Protein AF-0000000066228894 (afdb_homodimer)

Secondary structure (DSSP, 8-state):
-HHHHHHHHHHHHHHHHHHHHHHHHTT--TT---------HHHHHHHHTTS-HHHHHHHT-EEEEEEEEEEEEEETTEEEEEEE-SS-EEEEEEEHHHH-HHHHHHHHH--TT-EEEEEEEEEE-TT--EEEEEEEEEEEE---SPPPPSTTTT--HHHHHHTHHHHHHH-HHHHHHHHHHHHHHHHHHHHHHHTT-EE----SEESS--SSSSPPPEEEETTTTEEEEE-S-SHHHHHHHHHTT--EEEEEEEEE------SS--SEEEEEEEEEET--HHHHHHHHHHHHHHHIIIIIS-SEEEETTEEEE-PSSPEEEEHHHHHHHHH---TTS---HHHHHHHHHHTT----TT--HHHHHHHHHHHHTGGG--S-EEEE--BGGG-TTBPBPSS-TTBBSEEEEEETTEEEEEEEEB---HHHHHHHHHHHHHHHHTT-TTSPPP-HHHHHHHHT---SEEEEEEEHHHHHHHHTT-SSGGGS-SS--------/-HHHHHHHHHHHHHHHHHHHHHHHHTT--TT---------HHHHHHHHTTS-HHHHHHHT-EEEEEEEEEEEEEETTEEEEEEE-SS-EEEEEEEHHHH-HHHHHHHHH--TT-EEEEEEEEEE-TT--EEEEEEEEEEEE---SPPPPSTTTT--HHHHHHTHHHHHHH-HHHHHHHHHHHHHHHHHHHHHHHTT-EE----SEESS--SSSSPPPEEEETTTTEEEEE-S-SHHHHHHHHHTT--EEEEEEEEE------SS--SEEEEEEEEEET--HHHHHHHHHHHHHHHIIIIIS-SEEEETTEEEE-PSSPEEEEHHHHHHHHH---TTS---HHHHHHHHHHTT----TT--HHHHHHHHIIIIIGGG--S-EEEE--BGGG-TTBPBPSS-TTBBSEEEEEETTEEEEEEEEB---HHHHHHHHHHHHHHHHTT-TTSPPP-HHHHHHHHT---SEEEEEEEHHHHHHHHTT-SSGGGS-SS--------

Sequence (998 aa):
MDNMNHEELNDQLLVRREKLHNLREQGIDPFGKRFERTHSSKELLNLYGEFSKEELEEKAISVSIAGRIMTKRGKGKAGFAHIQDLHGQVQIYVRKDAVGDEEYELFKTADLGDLVGIEGKVFKTNVGELSVKATSFTLLTKSLRPLPDKYHGLKDIEQRYRQRYLDLITSMESRETFVTRSKIIREMRRYLDDNGYLEVETPMMHTIAGGASARPFITHHNALDMELYMRIAIELHLKRLIVGGLEKVYEIGRVFRNEGVSTRHNPEFTMIELYEAYADYKDIMKLTENMIAHIAKRVLGTTTIQYGEHEINLEPEWTRLHMVDAIKQYCGVDFWKPMSVEEARALAKEHDVEIKDTMEVGHIINEFFEQKVEEKLIQPTFIYGHPVEISPLAKKNDEDSRFTDRFELFIVAREHANAFTELNDPIDQKERFEAQLKEREQGNDEAHMMDDDYIEALEYGMPPTGGLGIGIDRLVMLLTNSPSIRDVLLFPTMRHKQDMDNMNHEELNDQLLVRREKLHNLREQGIDPFGKRFERTHSSKELLNLYGEFSKEELEEKAISVSIAGRIMTKRGKGKAGFAHIQDLHGQVQIYVRKDAVGDEEYELFKTADLGDLVGIEGKVFKTNVGELSVKATSFTLLTKSLRPLPDKYHGLKDIEQRYRQRYLDLITSMESRETFVTRSKIIREMRRYLDDNGYLEVETPMMHTIAGGASARPFITHHNALDMELYMRIAIELHLKRLIVGGLEKVYEIGRVFRNEGVSTRHNPEFTMIELYEAYADYKDIMKLTENMIAHIAKRVLGTTTIQYGEHEINLEPEWTRLHMVDAIKQYCGVDFWKPMSVEEARALAKEHDVEIKDTMEVGHIINEFFEQKVEEKLIQPTFIYGHPVEISPLAKKNDEDSRFTDRFELFIVAREHANAFTELNDPIDQKERFEAQLKEREQGNDEAHMMDDDYIEALEYGMPPTGGLGIGIDRLVMLLTNSPSIRDVLLFPTMRHKQD

Solvent-accessible surface area (backbone atoms only — not comparable to full-atom values): 51170 Å² total; per-residue (Å²): 110,72,63,59,51,48,51,51,46,50,49,51,35,50,52,35,49,48,50,50,51,51,36,48,74,72,70,40,62,54,44,42,56,64,51,82,64,74,46,52,47,52,52,48,46,72,74,48,58,84,56,49,50,68,54,28,60,69,65,58,45,74,47,21,36,60,27,30,28,72,45,75,49,68,62,92,63,37,33,40,32,31,31,35,45,78,76,34,64,38,38,34,37,45,36,29,90,55,39,33,69,69,35,36,50,50,58,69,68,55,52,62,34,21,28,35,37,36,32,25,32,45,36,40,47,97,87,64,48,67,30,31,43,31,50,36,63,41,68,22,13,61,29,46,38,80,66,71,52,81,91,50,42,76,77,45,65,65,54,30,49,74,38,35,34,58,35,32,64,76,26,67,67,57,39,49,45,54,53,48,45,30,49,45,54,52,45,50,50,50,55,40,47,75,68,66,36,39,59,56,74,73,70,55,66,27,82,62,64,40,70,39,72,49,46,57,33,52,34,57,37,67,74,74,68,39,66,31,18,37,27,51,41,70,54,64,61,56,53,38,40,38,37,11,40,50,46,34,39,30,34,78,46,77,31,30,35,51,51,63,75,56,57,80,37,55,38,65,41,45,31,34,39,38,41,30,54,34,28,29,38,67,57,45,50,53,51,50,42,51,49,54,26,47,38,32,33,73,73,69,70,37,39,67,44,60,41,86,93,43,78,38,64,42,58,68,83,60,49,77,41,45,45,50,56,46,32,26,73,70,70,66,49,69,65,84,52,88,72,51,52,67,56,45,50,51,50,28,59,74,69,72,42,82,77,62,90,83,55,47,52,44,48,49,54,50,38,47,32,64,77,65,35,40,78,72,32,46,54,51,30,36,38,24,48,44,31,43,81,80,34,69,61,33,23,62,28,89,89,48,69,66,18,18,36,29,37,35,32,25,42,69,40,35,80,45,34,43,33,17,17,41,51,46,47,38,68,60,43,51,52,36,33,53,52,27,42,53,44,31,74,73,68,36,77,28,45,40,50,80,52,66,68,57,42,52,47,28,28,44,20,26,55,20,21,14,33,40,36,32,42,45,51,59,49,44,21,53,78,63,48,38,93,30,47,61,72,71,35,69,58,51,88,71,78,77,77,78,124,110,71,62,60,52,47,52,52,46,50,48,51,35,50,50,36,49,49,50,51,50,51,36,48,73,72,70,40,61,55,44,43,56,63,53,82,63,75,47,51,46,53,52,47,46,74,73,48,58,84,55,49,50,68,54,29,61,72,63,58,46,73,48,22,37,60,26,30,29,73,45,73,48,68,62,92,63,36,33,40,30,31,30,35,45,76,75,35,64,38,38,36,36,45,34,30,92,54,37,34,68,69,37,35,51,49,59,68,69,55,52,60,34,20,27,36,36,36,33,26,32,44,37,41,48,97,87,65,49,65,30,31,42,32,50,36,63,41,68,22,13,60,29,45,40,79,66,70,51,81,93,51,41,76,78,44,64,64,53,31,48,73,36,34,35,58,35,33,62,75,26,67,67,58,38,47,46,54,53,48,44,30,50,45,54,51,45,48,50,49,54,41,47,76,67,65,35,38,59,57,74,72,69,55,66,26,84,61,66,38,71,39,72,50,46,58,33,52,34,57,38,66,74,75,69,40,66,31,20,36,27,50,39,71,54,65,61,55,52,38,40,38,37,11,40,49,47,35,38,30,33,78,44,78,32,29,34,50,52,62,75,55,57,80,38,56,38,66,42,46,33,35,41,36,40,32,54,35,28,28,38,67,56,44,49,54,49,49,42,51,49,53,25,49,38,32,33,71,73,71,71,39,40,68,43,59,42,87,92,42,79,37,63,41,59,69,83,61,50,75,41,45,44,52,57,47,33,27,73,70,70,66,48,68,65,84,53,88,71,52,52,67,56,46,50,50,49,28,60,73,70,72,43,84,78,61,92,85,54,46,52,43,47,50,53,49,39,47,33,65,76,66,35,39,77,72,32,46,54,50,31,36,38,24,48,45,31,42,79,81,33,69,60,32,23,62,28,90,89,46,68,65,18,17,36,30,37,34,30,25,44,69,39,34,80,46,33,43,32,17,17,42,52,45,46,38,68,60,42,50,52,36,34,53,52,27,42,52,44,32,75,71,68,37,77,27,45,41,51,84,53,66,67,58,42,53,46,28,27,45,21,26,55,20,21,14,33,41,37,34,42,45,51,58,50,45,20,53,78,63,48,39,90,31,47,61,71,71,36,72,59,52,89,74,77,77,77,78,125

Radius of gyration: 31.76 Å; Cα contacts (8 Å, |Δi|>4): 2074; chains: 2; bounding box: 69×91×79 Å

Nearest PDB structures (foldseek):
  3a74-assembly1_A  TM=9.791E-01  e=4.942E-85  Geobacillus stearothermophilus
  6wbd-assembly1_B  TM=9.668E-01  e=2.197E-67  Stenotrophomonas maltophilia K279a
  1e1o-assembly1_A-2  TM=9.567E-01  e=2.334E-66  Escherichia coli K-12
  4dpg-assembly2_D  TM=9.398E-01  e=8.396E-62  Homo sapiens
  6chd-assembly1_B  TM=9.177E-01  e=4.242E-59  Homo sapiens

pLDDT: mean 94.05, std 8.85, range [35.69, 98.94]

InterPro domains:
  IPR002313 Lysine-tRNA ligase, class II [MF_00252] (15-497)
  IPR002313 Lysine-tRNA ligase, class II [TIGR00499] (8-497)
  IPR004364 Aminoacyl-tRNA synthetase, class II (D/K/N) [PF00152] (157-494)
  IPR004365 OB-fold nucleic acid binding domain, AA-tRNA synthetase-type [PF01336] (63-140)
  IPR006195 Aminoacyl-tRNA synthetase, class II [PS50862] (178-492)
  IPR012340 Nucleic acid-binding, OB-fold [G3DSA:2.40.50.140] (9-149)
  IPR012340 Nucleic acid-binding, OB-fold [SSF50249] (8-149)
  IPR018149 Lysyl-tRNA synthetase, class II, C-terminal [PR00982] (193-203)
  IPR018149 Lysyl-tRNA synthetase, class II, C-terminal [PR00982] (209-225)
  IPR018149 Lysyl-tRNA synthetase, class II, C-terminal [PR00982] (238-251)
  IPR018149 Lysyl-tRNA synthetase, class II, C-terminal [PR00982] (256-273)
  IPR018149 Lysyl-tRNA synthetase, class II, C-terminal [PR00982] (379-395)
  IPR018149 Lysyl-tRNA synthetase, class II, C-terminal [cd00775] (173-495)
  IPR034762 Bacterial/eukaryotic lysine-tRNA ligase, class II [PIRSF039101] (15-498)
  IPR044136 Lysine-tRNA ligase, class II, N-terminal [cd04322] (62-168)
  IPR045864 Class II Aminoacyl-tRNA synthetase/Biotinyl protein ligase (BPL) and lipoyl protein ligase (LPL) [G3DSA:3.30.930.10] (150-494)
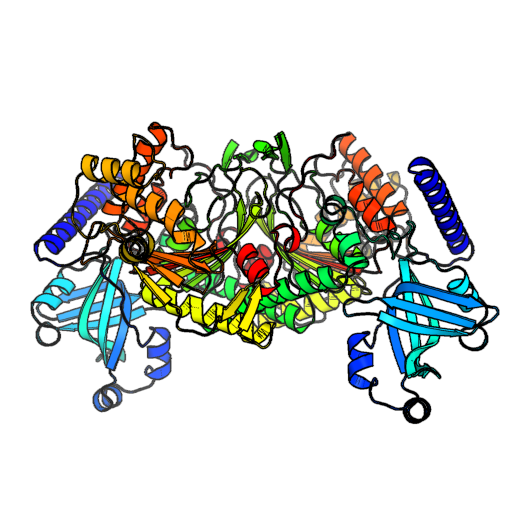  IPR045864 Class II Aminoacyl-tRNA synthetase/Biotinyl protein ligase (BPL) and lipoyl protein ligase (LPL) [SSF55681] (156-495)

Structure (mmCIF, N/CA/C/O backbone):
data_AF-0000000066228894-model_v1
#
loop_
_entity.id
_entity.type
_entity.pdbx_description
1 polymer 'Lysine--tRNA ligase'
#
loop_
_atom_site.group_PDB
_atom_site.id
_atom_site.type_symbol
_atom_site.label_atom_id
_atom_site.label_alt_id
_atom_site.label_comp_id
_atom_site.label_asym_id
_atom_site.label_entity_id
_atom_site.label_seq_id
_atom_site.pdbx_PDB_ins_code
_atom_site.Cartn_x
_atom_site.Cartn_y
_atom_site.Cartn_z
_atom_site.occupancy
_atom_site.B_iso_or_equiv
_atom_site.auth_seq_id
_atom_site.auth_comp_id
_atom_site.auth_asym_id
_atom_site.auth_atom_id
_atom_site.pdbx_PDB_model_num
ATOM 1 N N . MET A 1 1 ? 30.938 -15.062 -32.156 1 35.69 1 MET A N 1
ATOM 2 C CA . MET A 1 1 ? 30.703 -15.406 -30.75 1 35.69 1 MET A CA 1
ATOM 3 C C . MET A 1 1 ? 29.219 -15.266 -30.406 1 35.69 1 MET A C 1
ATOM 5 O O . MET A 1 1 ? 28.656 -16.109 -29.703 1 35.69 1 MET A O 1
ATOM 9 N N . ASP A 1 2 ? 28.578 -14.18 -30.969 1 47.19 2 ASP A N 1
ATOM 10 C CA . ASP A 1 2 ? 27.156 -13.883 -30.766 1 47.19 2 ASP A CA 1
ATOM 11 C C . ASP A 1 2 ? 26.266 -14.922 -31.453 1 47.19 2 ASP A C 1
ATOM 13 O O . ASP A 1 2 ? 25.281 -15.383 -30.875 1 47.19 2 ASP A O 1
ATOM 17 N N . ASN A 1 3 ? 26.688 -15.289 -32.625 1 47.56 3 ASN A N 1
ATOM 18 C CA . ASN A 1 3 ? 25.938 -16.25 -33.438 1 47.56 3 ASN A CA 1
ATOM 19 C C . ASN A 1 3 ? 26.047 -17.656 -32.875 1 47.56 3 ASN A C 1
ATOM 21 O O . ASN A 1 3 ? 25.062 -18.406 -32.875 1 47.56 3 ASN A O 1
ATOM 25 N N . MET A 1 4 ? 27.234 -18.078 -32.438 1 47.72 4 MET A N 1
ATOM 26 C CA . MET A 1 4 ? 27.453 -19.391 -31.844 1 47.72 4 MET A CA 1
ATOM 27 C C . MET A 1 4 ? 26.641 -19.547 -30.562 1 47.72 4 MET A C 1
ATOM 29 O O . MET A 1 4 ? 26.078 -20.609 -30.297 1 47.72 4 MET A O 1
ATOM 33 N N . ASN A 1 5 ? 26.547 -18.375 -29.875 1 59.53 5 ASN A N 1
ATOM 34 C CA . ASN A 1 5 ? 25.766 -18.359 -28.641 1 59.53 5 ASN A CA 1
ATOM 35 C C . ASN A 1 5 ? 24.266 -18.484 -28.922 1 59.53 5 ASN A C 1
ATOM 37 O O . ASN A 1 5 ? 23.562 -19.172 -28.188 1 59.53 5 ASN A O 1
ATOM 41 N N . HIS A 1 6 ? 24 -18.016 -30.109 1 67.62 6 HIS A N 1
ATOM 42 C CA . HIS A 1 6 ? 22.594 -18.125 -30.5 1 67.62 6 HIS A CA 1
ATOM 43 C C . HIS A 1 6 ? 22.25 -19.531 -30.969 1 67.62 6 HIS A C 1
ATOM 45 O O . HIS A 1 6 ? 21.172 -20.047 -30.672 1 67.62 6 HIS A O 1
ATOM 51 N N . GLU A 1 7 ? 23.188 -20.141 -31.734 1 67.75 7 GLU A N 1
ATOM 52 C CA . GLU A 1 7 ? 22.969 -21.5 -32.188 1 67.75 7 GLU A CA 1
ATOM 53 C C . GLU A 1 7 ? 22.938 -22.484 -31.047 1 67.75 7 GLU A C 1
ATOM 55 O O . GLU A 1 7 ? 22.109 -23.391 -31.016 1 67.75 7 GLU A O 1
ATOM 60 N N . GLU A 1 8 ? 23.844 -22.344 -30.203 1 70.31 8 GLU A N 1
ATOM 61 C CA . GLU A 1 8 ? 23.891 -23.203 -29.016 1 70.31 8 GLU A CA 1
ATOM 62 C C . GLU A 1 8 ? 22.625 -23.031 -28.188 1 70.31 8 GLU A C 1
ATOM 64 O O . GLU A 1 8 ? 22.094 -24.016 -27.656 1 70.31 8 GLU A O 1
ATOM 69 N N . LEU A 1 9 ? 22.25 -21.844 -28.125 1 75.75 9 LEU A N 1
ATOM 70 C CA . LEU A 1 9 ? 21 -21.594 -27.391 1 75.75 9 LEU A CA 1
ATOM 71 C C . LEU A 1 9 ? 19.828 -22.281 -28.062 1 75.75 9 LEU A C 1
ATOM 73 O O . LEU A 1 9 ? 19 -22.906 -27.406 1 75.75 9 LEU A O 1
ATOM 77 N N . ASN A 1 10 ? 19.859 -22.203 -29.344 1 81.38 10 ASN A N 1
ATOM 78 C CA . ASN A 1 10 ? 18.781 -22.844 -30.094 1 81.38 10 ASN A CA 1
ATOM 79 C C . ASN A 1 10 ? 18.797 -24.359 -29.906 1 81.38 10 ASN A C 1
ATOM 81 O O . ASN A 1 10 ? 17.734 -24.984 -29.797 1 81.38 10 ASN A O 1
ATOM 85 N N . ASP A 1 11 ? 20 -24.828 -29.875 1 85.12 11 ASP A N 1
ATOM 86 C CA . ASP A 1 11 ? 20.141 -26.266 -29.656 1 85.12 11 ASP A CA 1
ATOM 87 C C . ASP A 1 11 ? 19.625 -26.672 -28.281 1 85.12 11 ASP A C 1
ATOM 89 O O . ASP A 1 11 ? 18.922 -27.672 -28.141 1 85.12 11 ASP A O 1
ATOM 93 N N . GLN A 1 12 ? 19.953 -25.953 -27.344 1 88.19 12 GLN A N 1
ATOM 94 C CA . GLN A 1 12 ? 19.516 -26.234 -25.984 1 88.19 12 GLN A CA 1
ATOM 95 C C . GLN A 1 12 ? 18 -26.125 -25.859 1 88.19 12 GLN A C 1
ATOM 97 O O . GLN A 1 12 ? 17.375 -26.922 -25.141 1 88.19 12 GLN A O 1
ATOM 102 N N . LEU A 1 13 ? 17.469 -25.172 -26.531 1 92 13 LEU A N 1
ATOM 103 C CA . LEU A 1 13 ? 16.031 -25 -26.531 1 92 13 LEU A CA 1
ATOM 104 C C . LEU A 1 13 ? 15.328 -26.219 -27.109 1 92 13 LEU A C 1
ATOM 106 O O . LEU A 1 13 ? 14.336 -26.688 -26.562 1 92 13 LEU A O 1
ATOM 110 N N . LEU A 1 14 ? 15.883 -26.703 -28.156 1 93.31 14 LEU A N 1
ATOM 111 C CA . LEU A 1 14 ? 15.305 -27.859 -28.844 1 93.31 14 LEU A CA 1
ATOM 112 C C . LEU A 1 14 ? 15.422 -29.109 -27.969 1 93.31 14 LEU A C 1
ATOM 114 O O . LEU A 1 14 ? 14.477 -29.891 -27.891 1 93.31 14 LEU A O 1
ATOM 118 N N . VAL A 1 15 ? 16.562 -29.281 -27.391 1 94.38 15 VAL A N 1
ATOM 119 C CA . VAL A 1 15 ? 16.797 -30.453 -26.547 1 94.38 15 VAL A CA 1
ATOM 120 C C . VAL A 1 15 ? 15.828 -30.453 -25.375 1 94.38 15 VAL A C 1
ATOM 122 O O . VAL A 1 15 ? 15.281 -31.5 -25.016 1 94.38 15 VAL A O 1
ATOM 125 N N . ARG A 1 16 ? 15.617 -29.375 -24.781 1 95.75 16 ARG A N 1
ATOM 126 C CA . ARG A 1 16 ? 14.727 -29.266 -23.641 1 95.75 16 ARG A CA 1
ATOM 127 C C . ARG A 1 16 ? 13.281 -29.531 -24.031 1 95.75 16 ARG A C 1
ATOM 129 O O . ARG A 1 16 ? 12.523 -30.125 -23.281 1 95.75 16 ARG A O 1
ATOM 136 N N . ARG A 1 17 ? 12.922 -29.078 -25.188 1 95.44 17 ARG A N 1
ATOM 137 C CA . ARG A 1 17 ? 11.578 -29.359 -25.688 1 95.44 17 ARG A CA 1
ATOM 138 C C . ARG A 1 17 ? 11.398 -30.844 -25.984 1 95.44 17 ARG A C 1
ATOM 140 O O . ARG A 1 17 ? 10.32 -31.406 -25.797 1 95.44 17 ARG A O 1
ATOM 147 N N . GLU A 1 18 ? 12.484 -31.391 -26.5 1 96.06 18 GLU A N 1
ATOM 148 C CA . GLU A 1 18 ? 12.453 -32.844 -26.734 1 96.06 18 GLU A CA 1
ATOM 149 C C . GLU A 1 18 ? 12.289 -33.594 -25.438 1 96.06 18 GLU A C 1
ATOM 151 O O . GLU A 1 18 ? 11.531 -34.562 -25.359 1 96.06 18 GLU A O 1
ATOM 156 N N . LYS A 1 19 ? 13.047 -33.188 -24.5 1 96.5 19 LYS A N 1
ATOM 157 C CA . LYS A 1 19 ? 12.922 -33.812 -23.188 1 96.5 19 LYS A CA 1
ATOM 158 C C . LYS A 1 19 ? 11.508 -33.656 -22.641 1 96.5 19 LYS A C 1
ATOM 160 O O . LYS A 1 19 ? 10.977 -34.594 -22.016 1 96.5 19 LYS A O 1
ATOM 165 N N . LEU A 1 20 ? 10.961 -32.469 -22.844 1 96.94 20 LEU A N 1
ATOM 166 C CA . LEU A 1 20 ? 9.578 -32.25 -22.422 1 96.94 20 LEU A CA 1
ATOM 167 C C . LEU A 1 20 ? 8.633 -33.25 -23.078 1 96.94 20 LEU A C 1
ATOM 169 O O . LEU A 1 20 ? 7.781 -33.812 -22.406 1 96.94 20 LEU A O 1
ATOM 173 N N . HIS A 1 21 ? 8.781 -33.438 -24.344 1 96.19 21 HIS A N 1
ATOM 174 C CA . HIS A 1 21 ? 7.957 -34.375 -25.094 1 96.19 21 HIS A CA 1
ATOM 175 C C . HIS A 1 21 ? 8.133 -35.812 -24.562 1 96.19 21 HIS A C 1
ATOM 177 O O . HIS A 1 21 ? 7.156 -36.562 -24.438 1 96.19 21 HIS A O 1
ATOM 183 N N . ASN A 1 22 ? 9.359 -36.156 -24.297 1 96.38 22 ASN A N 1
ATOM 184 C CA . ASN A 1 22 ? 9.648 -37.469 -23.766 1 96.38 22 ASN A CA 1
ATOM 185 C C . ASN A 1 22 ? 8.969 -37.688 -22.422 1 96.38 22 ASN A C 1
ATOM 187 O O . ASN A 1 22 ? 8.469 -38.781 -22.141 1 96.38 22 ASN A O 1
ATOM 191 N N . LEU A 1 23 ? 9.039 -36.688 -21.578 1 96.94 23 LEU A N 1
ATOM 192 C CA . LEU A 1 23 ? 8.367 -36.781 -20.281 1 96.94 23 LEU A CA 1
ATOM 193 C C . LEU A 1 23 ? 6.875 -37.031 -20.469 1 96.94 23 LEU A C 1
ATOM 195 O O . LEU A 1 23 ? 6.316 -37.938 -19.812 1 96.94 23 LEU A O 1
ATOM 199 N N . ARG A 1 24 ? 6.273 -36.312 -21.359 1 95.81 24 ARG A N 1
ATOM 200 C CA . ARG A 1 24 ? 4.848 -36.5 -21.609 1 95.81 24 ARG A CA 1
ATOM 201 C C . ARG A 1 24 ? 4.539 -37.875 -22.141 1 95.81 24 ARG A C 1
ATOM 203 O O . ARG A 1 24 ? 3.549 -38.5 -21.75 1 95.81 24 ARG A O 1
ATOM 210 N N . GLU A 1 25 ? 5.363 -38.375 -23 1 95.5 25 GLU A N 1
ATOM 211 C CA . GLU A 1 25 ? 5.184 -39.688 -23.562 1 95.5 25 GLU A CA 1
ATOM 212 C C . GLU A 1 25 ? 5.277 -40.781 -22.484 1 95.5 25 GLU A C 1
ATOM 214 O O . GLU A 1 25 ? 4.602 -41.812 -22.562 1 95.5 25 GLU A O 1
ATOM 219 N N . GLN A 1 26 ? 6.055 -40.469 -21.516 1 94.62 26 GLN A N 1
ATOM 220 C CA . GLN A 1 26 ? 6.227 -41.406 -20.406 1 94.62 26 GLN A CA 1
ATOM 221 C C . GLN A 1 26 ? 5.113 -41.25 -19.375 1 94.62 26 GLN A C 1
ATOM 223 O O . GLN A 1 26 ? 5.102 -41.938 -18.359 1 94.62 26 GLN A O 1
ATOM 228 N N . GLY A 1 27 ? 4.223 -40.312 -19.625 1 93.06 27 GLY A N 1
ATOM 229 C CA . GLY A 1 27 ? 3.102 -40.094 -18.719 1 93.06 27 GLY A CA 1
ATOM 230 C C . GLY A 1 27 ? 3.453 -39.219 -17.531 1 93.06 27 GLY A C 1
ATOM 231 O O . GLY A 1 27 ? 2.729 -39.219 -16.531 1 93.06 27 GLY A O 1
ATOM 232 N N . ILE A 1 28 ? 4.57 -38.594 -17.594 1 95.12 28 ILE A N 1
ATOM 233 C CA . ILE A 1 28 ? 5.004 -37.719 -16.516 1 95.12 28 ILE A CA 1
ATOM 234 C C . ILE A 1 28 ? 4.605 -36.281 -16.828 1 95.12 28 ILE A C 1
ATOM 236 O O . ILE A 1 28 ? 4.848 -35.781 -17.938 1 95.12 28 ILE A O 1
ATOM 240 N N . ASP A 1 29 ? 3.896 -35.625 -15.93 1 95.44 29 ASP A N 1
ATOM 241 C CA . ASP A 1 29 ? 3.545 -34.219 -16.062 1 95.44 29 ASP A CA 1
ATOM 242 C C . ASP A 1 29 ? 4.762 -33.312 -15.859 1 95.44 29 ASP A C 1
ATOM 244 O O . ASP A 1 29 ? 5.273 -33.219 -14.742 1 95.44 29 ASP A O 1
ATOM 248 N N . PRO A 1 30 ? 5.176 -32.625 -16.844 1 97.69 30 PRO A N 1
ATOM 249 C CA . PRO A 1 30 ? 6.398 -31.844 -16.734 1 97.69 30 PRO A CA 1
ATOM 250 C C . PRO A 1 30 ? 6.211 -30.594 -15.859 1 97.69 30 PRO A C 1
ATOM 252 O O . PRO A 1 30 ? 7.191 -29.953 -15.484 1 97.69 30 PRO A O 1
ATOM 255 N N . PHE A 1 31 ? 5.004 -30.266 -15.5 1 97.94 31 PHE A N 1
ATOM 256 C CA . PHE A 1 31 ? 4.789 -29.016 -14.781 1 97.94 31 PHE A CA 1
ATOM 257 C C . PHE A 1 31 ? 4.156 -29.281 -13.422 1 97.94 31 PHE A C 1
ATOM 259 O O . PHE A 1 31 ? 3.676 -28.344 -12.766 1 97.94 31 PHE A O 1
ATOM 266 N N . GLY A 1 32 ? 4.117 -30.422 -13.07 1 95.5 32 GLY A N 1
ATOM 267 C CA . GLY A 1 32 ? 3.949 -30.938 -11.719 1 95.5 32 GLY A CA 1
ATOM 268 C C . GLY A 1 32 ? 2.695 -30.422 -11.039 1 95.5 32 GLY A C 1
ATOM 269 O O . GLY A 1 32 ? 1.757 -29.984 -11.703 1 95.5 32 GLY A O 1
ATOM 270 N N . LYS A 1 33 ? 2.68 -30.703 -9.688 1 96.69 33 LYS A N 1
ATOM 271 C CA . LYS A 1 33 ? 1.555 -30.391 -8.812 1 96.69 33 LYS A CA 1
ATOM 272 C C . LYS A 1 33 ? 2.041 -29.953 -7.434 1 96.69 33 LYS A C 1
ATOM 274 O O . LYS A 1 33 ? 3.242 -29.781 -7.215 1 96.69 33 LYS A O 1
ATOM 279 N N . ARG A 1 34 ? 1.053 -29.656 -6.602 1 97.5 34 ARG A N 1
ATOM 280 C CA . ARG A 1 34 ? 1.32 -29.266 -5.223 1 97.5 34 ARG A CA 1
ATOM 281 C C . ARG A 1 34 ? 2.377 -30.156 -4.594 1 97.5 34 ARG A C 1
ATOM 283 O O . ARG A 1 34 ? 2.402 -31.375 -4.844 1 97.5 34 ARG A O 1
ATOM 290 N N . PHE A 1 35 ? 3.283 -29.578 -3.762 1 98.44 35 PHE A N 1
ATOM 291 C CA . PHE A 1 35 ? 4.34 -30.328 -3.082 1 98.44 35 PHE A CA 1
ATOM 292 C C . PHE A 1 35 ? 4.473 -29.875 -1.633 1 98.44 35 PHE A C 1
ATOM 294 O O . PHE A 1 35 ? 4.523 -28.672 -1.351 1 98.44 35 PHE A O 1
ATOM 301 N N . GLU A 1 36 ? 4.523 -30.828 -0.763 1 97.5 36 GLU A N 1
ATOM 302 C CA . GLU A 1 36 ? 4.621 -30.516 0.659 1 97.5 36 GLU A CA 1
ATOM 303 C C . GLU A 1 36 ? 6.078 -30.375 1.092 1 97.5 36 GLU A C 1
ATOM 305 O O . GLU A 1 36 ? 6.871 -31.312 0.946 1 97.5 36 GLU A O 1
ATOM 310 N N . ARG A 1 37 ? 6.438 -29.266 1.572 1 97.5 37 ARG A N 1
ATOM 311 C CA . ARG A 1 37 ? 7.77 -29.016 2.113 1 97.5 37 ARG A CA 1
ATOM 312 C C . ARG A 1 37 ? 7.742 -28.984 3.637 1 97.5 37 ARG A C 1
ATOM 314 O O . ARG A 1 37 ? 6.797 -28.453 4.234 1 97.5 37 ARG A O 1
ATOM 321 N N . THR A 1 38 ? 8.797 -29.5 4.211 1 97.75 38 THR A N 1
ATOM 322 C CA . THR A 1 38 ? 8.906 -29.469 5.664 1 97.75 38 THR A CA 1
ATOM 323 C C . THR A 1 38 ? 9.961 -28.469 6.105 1 97.75 38 THR A C 1
ATOM 325 O O . THR A 1 38 ? 9.906 -27.953 7.223 1 97.75 38 THR A O 1
ATOM 328 N N . HIS A 1 39 ? 10.969 -28.234 5.25 1 97.56 39 HIS A N 1
ATOM 329 C CA . HIS A 1 39 ? 12.086 -27.375 5.629 1 97.56 39 HIS A CA 1
ATOM 330 C C . HIS A 1 39 ? 12.555 -26.531 4.445 1 97.56 39 HIS A C 1
ATOM 332 O O . HIS A 1 39 ? 12.398 -26.938 3.291 1 97.56 39 HIS A O 1
ATOM 338 N N . SER A 1 40 ? 13.023 -25.406 4.746 1 96.94 40 SER A N 1
ATOM 339 C CA . SER A 1 40 ? 13.797 -24.625 3.799 1 96.94 40 SER A CA 1
ATOM 340 C C . SER A 1 40 ? 15.289 -24.906 3.945 1 96.94 40 SER A C 1
ATOM 342 O O . SER A 1 40 ? 15.719 -25.547 4.906 1 96.94 40 SER A O 1
ATOM 344 N N . SER A 1 41 ? 16.062 -24.438 2.998 1 96.81 41 SER A N 1
ATOM 345 C CA . SER A 1 41 ? 17.516 -24.578 3.066 1 96.81 41 SER A CA 1
ATOM 346 C C . SER A 1 41 ? 18.062 -23.938 4.34 1 96.81 41 SER A C 1
ATOM 348 O O . SER A 1 41 ? 18.891 -24.547 5.031 1 96.81 41 SER A O 1
ATOM 350 N N . LYS A 1 42 ? 17.578 -22.781 4.66 1 95.25 42 LYS A N 1
ATOM 351 C CA . LYS A 1 42 ? 18.047 -22.047 5.844 1 95.25 42 LYS A CA 1
ATOM 352 C C . LYS A 1 42 ? 17.688 -22.797 7.121 1 95.25 42 LYS A C 1
ATOM 354 O O . LYS A 1 42 ? 18.484 -22.875 8.055 1 95.25 42 LYS A O 1
ATOM 359 N N . GLU A 1 43 ? 16.516 -23.375 7.164 1 96.88 43 GLU A N 1
ATOM 360 C CA . GLU A 1 43 ? 16.078 -24.125 8.336 1 96.88 43 GLU A CA 1
ATOM 361 C C . GLU A 1 43 ? 16.953 -25.359 8.539 1 96.88 43 GLU A C 1
ATOM 363 O O . GLU A 1 43 ? 17.281 -25.719 9.672 1 96.88 43 GLU A O 1
ATOM 368 N N . LEU A 1 44 ? 17.312 -26.031 7.465 1 97.56 44 LEU A N 1
ATOM 369 C CA . LEU A 1 44 ? 18.156 -27.219 7.555 1 97.56 44 LEU A CA 1
ATOM 370 C C . LEU A 1 44 ? 19.516 -26.859 8.156 1 97.56 44 LEU A C 1
ATOM 372 O O . LEU A 1 44 ? 20.016 -27.562 9.039 1 97.56 44 LEU A O 1
ATOM 376 N N . LEU A 1 45 ? 20.047 -25.781 7.664 1 96.38 45 LEU A N 1
ATOM 377 C CA . LEU A 1 45 ? 21.344 -25.344 8.148 1 96.38 45 LEU A CA 1
ATOM 378 C C . LEU A 1 45 ? 21.281 -24.969 9.625 1 96.38 45 LEU A C 1
ATOM 380 O O . LEU A 1 45 ? 22.141 -25.359 10.406 1 96.38 45 LEU A O 1
ATOM 384 N N . ASN A 1 46 ? 20.25 -24.219 10.039 1 96.69 46 ASN A N 1
ATOM 385 C CA . ASN A 1 46 ? 20.094 -23.75 11.414 1 96.69 46 ASN A CA 1
ATOM 386 C C . ASN A 1 46 ? 19.859 -24.906 12.383 1 96.69 46 ASN A C 1
ATOM 388 O O . ASN A 1 46 ? 20.391 -24.906 13.5 1 96.69 46 ASN A O 1
ATOM 392 N N . LEU A 1 47 ? 19.109 -25.875 11.953 1 97.31 47 LEU A N 1
ATOM 393 C CA . LEU A 1 47 ? 18.688 -26.953 12.844 1 97.31 47 LEU A CA 1
ATOM 394 C C . LEU A 1 47 ? 19.75 -28.047 12.898 1 97.31 47 LEU A C 1
ATOM 396 O O . LEU A 1 47 ? 19.969 -28.641 13.953 1 97.31 47 LEU A O 1
ATOM 400 N N . TYR A 1 48 ? 20.484 -28.281 11.742 1 97.12 48 TYR A N 1
ATOM 401 C CA . TYR A 1 48 ? 21.25 -29.516 11.672 1 97.12 48 TYR A CA 1
ATOM 402 C C . TYR A 1 48 ? 22.703 -29.234 11.289 1 97.12 48 TYR A C 1
ATOM 404 O O . TYR A 1 48 ? 23.531 -30.141 11.305 1 97.12 48 TYR A O 1
ATOM 412 N N . GLY A 1 49 ? 22.984 -28.031 10.93 1 95.44 49 GLY A N 1
ATOM 413 C CA . GLY A 1 49 ? 24.297 -27.672 10.445 1 95.44 49 GLY A CA 1
ATOM 414 C C . GLY A 1 49 ? 25.406 -28.016 11.422 1 95.44 49 GLY A C 1
ATOM 415 O O . GLY A 1 49 ? 26.531 -28.297 11.016 1 95.44 49 GLY A O 1
ATOM 416 N N . GLU A 1 50 ? 25.094 -28.031 12.719 1 95.44 50 GLU A N 1
ATOM 417 C CA . GLU A 1 50 ? 26.125 -28.188 13.734 1 95.44 50 GLU A CA 1
ATOM 418 C C . GLU A 1 50 ? 26.312 -29.656 14.117 1 95.44 50 GLU A C 1
ATOM 420 O O . GLU A 1 50 ? 27.266 -30.016 14.805 1 95.44 50 GLU A O 1
ATOM 425 N N . PHE A 1 51 ? 25.484 -30.531 13.672 1 96.12 51 PHE A N 1
ATOM 426 C CA . PHE A 1 51 ? 25.609 -31.953 13.992 1 96.12 51 PHE A CA 1
ATOM 427 C C . PHE A 1 51 ? 26.75 -32.594 13.211 1 96.12 51 PHE A C 1
ATOM 429 O O . PHE A 1 51 ? 27.047 -32.188 12.086 1 96.12 51 PHE A O 1
ATOM 436 N N . SER A 1 52 ? 27.312 -33.594 13.797 1 96.12 52 SER A N 1
ATOM 437 C CA . SER A 1 52 ? 28.312 -34.375 13.086 1 96.12 52 SER A CA 1
ATOM 438 C C . SER A 1 52 ? 27.672 -35.375 12.133 1 96.12 52 SER A C 1
ATOM 440 O O . SER A 1 52 ? 26.453 -35.594 12.195 1 96.12 52 SER A O 1
ATOM 442 N N . LYS A 1 53 ? 28.516 -35.844 11.25 1 96.31 53 LYS A N 1
ATOM 443 C CA . LYS A 1 53 ? 28.062 -36.875 10.312 1 96.31 53 LYS A CA 1
ATOM 444 C C . LYS A 1 53 ? 27.438 -38.062 11.039 1 96.31 53 LYS A C 1
ATOM 446 O O . LYS A 1 53 ? 26.359 -38.531 10.672 1 96.31 53 LYS A O 1
ATOM 451 N N . GLU A 1 54 ? 28.078 -38.531 12.109 1 96.38 54 GLU A N 1
ATOM 452 C CA . GLU A 1 54 ? 27.625 -39.688 12.883 1 96.38 54 GLU A CA 1
ATOM 453 C C . GLU A 1 54 ? 26.312 -39.406 13.594 1 96.38 54 GLU A C 1
ATOM 455 O O . GLU A 1 54 ? 25.406 -40.25 13.625 1 96.38 54 GLU A O 1
ATOM 460 N N . GLU A 1 55 ? 26.203 -38.25 14.086 1 97 55 GLU A N 1
ATOM 461 C CA . GLU A 1 55 ? 24.984 -37.875 14.789 1 97 55 GLU A CA 1
ATOM 462 C C . GLU A 1 55 ? 23.781 -37.844 13.852 1 97 55 GLU A C 1
ATOM 464 O O . GLU A 1 55 ? 22.688 -38.281 14.211 1 97 55 GLU A O 1
ATOM 469 N N . LEU A 1 56 ? 24 -37.25 12.695 1 97.38 56 LEU A N 1
ATOM 470 C CA . LEU A 1 56 ? 22.922 -37.156 11.719 1 97.38 56 LEU A CA 1
ATOM 471 C C . LEU A 1 56 ? 22.5 -38.562 11.258 1 97.38 56 LEU A C 1
ATOM 473 O O . LEU A 1 56 ? 21.312 -38.812 11.023 1 97.38 56 LEU A O 1
ATOM 477 N N . GLU A 1 57 ? 23.422 -39.469 11.094 1 95.06 57 GLU A N 1
ATOM 478 C CA . GLU A 1 57 ? 23.125 -40.844 10.695 1 95.06 57 GLU A CA 1
ATOM 479 C C . GLU A 1 57 ? 22.281 -41.531 11.758 1 95.06 57 GLU A C 1
ATOM 481 O O . GLU A 1 57 ? 21.359 -42.281 11.43 1 95.06 57 GLU A O 1
ATOM 486 N N . GLU A 1 58 ? 22.641 -41.219 13 1 96.56 58 GLU A N 1
ATOM 487 C CA . GLU A 1 58 ? 21.922 -41.844 14.117 1 96.56 58 GLU A CA 1
ATOM 488 C C . GLU A 1 58 ? 20.516 -41.312 14.234 1 96.56 58 GLU A C 1
ATOM 490 O O . GLU A 1 58 ? 19.562 -42.062 14.469 1 96.56 58 GLU A O 1
ATOM 495 N N . LYS A 1 59 ? 20.391 -40.062 14.016 1 96.31 59 LYS A N 1
ATOM 496 C CA . LYS A 1 59 ? 19.094 -39.406 14.18 1 96.31 59 LYS A CA 1
ATOM 497 C C . LYS A 1 59 ? 18.172 -39.719 12.992 1 96.31 59 LYS A C 1
ATOM 499 O O . LYS A 1 59 ? 16.953 -39.719 13.141 1 96.31 59 LYS A O 1
ATOM 504 N N . ALA A 1 60 ? 18.672 -39.969 11.859 1 96.38 60 ALA A N 1
ATOM 505 C CA . ALA A 1 60 ? 17.938 -40.344 10.648 1 96.38 60 ALA A CA 1
ATOM 506 C C . ALA A 1 60 ? 16.797 -39.344 10.398 1 96.38 60 ALA A C 1
ATOM 508 O O . ALA A 1 60 ? 15.641 -39.75 10.234 1 96.38 60 ALA A O 1
ATOM 509 N N . ILE A 1 61 ? 17.125 -38.094 10.367 1 97.94 61 ILE A N 1
ATOM 510 C CA . ILE A 1 61 ? 16.141 -37.031 10.234 1 97.94 61 ILE A CA 1
ATOM 511 C C . ILE A 1 61 ? 15.586 -37 8.805 1 97.94 61 ILE A C 1
ATOM 513 O O . ILE A 1 61 ? 16.344 -36.812 7.852 1 97.94 61 ILE A O 1
ATOM 517 N N . SER A 1 62 ? 14.242 -37.156 8.648 1 98.38 62 SER A N 1
ATOM 518 C CA . SER A 1 62 ? 13.57 -37.094 7.352 1 98.38 62 SER A CA 1
ATOM 519 C C . SER A 1 62 ? 13.078 -35.688 7.047 1 98.38 62 SER A C 1
ATOM 521 O O . SER A 1 62 ? 12.469 -35.062 7.902 1 98.38 62 SER A O 1
ATOM 523 N N . VAL A 1 63 ? 13.336 -35.219 5.828 1 98.56 63 VAL A N 1
ATOM 524 C CA . VAL A 1 63 ? 12.906 -33.875 5.438 1 98.56 63 VAL A CA 1
ATOM 525 C C . VAL A 1 63 ? 12.328 -33.906 4.027 1 98.56 63 VAL A C 1
ATOM 527 O O . VAL A 1 63 ? 12.523 -34.875 3.291 1 98.56 63 VAL A O 1
ATOM 530 N N . SER A 1 64 ? 11.508 -32.969 3.674 1 98.69 64 SER A N 1
ATOM 531 C CA . SER A 1 64 ? 11.008 -32.688 2.336 1 98.69 64 SER A CA 1
ATOM 532 C C . SER A 1 64 ? 11.328 -31.25 1.93 1 98.69 64 SER A C 1
ATOM 534 O O . SER A 1 64 ? 10.938 -30.297 2.615 1 98.69 64 SER A O 1
ATOM 536 N N . ILE A 1 65 ? 12.102 -31.094 0.832 1 98.44 65 ILE A N 1
ATOM 537 C CA . ILE A 1 65 ? 12.531 -29.766 0.386 1 98.44 65 ILE A CA 1
ATOM 538 C C . ILE A 1 65 ? 12.258 -29.609 -1.108 1 98.44 65 ILE A C 1
ATOM 540 O O . ILE A 1 65 ? 12.016 -30.594 -1.807 1 98.44 65 ILE A O 1
ATOM 544 N N . ALA A 1 66 ? 12.195 -28.422 -1.602 1 98.75 66 ALA A N 1
ATOM 545 C CA . ALA A 1 66 ? 11.992 -28.125 -3.02 1 98.75 66 ALA A CA 1
ATOM 546 C C . ALA A 1 66 ? 12.797 -26.906 -3.445 1 98.75 66 ALA A C 1
ATOM 548 O O . ALA A 1 66 ? 13.086 -26.016 -2.627 1 98.75 66 ALA A O 1
ATOM 549 N N . GLY A 1 67 ? 13.164 -26.875 -4.676 1 98.56 67 GLY A N 1
ATOM 550 C CA . GLY A 1 67 ? 13.914 -25.75 -5.195 1 98.56 67 GLY A CA 1
ATOM 551 C C . GLY A 1 67 ? 14.352 -25.922 -6.637 1 98.56 67 GLY A C 1
ATOM 552 O O . GLY A 1 67 ? 13.969 -26.906 -7.289 1 98.56 67 GLY A O 1
ATOM 553 N N . ARG A 1 68 ? 15.039 -24.984 -7.117 1 98.56 68 ARG A N 1
ATOM 554 C CA . ARG A 1 68 ? 15.547 -24.953 -8.484 1 98.56 68 ARG A CA 1
ATOM 555 C C . ARG A 1 68 ? 16.938 -25.578 -8.562 1 98.56 68 ARG A C 1
ATOM 557 O O . ARG A 1 68 ? 17.812 -25.25 -7.754 1 98.56 68 ARG A O 1
ATOM 564 N N . ILE A 1 69 ? 17.203 -26.469 -9.555 1 98.25 69 ILE A N 1
ATOM 565 C CA . ILE A 1 69 ? 18.516 -27.078 -9.727 1 98.25 69 ILE A CA 1
ATOM 566 C C . ILE A 1 69 ? 19.5 -26.031 -10.242 1 98.25 69 ILE A C 1
ATOM 568 O O . ILE A 1 69 ? 19.328 -25.484 -11.336 1 98.25 69 ILE A O 1
ATOM 572 N N . MET A 1 70 ? 20.547 -25.812 -9.477 1 96.62 70 MET A N 1
ATOM 573 C CA . MET A 1 70 ? 21.531 -24.797 -9.852 1 96.62 70 MET A CA 1
ATOM 574 C C . MET A 1 70 ? 22.812 -25.453 -10.375 1 96.62 70 MET A C 1
ATOM 576 O O . MET A 1 70 ? 23.5 -24.891 -11.227 1 96.62 70 MET A O 1
ATOM 580 N N . THR A 1 71 ? 23.188 -26.547 -9.781 1 96.25 71 THR A N 1
ATOM 581 C CA . THR A 1 71 ? 24.297 -27.359 -10.242 1 96.25 71 THR A CA 1
ATOM 582 C C . THR A 1 71 ? 23.953 -28.844 -10.18 1 96.25 71 THR A C 1
ATOM 584 O O . THR A 1 71 ? 23.047 -29.25 -9.445 1 96.25 71 THR A O 1
ATOM 587 N N . LYS A 1 72 ? 24.594 -29.578 -10.977 1 96.56 72 LYS A N 1
ATOM 588 C CA . LYS A 1 72 ? 24.375 -31.016 -11.031 1 96.56 72 LYS A CA 1
ATOM 589 C C . LYS A 1 72 ? 25.609 -31.734 -11.555 1 96.56 72 LYS A C 1
ATOM 591 O O . LYS A 1 72 ? 26.266 -31.281 -12.492 1 96.56 72 LYS A O 1
ATOM 596 N N . ARG A 1 73 ? 25.953 -32.719 -10.805 1 95.12 73 ARG A N 1
ATOM 597 C CA . ARG A 1 73 ? 27.062 -33.562 -11.219 1 95.12 73 ARG A CA 1
ATOM 598 C C . ARG A 1 73 ? 26.781 -35.031 -10.852 1 95.12 73 ARG A C 1
ATOM 600 O O . ARG A 1 73 ? 26.109 -35.312 -9.859 1 95.12 73 ARG A O 1
ATOM 607 N N . GLY A 1 74 ? 27.188 -35.938 -11.734 1 87.12 74 GLY A N 1
ATOM 608 C CA . GLY A 1 74 ? 27 -37.312 -11.398 1 87.12 74 GLY A CA 1
ATOM 609 C C . GLY A 1 74 ? 27.516 -38.281 -12.461 1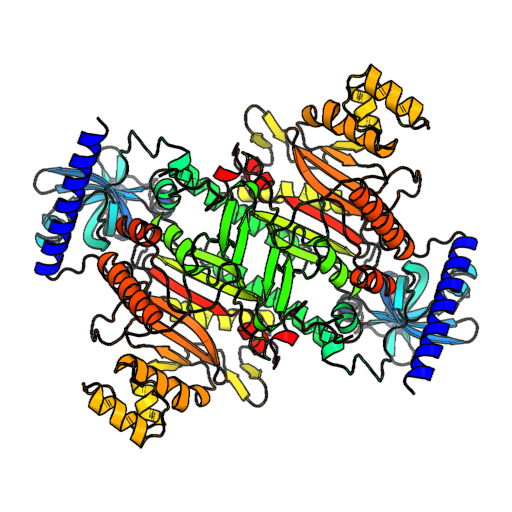 87.12 74 GLY A C 1
ATOM 610 O O . GLY A 1 74 ? 27.797 -37.844 -13.594 1 87.12 74 GLY A O 1
ATOM 611 N N . LYS A 1 75 ? 27.922 -39.406 -11.984 1 85.75 75 LYS A N 1
ATOM 612 C CA . LYS A 1 75 ? 28.406 -40.469 -12.867 1 85.75 75 LYS A CA 1
ATOM 613 C C . LYS A 1 75 ? 27.812 -41.812 -12.461 1 85.75 75 LYS A C 1
ATOM 615 O O . LYS A 1 75 ? 27.703 -42.125 -11.273 1 85.75 75 LYS A O 1
ATOM 620 N N . GLY A 1 76 ? 27.438 -42.5 -13.422 1 89.88 76 GLY A N 1
ATOM 621 C CA . GLY A 1 76 ? 26.953 -43.844 -13.172 1 89.88 76 GLY A CA 1
ATOM 622 C C . GLY A 1 76 ? 25.594 -43.875 -12.492 1 89.88 76 GLY A C 1
ATOM 623 O O . GLY A 1 76 ? 24.625 -43.281 -12.992 1 89.88 76 GLY A O 1
ATOM 624 N N . LYS A 1 77 ? 25.609 -44.438 -11.227 1 95.69 77 LYS A N 1
ATOM 625 C CA . LYS A 1 77 ? 24.344 -44.719 -10.547 1 95.69 77 LYS A CA 1
ATOM 626 C C . LYS A 1 77 ? 24.109 -43.75 -9.391 1 95.69 77 LYS A C 1
ATOM 628 O O . LYS A 1 77 ? 23.25 -43.969 -8.539 1 95.69 77 LYS A O 1
ATOM 633 N N . ALA A 1 78 ? 24.875 -42.656 -9.383 1 96.31 78 ALA A N 1
ATOM 634 C CA . ALA A 1 78 ? 24.703 -41.656 -8.312 1 96.31 78 ALA A CA 1
ATOM 635 C C . ALA A 1 78 ? 25.141 -40.281 -8.773 1 96.31 78 ALA A C 1
ATOM 637 O O . ALA A 1 78 ? 25.906 -40.125 -9.727 1 96.31 78 ALA A O 1
ATOM 638 N N . GLY A 1 79 ? 24.531 -39.281 -8.133 1 97 79 GLY A N 1
ATOM 639 C CA . GLY A 1 79 ? 24.906 -37.906 -8.453 1 97 79 GLY A CA 1
ATOM 640 C C . GLY A 1 79 ? 24.516 -36.906 -7.379 1 97 79 GLY A C 1
ATOM 641 O O . GLY A 1 79 ? 23.812 -37.281 -6.426 1 97 79 GLY A O 1
ATOM 642 N N . PHE A 1 80 ? 25.125 -35.719 -7.488 1 98 80 PHE A N 1
ATOM 643 C CA . PHE A 1 80 ? 24.859 -34.625 -6.586 1 98 80 PHE A CA 1
ATOM 644 C C . PHE A 1 80 ? 24.25 -33.438 -7.344 1 98 80 PHE A C 1
ATOM 646 O O . PHE A 1 80 ? 24.469 -33.281 -8.547 1 98 80 PHE A O 1
ATOM 653 N N . ALA A 1 81 ? 23.453 -32.688 -6.699 1 98.19 81 ALA A N 1
ATOM 654 C CA . ALA A 1 81 ? 22.953 -31.422 -7.215 1 98.19 81 ALA A CA 1
ATOM 655 C C . ALA A 1 81 ? 22.734 -30.422 -6.09 1 98.19 81 ALA A C 1
ATOM 657 O O . ALA A 1 81 ? 22.609 -30.797 -4.922 1 98.19 81 ALA A O 1
ATOM 65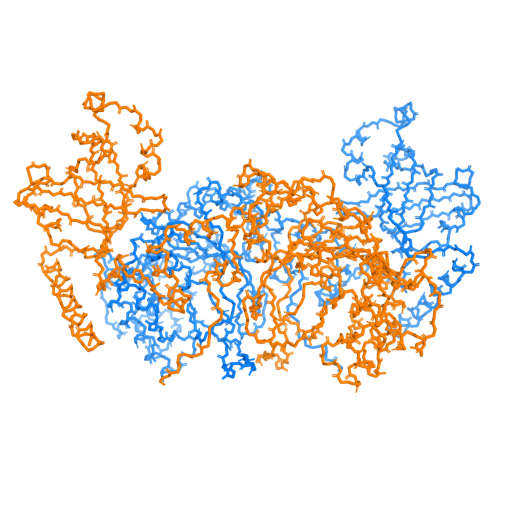8 N N . HIS A 1 82 ? 22.812 -29.188 -6.391 1 98.12 82 HIS A N 1
ATOM 659 C CA . HIS A 1 82 ? 22.359 -28.141 -5.484 1 98.12 82 HIS A CA 1
ATOM 660 C C . HIS A 1 82 ? 21 -27.594 -5.91 1 98.12 82 HIS A C 1
ATOM 662 O O . HIS A 1 82 ? 20.812 -27.234 -7.078 1 98.12 82 HIS A O 1
ATOM 668 N N . ILE A 1 83 ? 20.094 -27.547 -4.977 1 98 83 ILE A N 1
ATOM 669 C CA . ILE A 1 83 ? 18.812 -26.906 -5.266 1 98 83 ILE A CA 1
ATOM 670 C C . ILE A 1 83 ? 18.688 -25.609 -4.457 1 98 83 ILE A C 1
ATOM 672 O O . ILE A 1 83 ? 19.141 -25.547 -3.316 1 98 83 ILE A O 1
ATOM 676 N N . GLN A 1 84 ? 18.109 -24.609 -5.129 1 97.88 84 GLN A N 1
ATOM 677 C CA . GLN A 1 84 ? 18.031 -23.266 -4.566 1 97.88 84 GLN A CA 1
ATOM 678 C C . GLN A 1 84 ? 16.578 -22.922 -4.215 1 97.88 84 GLN A C 1
ATOM 680 O O . GLN A 1 84 ? 15.672 -23.125 -5.02 1 97.88 84 GLN A O 1
ATOM 685 N N . ASP A 1 85 ? 16.344 -22.516 -3.008 1 97.5 85 ASP A N 1
ATOM 686 C CA . ASP A 1 85 ? 15.07 -21.953 -2.605 1 97.5 85 ASP A CA 1
ATOM 687 C C . ASP A 1 85 ? 15.219 -20.469 -2.238 1 97.5 85 ASP A C 1
ATOM 689 O O . ASP A 1 85 ? 16.156 -19.812 -2.672 1 97.5 85 ASP A O 1
ATOM 693 N N . LEU A 1 86 ? 14.266 -19.875 -1.592 1 95.75 86 LEU A N 1
ATOM 694 C CA . LEU A 1 86 ? 14.234 -18.453 -1.271 1 95.75 86 LEU A CA 1
ATOM 695 C C . LEU A 1 86 ? 15.461 -18.047 -0.469 1 95.75 86 LEU A C 1
ATOM 697 O O . LEU A 1 86 ? 16 -16.953 -0.662 1 95.75 86 LEU A O 1
ATOM 701 N N . HIS A 1 87 ? 15.969 -18.953 0.337 1 89.75 87 HIS A N 1
ATOM 702 C CA . HIS A 1 87 ? 16.906 -18.578 1.393 1 89.75 87 HIS A CA 1
ATOM 703 C C . HIS A 1 87 ? 18.328 -18.984 1.044 1 89.75 87 HIS A C 1
ATOM 705 O O . HIS A 1 87 ? 19.281 -18.484 1.645 1 89.75 87 HIS A O 1
ATOM 711 N N . GLY A 1 88 ? 18.391 -19.938 0.182 1 94.75 88 GLY A N 1
ATOM 712 C CA . GLY A 1 88 ? 19.719 -20.438 -0.141 1 94.75 88 GLY A CA 1
ATOM 713 C C . GLY A 1 88 ? 19.688 -21.719 -0.933 1 94.75 88 GLY A C 1
ATOM 714 O O . GLY A 1 88 ? 18.75 -21.984 -1.681 1 94.75 88 GLY A O 1
ATOM 715 N N . GLN A 1 89 ? 20.859 -22.469 -0.864 1 96.69 89 GLN A N 1
ATOM 716 C CA . GLN A 1 89 ? 21 -23.719 -1.604 1 96.69 89 GLN A CA 1
ATOM 717 C C . GLN A 1 89 ? 21.297 -24.875 -0.663 1 96.69 89 GLN A C 1
ATOM 719 O O . GLN A 1 89 ? 21.859 -24.688 0.418 1 96.69 89 GLN A O 1
ATOM 724 N N . VAL A 1 90 ? 20.875 -26 -1.051 1 97.44 90 VAL A N 1
ATOM 725 C CA . VAL A 1 90 ? 21.172 -27.234 -0.326 1 97.44 90 VAL A CA 1
ATOM 726 C C . VAL A 1 90 ? 21.562 -28.328 -1.312 1 97.44 90 VAL A C 1
ATOM 728 O O . VAL A 1 90 ? 21 -28.438 -2.398 1 97.44 90 VAL A O 1
ATOM 731 N N . GLN A 1 91 ? 22.547 -29.047 -0.947 1 98.38 91 GLN A N 1
ATOM 732 C CA . GLN A 1 91 ? 23 -30.172 -1.775 1 98.38 91 GLN A CA 1
ATOM 733 C C . GLN A 1 91 ? 22.094 -31.391 -1.595 1 98.38 91 GLN A C 1
ATOM 735 O O . GLN A 1 91 ? 21.688 -31.703 -0.476 1 98.38 91 GLN A O 1
ATOM 740 N N . ILE A 1 92 ? 21.828 -32.062 -2.67 1 98.62 92 ILE A N 1
ATOM 741 C CA . ILE A 1 92 ? 21.109 -33.344 -2.619 1 98.62 92 ILE A CA 1
ATOM 742 C C . ILE A 1 92 ? 21.969 -34.438 -3.223 1 98.62 92 ILE A C 1
ATOM 744 O O . ILE A 1 92 ? 22.812 -34.188 -4.086 1 98.62 92 ILE A O 1
ATOM 748 N N . TYR A 1 93 ? 21.828 -35.594 -2.697 1 98.31 93 TYR A N 1
ATOM 749 C CA . TYR A 1 93 ? 22.484 -36.781 -3.178 1 98.31 93 TYR A CA 1
ATOM 750 C C . TYR A 1 93 ? 21.469 -37.812 -3.652 1 98.31 93 TYR A C 1
ATOM 752 O O . TYR A 1 93 ? 20.609 -38.25 -2.879 1 98.31 93 TYR A O 1
ATOM 760 N N . VAL A 1 94 ? 21.562 -38.188 -4.949 1 98.5 94 VAL A N 1
ATOM 761 C CA . VAL A 1 94 ? 20.578 -39.094 -5.539 1 98.5 94 VAL A CA 1
ATOM 762 C C . VAL A 1 94 ? 21.281 -40.375 -6.027 1 98.5 94 VAL A C 1
ATOM 764 O O . VAL A 1 94 ? 22.188 -40.312 -6.852 1 98.5 94 VAL A O 1
ATOM 767 N N . ARG A 1 95 ? 20.812 -41.438 -5.5 1 97.75 95 ARG A N 1
ATOM 768 C CA . ARG A 1 95 ? 21.344 -42.75 -5.91 1 97.75 95 ARG A CA 1
ATOM 769 C C . ARG A 1 95 ? 20.234 -43.625 -6.496 1 97.75 95 ARG A C 1
ATOM 771 O O . ARG A 1 95 ? 19.109 -43.656 -5.98 1 97.75 95 ARG A O 1
ATOM 778 N N . LYS A 1 96 ? 20.594 -44.344 -7.48 1 97.69 96 LYS A N 1
ATOM 779 C CA . LYS A 1 96 ? 19.641 -45.219 -8.164 1 97.69 96 LYS A CA 1
ATOM 780 C C . LYS A 1 96 ? 19.031 -46.219 -7.207 1 97.69 96 LYS A C 1
ATOM 782 O O . LYS A 1 96 ? 17.828 -46.5 -7.262 1 97.69 96 LYS A O 1
ATOM 787 N N . ASP A 1 97 ? 19.766 -46.781 -6.344 1 97.06 97 ASP A N 1
ATOM 788 C CA . ASP A 1 97 ? 19.297 -47.844 -5.449 1 97.06 97 ASP A CA 1
ATOM 789 C C . ASP A 1 97 ? 18.406 -47.281 -4.355 1 97.06 97 ASP A C 1
ATOM 791 O O . ASP A 1 97 ? 17.672 -48.031 -3.699 1 97.06 97 ASP A O 1
ATOM 795 N N . ALA A 1 98 ? 18.469 -46 -4.184 1 96.44 98 ALA A N 1
ATOM 796 C CA . ALA A 1 98 ? 17.656 -45.375 -3.141 1 96.44 98 ALA A CA 1
ATOM 797 C C . ALA A 1 98 ? 16.328 -44.875 -3.699 1 96.44 98 ALA A C 1
ATOM 799 O O . ALA A 1 98 ? 15.281 -45.031 -3.061 1 96.44 98 ALA A O 1
ATOM 800 N N . VAL A 1 99 ? 16.297 -44.312 -4.895 1 97.62 99 VAL A N 1
ATOM 801 C CA . VAL A 1 99 ? 15.094 -43.656 -5.406 1 97.62 99 VAL A CA 1
ATOM 802 C C . VAL A 1 99 ? 14.422 -44.562 -6.441 1 97.62 99 VAL A C 1
ATOM 804 O O . VAL A 1 99 ? 13.258 -44.344 -6.801 1 97.62 99 VAL A O 1
ATOM 807 N N . GLY A 1 100 ? 15.125 -45.594 -6.965 1 96.88 100 GLY A N 1
ATOM 808 C CA . GLY A 1 100 ? 14.609 -46.469 -8 1 96.88 100 GLY A CA 1
ATOM 809 C C . GLY A 1 100 ? 14.977 -46.031 -9.406 1 96.88 100 GLY A C 1
ATOM 810 O O . GLY A 1 100 ? 15.422 -44.875 -9.594 1 96.88 100 GLY A O 1
ATOM 811 N N . ASP A 1 101 ? 14.781 -46.844 -10.375 1 96.25 101 ASP A N 1
ATOM 812 C CA . ASP A 1 101 ? 15.227 -46.625 -11.75 1 96.25 101 ASP A CA 1
ATOM 813 C C . ASP A 1 101 ? 14.508 -45.438 -12.383 1 96.25 101 ASP A C 1
ATOM 815 O O . ASP A 1 101 ? 15.133 -44.594 -13.008 1 96.25 101 ASP A O 1
ATOM 819 N N . GLU A 1 102 ? 13.242 -45.344 -12.227 1 95.62 102 GLU A N 1
ATOM 820 C CA . GLU A 1 102 ? 12.438 -44.312 -12.875 1 95.62 102 GLU A CA 1
ATOM 821 C C . GLU A 1 102 ? 12.805 -42.938 -12.383 1 95.62 102 GLU A C 1
ATOM 823 O O . GLU A 1 102 ? 13.078 -42.031 -13.18 1 95.62 102 GLU A O 1
ATOM 828 N N . GLU A 1 103 ? 12.859 -42.781 -11.062 1 96.69 103 GLU A N 1
ATOM 829 C CA . GLU A 1 103 ? 13.18 -41.469 -10.492 1 96.69 103 GLU A CA 1
ATOM 830 C C . GLU A 1 103 ? 14.641 -41.094 -10.742 1 96.69 103 GLU A C 1
ATOM 832 O O . GLU A 1 103 ? 14.977 -39.938 -10.914 1 96.69 103 GLU A O 1
ATOM 837 N N . TYR A 1 104 ? 15.492 -42.062 -10.75 1 97.12 104 TYR A N 1
ATOM 838 C CA . TYR A 1 104 ? 16.891 -41.781 -11.047 1 97.12 104 TYR A CA 1
ATOM 839 C C . TYR A 1 104 ? 17.047 -41.312 -12.492 1 97.12 104 TYR A C 1
ATOM 841 O O . TYR A 1 104 ? 17.875 -40.438 -12.789 1 97.12 104 TYR A O 1
ATOM 849 N N . GLU A 1 105 ? 16.312 -41.938 -13.391 1 95.38 105 GLU A N 1
ATOM 850 C CA . GLU A 1 105 ? 16.344 -41.5 -14.773 1 95.38 105 GLU A CA 1
ATOM 851 C C . GLU A 1 105 ? 15.875 -40.031 -14.891 1 95.38 105 GLU A C 1
ATOM 853 O O . GLU A 1 105 ? 16.406 -39.281 -15.695 1 95.38 105 GLU A O 1
ATOM 858 N N . LEU A 1 106 ? 14.859 -39.688 -14.109 1 96.31 106 LEU A N 1
ATOM 859 C CA . LEU A 1 106 ? 14.406 -38.312 -14.062 1 96.31 106 LEU A CA 1
ATOM 860 C C . LEU A 1 106 ? 15.531 -37.375 -13.609 1 96.31 106 LEU A C 1
ATOM 862 O O . LEU A 1 106 ? 15.727 -36.312 -14.18 1 96.31 106 LEU A O 1
ATOM 866 N N . PHE A 1 107 ? 16.219 -37.812 -12.57 1 97.56 107 PHE A N 1
ATOM 867 C CA . PHE A 1 107 ? 17.359 -37.031 -12.078 1 97.56 107 PHE A CA 1
ATOM 868 C C . PHE A 1 107 ? 18.422 -36.875 -13.156 1 97.56 107 PHE A C 1
ATOM 870 O O . PHE A 1 107 ? 18.938 -35.781 -13.391 1 97.56 107 PHE A O 1
ATOM 877 N N . LYS A 1 108 ? 18.672 -37.938 -13.805 1 95.56 108 LYS A N 1
ATOM 878 C CA . LYS A 1 108 ? 19.719 -37.969 -14.828 1 95.56 108 LYS A CA 1
ATOM 879 C C . LYS A 1 108 ? 19.391 -37.031 -15.977 1 95.56 108 LYS A C 1
ATOM 881 O O . LYS A 1 108 ? 20.281 -36.375 -16.516 1 95.56 108 LYS A O 1
ATOM 886 N N . THR A 1 109 ? 18.188 -36.938 -16.344 1 94.38 109 THR A N 1
ATOM 887 C CA . THR A 1 109 ? 17.781 -36.156 -17.516 1 94.38 109 THR A CA 1
ATOM 888 C C . THR A 1 109 ? 17.406 -34.719 -17.125 1 94.38 109 THR A C 1
ATOM 890 O O . THR A 1 109 ? 17.203 -33.875 -17.984 1 94.38 109 THR A O 1
ATOM 893 N N . ALA A 1 110 ? 17.281 -34.469 -15.828 1 96.62 110 ALA A N 1
ATOM 894 C CA . ALA A 1 110 ? 16.953 -33.125 -15.367 1 96.62 110 ALA A CA 1
ATOM 895 C C . ALA A 1 110 ? 18.016 -32.125 -15.781 1 96.62 110 ALA A C 1
ATOM 897 O O . ALA A 1 110 ? 19.203 -32.469 -15.859 1 96.62 110 ALA A O 1
ATOM 898 N N . ASP A 1 111 ? 17.594 -30.906 -16.062 1 96.69 111 ASP A N 1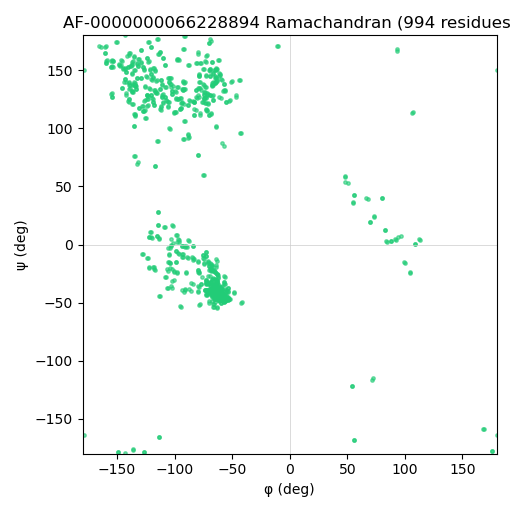
ATOM 899 C CA . ASP A 1 111 ? 18.5 -29.844 -16.469 1 96.69 111 ASP A CA 1
ATOM 900 C C . ASP A 1 111 ? 18.625 -28.797 -15.367 1 96.69 111 ASP A C 1
ATOM 902 O O . ASP A 1 111 ? 17.781 -28.703 -14.477 1 96.69 111 ASP A O 1
ATOM 906 N N . LEU A 1 112 ? 19.719 -28.031 -15.484 1 96.25 112 LEU A N 1
ATOM 907 C CA . LEU A 1 112 ? 19.797 -26.828 -14.664 1 96.25 112 LEU A CA 1
ATOM 908 C C . LEU A 1 112 ? 18.609 -25.922 -14.906 1 96.25 112 LEU A C 1
ATOM 910 O O . LEU A 1 112 ? 18.188 -25.719 -16.047 1 96.25 112 LEU A O 1
ATOM 914 N N . GLY A 1 113 ? 18 -25.453 -13.828 1 97.19 113 GLY A N 1
ATOM 915 C CA . GLY A 1 113 ? 16.844 -24.578 -13.938 1 97.19 113 GLY A CA 1
ATOM 916 C C . GLY A 1 113 ? 15.539 -25.297 -13.617 1 97.19 113 GLY A C 1
ATOM 917 O O . GLY A 1 113 ? 14.539 -24.641 -13.312 1 97.19 113 GLY A O 1
ATOM 918 N N . ASP A 1 114 ? 15.523 -26.641 -13.758 1 98.56 114 ASP A N 1
ATOM 919 C CA . ASP A 1 114 ? 14.32 -27.391 -13.391 1 98.56 114 ASP A CA 1
ATOM 920 C C . ASP A 1 114 ? 14 -27.219 -11.906 1 98.56 114 ASP A C 1
ATOM 922 O O . ASP A 1 114 ? 14.906 -27.047 -11.094 1 98.56 114 ASP A O 1
ATOM 926 N N . LEU A 1 115 ? 12.75 -27.188 -11.586 1 98.81 115 LEU A N 1
ATOM 927 C CA . LEU A 1 115 ? 12.305 -27.203 -10.195 1 98.81 115 LEU A CA 1
ATOM 928 C C . LEU A 1 115 ? 11.938 -28.609 -9.758 1 98.81 115 LEU A C 1
ATOM 930 O O . LEU A 1 115 ? 11.234 -29.328 -10.484 1 98.81 115 LEU A O 1
ATOM 934 N N . VAL A 1 116 ? 12.406 -29.016 -8.516 1 98.81 116 VAL A N 1
ATOM 935 C CA . VAL A 1 116 ? 12.227 -30.406 -8.094 1 98.81 116 VAL A CA 1
ATOM 936 C C . VAL A 1 116 ? 11.859 -30.438 -6.613 1 98.81 116 VAL A C 1
ATOM 938 O O . VAL A 1 116 ? 12.109 -29.484 -5.879 1 98.81 116 VAL A O 1
ATOM 941 N N . GLY A 1 117 ? 11.148 -31.453 -6.199 1 98.75 117 GLY A N 1
ATOM 942 C CA . GLY A 1 117 ? 10.891 -31.812 -4.816 1 98.75 117 GLY A CA 1
ATOM 943 C C . GLY A 1 117 ? 11.641 -33.062 -4.371 1 98.75 117 GLY A C 1
ATOM 944 O O . GLY A 1 117 ? 11.734 -34.031 -5.113 1 98.75 117 GLY A O 1
ATOM 945 N N . ILE A 1 118 ? 12.211 -32.969 -3.195 1 98.75 118 ILE A N 1
ATOM 946 C CA . ILE A 1 118 ? 13.055 -34.062 -2.684 1 98.75 118 ILE A CA 1
ATOM 947 C C . ILE A 1 118 ? 12.555 -34.5 -1.307 1 98.75 118 ILE A C 1
ATOM 949 O O . ILE A 1 118 ? 12.367 -33.656 -0.417 1 98.75 118 ILE A O 1
ATOM 953 N N . GLU A 1 119 ? 12.258 -35.719 -1.152 1 98.69 119 GLU A N 1
ATOM 954 C CA . GLU A 1 119 ? 12.148 -36.344 0.167 1 98.69 119 GLU A CA 1
ATOM 955 C C . GLU A 1 119 ? 13.383 -37.156 0.499 1 98.69 119 GLU A C 1
ATOM 957 O O . GLU A 1 119 ? 13.93 -37.844 -0.372 1 98.69 119 GLU A O 1
ATOM 962 N N . GLY A 1 120 ? 13.859 -37.031 1.713 1 98.56 120 GLY A N 1
ATOM 963 C CA . GLY A 1 120 ? 15.047 -37.781 2.047 1 98.56 120 GLY A CA 1
ATOM 964 C C . GLY A 1 120 ? 15.516 -37.562 3.477 1 98.56 120 GLY A C 1
ATOM 965 O O . GLY A 1 120 ? 14.734 -37.125 4.328 1 98.56 120 GLY A O 1
ATOM 966 N N . LYS A 1 121 ? 16.781 -37.969 3.693 1 98.44 121 LYS A N 1
ATOM 967 C CA . LYS A 1 121 ? 17.375 -37.906 5.02 1 98.44 121 LYS A CA 1
ATOM 968 C C . LYS A 1 121 ? 18.562 -36.938 5.023 1 98.44 121 LYS A C 1
ATOM 970 O O . LYS A 1 121 ? 19.344 -36.906 4.074 1 98.44 121 LYS A O 1
ATOM 975 N N . VAL A 1 122 ? 18.609 -36.219 6.141 1 98.5 122 VAL A N 1
ATOM 976 C CA . VAL A 1 122 ? 19.719 -35.25 6.273 1 98.5 122 VAL A CA 1
ATOM 977 C C . VAL A 1 122 ? 21 -36 6.629 1 98.5 122 VAL A C 1
ATOM 979 O O . VAL A 1 122 ? 20.984 -36.938 7.457 1 98.5 122 VAL A O 1
ATOM 982 N N . PHE A 1 123 ? 22.109 -35.719 5.973 1 97.69 123 PHE A N 1
ATOM 983 C CA . PHE A 1 123 ? 23.406 -36.281 6.309 1 97.69 123 PHE A CA 1
ATOM 984 C C . PHE A 1 123 ? 24.531 -35.312 5.941 1 97.69 123 PHE A C 1
ATOM 986 O O . PHE A 1 123 ? 24.281 -34.25 5.402 1 97.69 123 PHE A O 1
ATOM 993 N N . LYS A 1 124 ? 25.703 -35.594 6.266 1 97.62 124 LYS A N 1
ATOM 994 C CA . LYS A 1 124 ? 26.891 -34.844 5.871 1 97.62 124 LYS A CA 1
ATOM 995 C C . LYS A 1 124 ? 27.812 -35.688 5.016 1 97.62 124 LYS A C 1
ATOM 997 O O . LYS A 1 124 ? 28 -36.875 5.285 1 97.62 124 LYS A O 1
ATOM 1002 N N . THR A 1 125 ? 28.234 -35.094 3.971 1 95.5 125 THR A N 1
ATOM 1003 C CA . THR A 1 125 ? 29.203 -35.812 3.131 1 95.5 125 THR A CA 1
ATOM 1004 C C . THR A 1 125 ? 30.547 -35.938 3.842 1 95.5 125 THR A C 1
ATOM 1006 O O . THR A 1 125 ? 30.734 -35.406 4.926 1 95.5 125 THR A O 1
ATOM 1009 N N . ASN A 1 126 ? 31.453 -36.625 3.172 1 93 126 ASN A N 1
ATOM 1010 C CA . ASN A 1 126 ? 32.781 -36.844 3.752 1 93 126 ASN A CA 1
ATOM 1011 C C . ASN A 1 126 ? 33.562 -35.531 3.881 1 93 126 ASN A C 1
ATOM 1013 O O . ASN A 1 126 ? 34.406 -35.406 4.75 1 93 126 ASN A O 1
ATOM 1017 N N . VAL A 1 127 ? 33.156 -34.562 3.082 1 93.5 127 VAL A N 1
ATOM 1018 C CA . VAL A 1 127 ? 33.875 -33.281 3.121 1 93.5 127 VAL A CA 1
ATOM 1019 C C . VAL A 1 127 ? 33.125 -32.312 4.035 1 93.5 127 VAL A C 1
ATOM 1021 O O . VAL A 1 127 ? 33.469 -31.141 4.086 1 93.5 127 VAL A O 1
ATOM 1024 N N . GLY A 1 128 ? 32.094 -32.75 4.672 1 93.5 128 GLY A N 1
ATOM 1025 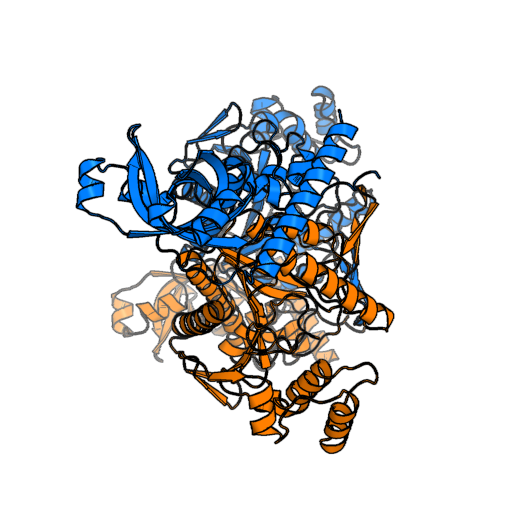C CA . GLY A 1 128 ? 31.438 -31.969 5.723 1 93.5 128 GLY A CA 1
ATOM 1026 C C . GLY A 1 128 ? 30.266 -31.141 5.23 1 93.5 128 GLY A C 1
ATOM 1027 O O . GLY A 1 128 ? 29.703 -30.344 5.98 1 93.5 128 GLY A O 1
ATOM 1028 N N . GLU A 1 129 ? 29.844 -31.266 4.012 1 96.19 129 GLU A N 1
ATOM 1029 C CA . GLU A 1 129 ? 28.734 -30.484 3.488 1 96.19 129 GLU A CA 1
ATOM 1030 C C . GLU A 1 129 ? 27.391 -31.109 3.863 1 96.19 129 GLU A C 1
ATOM 1032 O O . GLU A 1 129 ? 27.172 -32.312 3.66 1 96.19 129 GLU A O 1
ATOM 1037 N N . LEU A 1 130 ? 26.578 -30.328 4.539 1 97.69 130 LEU A N 1
ATOM 1038 C CA . LEU A 1 130 ? 25.219 -30.766 4.848 1 97.69 130 LEU A CA 1
ATOM 1039 C C . LEU A 1 130 ? 24.438 -31.047 3.57 1 97.69 130 LEU A C 1
ATOM 1041 O O . LEU A 1 130 ? 24.375 -30.203 2.676 1 97.69 130 LEU A O 1
ATOM 1045 N N . SER A 1 131 ? 23.875 -32.25 3.465 1 98.38 131 SER A N 1
ATOM 1046 C CA . SER A 1 131 ? 23.188 -32.719 2.26 1 98.38 131 SER A CA 1
ATOM 1047 C C . SER A 1 131 ? 21.922 -33.5 2.604 1 98.38 131 SER A C 1
ATOM 1049 O O . SER A 1 131 ? 21.703 -33.844 3.766 1 98.38 131 SER A O 1
ATOM 1051 N N . VAL A 1 132 ? 21.078 -33.656 1.635 1 98.69 132 VAL A N 1
ATOM 1052 C CA . VAL A 1 132 ? 19.906 -34.5 1.767 1 98.69 132 VAL A CA 1
ATOM 1053 C C . VAL A 1 132 ? 20.047 -35.719 0.84 1 98.69 132 VAL A C 1
ATOM 1055 O O . VAL A 1 132 ? 20.141 -35.562 -0.379 1 98.69 132 VAL A O 1
ATOM 1058 N N . LYS A 1 133 ? 20.109 -36.906 1.42 1 98.38 133 LYS A N 1
ATOM 1059 C CA . LYS A 1 133 ? 20.078 -38.125 0.642 1 98.38 133 LYS A CA 1
ATOM 1060 C C . LYS A 1 133 ? 18.672 -38.469 0.186 1 98.38 133 LYS A C 1
ATOM 1062 O O . LYS A 1 133 ? 17.828 -38.875 0.995 1 98.38 133 LYS A O 1
ATOM 1067 N N . ALA A 1 134 ? 18.438 -38.406 -1.079 1 98.62 134 ALA A N 1
ATOM 1068 C CA . ALA A 1 134 ? 17.078 -38.5 -1.626 1 98.62 134 ALA A CA 1
ATOM 1069 C C . ALA A 1 134 ? 16.547 -39.938 -1.51 1 98.62 134 ALA A C 1
ATOM 1071 O O . ALA A 1 134 ? 17.25 -40.875 -1.836 1 98.62 134 ALA A O 1
ATOM 1072 N N . THR A 1 135 ? 15.359 -40.031 -0.987 1 98.44 135 THR A N 1
ATOM 1073 C CA . THR A 1 135 ? 14.586 -41.281 -1.071 1 98.44 135 THR A CA 1
ATOM 1074 C C . THR A 1 135 ? 13.492 -41.156 -2.133 1 98.44 135 THR A C 1
ATOM 1076 O O . THR A 1 135 ? 12.961 -42.188 -2.592 1 98.44 135 THR A O 1
ATOM 1079 N N . SER A 1 136 ? 13.172 -39.938 -2.453 1 98.38 136 SER A N 1
ATOM 1080 C CA . SER A 1 136 ? 12.242 -39.656 -3.535 1 98.38 136 SER A CA 1
ATOM 1081 C C . SER A 1 136 ? 12.656 -38.375 -4.289 1 98.38 136 SER A C 1
ATOM 1083 O O . SER A 1 136 ? 13.133 -37.406 -3.686 1 98.38 136 SER A O 1
ATOM 1085 N N . PHE A 1 137 ? 12.523 -38.406 -5.617 1 98.44 137 PHE A N 1
ATOM 1086 C CA . PHE A 1 137 ? 12.828 -37.312 -6.523 1 98.44 137 PHE A CA 1
ATOM 1087 C C . PHE A 1 137 ? 11.633 -37 -7.414 1 98.44 137 PHE A C 1
ATOM 1089 O O . PHE A 1 137 ? 11.219 -37.844 -8.227 1 98.44 137 PHE A O 1
ATOM 1096 N N . THR A 1 138 ? 11.078 -35.812 -7.258 1 98.31 138 THR A N 1
ATOM 1097 C CA . THR A 1 138 ? 9.883 -35.406 -8 1 98.31 138 THR A CA 1
ATOM 1098 C C . THR A 1 138 ? 10.164 -34.188 -8.883 1 98.31 138 THR A C 1
ATOM 1100 O O . THR A 1 138 ? 10.688 -33.188 -8.414 1 98.31 138 THR A O 1
ATOM 1103 N N . LEU A 1 139 ? 9.891 -34.281 -10.203 1 98.38 139 LEU A N 1
ATOM 1104 C CA . LEU A 1 139 ? 9.945 -33.125 -11.078 1 98.38 139 LEU A CA 1
ATOM 1105 C C . LEU A 1 139 ? 8.719 -32.219 -10.883 1 98.38 139 LEU A C 1
ATOM 1107 O O . LEU A 1 139 ? 7.586 -32.688 -11 1 98.38 139 LEU A O 1
ATOM 1111 N N . LEU A 1 140 ? 8.961 -30.984 -10.562 1 98.62 140 LEU A N 1
ATOM 1112 C CA . LEU A 1 140 ? 7.852 -30.078 -10.289 1 98.62 140 LEU A CA 1
ATOM 1113 C C . LEU A 1 140 ? 7.617 -29.141 -11.469 1 98.62 140 LEU A C 1
ATOM 1115 O O . LEU A 1 140 ? 6.484 -28.719 -11.727 1 98.62 140 LEU A O 1
ATOM 1119 N N . THR A 1 141 ? 8.695 -28.719 -12.141 1 98.75 141 THR A N 1
ATOM 1120 C CA . THR A 1 141 ? 8.578 -27.875 -13.328 1 98.75 141 THR A CA 1
ATOM 1121 C C . THR A 1 141 ? 9.789 -28.047 -14.242 1 98.75 141 THR A C 1
ATOM 1123 O O . THR A 1 141 ? 10.93 -27.953 -13.781 1 98.75 141 THR A O 1
ATOM 1126 N N . LYS A 1 142 ? 9.562 -28.328 -15.477 1 98.56 142 LYS A N 1
ATOM 1127 C CA . LYS A 1 142 ? 10.609 -28.391 -16.484 1 98.56 142 LYS A CA 1
ATOM 1128 C C . LYS A 1 142 ? 10.93 -27 -17.031 1 98.56 142 LYS A C 1
ATOM 1130 O O . LYS A 1 142 ? 10.031 -26.266 -17.453 1 98.56 142 LYS A O 1
ATOM 1135 N N . SER A 1 143 ? 12.164 -26.609 -16.922 1 98.06 143 SER A N 1
ATOM 1136 C CA . SER A 1 143 ? 12.609 -25.359 -17.531 1 98.06 143 SER A CA 1
ATOM 1137 C C . SER A 1 143 ? 12.914 -25.547 -19.016 1 98.06 143 SER A C 1
ATOM 1139 O O . SER A 1 143 ? 13.648 -26.453 -19.391 1 98.06 143 SER A O 1
ATOM 1141 N N . LEU A 1 144 ? 12.422 -24.656 -19.812 1 97.69 144 LEU A N 1
ATOM 1142 C CA . LEU A 1 144 ? 12.562 -24.797 -21.266 1 97.69 144 LEU A CA 1
ATOM 1143 C C . LEU A 1 144 ? 13.648 -23.875 -21.797 1 97.69 144 LEU A C 1
ATOM 1145 O O . LEU A 1 144 ? 13.906 -23.844 -23 1 97.69 144 LEU A O 1
ATOM 1149 N N . ARG A 1 145 ? 14.25 -23.109 -20.891 1 95.38 145 ARG A N 1
ATOM 1150 C CA . ARG A 1 145 ? 15.352 -22.219 -21.25 1 95.38 145 ARG A CA 1
ATOM 1151 C C . ARG A 1 145 ? 16.547 -22.422 -20.312 1 95.38 145 ARG A C 1
ATOM 1153 O O . ARG A 1 145 ? 16.375 -22.703 -19.125 1 95.38 145 ARG A O 1
ATOM 1160 N N . PRO A 1 146 ? 17.734 -22.312 -20.906 1 93.81 146 PRO A N 1
ATOM 1161 C CA . PRO A 1 146 ? 18.906 -22.406 -20.031 1 93.81 146 PRO A CA 1
ATOM 1162 C C . PRO A 1 146 ? 19.094 -21.156 -19.172 1 93.81 146 PRO A C 1
ATOM 1164 O O . PRO A 1 146 ? 18.766 -20.062 -19.609 1 93.81 146 PRO A O 1
ATOM 1167 N N . LEU A 1 147 ? 19.594 -21.406 -17.984 1 91.19 147 LEU A N 1
ATOM 1168 C CA . LEU A 1 147 ? 19.984 -20.266 -17.172 1 91.19 147 LEU A CA 1
ATOM 1169 C C . LEU A 1 147 ? 21.219 -19.578 -17.734 1 91.19 147 LEU A C 1
ATOM 1171 O O . LEU A 1 147 ? 22.016 -20.219 -18.438 1 91.19 147 LEU A O 1
ATOM 1175 N N . PRO A 1 148 ? 21.312 -18.297 -17.516 1 82.69 148 PRO A N 1
ATOM 1176 C CA . PRO A 1 148 ? 22.547 -17.656 -17.953 1 82.69 148 PRO A CA 1
ATOM 1177 C C . PRO A 1 148 ? 23.781 -18.25 -17.281 1 82.69 148 PRO A C 1
ATOM 1179 O O . PRO A 1 148 ? 23.703 -18.797 -16.188 1 82.69 148 PRO A O 1
ATOM 1182 N N . ASP A 1 149 ? 24.859 -18.391 -17.938 1 70.81 149 ASP A N 1
ATOM 1183 C CA . ASP A 1 149 ? 26.094 -18.984 -17.469 1 70.81 149 ASP A CA 1
ATOM 1184 C C . ASP A 1 149 ? 26.547 -18.344 -16.156 1 70.81 149 ASP A C 1
ATOM 1186 O O . ASP A 1 149 ? 26.406 -17.141 -15.961 1 70.81 149 ASP A O 1
ATOM 1190 N N . LYS A 1 150 ? 26.734 -19.266 -15.086 1 57.03 150 LYS A N 1
ATOM 1191 C CA . LYS A 1 150 ? 27.125 -18.906 -13.734 1 57.03 150 LYS A CA 1
ATOM 1192 C C . LYS A 1 150 ? 28.219 -17.828 -13.742 1 57.03 150 LYS A C 1
ATOM 1194 O O . LYS A 1 150 ? 28.188 -16.891 -12.938 1 57.03 150 LYS A O 1
ATOM 1199 N N . TYR A 1 151 ? 29.156 -18.234 -14.586 1 47.06 151 TYR A N 1
ATOM 1200 C CA . TYR A 1 151 ? 30.328 -17.344 -14.625 1 47.06 151 TYR A CA 1
ATOM 1201 C C . TYR A 1 151 ? 29.969 -16.016 -15.281 1 47.06 151 TYR A C 1
ATOM 1203 O O . TYR A 1 151 ? 30.625 -15.008 -15.016 1 47.06 151 TYR A O 1
ATOM 1211 N N . HIS A 1 152 ? 28.938 -16.125 -16.031 1 54.78 152 HIS A N 1
ATOM 1212 C CA . HIS A 1 152 ? 28.562 -14.914 -16.75 1 54.78 152 HIS A CA 1
ATOM 1213 C C . HIS A 1 152 ? 27.203 -14.398 -16.281 1 54.78 152 HIS A C 1
ATOM 1215 O O . HIS A 1 152 ? 26.578 -13.586 -16.969 1 54.78 152 HIS A O 1
ATOM 1221 N N . GLY A 1 153 ? 26.812 -14.656 -15.047 1 58.16 153 GLY A N 1
ATOM 1222 C CA . GLY A 1 153 ? 25.594 -13.992 -14.641 1 58.16 153 GLY A CA 1
ATOM 1223 C C . GLY A 1 153 ? 25.125 -12.93 -15.625 1 58.16 153 GLY A C 1
ATOM 1224 O O . GLY A 1 153 ? 25.688 -12.812 -16.719 1 58.16 153 GLY A O 1
ATOM 1225 N N . LEU A 1 154 ? 23.953 -12.414 -15.43 1 67.38 154 LEU A N 1
ATOM 1226 C CA . LEU A 1 154 ? 23.562 -11.352 -16.344 1 67.38 154 LEU A CA 1
ATOM 1227 C C . LEU A 1 154 ? 24.547 -10.188 -16.297 1 67.38 154 LEU A C 1
ATOM 1229 O O . LEU A 1 154 ? 24.656 -9.508 -15.273 1 67.38 154 LEU A O 1
ATOM 1233 N N . LYS A 1 155 ? 25.594 -10.219 -17.062 1 67.75 155 LYS A N 1
ATOM 1234 C CA . LYS A 1 155 ? 26.609 -9.172 -17.047 1 67.75 155 LYS A CA 1
ATOM 1235 C C . LYS A 1 155 ? 26.031 -7.836 -17.516 1 67.75 155 LYS A C 1
ATOM 1237 O O . LYS A 1 155 ? 26.531 -6.777 -17.125 1 67.75 155 LYS A O 1
ATOM 1242 N N . ASP A 1 156 ? 24.969 -8.047 -18.156 1 81.94 156 ASP A N 1
ATOM 1243 C CA . ASP A 1 156 ? 24.344 -6.832 -18.656 1 81.94 156 ASP A CA 1
ATOM 1244 C C . ASP A 1 156 ? 23.344 -6.258 -17.656 1 81.94 156 ASP A C 1
ATOM 1246 O O . ASP A 1 156 ? 22.281 -6.844 -17.422 1 81.94 156 ASP A O 1
ATOM 1250 N N . ILE A 1 157 ? 23.766 -5.191 -17.062 1 81.88 157 ILE A N 1
ATOM 1251 C CA . ILE A 1 157 ? 22.969 -4.516 -16.031 1 81.88 157 ILE A CA 1
ATOM 1252 C C . ILE A 1 157 ? 21.578 -4.211 -16.562 1 81.88 157 ILE A C 1
ATOM 1254 O O . ILE A 1 157 ? 20.578 -4.344 -15.852 1 81.88 157 ILE A O 1
ATOM 1258 N N . GLU A 1 158 ? 21.5 -3.875 -17.734 1 85.38 158 GLU A N 1
ATOM 1259 C CA . GLU A 1 158 ? 20.203 -3.566 -18.328 1 85.38 158 GLU A CA 1
ATOM 1260 C C . GLU A 1 158 ? 19.328 -4.812 -18.422 1 85.38 158 GLU A C 1
ATOM 1262 O O . GLU A 1 158 ? 18.125 -4.75 -18.172 1 85.38 158 GLU A O 1
ATOM 1267 N N . GLN A 1 159 ? 19.922 -5.875 -18.797 1 85.56 159 GLN A N 1
ATOM 1268 C CA . GLN A 1 159 ? 19.172 -7.129 -18.875 1 85.56 159 GLN A CA 1
ATOM 1269 C C . GLN A 1 159 ? 18.672 -7.559 -17.5 1 85.56 159 GLN A C 1
ATOM 1271 O O . GLN A 1 159 ? 17.562 -8.086 -17.391 1 85.56 159 GLN A O 1
ATOM 1276 N N . ARG A 1 160 ? 19.469 -7.309 -16.547 1 88.25 160 ARG A N 1
ATOM 1277 C CA . ARG A 1 160 ? 19.078 -7.633 -15.18 1 88.25 160 ARG A CA 1
ATOM 1278 C C . ARG A 1 160 ? 17.828 -6.871 -14.773 1 88.25 160 ARG A C 1
ATOM 1280 O O . ARG A 1 160 ? 16.938 -7.434 -14.133 1 88.25 160 ARG A O 1
ATOM 1287 N N . TYR A 1 161 ? 17.797 -5.652 -15.188 1 89.5 161 TYR A N 1
ATOM 1288 C CA . TYR A 1 161 ? 16.656 -4.812 -14.852 1 89.5 161 TYR A CA 1
ATOM 1289 C C . TYR A 1 161 ? 15.414 -5.227 -15.648 1 89.5 161 TYR A C 1
ATOM 1291 O O . TYR A 1 161 ? 14.297 -5.191 -15.133 1 89.5 161 TYR A O 1
ATOM 1299 N N . ARG A 1 162 ? 15.617 -5.672 -16.859 1 89.44 162 ARG A N 1
ATOM 1300 C CA . ARG A 1 162 ? 14.516 -6.027 -17.75 1 89.44 162 ARG A CA 1
ATOM 1301 C C . ARG A 1 162 ? 13.945 -7.398 -17.406 1 89.44 162 ARG A C 1
ATOM 1303 O O . ARG A 1 162 ? 12.742 -7.633 -17.531 1 89.44 162 ARG A O 1
ATOM 1310 N N . GLN A 1 163 ? 14.852 -8.258 -17.016 1 92.69 163 GLN A N 1
ATOM 1311 C CA . GLN A 1 163 ? 14.461 -9.609 -16.641 1 92.69 163 GLN A CA 1
ATOM 1312 C C . GLN A 1 163 ? 14.766 -9.891 -15.172 1 92.69 163 GLN A C 1
ATOM 1314 O O . GLN A 1 163 ? 15.555 -10.781 -14.852 1 92.69 163 GLN A O 1
ATOM 1319 N N . ARG A 1 164 ? 14.039 -9.195 -14.398 1 94.75 164 ARG A N 1
ATOM 1320 C CA . ARG A 1 164 ? 14.266 -9.234 -12.961 1 94.75 164 ARG A CA 1
ATOM 1321 C C . ARG A 1 164 ? 14.172 -10.664 -12.43 1 94.75 164 ARG A C 1
ATOM 1323 O O . ARG A 1 164 ? 14.891 -11.039 -11.508 1 94.75 164 ARG A O 1
ATOM 1330 N N . TYR A 1 165 ? 13.281 -11.516 -13.031 1 96 165 TYR A N 1
ATOM 1331 C CA . TYR A 1 165 ? 13.164 -12.891 -12.578 1 96 165 TYR A CA 1
ATOM 1332 C C . TYR A 1 165 ? 14.469 -13.648 -12.781 1 96 165 TYR A C 1
ATOM 1334 O O . TYR A 1 165 ? 14.844 -14.484 -11.953 1 96 165 TYR A O 1
ATOM 1342 N N . LEU A 1 166 ? 15.211 -13.336 -13.828 1 95.19 166 LEU A N 1
ATOM 1343 C CA . LEU A 1 166 ? 16.5 -13.977 -14.047 1 95.19 166 LEU A CA 1
ATOM 1344 C C . LEU A 1 166 ? 17.531 -13.453 -13.055 1 95.19 166 LEU A C 1
ATOM 1346 O O . LEU A 1 166 ? 18.375 -14.211 -12.562 1 95.19 166 LEU A O 1
ATOM 1350 N N . ASP A 1 167 ? 17.438 -12.164 -12.828 1 94.62 167 ASP A N 1
ATOM 1351 C CA . ASP A 1 167 ? 18.312 -11.562 -11.82 1 94.62 167 ASP A CA 1
ATOM 1352 C C . ASP A 1 167 ? 18.109 -12.211 -10.453 1 94.62 167 ASP A C 1
ATOM 1354 O O . ASP A 1 167 ? 19.078 -12.555 -9.781 1 94.62 167 ASP A O 1
ATOM 1358 N N . LEU A 1 168 ? 16.906 -12.43 -10.094 1 95.75 168 LEU A N 1
ATOM 1359 C CA . LEU A 1 168 ? 16.562 -13 -8.797 1 95.75 168 LEU A CA 1
ATOM 1360 C C . LEU A 1 168 ? 17 -14.453 -8.711 1 95.75 168 LEU A C 1
ATOM 1362 O O . LEU A 1 168 ? 17.375 -14.938 -7.633 1 95.75 168 LEU A O 1
ATOM 1366 N N . ILE A 1 169 ? 16.984 -15.164 -9.805 1 95.25 169 ILE A N 1
ATOM 1367 C CA . ILE A 1 169 ? 17.406 -16.562 -9.828 1 95.25 169 ILE A CA 1
ATOM 1368 C C . ILE A 1 169 ? 18.922 -16.641 -9.641 1 95.25 169 ILE A C 1
ATOM 1370 O O . ILE A 1 169 ? 19.406 -17.484 -8.883 1 95.25 169 ILE A O 1
ATOM 1374 N N . THR A 1 170 ? 19.656 -15.711 -10.289 1 92.94 170 THR A N 1
ATOM 1375 C CA . THR A 1 170 ? 21.094 -15.906 -10.438 1 92.94 170 THR A CA 1
ATOM 1376 C C . THR A 1 170 ? 21.859 -15.117 -9.383 1 92.94 170 THR A C 1
ATOM 1378 O O . THR A 1 170 ? 23.047 -15.359 -9.148 1 92.94 170 THR A O 1
ATOM 1381 N N . SER A 1 171 ? 21.156 -14.164 -8.742 1 91.94 171 SER A N 1
ATOM 1382 C CA . SER A 1 171 ? 21.859 -13.312 -7.781 1 91.94 171 SER A CA 1
ATOM 1383 C C . SER A 1 171 ? 21.172 -13.344 -6.418 1 91.94 171 SER A C 1
ATOM 1385 O O . SER A 1 171 ? 20.172 -12.656 -6.199 1 91.94 171 SER A O 1
ATOM 1387 N N . MET A 1 172 ? 21.844 -14 -5.488 1 91.5 172 MET A N 1
ATOM 1388 C CA . MET A 1 172 ? 21.312 -14.047 -4.129 1 91.5 172 MET A CA 1
ATOM 1389 C C . MET A 1 172 ? 21.359 -12.664 -3.482 1 91.5 172 MET A C 1
ATOM 1391 O O . MET A 1 172 ? 20.5 -12.336 -2.658 1 91.5 172 MET A O 1
ATOM 1395 N N . GLU A 1 173 ? 22.328 -11.883 -3.91 1 92.5 173 GLU A N 1
ATOM 1396 C CA . GLU A 1 173 ? 22.453 -10.523 -3.387 1 92.5 173 GLU A CA 1
ATOM 1397 C C . GLU A 1 173 ? 21.25 -9.672 -3.773 1 92.5 173 GLU A C 1
ATOM 1399 O O . GLU A 1 173 ? 20.688 -8.961 -2.938 1 92.5 173 GLU A O 1
ATOM 1404 N N . SER A 1 174 ? 20.859 -9.773 -5.027 1 93.44 174 SER A N 1
ATOM 1405 C CA . SER A 1 174 ? 19.672 -9.062 -5.488 1 93.44 174 SER A CA 1
ATOM 1406 C C . SER A 1 174 ? 18.438 -9.508 -4.723 1 93.44 174 SER A C 1
ATOM 1408 O O . SER A 1 174 ? 17.625 -8.672 -4.297 1 93.44 174 SER A O 1
ATOM 1410 N N . ARG A 1 175 ? 18.312 -10.758 -4.559 1 95 175 ARG A N 1
ATOM 1411 C CA . ARG A 1 175 ? 17.156 -11.305 -3.846 1 95 175 ARG A CA 1
ATOM 1412 C C . ARG A 1 175 ? 17.094 -10.773 -2.414 1 95 175 ARG A C 1
ATOM 1414 O O . ARG A 1 175 ? 16.031 -10.383 -1.933 1 95 175 ARG A O 1
ATOM 1421 N N . GLU A 1 176 ? 18.219 -10.773 -1.802 1 95.75 176 GLU A N 1
ATOM 1422 C CA . GLU A 1 176 ? 18.297 -10.312 -0.421 1 95.75 176 GLU A CA 1
ATOM 1423 C C . GLU A 1 176 ? 17.891 -8.844 -0.313 1 95.75 176 GLU A C 1
ATOM 1425 O O . GLU A 1 176 ? 17.281 -8.43 0.669 1 95.75 176 GLU A O 1
ATOM 1430 N N . THR A 1 177 ? 18.281 -8.047 -1.264 1 97.12 177 THR A N 1
ATOM 1431 C CA . THR A 1 177 ? 17.906 -6.637 -1.279 1 97.12 177 THR A CA 1
ATOM 1432 C C . THR A 1 177 ? 16.391 -6.473 -1.264 1 97.12 177 THR A C 1
ATOM 1434 O O . THR A 1 177 ? 15.859 -5.668 -0.5 1 97.12 177 THR A O 1
ATOM 1437 N N . PHE A 1 178 ? 15.742 -7.277 -2.039 1 97.25 178 PHE A N 1
ATOM 1438 C CA . PHE A 1 178 ? 14.297 -7.133 -2.16 1 97.25 178 PHE A CA 1
ATOM 1439 C C . PHE A 1 178 ? 13.594 -7.715 -0.943 1 97.25 178 PHE A C 1
ATOM 1441 O O . PHE A 1 178 ? 12.547 -7.215 -0.526 1 97.25 178 PHE A O 1
ATOM 1448 N N . VAL A 1 179 ? 14.148 -8.773 -0.368 1 97.38 179 VAL A N 1
ATOM 1449 C CA . VAL A 1 179 ? 13.633 -9.281 0.897 1 97.38 179 VAL A CA 1
ATOM 1450 C C . VAL A 1 179 ? 13.781 -8.219 1.981 1 97.38 179 VAL A C 1
ATOM 1452 O O . VAL A 1 179 ? 12.844 -7.973 2.75 1 97.38 179 VAL A O 1
ATOM 1455 N N . THR A 1 180 ? 14.922 -7.582 2.014 1 98.19 180 THR A N 1
ATOM 1456 C CA . THR A 1 180 ? 15.195 -6.531 2.986 1 98.19 180 THR A CA 1
ATOM 1457 C C . THR A 1 180 ? 14.234 -5.355 2.789 1 98.19 180 THR A C 1
ATOM 1459 O O . THR A 1 180 ? 13.75 -4.773 3.76 1 98.19 180 THR A O 1
ATOM 1462 N N . ARG A 1 181 ? 13.984 -4.953 1.525 1 98.44 181 ARG A N 1
ATOM 1463 C CA . ARG A 1 181 ? 13.016 -3.9 1.238 1 98.44 181 ARG A CA 1
ATOM 1464 C C . ARG A 1 181 ? 11.664 -4.215 1.866 1 98.44 181 ARG A C 1
ATOM 1466 O O . ARG A 1 181 ? 11.055 -3.357 2.51 1 98.44 181 ARG A O 1
ATOM 1473 N N . SER A 1 182 ? 11.211 -5.438 1.664 1 98.06 182 SER A N 1
ATOM 1474 C CA . SER A 1 182 ? 9.938 -5.863 2.23 1 98.06 182 SER A CA 1
ATOM 1475 C C . SER A 1 182 ? 9.938 -5.742 3.75 1 98.06 182 SER A C 1
ATOM 1477 O O . SER A 1 182 ? 8.961 -5.273 4.344 1 98.06 182 SER A O 1
ATOM 1479 N N . LYS A 1 183 ? 11.008 -6.141 4.363 1 98.25 183 LYS A N 1
ATOM 1480 C CA . LYS A 1 183 ? 11.117 -6.086 5.816 1 98.25 183 LYS A CA 1
ATOM 1481 C C . LYS A 1 183 ? 11.133 -4.645 6.312 1 98.25 183 LYS A C 1
ATOM 1483 O O . LYS A 1 183 ? 10.555 -4.336 7.359 1 98.25 183 LYS A O 1
ATOM 1488 N N . ILE A 1 184 ? 11.805 -3.785 5.613 1 98.75 184 ILE A N 1
ATOM 1489 C CA . ILE A 1 184 ? 11.883 -2.373 5.969 1 98.75 184 ILE A CA 1
ATOM 1490 C C . ILE A 1 184 ? 10.484 -1.768 5.98 1 98.75 184 ILE A C 1
ATOM 1492 O O . ILE A 1 184 ? 10.086 -1.116 6.953 1 98.75 184 ILE A O 1
ATOM 1496 N N . ILE A 1 185 ? 9.727 -1.973 4.941 1 98.5 185 ILE A N 1
ATOM 1497 C CA . ILE A 1 185 ? 8.391 -1.406 4.816 1 98.5 185 ILE A CA 1
ATOM 1498 C C . ILE A 1 185 ? 7.477 -1.999 5.887 1 98.5 185 ILE A C 1
ATOM 1500 O O . ILE A 1 185 ? 6.68 -1.284 6.496 1 98.5 185 ILE A O 1
ATOM 1504 N N . ARG A 1 186 ? 7.582 -3.301 6.094 1 98.12 186 ARG A N 1
ATOM 1505 C CA . ARG A 1 186 ? 6.812 -3.969 7.137 1 98.12 186 ARG A CA 1
ATOM 1506 C C . ARG A 1 186 ? 7.07 -3.338 8.5 1 98.12 186 ARG A C 1
ATOM 1508 O O . ARG A 1 186 ? 6.133 -3.047 9.242 1 98.12 186 ARG A O 1
ATOM 1515 N N . GLU A 1 187 ? 8.328 -3.154 8.82 1 98.44 187 GLU A N 1
ATOM 1516 C CA . GLU A 1 187 ? 8.688 -2.59 10.117 1 98.44 187 GLU A CA 1
ATOM 1517 C C . GLU A 1 187 ? 8.242 -1.134 10.227 1 98.44 187 GLU A C 1
ATOM 1519 O O . GLU A 1 187 ? 7.871 -0.672 11.312 1 98.44 187 GLU A O 1
ATOM 1524 N N . MET A 1 188 ? 8.336 -0.416 9.164 1 98.69 188 MET A N 1
ATOM 1525 C CA . MET A 1 188 ? 7.84 0.957 9.141 1 98.69 188 MET A CA 1
ATOM 1526 C C . MET A 1 188 ? 6.355 1.007 9.492 1 98.69 188 MET A C 1
ATOM 1528 O O . MET A 1 188 ? 5.941 1.804 10.336 1 98.69 188 MET A O 1
ATOM 1532 N N . ARG A 1 189 ? 5.559 0.165 8.852 1 98.38 189 ARG A N 1
ATOM 1533 C CA . ARG A 1 189 ? 4.125 0.107 9.117 1 98.38 189 ARG A CA 1
ATOM 1534 C C . ARG A 1 189 ? 3.855 -0.266 10.57 1 98.38 189 ARG A C 1
ATOM 1536 O O . ARG A 1 189 ? 3.002 0.337 11.227 1 98.38 189 ARG A O 1
ATOM 1543 N N . ARG A 1 190 ? 4.562 -1.249 11.023 1 97.75 190 ARG A N 1
ATOM 1544 C CA . ARG A 1 190 ? 4.371 -1.688 12.398 1 97.75 190 ARG A CA 1
ATOM 1545 C C . ARG A 1 190 ? 4.668 -0.559 13.383 1 97.75 190 ARG A C 1
ATOM 1547 O O . ARG A 1 190 ? 3.924 -0.349 14.344 1 97.75 190 ARG A O 1
ATOM 1554 N N . TYR A 1 191 ? 5.793 0.138 13.156 1 98.62 191 TYR A N 1
ATOM 1555 C CA . TYR A 1 191 ? 6.172 1.262 14 1 98.62 191 TYR A CA 1
ATOM 1556 C C . TYR A 1 191 ? 5.07 2.314 14.039 1 98.62 191 TYR A C 1
ATOM 1558 O O . TYR A 1 191 ? 4.699 2.797 15.109 1 98.62 191 TYR A O 1
ATOM 1566 N N . LEU A 1 192 ? 4.559 2.674 12.891 1 98.69 192 LEU A N 1
ATOM 1567 C CA . LEU A 1 192 ? 3.537 3.711 12.797 1 98.69 192 LEU A CA 1
ATOM 1568 C C . LEU A 1 192 ? 2.219 3.232 13.398 1 98.69 192 LEU A C 1
ATOM 1570 O O . LEU A 1 192 ? 1.547 3.982 14.109 1 98.69 192 LEU A O 1
ATOM 1574 N N . ASP A 1 193 ? 1.857 1.95 13.094 1 97.06 193 ASP A N 1
ATOM 1575 C CA . ASP A 1 193 ? 0.655 1.376 13.695 1 97.06 193 ASP A CA 1
ATOM 1576 C C . ASP A 1 193 ? 0.722 1.419 15.219 1 97.06 193 ASP A C 1
ATOM 1578 O O . ASP A 1 193 ? -0.25 1.792 15.875 1 97.06 193 ASP A O 1
ATOM 1582 N N . ASP A 1 194 ? 1.831 1.078 15.703 1 96.94 194 ASP A N 1
ATOM 1583 C CA . ASP A 1 194 ? 2.021 1.016 17.156 1 96.94 194 ASP A CA 1
ATOM 1584 C C . ASP A 1 194 ? 2.029 2.414 17.766 1 96.94 194 ASP A C 1
ATOM 1586 O O . ASP A 1 194 ? 1.857 2.566 18.984 1 96.94 194 ASP A O 1
ATOM 1590 N N . ASN A 1 195 ? 2.24 3.391 16.938 1 97.44 195 ASN A N 1
ATOM 1591 C CA . ASN A 1 195 ? 2.238 4.77 17.422 1 97.44 195 ASN A CA 1
ATOM 1592 C C . ASN A 1 195 ? 0.929 5.477 17.078 1 97.44 195 ASN A C 1
ATOM 1594 O O . ASN A 1 195 ? 0.873 6.707 17.062 1 97.44 195 ASN A O 1
ATOM 1598 N N . GLY A 1 196 ? -0.089 4.766 16.75 1 96.25 196 GLY A N 1
ATOM 1599 C CA . GLY A 1 196 ? -1.447 5.277 16.688 1 96.25 196 GLY A CA 1
ATOM 1600 C C . GLY A 1 196 ? -1.826 5.797 15.312 1 96.25 196 GLY A C 1
ATOM 1601 O O . GLY A 1 196 ? -2.908 6.363 15.133 1 96.25 196 GLY A O 1
ATOM 1602 N N . TYR A 1 197 ? -0.979 5.664 14.305 1 98.44 197 TYR A N 1
ATOM 1603 C CA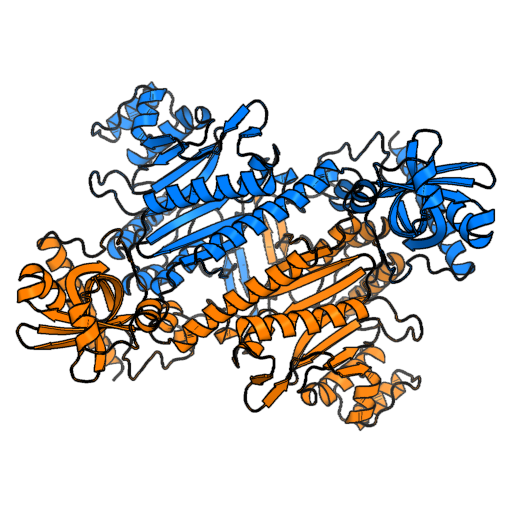 . TYR A 1 197 ? -1.301 6.133 12.961 1 98.44 197 TYR A CA 1
ATOM 1604 C C . TYR A 1 197 ? -2.219 5.152 12.25 1 98.44 197 TYR A C 1
ATOM 1606 O O . TYR A 1 197 ? -2.102 3.938 12.43 1 98.44 197 TYR A O 1
ATOM 1614 N N . LEU A 1 198 ? -3.09 5.703 11.422 1 98.12 198 LEU A N 1
ATOM 1615 C CA . LEU A 1 198 ? -3.977 4.918 10.57 1 98.12 198 LEU A CA 1
ATOM 1616 C C . LEU A 1 198 ? -3.51 4.953 9.125 1 98.12 198 LEU A C 1
ATOM 1618 O O . LEU A 1 198 ? -3.322 6.031 8.555 1 98.12 198 LEU A O 1
ATOM 1622 N N . GLU A 1 199 ? -3.277 3.789 8.586 1 98.38 199 GLU A N 1
ATOM 1623 C CA . GLU A 1 199 ? -2.982 3.74 7.156 1 98.38 199 GLU A CA 1
ATOM 1624 C C . GLU A 1 199 ? -4.242 3.959 6.324 1 98.38 199 GLU A C 1
ATOM 1626 O O . GLU A 1 199 ? -5.281 3.354 6.594 1 98.38 199 GLU A O 1
ATOM 1631 N N . VAL A 1 200 ? -4.184 4.875 5.379 1 98 200 VAL A N 1
ATOM 1632 C CA . VAL A 1 200 ? -5.316 5.188 4.516 1 98 200 VAL A CA 1
ATOM 1633 C C . VAL A 1 200 ? -4.875 5.152 3.053 1 98 200 VAL A C 1
ATOM 1635 O O . VAL A 1 200 ? -3.689 4.969 2.76 1 98 200 VAL A O 1
ATOM 1638 N N . GLU A 1 201 ? -5.824 5.164 2.16 1 96.12 201 GLU A N 1
ATOM 1639 C CA . GLU A 1 201 ? -5.566 5.184 0.723 1 96.12 201 GLU A CA 1
ATOM 1640 C C . GLU A 1 201 ? -6.258 6.367 0.053 1 96.12 201 GLU A C 1
ATOM 1642 O O . GLU A 1 201 ? -7.445 6.609 0.277 1 96.12 201 GLU A O 1
ATOM 1647 N N . THR A 1 202 ? -5.516 7.09 -0.685 1 96.38 202 THR A N 1
ATOM 1648 C CA . THR A 1 202 ? -6.062 8.219 -1.431 1 96.38 202 THR A CA 1
ATOM 1649 C C . THR A 1 202 ? -6.012 7.949 -2.932 1 96.38 202 THR A C 1
ATOM 1651 O O . THR A 1 202 ? -5.367 6.996 -3.375 1 96.38 202 THR A O 1
ATOM 1654 N N . PRO A 1 203 ? -6.691 8.703 -3.705 1 95.25 203 PRO A N 1
ATOM 1655 C CA . PRO A 1 203 ? -6.758 8.453 -5.148 1 95.25 203 PRO A CA 1
ATOM 1656 C C . PRO A 1 203 ? -5.41 8.633 -5.84 1 95.25 203 PRO A C 1
ATOM 1658 O O . PRO A 1 203 ? -4.605 9.477 -5.434 1 95.25 203 PRO A O 1
ATOM 1661 N N . MET A 1 204 ? -5.285 7.848 -6.914 1 95.94 204 MET A N 1
ATOM 1662 C CA . MET A 1 204 ? -4.09 7.973 -7.742 1 95.94 204 MET A CA 1
ATOM 1663 C C . MET A 1 204 ? -4.363 8.844 -8.961 1 95.94 204 MET A C 1
ATOM 1665 O O . MET A 1 204 ? -3.436 9.406 -9.547 1 95.94 204 MET A O 1
ATOM 1669 N N . MET A 1 205 ? -5.547 8.914 -9.32 1 94.25 205 MET A N 1
ATOM 1670 C CA . MET A 1 205 ? -5.965 9.781 -10.414 1 94.25 205 MET A CA 1
ATOM 1671 C C . MET A 1 205 ? -6.707 11.008 -9.891 1 94.25 205 MET A C 1
ATOM 1673 O O . MET A 1 205 ? -7.742 10.875 -9.234 1 94.25 205 MET A O 1
ATOM 1677 N N . HIS A 1 206 ? -6.102 12.148 -10.195 1 92.5 206 HIS A N 1
ATOM 1678 C CA . HIS A 1 206 ? -6.645 13.414 -9.711 1 92.5 206 HIS A CA 1
ATOM 1679 C C . HIS A 1 206 ? -7.273 14.219 -10.844 1 92.5 206 HIS A C 1
ATOM 1681 O O . HIS A 1 206 ? -6.906 14.047 -12.008 1 92.5 206 HIS A O 1
ATOM 1687 N N . THR A 1 207 ? -8.211 15.062 -10.5 1 88.94 207 THR A N 1
ATOM 1688 C CA . THR A 1 207 ? -8.773 15.977 -11.484 1 88.94 207 THR A CA 1
ATOM 1689 C C . THR A 1 207 ? -7.852 17.172 -11.695 1 88.94 207 THR A C 1
ATOM 1691 O O . THR A 1 207 ? -7.953 17.875 -12.703 1 88.94 207 THR A O 1
ATOM 1694 N N . ILE A 1 208 ? -7.016 17.438 -10.742 1 85.56 208 ILE A N 1
ATOM 1695 C CA . ILE A 1 208 ? -6.008 18.484 -10.828 1 85.56 208 ILE A CA 1
ATOM 1696 C C . ILE A 1 208 ? -4.668 17.953 -10.312 1 85.56 208 ILE A C 1
ATOM 1698 O O . ILE A 1 208 ? -4.625 17.188 -9.352 1 85.56 208 ILE A O 1
ATOM 1702 N N . ALA A 1 209 ? -3.658 18.391 -11.062 1 80.56 209 ALA A N 1
ATOM 1703 C CA . ALA A 1 209 ? -2.332 18.016 -10.578 1 80.56 209 ALA A CA 1
ATOM 1704 C C . ALA A 1 209 ? -1.874 18.953 -9.461 1 80.56 209 ALA A C 1
ATOM 1706 O O . ALA A 1 209 ? -1.984 20.172 -9.578 1 80.56 209 ALA A O 1
ATOM 1707 N N . GLY A 1 210 ? -1.481 18.438 -8.336 1 77.56 210 GLY A N 1
ATOM 1708 C CA . GLY A 1 210 ? -1.037 19.297 -7.242 1 77.56 210 GLY A CA 1
ATOM 1709 C C . GLY A 1 210 ? -0.257 18.547 -6.18 1 77.56 210 GLY A C 1
ATOM 1710 O O . GLY A 1 210 ? -0.074 17.328 -6.277 1 77.56 210 GLY A O 1
ATOM 1711 N N . GLY A 1 211 ? 0.379 19.266 -5.223 1 77.38 211 GLY A N 1
ATOM 1712 C CA . GLY A 1 211 ? 1.081 18.703 -4.078 1 77.38 211 GLY A CA 1
ATOM 1713 C C . GLY A 1 211 ? 2.586 18.656 -4.27 1 77.38 211 GLY A C 1
ATOM 1714 O O . GLY A 1 211 ? 3.328 18.391 -3.318 1 77.38 211 GLY A O 1
ATOM 1715 N N . ALA A 1 212 ? 2.982 18.797 -5.477 1 77.88 212 ALA A N 1
ATOM 1716 C CA . ALA A 1 212 ? 4.41 18.828 -5.777 1 77.88 212 ALA A CA 1
ATOM 1717 C C . ALA A 1 212 ? 4.688 19.594 -7.074 1 77.88 212 ALA A C 1
ATOM 1719 O O . ALA A 1 212 ? 3.764 19.875 -7.84 1 77.88 212 ALA A O 1
ATOM 1720 N N . SER A 1 213 ? 5.902 20.016 -7.129 1 78.81 213 SER A N 1
ATOM 1721 C CA . SER A 1 213 ? 6.367 20.594 -8.383 1 78.81 213 SER A CA 1
ATOM 1722 C C . SER A 1 213 ? 6.922 19.531 -9.32 1 78.81 213 SER A C 1
ATOM 1724 O O . SER A 1 213 ? 8.109 19.219 -9.266 1 78.81 213 SER A O 1
ATOM 1726 N N . ALA A 1 214 ? 6.055 19.031 -10.164 1 85.19 214 ALA A N 1
ATOM 1727 C CA . ALA A 1 214 ? 6.438 17.969 -11.102 1 85.19 214 ALA A CA 1
ATOM 1728 C C . ALA A 1 214 ? 5.469 17.906 -12.273 1 85.19 214 ALA A C 1
ATOM 1730 O O . ALA A 1 214 ? 4.309 18.312 -12.156 1 85.19 214 ALA A O 1
ATOM 1731 N N . ARG A 1 215 ? 5.938 17.359 -13.391 1 86.88 215 ARG A N 1
ATOM 1732 C CA . ARG A 1 215 ? 5.086 17.156 -14.555 1 86.88 215 ARG A CA 1
ATOM 1733 C C . ARG A 1 215 ? 4.23 15.906 -14.398 1 86.88 215 ARG A C 1
ATOM 1735 O O . ARG A 1 215 ? 4.754 14.812 -14.18 1 86.88 215 ARG A O 1
ATOM 1742 N N . PRO A 1 216 ? 2.955 16.047 -14.547 1 91.94 216 PRO A N 1
ATOM 1743 C CA . PRO A 1 216 ? 2.088 14.883 -14.328 1 91.94 216 PRO A CA 1
ATOM 1744 C C . PRO A 1 216 ? 1.911 14.031 -15.578 1 91.94 216 PRO A C 1
ATOM 1746 O O . PRO A 1 216 ? 2.113 14.516 -16.703 1 91.94 216 PRO A O 1
ATOM 1749 N N . PHE A 1 217 ? 1.608 12.742 -15.422 1 93.56 217 PHE A N 1
ATOM 1750 C CA . PHE A 1 217 ? 1.024 11.922 -16.469 1 93.56 217 PHE A CA 1
ATOM 1751 C C . PHE A 1 217 ? -0.453 12.242 -16.656 1 93.56 217 PHE A C 1
ATOM 1753 O O . PHE A 1 217 ? -1.175 12.445 -15.672 1 93.56 217 PHE A O 1
ATOM 1760 N N . ILE A 1 218 ? -0.876 12.312 -17.875 1 93.81 218 ILE A N 1
ATOM 1761 C CA . ILE A 1 218 ? -2.256 12.672 -18.172 1 93.81 218 ILE A CA 1
ATOM 1762 C C . ILE A 1 218 ? -2.984 11.477 -18.781 1 93.81 218 ILE A C 1
ATOM 1764 O O . ILE A 1 218 ? -2.42 10.742 -19.594 1 93.81 218 ILE A O 1
ATOM 1768 N N . THR A 1 219 ? -4.172 11.211 -18.312 1 94.12 219 THR A N 1
ATOM 1769 C CA . THR A 1 219 ? -5.023 10.164 -18.859 1 94.12 219 THR A CA 1
ATOM 1770 C C . THR A 1 219 ? -6.461 10.656 -19 1 94.12 219 THR A C 1
ATOM 1772 O O . THR A 1 219 ? -6.727 11.852 -18.906 1 94.12 219 THR A O 1
ATOM 1775 N N . HIS A 1 220 ? -7.363 9.727 -19.438 1 93.56 220 HIS A N 1
ATOM 1776 C CA . HIS A 1 220 ? -8.734 10.125 -19.75 1 93.56 220 HIS A CA 1
ATOM 1777 C C . HIS A 1 220 ? -9.727 9.055 -19.312 1 93.56 220 HIS A C 1
ATOM 1779 O O . HIS A 1 220 ? -9.523 7.867 -19.562 1 93.56 220 HIS A O 1
ATOM 1785 N N . HIS A 1 221 ? -10.711 9.516 -18.609 1 90.94 221 HIS A N 1
ATOM 1786 C CA . HIS A 1 221 ? -11.82 8.641 -18.25 1 90.94 221 HIS A CA 1
ATOM 1787 C C . HIS A 1 221 ? -12.891 8.648 -19.344 1 90.94 221 HIS A C 1
ATOM 1789 O O . HIS A 1 221 ? -13.555 9.656 -19.562 1 90.94 221 HIS A O 1
ATOM 1795 N N . ASN A 1 222 ? -13.203 7.555 -19.812 1 88.5 222 ASN A N 1
ATOM 1796 C CA . ASN A 1 222 ? -14.055 7.477 -21 1 88.5 222 ASN A CA 1
ATOM 1797 C C . ASN A 1 222 ? -15.523 7.703 -20.641 1 88.5 222 ASN A C 1
ATOM 1799 O O . ASN A 1 222 ? -16.203 8.531 -21.266 1 88.5 222 ASN A O 1
ATOM 1803 N N . ALA A 1 223 ? -15.984 6.977 -19.688 1 86.19 223 ALA A N 1
ATOM 1804 C CA . ALA A 1 223 ? -17.406 7.027 -19.359 1 86.19 223 ALA A CA 1
ATOM 1805 C C . ALA A 1 223 ? -17.812 8.414 -18.859 1 86.19 223 ALA A C 1
ATOM 1807 O O . ALA A 1 223 ? -18.906 8.891 -19.141 1 86.19 223 ALA A O 1
ATOM 1808 N N . LEU A 1 224 ? -16.922 9.102 -18.156 1 87.94 224 LEU A N 1
ATOM 1809 C CA . LEU A 1 224 ? -17.219 10.414 -17.594 1 87.94 224 LEU A CA 1
ATOM 1810 C C . LEU A 1 224 ? -16.672 11.531 -18.469 1 87.94 224 LEU A C 1
ATOM 1812 O O . LEU A 1 224 ? -16.906 12.711 -18.219 1 87.94 224 LEU A O 1
ATOM 1816 N N . ASP A 1 225 ? -15.969 11.18 -19.469 1 89.94 225 ASP A N 1
ATOM 1817 C CA . ASP A 1 225 ? -15.352 12.109 -20.422 1 89.94 225 ASP A CA 1
ATOM 1818 C C . ASP A 1 225 ? -14.609 13.219 -19.672 1 89.94 225 ASP A C 1
ATOM 1820 O O . ASP A 1 225 ? -14.883 14.406 -19.891 1 89.94 225 ASP A O 1
ATOM 1824 N N . MET A 1 226 ? -13.664 12.797 -18.859 1 91.44 226 MET A N 1
ATOM 1825 C CA . MET A 1 226 ? -12.906 13.742 -18.062 1 91.44 226 MET A CA 1
ATOM 1826 C C . MET A 1 226 ? -11.406 13.438 -18.125 1 91.44 226 MET A C 1
ATOM 1828 O O . MET A 1 226 ? -11.008 12.273 -18.125 1 91.44 226 MET A O 1
ATOM 1832 N N . GLU A 1 227 ? -10.664 14.469 -18.25 1 92.31 227 GLU A N 1
ATOM 1833 C CA . GLU A 1 227 ? -9.211 14.344 -18.141 1 92.31 227 GLU A CA 1
ATOM 1834 C C . GLU A 1 227 ? -8.789 14.125 -16.688 1 92.31 227 GLU A C 1
ATOM 1836 O O . GLU A 1 227 ? -9.312 14.773 -15.781 1 92.31 227 GLU A O 1
ATOM 1841 N N . LEU A 1 228 ? -7.887 13.195 -16.516 1 93.38 228 LEU A N 1
ATOM 1842 C CA . LEU A 1 228 ? -7.363 12.883 -15.188 1 93.38 228 LEU A CA 1
ATOM 1843 C C . LEU A 1 228 ? -5.84 12.945 -15.18 1 93.38 228 LEU A C 1
ATOM 1845 O O . LEU A 1 228 ? -5.199 12.773 -16.219 1 93.38 228 LEU A O 1
ATOM 1849 N N . TYR A 1 229 ? -5.297 13.266 -14.047 1 93.5 229 TYR A N 1
ATOM 1850 C CA . TYR A 1 229 ? -3.854 13.328 -13.836 1 93.5 229 TYR A CA 1
ATOM 1851 C C . TYR A 1 229 ? -3.406 12.305 -12.797 1 93.5 229 TYR A C 1
ATOM 1853 O O . TYR A 1 229 ? -4.023 12.172 -11.742 1 93.5 229 TYR A O 1
ATOM 1861 N N . MET A 1 230 ? -2.332 11.531 -13.172 1 95.56 230 MET A N 1
ATOM 1862 C CA . MET A 1 230 ? -1.741 10.695 -12.125 1 95.56 230 MET A CA 1
ATOM 1863 C C . MET A 1 230 ? -1.128 11.562 -11.023 1 95.56 230 MET A C 1
ATOM 1865 O O . MET A 1 230 ? -0.502 12.586 -11.312 1 95.56 230 MET A O 1
ATOM 1869 N N . ARG A 1 231 ? -1.307 11.164 -9.812 1 96 231 ARG A N 1
ATOM 1870 C CA . ARG A 1 231 ? -0.885 12.008 -8.688 1 96 231 ARG A CA 1
ATOM 1871 C C . ARG A 1 231 ? 0.63 12.18 -8.68 1 96 231 ARG A C 1
ATOM 1873 O O . ARG A 1 231 ? 1.374 11.234 -8.93 1 96 231 ARG A O 1
ATOM 1880 N N . ILE A 1 232 ? 1.098 13.344 -8.383 1 94.81 232 ILE A N 1
ATOM 1881 C CA . ILE A 1 232 ? 2.523 13.641 -8.289 1 94.81 232 ILE A CA 1
ATOM 1882 C C . ILE A 1 232 ? 2.934 13.75 -6.828 1 94.81 232 ILE A C 1
ATOM 1884 O O . ILE A 1 232 ? 4.121 13.883 -6.516 1 94.81 232 ILE A O 1
ATOM 1888 N N . ALA A 1 233 ? 1.903 13.742 -5.941 1 94.25 233 ALA A N 1
ATOM 1889 C CA . ALA A 1 233 ? 2.07 13.727 -4.488 1 94.25 233 ALA A CA 1
ATOM 1890 C C . ALA A 1 233 ? 0.81 13.211 -3.797 1 94.25 233 ALA A C 1
ATOM 1892 O O . ALA A 1 233 ? -0.282 13.258 -4.371 1 94.25 233 ALA A O 1
ATOM 1893 N N . ILE A 1 234 ? 0.926 12.727 -2.551 1 94.38 234 ILE A N 1
ATOM 1894 C CA . ILE A 1 234 ? -0.192 12.172 -1.793 1 94.38 234 ILE A CA 1
ATOM 1895 C C . ILE A 1 234 ? -0.762 13.242 -0.864 1 94.38 234 ILE A C 1
ATOM 1897 O O . ILE A 1 234 ? -1.894 13.125 -0.387 1 94.38 234 ILE A O 1
ATOM 1901 N N . GLU A 1 235 ? -0.225 14.32 -0.719 1 93.75 235 GLU A N 1
ATOM 1902 C CA . GLU A 1 235 ? -0.257 15.289 0.371 1 93.75 235 GLU A CA 1
ATOM 1903 C C . GLU A 1 235 ? -1.647 15.898 0.527 1 93.75 235 GLU A C 1
ATOM 1905 O O . GLU A 1 235 ? -2.248 15.82 1.601 1 93.75 235 GLU A O 1
ATOM 1910 N N . LEU A 1 236 ? -2.24 16.391 -0.481 1 94.81 236 LEU A N 1
ATOM 1911 C CA . LEU A 1 236 ? -3.4 17.266 -0.334 1 94.81 236 LEU A CA 1
ATOM 1912 C C . LEU A 1 236 ? -4.629 16.469 0.097 1 94.81 236 LEU A C 1
ATOM 1914 O O . LEU A 1 236 ? -5.461 16.969 0.855 1 94.81 236 LEU A O 1
ATOM 1918 N N . HIS A 1 237 ? -4.711 15.258 -0.358 1 96.38 237 HIS A N 1
ATOM 1919 C CA . HIS A 1 237 ? -5.832 14.422 0.054 1 96.38 237 HIS A CA 1
ATOM 1920 C C . HIS A 1 237 ? -5.691 13.992 1.51 1 96.38 237 HIS A C 1
ATOM 1922 O O . HIS A 1 237 ? -6.684 13.93 2.242 1 96.38 237 HIS A O 1
ATOM 1928 N N . LEU A 1 238 ? -4.48 13.656 1.947 1 97.94 238 LEU A N 1
ATOM 1929 C CA . LEU A 1 238 ? -4.27 13.273 3.34 1 97.94 238 LEU A CA 1
ATOM 1930 C C . LEU A 1 238 ? -4.594 14.438 4.277 1 97.94 238 LEU A C 1
ATOM 1932 O O . LEU A 1 238 ? -5.152 14.227 5.355 1 97.94 238 LEU A O 1
ATOM 1936 N N . LYS A 1 239 ? -4.258 15.656 3.877 1 98.12 239 LYS A N 1
ATOM 1937 C CA . LYS A 1 239 ? -4.566 16.828 4.691 1 98.12 239 LYS A CA 1
ATOM 1938 C C . LYS A 1 239 ? -6.074 17.016 4.844 1 98.12 239 LYS A C 1
ATOM 1940 O O . LYS A 1 239 ? -6.547 17.438 5.898 1 98.12 239 LYS A O 1
ATOM 1945 N N . ARG A 1 240 ? -6.848 16.641 3.828 1 97.94 240 ARG A N 1
ATOM 1946 C CA . ARG A 1 240 ? -8.305 16.719 3.918 1 97.94 240 ARG A CA 1
ATOM 1947 C C . ARG A 1 240 ? -8.828 15.758 4.988 1 97.94 240 ARG A C 1
ATOM 1949 O O . ARG A 1 240 ? -9.828 16.047 5.645 1 97.94 240 ARG A O 1
ATOM 1956 N N . LEU A 1 241 ? -8.141 14.672 5.117 1 98.5 241 LEU A N 1
ATOM 1957 C CA . LEU A 1 241 ? -8.562 13.719 6.137 1 98.5 241 LEU A CA 1
ATOM 1958 C C . LEU A 1 241 ? -8.312 14.281 7.535 1 98.5 241 LEU A C 1
ATOM 1960 O O . LEU A 1 241 ? -9.086 14.016 8.461 1 98.5 241 LEU A O 1
ATOM 1964 N N . ILE A 1 242 ? -7.227 15.055 7.719 1 98.69 242 ILE A N 1
ATOM 1965 C CA . ILE A 1 242 ? -6.961 15.711 8.992 1 98.69 242 ILE A CA 1
ATOM 1966 C C . ILE A 1 242 ? -8.047 16.75 9.273 1 98.69 242 ILE A C 1
ATOM 1968 O O . ILE A 1 242 ? -8.539 16.844 10.406 1 98.69 242 ILE A O 1
ATOM 1972 N N . VAL A 1 243 ? -8.43 17.484 8.234 1 98.56 243 VAL A N 1
ATOM 1973 C CA . VAL A 1 243 ? -9.555 18.406 8.367 1 98.56 243 VAL A CA 1
ATOM 1974 C C . VAL A 1 243 ? -10.789 17.656 8.859 1 98.56 243 VAL A C 1
ATOM 1976 O O . VAL A 1 243 ? -11.531 18.156 9.703 1 98.56 243 VAL A O 1
ATOM 1979 N N . GLY A 1 244 ? -10.969 16.453 8.352 1 97.62 244 GLY A N 1
ATOM 1980 C CA . GLY A 1 244 ? -12.141 15.648 8.656 1 97.62 244 GLY A CA 1
ATOM 1981 C C . GLY A 1 244 ? -12.102 15.039 10.047 1 97.62 244 GLY A C 1
ATOM 1982 O O . GLY A 1 244 ? -13.078 14.445 10.5 1 97.62 244 GLY A O 1
ATOM 1983 N N . GLY A 1 245 ? -10.992 15.156 10.703 1 97.88 245 GLY A N 1
ATOM 1984 C CA . GLY A 1 245 ? -10.938 14.711 12.086 1 97.88 245 GLY A CA 1
ATOM 1985 C C . GLY A 1 245 ? -10.117 13.445 12.273 1 97.88 245 GLY A C 1
ATOM 1986 O O . GLY A 1 245 ? -10 12.938 13.383 1 97.88 245 GLY A O 1
ATOM 1987 N N . LEU A 1 246 ? -9.586 12.953 11.18 1 97.81 246 LEU A N 1
ATOM 1988 C CA . LEU A 1 246 ? -8.562 11.93 11.383 1 97.81 246 LEU A CA 1
ATOM 1989 C C . LEU A 1 246 ? -7.277 12.547 11.922 1 97.81 246 LEU A C 1
ATOM 1991 O O . LEU A 1 246 ? -6.82 13.578 11.422 1 97.81 246 LEU A O 1
ATOM 1995 N N . GLU A 1 247 ? -6.773 12.055 12.938 1 98.19 247 GLU A N 1
ATOM 1996 C CA . GLU A 1 247 ? -5.789 12.82 13.703 1 98.19 247 GLU A CA 1
ATOM 1997 C C . GLU A 1 247 ? -4.371 12.336 13.414 1 98.19 247 GLU A C 1
ATOM 1999 O O . GLU A 1 247 ? -3.408 13.086 13.586 1 98.19 247 GLU A O 1
ATOM 2004 N N . LYS A 1 248 ? -4.121 11.102 13.117 1 98.44 248 LYS A N 1
ATOM 2005 C CA . LYS A 1 248 ? -2.863 10.5 12.68 1 98.44 248 LYS A CA 1
ATOM 2006 C C . LYS A 1 248 ? -3.08 9.57 11.492 1 98.44 248 LYS A C 1
ATOM 2008 O O . LYS A 1 248 ? -3.648 8.484 11.633 1 98.44 248 LYS A O 1
ATOM 2013 N N . VAL A 1 249 ? -2.57 9.992 10.312 1 98.69 249 VAL A N 1
ATOM 2014 C CA . VAL A 1 249 ? -2.791 9.18 9.117 1 98.69 249 VAL A CA 1
ATOM 2015 C C . VAL A 1 249 ? -1.486 9.047 8.336 1 98.69 249 VAL A C 1
ATOM 2017 O O . VAL A 1 249 ? -0.61 9.914 8.43 1 98.69 249 VAL A O 1
ATOM 2020 N N . TYR A 1 250 ? -1.307 7.969 7.637 1 98.75 250 TYR A N 1
ATOM 2021 C CA . TYR A 1 250 ? -0.201 7.82 6.695 1 98.75 250 TYR A CA 1
ATOM 2022 C C . TYR A 1 250 ? -0.611 6.973 5.5 1 98.75 250 TYR A C 1
ATOM 2024 O O . TYR A 1 250 ? -1.628 6.277 5.547 1 98.75 250 TYR A O 1
ATOM 2032 N N . GLU A 1 251 ? 0.081 7.121 4.453 1 98.38 251 GLU A N 1
ATOM 2033 C CA . GLU A 1 251 ? -0.044 6.289 3.262 1 98.38 251 GLU A CA 1
ATOM 2034 C C . GLU A 1 251 ? 1.323 5.973 2.664 1 98.38 251 GLU A C 1
ATOM 2036 O O . GLU A 1 251 ? 2.154 6.867 2.492 1 98.38 251 GLU A O 1
ATOM 2041 N N . ILE A 1 252 ? 1.57 4.715 2.508 1 98.12 252 ILE A N 1
ATOM 2042 C CA . ILE A 1 252 ? 2.658 4.285 1.637 1 98.12 252 ILE A CA 1
ATOM 2043 C C . ILE A 1 252 ? 2.111 3.965 0.247 1 98.12 252 ILE A C 1
ATOM 2045 O O . ILE A 1 252 ? 1.26 3.086 0.095 1 98.12 252 ILE A O 1
ATOM 2049 N N . GLY A 1 253 ? 2.521 4.684 -0.722 1 96 253 GLY A N 1
ATOM 2050 C CA . GLY A 1 253 ? 1.948 4.469 -2.041 1 96 253 GLY A CA 1
ATOM 2051 C C . GLY A 1 253 ? 2.814 5.008 -3.164 1 96 253 GLY A C 1
ATOM 2052 O O . GLY A 1 253 ? 3.822 5.672 -2.912 1 96 253 GLY A O 1
ATOM 2053 N N . ARG A 1 254 ? 2.453 4.676 -4.395 1 96.5 254 ARG A N 1
ATOM 2054 C CA . ARG A 1 254 ? 3.17 5.098 -5.594 1 96.5 254 ARG A CA 1
ATOM 2055 C C . ARG A 1 254 ? 2.818 6.531 -5.965 1 96.5 254 ARG A C 1
ATOM 2057 O O . ARG A 1 254 ? 1.681 6.969 -5.781 1 96.5 254 ARG A O 1
ATOM 2064 N N . VAL A 1 255 ? 3.764 7.199 -6.461 1 96.31 255 VAL A N 1
ATOM 2065 C CA . VAL A 1 255 ? 3.645 8.531 -7.035 1 96.31 255 VAL A CA 1
ATOM 2066 C C . VAL A 1 255 ? 4.25 8.547 -8.438 1 96.31 255 VAL A C 1
ATOM 2068 O O . VAL A 1 255 ? 5.145 7.758 -8.742 1 96.31 255 VAL A O 1
ATOM 2071 N N . PHE A 1 256 ? 3.77 9.438 -9.289 1 96.06 256 PHE A N 1
ATOM 2072 C CA . PHE A 1 256 ? 4.113 9.422 -10.703 1 96.06 256 PHE A CA 1
ATOM 2073 C C . PHE A 1 256 ? 4.617 10.789 -11.156 1 96.06 256 PHE A C 1
ATOM 2075 O O . PHE A 1 256 ? 3.896 11.789 -11.055 1 96.06 256 PHE A O 1
ATOM 2082 N N . ARG A 1 257 ? 5.754 10.867 -11.594 1 93.81 257 ARG A N 1
ATOM 2083 C CA . ARG A 1 257 ? 6.305 12.094 -12.156 1 93.81 257 ARG A CA 1
ATOM 2084 C C . ARG A 1 257 ? 6.879 11.852 -13.547 1 93.81 257 ARG A C 1
ATOM 2086 O O . ARG A 1 257 ? 7.785 11.039 -13.719 1 93.81 257 ARG A O 1
ATOM 2093 N N . ASN A 1 258 ? 6.262 12.484 -14.523 1 93.44 258 ASN A N 1
ATOM 2094 C CA . ASN A 1 258 ? 6.574 12.273 -15.938 1 93.44 258 ASN A CA 1
ATOM 2095 C C . ASN A 1 258 ? 7.883 12.953 -16.328 1 93.44 258 ASN A C 1
ATOM 2097 O O . ASN A 1 258 ? 7.891 13.883 -17.141 1 93.44 258 ASN A O 1
ATOM 2101 N N . GLU A 1 259 ? 8.875 12.523 -15.672 1 87.88 259 GLU A N 1
ATOM 2102 C CA . GLU A 1 259 ? 10.234 13.023 -15.859 1 87.88 259 GLU A CA 1
ATOM 2103 C C . GLU A 1 259 ? 11.156 11.945 -16.422 1 87.88 259 GLU A C 1
ATOM 2105 O O . GLU A 1 259 ? 10.711 10.836 -16.719 1 87.88 259 GLU A O 1
ATOM 2110 N N . GLY A 1 260 ? 12.359 12.305 -16.688 1 84.62 260 GLY A N 1
ATOM 2111 C CA . GLY A 1 260 ? 13.312 11.344 -17.203 1 84.62 260 GLY A CA 1
ATOM 2112 C C . GLY A 1 260 ? 13.734 10.305 -16.188 1 84.62 260 GLY A C 1
ATOM 2113 O O . GLY A 1 260 ? 13.258 10.305 -15.047 1 84.62 260 GLY A O 1
ATOM 2114 N N . VAL A 1 261 ? 14.477 9.344 -16.609 1 85.19 261 VAL A N 1
ATOM 2115 C CA . VAL A 1 261 ? 14.977 8.281 -15.75 1 85.19 261 VAL A CA 1
ATOM 2116 C C . VAL A 1 261 ? 16.469 8.5 -15.461 1 85.19 261 VAL A C 1
ATOM 2118 O O . VAL A 1 261 ? 17.203 8.984 -16.312 1 85.19 261 VAL A O 1
ATOM 2121 N N . SER A 1 262 ? 16.844 8.234 -14.227 1 89.31 262 SER A N 1
ATOM 2122 C CA . SER A 1 262 ? 18.25 8.281 -13.812 1 89.31 262 SER A CA 1
ATOM 2123 C C . SER A 1 262 ? 18.516 7.273 -12.695 1 89.31 262 SER A C 1
ATOM 2125 O O . SER A 1 262 ? 17.656 6.449 -12.375 1 89.31 262 SER A O 1
ATOM 2127 N N . THR A 1 263 ? 19.672 7.207 -12.195 1 87.44 263 THR A N 1
ATOM 2128 C CA . THR A 1 263 ? 20.047 6.309 -11.102 1 87.44 263 THR A CA 1
ATOM 2129 C C . THR A 1 263 ? 19.266 6.656 -9.836 1 87.44 263 THR A C 1
ATOM 2131 O O . THR A 1 263 ? 19.188 5.844 -8.906 1 87.44 263 THR A O 1
ATOM 2134 N N . ARG A 1 264 ? 18.672 7.801 -9.891 1 89 264 ARG A N 1
ATOM 2135 C CA . ARG A 1 264 ? 18.016 8.234 -8.656 1 89 264 ARG A CA 1
ATOM 2136 C C . ARG A 1 264 ? 16.531 8.516 -8.891 1 89 264 ARG A C 1
ATOM 2138 O O . ARG A 1 264 ? 15.797 8.781 -7.941 1 89 264 ARG A O 1
ATOM 2145 N N . HIS A 1 265 ? 16.266 8.539 -10.125 1 90 265 HIS A N 1
ATOM 2146 C CA . HIS A 1 265 ? 14.898 8.922 -10.461 1 90 265 HIS A CA 1
ATOM 2147 C C . HIS A 1 265 ? 14.203 7.855 -11.297 1 90 265 HIS A C 1
ATOM 2149 O O . HIS A 1 265 ? 14.773 7.363 -12.273 1 90 265 HIS A O 1
ATOM 2155 N N . ASN A 1 266 ? 13.125 7.418 -10.875 1 94.56 266 ASN A N 1
ATOM 2156 C CA . ASN A 1 266 ? 12.188 6.574 -11.617 1 94.56 266 ASN A CA 1
ATOM 2157 C C . ASN A 1 266 ? 10.812 7.219 -11.719 1 94.56 266 ASN A C 1
ATOM 2159 O O . ASN A 1 266 ? 10.328 7.82 -10.758 1 94.56 266 ASN A O 1
ATOM 2163 N N . PRO A 1 267 ? 10.164 7.234 -12.891 1 93.94 267 PRO A N 1
ATOM 2164 C CA . PRO A 1 267 ? 8.898 7.934 -13.094 1 93.94 267 PRO A CA 1
ATOM 2165 C C . PRO A 1 267 ? 7.828 7.527 -12.086 1 93.94 267 PRO A C 1
ATOM 2167 O O . PRO A 1 267 ? 6.961 8.336 -11.742 1 93.94 267 PRO A O 1
ATOM 2170 N N . GLU A 1 268 ? 7.758 6.34 -11.805 1 95.19 268 GLU A N 1
ATOM 2171 C CA . GLU A 1 268 ? 6.914 5.898 -10.695 1 95.19 268 GLU A CA 1
ATOM 2172 C C . GLU A 1 268 ? 7.754 5.402 -9.523 1 95.19 268 GLU A C 1
ATOM 2174 O O . GLU A 1 268 ? 8.594 4.516 -9.688 1 95.19 268 GLU A O 1
ATOM 2179 N N . PHE A 1 269 ? 7.582 5.984 -8.422 1 96.38 269 PHE A N 1
ATOM 2180 C CA . PHE A 1 269 ? 8.352 5.637 -7.23 1 96.38 269 PHE A CA 1
ATOM 2181 C C . PHE A 1 269 ? 7.465 5.613 -5.996 1 96.38 269 PHE A C 1
ATOM 2183 O O . PHE A 1 269 ? 6.301 6.02 -6.051 1 96.38 269 PHE A O 1
ATOM 2190 N N . THR A 1 270 ? 7.934 5.023 -4.891 1 97.56 270 THR A N 1
ATOM 2191 C CA . THR A 1 270 ? 7.152 4.816 -3.678 1 97.56 270 THR A CA 1
ATOM 2192 C C . THR A 1 270 ? 7.52 5.848 -2.613 1 97.56 270 THR A C 1
ATOM 2194 O O . THR A 1 270 ? 8.703 6.117 -2.387 1 97.56 270 THR A O 1
ATOM 2197 N N . MET A 1 271 ? 6.492 6.426 -2.057 1 97.06 271 MET A N 1
ATOM 2198 C CA . MET A 1 271 ? 6.684 7.355 -0.947 1 97.06 271 MET A CA 1
ATOM 2199 C C . MET A 1 271 ? 5.781 6.996 0.228 1 97.06 271 MET A C 1
ATOM 2201 O O . MET A 1 271 ? 4.797 6.277 0.061 1 97.06 271 MET A O 1
ATOM 2205 N N . ILE A 1 272 ? 6.191 7.422 1.348 1 98.44 272 ILE A N 1
ATOM 2206 C CA . ILE A 1 272 ? 5.262 7.508 2.469 1 98.44 272 ILE A CA 1
ATOM 2207 C C . ILE A 1 272 ? 4.988 8.969 2.805 1 98.44 272 ILE A C 1
ATOM 2209 O O . ILE A 1 272 ? 5.895 9.805 2.746 1 98.44 272 ILE A O 1
ATOM 2213 N N . GLU A 1 273 ? 3.762 9.273 3.061 1 98.38 273 GLU A N 1
ATOM 2214 C CA . GLU A 1 273 ? 3.357 10.555 3.631 1 98.38 273 GLU A CA 1
ATOM 2215 C C . GLU A 1 273 ? 2.518 10.352 4.891 1 98.38 273 GLU A C 1
ATOM 2217 O O . GLU A 1 273 ? 1.684 9.445 4.949 1 98.38 273 GLU A O 1
ATOM 2222 N N . LEU A 1 274 ? 2.789 11.109 5.887 1 98.75 274 LEU A N 1
ATOM 2223 C CA . LEU A 1 274 ? 2.02 10.992 7.121 1 98.75 274 LEU A CA 1
ATOM 2224 C C . LEU A 1 274 ? 1.717 12.375 7.699 1 98.75 274 LEU A C 1
ATOM 2226 O O . LEU A 1 274 ? 2.461 13.328 7.465 1 98.75 274 LEU A O 1
ATOM 2230 N N . TYR A 1 275 ? 0.658 12.492 8.445 1 98.81 275 TYR A N 1
ATOM 2231 C CA . TYR A 1 275 ? 0.198 13.719 9.078 1 98.81 275 TYR A CA 1
ATOM 2232 C C . TYR A 1 275 ? -0.306 13.453 10.492 1 98.81 275 TYR A C 1
ATOM 2234 O O . TYR A 1 275 ? -0.964 12.438 10.742 1 98.81 275 TYR A O 1
ATOM 2242 N N . GLU A 1 276 ? 0.056 14.305 11.375 1 98.81 276 GLU A N 1
ATOM 2243 C CA . GLU A 1 276 ? -0.317 14.18 12.781 1 98.81 276 GLU A CA 1
ATOM 2244 C C . GLU A 1 276 ? -0.891 15.492 13.312 1 98.81 276 GLU A C 1
ATOM 2246 O O . GLU A 1 276 ? -0.208 16.516 13.32 1 98.81 276 GLU A O 1
ATOM 2251 N N . ALA A 1 277 ? -2.133 15.453 13.719 1 98.75 277 ALA A N 1
ATOM 2252 C CA . ALA A 1 277 ? -2.787 16.625 14.305 1 98.75 277 ALA A CA 1
ATOM 2253 C C . ALA A 1 277 ? -2.129 17.016 15.625 1 98.75 277 ALA A C 1
ATOM 2255 O O . ALA A 1 277 ? -1.664 16.156 16.375 1 98.75 277 ALA A O 1
ATOM 2256 N N . TYR A 1 278 ? -2.08 18.328 15.867 1 98.69 278 TYR A N 1
ATOM 2257 C CA . TYR A 1 278 ? -1.642 18.984 17.094 1 98.69 278 TYR A CA 1
ATOM 2258 C C . TYR A 1 278 ? -0.138 18.828 17.281 1 98.69 278 TYR A C 1
ATOM 2260 O O . TYR A 1 278 ? 0.36 18.922 18.406 1 98.69 278 TYR A O 1
ATOM 2268 N N . ALA A 1 279 ? 0.55 18.516 16.172 1 98.69 279 ALA A N 1
ATOM 2269 C CA . ALA A 1 279 ? 2.004 18.375 16.172 1 98.69 279 ALA A CA 1
ATOM 2270 C C . ALA A 1 279 ? 2.656 19.453 15.32 1 98.69 279 ALA A C 1
ATOM 2272 O O . ALA A 1 279 ? 1.972 20.172 14.578 1 98.69 279 ALA A O 1
ATOM 2273 N N . ASP A 1 280 ? 3.953 19.656 15.477 1 98.56 280 ASP A N 1
ATOM 2274 C CA . ASP A 1 280 ? 4.734 20.562 14.641 1 98.56 280 ASP A CA 1
ATOM 2275 C C . ASP A 1 280 ? 5.945 19.859 14.039 1 98.56 280 ASP A C 1
ATOM 2277 O O . ASP A 1 280 ? 6.098 18.641 14.188 1 98.56 280 ASP A O 1
ATOM 2281 N N . TYR A 1 281 ? 6.781 20.578 13.266 1 98.62 281 TYR A N 1
ATOM 2282 C CA . TYR A 1 281 ? 7.887 19.984 12.531 1 98.62 281 TYR A CA 1
ATOM 2283 C C . TYR A 1 281 ? 8.93 19.406 13.492 1 98.62 281 TYR A C 1
ATOM 2285 O O . TYR A 1 281 ? 9.664 18.484 13.133 1 98.62 281 TYR A O 1
ATOM 2293 N N . LYS A 1 282 ? 9 19.891 14.719 1 98.5 282 LYS A N 1
ATOM 2294 C CA . LYS A 1 282 ? 9.945 19.328 15.68 1 98.5 282 LYS A CA 1
ATOM 2295 C C . LYS A 1 282 ? 9.5 17.938 16.141 1 98.5 282 LYS A C 1
ATOM 2297 O O . LYS A 1 282 ? 10.328 17.047 16.328 1 98.5 282 LYS A O 1
ATOM 2302 N N . ASP A 1 283 ? 8.188 17.781 16.406 1 98.69 283 ASP A N 1
ATOM 2303 C CA . ASP A 1 283 ? 7.652 16.453 16.672 1 98.69 283 ASP A CA 1
ATOM 2304 C C . ASP A 1 283 ? 7.973 15.484 15.547 1 98.69 283 ASP A C 1
ATOM 2306 O O . ASP A 1 283 ? 8.32 14.328 15.797 1 98.69 283 ASP A O 1
ATOM 2310 N N . ILE A 1 284 ? 7.871 15.961 14.344 1 98.81 284 ILE A N 1
ATOM 2311 C CA . ILE A 1 284 ? 8.055 15.125 13.164 1 98.81 284 ILE A CA 1
ATOM 2312 C C . ILE A 1 284 ? 9.531 14.773 13.008 1 98.81 284 ILE A C 1
ATOM 2314 O O . ILE A 1 284 ? 9.875 13.672 12.57 1 98.81 284 ILE A O 1
ATOM 2318 N N . MET A 1 285 ? 10.469 15.727 13.422 1 98.75 285 MET A N 1
ATOM 2319 C CA . MET A 1 285 ? 11.891 15.398 13.461 1 98.75 285 MET A CA 1
ATOM 2320 C C . MET A 1 285 ? 12.148 14.188 14.344 1 98.75 285 MET A C 1
ATOM 2322 O O . MET A 1 285 ? 12.82 13.242 13.938 1 98.75 285 MET A O 1
ATOM 2326 N N . LYS A 1 286 ? 11.586 14.266 15.492 1 98.75 286 LYS A N 1
ATOM 2327 C CA . LYS A 1 286 ? 11.766 13.18 16.453 1 98.75 286 LYS A CA 1
ATOM 2328 C C . LYS A 1 286 ? 11.18 11.875 15.922 1 98.75 286 LYS A C 1
ATOM 2330 O O . LYS A 1 286 ? 11.805 10.82 16.031 1 98.75 286 LYS A O 1
ATOM 2335 N N . LEU A 1 287 ? 10.008 11.953 15.383 1 98.81 287 LEU A N 1
ATOM 2336 C CA . LEU A 1 287 ? 9.375 10.773 14.805 1 98.81 287 LEU A CA 1
ATOM 2337 C C . LEU A 1 287 ? 10.258 10.164 13.719 1 98.81 287 LEU A C 1
ATOM 2339 O O . LEU A 1 287 ? 10.445 8.945 13.68 1 98.81 287 LEU A O 1
ATOM 2343 N N . THR A 1 288 ? 10.812 11 12.859 1 98.88 288 THR A N 1
ATOM 2344 C CA . THR A 1 288 ? 11.578 10.562 11.695 1 98.88 288 THR A CA 1
ATOM 2345 C C . THR A 1 288 ? 12.859 9.852 12.125 1 98.88 288 THR A C 1
ATOM 2347 O O . THR A 1 288 ? 13.125 8.734 11.688 1 98.88 288 THR A O 1
ATOM 2350 N N . GLU A 1 289 ? 13.68 10.484 12.961 1 98.81 289 GLU A N 1
ATOM 2351 C CA . GLU A 1 289 ? 14.961 9.898 13.344 1 98.81 289 GLU A CA 1
ATOM 2352 C C . GLU A 1 289 ? 14.766 8.625 14.164 1 98.81 289 GLU A C 1
ATOM 2354 O O . GLU A 1 289 ? 15.508 7.656 13.992 1 98.81 289 GLU A O 1
ATOM 2359 N N . ASN A 1 290 ? 13.695 8.578 15.023 1 98.88 290 ASN A N 1
ATOM 2360 C CA . ASN A 1 290 ? 13.438 7.379 15.82 1 98.88 290 ASN A CA 1
ATOM 2361 C C . ASN A 1 290 ? 12.914 6.234 14.953 1 98.88 290 ASN A C 1
ATOM 2363 O O . ASN A 1 290 ? 13.281 5.078 15.164 1 98.88 290 ASN A O 1
ATOM 2367 N N . MET A 1 291 ? 12.062 6.543 14 1 98.88 291 MET A N 1
ATOM 2368 C CA . MET A 1 291 ? 11.508 5.516 13.125 1 98.88 291 MET A CA 1
ATOM 2369 C C . MET A 1 291 ? 12.602 4.883 12.266 1 98.88 291 MET A C 1
ATOM 2371 O O . MET A 1 291 ? 12.695 3.656 12.18 1 98.88 291 MET A O 1
ATOM 2375 N N . ILE A 1 292 ? 13.461 5.719 11.648 1 98.88 292 ILE A N 1
ATOM 2376 C CA . ILE A 1 292 ? 14.5 5.207 10.766 1 98.88 292 ILE A CA 1
ATOM 2377 C C . ILE A 1 292 ? 15.523 4.406 11.578 1 98.88 292 ILE A C 1
ATOM 2379 O O . ILE A 1 292 ? 15.953 3.334 11.156 1 98.88 292 ILE A O 1
ATOM 2383 N N . ALA A 1 293 ? 15.891 4.938 12.758 1 98.88 293 ALA A N 1
ATOM 2384 C CA . ALA A 1 293 ? 16.797 4.211 13.641 1 98.88 293 ALA A CA 1
ATOM 2385 C C . ALA A 1 293 ? 16.203 2.865 14.055 1 98.88 293 ALA A C 1
ATOM 2387 O O . ALA A 1 293 ? 16.906 1.85 14.07 1 98.88 293 ALA A O 1
ATOM 2388 N N . HIS A 1 294 ? 14.945 2.896 14.406 1 98.81 294 HIS A N 1
ATOM 2389 C CA . HIS A 1 294 ? 14.242 1.676 14.789 1 98.81 294 HIS A CA 1
ATOM 2390 C C . HIS A 1 294 ? 14.273 0.648 13.664 1 98.81 294 HIS A C 1
ATOM 2392 O O . HIS A 1 294 ? 14.562 -0.527 13.891 1 98.81 294 HIS A O 1
ATOM 2398 N N . ILE A 1 295 ? 13.977 1.036 12.484 1 98.81 295 ILE A N 1
ATOM 2399 C CA . ILE A 1 295 ? 13.953 0.158 11.32 1 98.81 295 ILE A CA 1
ATOM 2400 C C . ILE A 1 295 ? 15.344 -0.431 11.086 1 98.81 295 ILE A C 1
ATOM 2402 O O . ILE A 1 295 ? 15.484 -1.64 10.891 1 98.81 295 ILE A O 1
ATOM 2406 N N . ALA A 1 296 ? 16.375 0.479 11.109 1 98.81 296 ALA A N 1
ATOM 2407 C CA . ALA A 1 296 ? 17.734 0.012 10.898 1 98.81 296 ALA A CA 1
ATOM 2408 C C . ALA A 1 296 ? 18.125 -1.045 11.938 1 98.81 296 ALA A C 1
ATOM 2410 O O . ALA A 1 296 ? 18.672 -2.094 11.586 1 98.81 296 ALA A O 1
ATOM 2411 N N . LYS A 1 297 ? 17.812 -0.805 13.164 1 98.75 297 LYS A N 1
ATOM 2412 C CA . LYS A 1 297 ? 18.141 -1.727 14.242 1 98.75 297 LYS A CA 1
ATOM 2413 C C . LYS A 1 297 ? 17.406 -3.051 14.086 1 98.75 297 LYS A C 1
ATOM 2415 O O . LYS A 1 297 ? 18 -4.121 14.242 1 98.75 297 LYS A O 1
ATOM 2420 N N . ARG A 1 298 ? 16.141 -3.006 13.781 1 98.5 298 ARG A N 1
ATOM 2421 C CA . ARG A 1 298 ? 15.297 -4.203 13.727 1 98.5 298 ARG A CA 1
ATOM 2422 C C . ARG A 1 298 ? 15.609 -5.027 12.484 1 98.5 298 ARG A C 1
ATOM 2424 O O . ARG A 1 298 ? 15.586 -6.262 12.531 1 98.5 298 ARG A O 1
ATOM 2431 N N . VAL A 1 299 ? 15.859 -4.414 11.359 1 98.5 299 VAL A N 1
ATOM 2432 C CA . VAL A 1 299 ? 15.992 -5.113 10.086 1 98.5 299 VAL A CA 1
ATOM 2433 C C . VAL A 1 299 ? 17.453 -5.492 9.852 1 98.5 299 VAL A C 1
ATOM 2435 O O . VAL A 1 299 ? 17.75 -6.578 9.352 1 98.5 299 VAL A O 1
ATOM 2438 N N . LEU A 1 300 ? 18.375 -4.555 10.242 1 98.31 300 LEU A N 1
ATOM 2439 C CA . LEU A 1 300 ? 19.781 -4.773 9.938 1 98.31 300 LEU A CA 1
ATOM 2440 C C . LEU A 1 300 ? 20.547 -5.191 11.188 1 98.31 300 LEU A C 1
ATOM 2442 O O . LEU A 1 300 ? 21.688 -5.652 11.094 1 98.31 300 LEU A O 1
ATOM 2446 N N . GLY A 1 301 ? 20 -5.02 12.367 1 98.31 301 GLY A N 1
ATOM 2447 C CA . GLY A 1 301 ? 20.656 -5.387 13.609 1 98.31 301 GLY A CA 1
ATOM 2448 C C . GLY A 1 301 ? 21.609 -4.316 14.117 1 98.31 301 GLY A C 1
ATOM 2449 O O . GLY A 1 301 ? 22.281 -4.508 15.133 1 98.31 301 GLY A O 1
ATOM 2450 N N . THR A 1 302 ? 21.688 -3.145 13.398 1 98.31 302 THR A N 1
ATOM 2451 C CA . THR A 1 302 ? 22.609 -2.074 13.766 1 98.31 302 THR A CA 1
ATOM 2452 C C . THR A 1 302 ? 22.078 -0.723 13.281 1 98.31 302 THR A C 1
ATOM 2454 O O . THR A 1 302 ? 21.234 -0.662 12.391 1 98.31 302 THR A O 1
ATOM 2457 N N . THR A 1 303 ? 22.531 0.358 13.898 1 98.38 303 THR A N 1
ATOM 2458 C CA . THR A 1 303 ? 22.234 1.709 13.438 1 98.38 303 THR A CA 1
ATOM 2459 C C . THR A 1 303 ? 23.438 2.318 12.734 1 98.38 303 THR A C 1
ATOM 2461 O O . THR A 1 303 ? 23.391 3.455 12.258 1 98.38 303 THR A O 1
ATOM 2464 N N . THR A 1 304 ? 24.547 1.564 12.719 1 98.62 304 THR A N 1
ATOM 2465 C CA . THR A 1 304 ? 25.719 1.976 11.945 1 98.62 304 THR A CA 1
ATOM 2466 C C . THR A 1 304 ? 25.797 1.216 10.625 1 98.62 304 THR A C 1
ATOM 2468 O O . THR A 1 304 ? 26.016 0.005 10.609 1 98.62 304 THR A O 1
ATOM 2471 N N . ILE A 1 305 ? 25.625 1.966 9.562 1 98.38 305 ILE A N 1
ATOM 2472 C CA . ILE A 1 305 ? 25.531 1.284 8.281 1 98.38 305 ILE A CA 1
ATOM 2473 C C . ILE A 1 305 ? 26.625 1.802 7.34 1 98.38 305 ILE A C 1
ATOM 2475 O O . ILE A 1 305 ? 27.188 2.875 7.562 1 98.38 305 ILE A O 1
ATOM 2479 N N . GLN A 1 306 ? 26.938 1.001 6.379 1 98 306 GLN A N 1
ATOM 2480 C CA . GLN A 1 306 ? 27.859 1.382 5.316 1 98 306 GLN A CA 1
ATOM 2481 C C . GLN A 1 306 ? 27.109 1.809 4.059 1 98 306 GLN A C 1
ATOM 2483 O O . GLN A 1 306 ? 26.172 1.138 3.637 1 98 306 GLN A O 1
ATOM 2488 N N . TYR A 1 307 ? 27.484 2.922 3.486 1 97.81 307 TYR A N 1
ATOM 2489 C CA . TYR A 1 307 ? 27 3.34 2.174 1 97.81 307 TYR A CA 1
ATOM 2490 C C . TYR A 1 307 ? 28.141 3.85 1.311 1 97.81 307 TYR A C 1
ATOM 2492 O O . TYR A 1 307 ? 28.688 4.934 1.558 1 97.81 307 TYR A O 1
ATOM 2500 N N . GLY A 1 308 ? 28.391 3.059 0.294 1 96.56 308 GLY A N 1
ATOM 2501 C CA . GLY A 1 308 ? 29.609 3.381 -0.434 1 96.56 308 GLY A CA 1
ATOM 2502 C C . GLY A 1 308 ? 30.844 3.447 0.455 1 96.56 308 GLY A C 1
ATOM 2503 O O . GLY A 1 308 ? 31.141 2.494 1.176 1 96.56 308 GLY A O 1
ATOM 2504 N N . GLU A 1 309 ? 31.484 4.57 0.447 1 96.62 309 GLU A N 1
ATOM 2505 C CA . GLU A 1 309 ? 32.719 4.727 1.211 1 96.62 309 GLU A CA 1
ATOM 2506 C C . GLU A 1 309 ? 32.438 5.312 2.594 1 96.62 309 GLU A C 1
ATOM 2508 O O . GLU A 1 309 ? 33.344 5.453 3.408 1 96.62 309 GLU A O 1
ATOM 2513 N N . HIS A 1 310 ? 31.219 5.617 2.918 1 98.12 310 HIS A N 1
ATOM 2514 C CA . HIS A 1 310 ? 30.891 6.309 4.16 1 98.12 310 HIS A CA 1
ATOM 2515 C C . HIS A 1 310 ? 30.312 5.348 5.191 1 98.12 310 HIS A C 1
ATOM 2517 O O . HIS A 1 310 ? 29.547 4.445 4.84 1 98.12 310 HIS A O 1
ATOM 2523 N N . GLU A 1 311 ? 30.703 5.484 6.359 1 98.5 311 GLU A N 1
ATOM 2524 C CA . GLU A 1 311 ? 30 4.902 7.504 1 98.5 311 GLU A CA 1
ATOM 2525 C C . GLU A 1 311 ? 29.016 5.895 8.102 1 98.5 311 GLU A C 1
ATOM 2527 O O . GLU A 1 311 ? 29.375 7.016 8.453 1 98.5 311 GLU A O 1
ATOM 2532 N N . ILE A 1 312 ? 27.797 5.547 8.148 1 98.75 312 ILE A N 1
ATOM 2533 C CA . ILE A 1 312 ? 26.734 6.438 8.578 1 98.75 312 ILE A CA 1
ATOM 2534 C C . ILE A 1 312 ? 26.188 5.977 9.922 1 98.75 312 ILE A C 1
ATOM 2536 O O . ILE A 1 312 ? 25.875 4.797 10.102 1 98.75 312 ILE A O 1
ATOM 2540 N N . ASN A 1 313 ? 26.078 6.824 10.875 1 98.75 313 ASN A N 1
ATOM 2541 C CA . ASN A 1 313 ? 25.469 6.539 12.172 1 98.75 313 ASN A CA 1
ATOM 2542 C C . ASN A 1 313 ? 24.031 7.051 12.242 1 98.75 313 ASN A C 1
ATOM 2544 O O . ASN A 1 313 ? 23.797 8.258 12.312 1 98.75 313 ASN A O 1
ATOM 2548 N N . LEU A 1 314 ? 23.078 6.16 12.344 1 98.81 314 LEU A N 1
ATOM 2549 C CA . LEU A 1 314 ? 21.656 6.508 12.312 1 98.81 314 LEU A CA 1
ATOM 2550 C C . LEU A 1 314 ? 21.078 6.602 13.727 1 98.81 314 LEU A C 1
ATOM 2552 O O . LEU A 1 314 ? 19.875 6.715 13.906 1 98.81 314 LEU A O 1
ATOM 2556 N N . GLU A 1 315 ? 21.891 6.539 14.727 1 98.5 315 GLU A N 1
ATOM 2557 C CA . GLU A 1 315 ? 21.406 6.684 16.109 1 98.5 315 GLU A CA 1
ATOM 2558 C C . GLU A 1 315 ? 20.953 8.109 16.375 1 98.5 315 GLU A C 1
ATOM 2560 O O . GLU A 1 315 ? 21.688 9.062 16.125 1 98.5 315 GLU A O 1
ATOM 2565 N N . PRO A 1 316 ? 19.812 8.312 16.875 1 97.75 316 PRO A N 1
ATOM 2566 C CA . PRO A 1 316 ? 19.359 9.656 17.25 1 97.75 316 PRO A CA 1
ATOM 2567 C C . PRO A 1 316 ? 20.141 10.242 18.422 1 97.75 316 PRO A C 1
ATOM 2569 O O . PRO A 1 316 ? 20.703 9.492 19.234 1 97.75 316 PRO A O 1
ATOM 2572 N N . GLU A 1 317 ? 20.188 11.578 18.594 1 97.5 317 GLU A N 1
ATOM 2573 C CA . GLU A 1 317 ? 19.531 12.625 17.812 1 97.5 317 GLU A CA 1
ATOM 2574 C C . GLU A 1 317 ? 20.422 13.117 16.688 1 97.5 317 GLU A C 1
ATOM 2576 O O . GLU A 1 317 ? 21.625 13.344 16.891 1 97.5 317 GLU A O 1
ATOM 2581 N N . TRP A 1 318 ? 19.922 13.359 15.547 1 98.75 318 TRP A N 1
ATOM 2582 C CA . TRP A 1 318 ? 20.641 13.805 14.367 1 98.75 318 TRP A CA 1
ATOM 2583 C C . TRP A 1 318 ? 20.891 15.312 14.422 1 98.75 318 TRP A C 1
ATOM 2585 O O . TRP A 1 318 ? 20.219 16.031 15.164 1 98.75 318 TRP A O 1
ATOM 2595 N N . THR A 1 319 ? 21.891 15.727 13.711 1 98.69 319 THR A N 1
ATOM 2596 C CA . THR A 1 319 ? 22.25 17.141 13.633 1 98.69 319 THR A CA 1
ATOM 2597 C C . THR A 1 319 ? 21.062 17.953 13.117 1 98.69 319 THR A C 1
ATOM 2599 O O . THR A 1 319 ? 20.375 17.547 12.188 1 98.69 319 THR A O 1
ATOM 2602 N N . ARG A 1 320 ? 20.75 19.047 13.789 1 98.69 320 ARG A N 1
ATOM 2603 C CA . ARG A 1 320 ? 19.781 20.047 13.359 1 98.69 320 ARG A CA 1
ATOM 2604 C C . ARG A 1 320 ? 20.469 21.359 13.008 1 98.69 320 ARG A C 1
ATOM 2606 O O . ARG A 1 320 ? 21.141 21.969 13.844 1 98.69 320 ARG A O 1
ATOM 2613 N N . LEU A 1 321 ? 20.312 21.75 11.781 1 98.62 321 LEU A N 1
ATOM 2614 C CA . LEU A 1 321 ? 21.062 22.906 11.297 1 98.62 321 LEU A CA 1
ATOM 2615 C C . LEU A 1 321 ? 20.172 23.812 10.469 1 98.62 321 LEU A C 1
ATOM 2617 O O . LEU A 1 321 ? 19.562 23.375 9.492 1 98.62 321 LEU A O 1
ATOM 2621 N N . HIS A 1 322 ? 20.031 25.094 10.891 1 98.62 322 HIS A N 1
ATOM 2622 C CA . HIS A 1 322 ? 19.281 26.047 10.094 1 98.62 322 HIS A CA 1
ATOM 2623 C C . HIS A 1 322 ? 19.938 26.281 8.742 1 98.62 322 HIS A C 1
ATOM 2625 O O . HIS A 1 322 ? 21.172 26.375 8.648 1 98.62 322 HIS A O 1
ATOM 2631 N N . MET A 1 323 ? 19.188 26.406 7.664 1 98.62 323 MET A N 1
ATOM 2632 C CA . MET A 1 323 ? 19.688 26.516 6.297 1 98.62 323 MET A CA 1
ATOM 2633 C C . MET A 1 323 ? 20.688 27.641 6.164 1 98.62 323 MET A C 1
ATOM 2635 O O . MET A 1 323 ? 21.766 27.453 5.59 1 98.62 323 MET A O 1
ATOM 2639 N N . VAL A 1 324 ? 20.391 28.812 6.707 1 98.25 324 VAL A N 1
ATOM 2640 C CA . VAL A 1 324 ? 21.25 29.984 6.551 1 98.25 324 VAL A CA 1
ATOM 2641 C C . VAL A 1 324 ? 22.5 29.812 7.398 1 98.25 324 VAL A C 1
ATOM 2643 O O . VAL A 1 324 ? 23.578 30.266 7.016 1 98.25 324 VAL A O 1
ATOM 2646 N N . ASP A 1 325 ? 22.438 29.109 8.539 1 98.69 325 ASP A N 1
ATOM 2647 C CA . ASP A 1 325 ? 23.625 28.766 9.305 1 98.69 325 ASP A CA 1
ATOM 2648 C C . ASP A 1 325 ? 24.531 27.828 8.523 1 98.69 325 ASP A C 1
ATOM 2650 O O . ASP A 1 325 ? 25.766 27.938 8.586 1 98.69 325 ASP A O 1
ATOM 2654 N N . ALA A 1 326 ? 23.922 26.859 7.863 1 98.56 326 ALA A N 1
ATOM 2655 C CA . ALA A 1 326 ? 24.688 25.938 7.039 1 98.56 326 ALA A CA 1
ATOM 2656 C C . ALA A 1 326 ? 25.453 26.672 5.941 1 98.56 326 ALA A C 1
ATOM 2658 O O . ALA A 1 326 ? 26.625 26.406 5.711 1 98.56 326 ALA A O 1
ATOM 2659 N N . ILE A 1 327 ? 24.734 27.578 5.266 1 98.44 327 ILE A N 1
ATOM 2660 C CA . ILE A 1 327 ? 25.344 28.359 4.203 1 98.44 327 ILE A CA 1
ATOM 2661 C C . ILE A 1 327 ? 26.5 29.188 4.77 1 98.44 327 ILE A C 1
ATOM 2663 O O . ILE A 1 327 ? 27.578 29.25 4.168 1 98.44 327 ILE A O 1
ATOM 2667 N N . LYS A 1 328 ? 26.25 29.797 5.891 1 98.31 328 LYS A N 1
ATOM 2668 C CA . LYS A 1 328 ? 27.297 30.578 6.535 1 98.31 328 LYS A CA 1
ATOM 2669 C C . LYS A 1 328 ? 28.5 29.719 6.871 1 98.31 328 LYS A C 1
ATOM 2671 O O . LYS A 1 328 ? 29.656 30.109 6.645 1 98.31 328 LYS A O 1
ATOM 2676 N N . GLN A 1 329 ? 28.281 28.609 7.387 1 97.69 329 GLN A N 1
ATOM 2677 C CA . GLN A 1 329 ? 29.328 27.688 7.812 1 97.69 329 GLN A CA 1
ATOM 2678 C C . GLN A 1 329 ? 30.172 27.234 6.625 1 97.69 329 GLN A C 1
ATOM 2680 O O . GLN A 1 329 ? 31.391 27.188 6.711 1 97.69 329 GLN A O 1
ATOM 2685 N N . TYR A 1 330 ? 29.547 26.922 5.5 1 96.38 330 TYR A N 1
ATOM 2686 C CA . TYR A 1 330 ? 30.25 26.234 4.422 1 96.38 330 TYR A CA 1
ATOM 2687 C C . TYR A 1 330 ? 30.656 27.219 3.328 1 96.38 330 TYR A C 1
ATOM 2689 O O . TYR A 1 330 ? 31.594 26.969 2.57 1 96.38 330 TYR A O 1
ATOM 2697 N N . CYS A 1 331 ? 29.938 28.391 3.217 1 94.81 331 CYS A N 1
ATOM 2698 C CA . CYS A 1 331 ? 30.203 29.328 2.137 1 94.81 331 CYS A CA 1
ATOM 2699 C C . CYS A 1 331 ? 30.672 30.672 2.688 1 94.81 331 CYS A C 1
ATOM 2701 O O . CYS A 1 331 ? 31.188 31.5 1.94 1 94.81 331 CYS A O 1
ATOM 2703 N N . GLY A 1 332 ? 30.406 30.938 3.857 1 95.62 332 GLY A N 1
ATOM 2704 C CA . GLY A 1 332 ? 30.844 32.188 4.484 1 95.62 332 GLY A CA 1
ATOM 2705 C C . GLY A 1 332 ? 29.875 33.312 4.281 1 95.62 332 GLY A C 1
ATOM 2706 O O . GLY A 1 332 ? 30.125 34.438 4.727 1 95.62 332 GLY A O 1
ATOM 2707 N N . VAL A 1 333 ? 28.75 33.094 3.656 1 97.12 333 VAL A N 1
ATOM 2708 C CA . VAL A 1 333 ? 27.781 34.156 3.387 1 97.12 333 VAL A CA 1
ATOM 2709 C C . VAL A 1 333 ? 26.75 34.188 4.512 1 97.12 333 VAL A C 1
ATOM 2711 O O . VAL A 1 333 ? 26.172 33.188 4.879 1 97.12 333 VAL A O 1
ATOM 2714 N N . ASP A 1 334 ? 26.438 35.344 5.027 1 97.69 334 ASP A N 1
ATOM 2715 C CA . ASP A 1 334 ? 25.516 35.5 6.148 1 97.69 334 ASP A CA 1
ATOM 2716 C C . ASP A 1 334 ? 24.156 36.031 5.676 1 97.69 334 ASP A C 1
ATOM 2718 O O . ASP A 1 334 ? 23.922 37.25 5.652 1 97.69 334 ASP A O 1
ATOM 2722 N N . PHE A 1 335 ? 23.219 35.188 5.539 1 97.69 335 PHE A N 1
ATOM 2723 C CA . PHE A 1 335 ? 21.891 35.562 5.047 1 97.69 335 PHE A CA 1
ATOM 2724 C C . PHE A 1 335 ? 20.969 35.906 6.207 1 97.69 335 PHE A C 1
ATOM 2726 O O . PHE A 1 335 ? 19.797 36.219 5.996 1 97.69 335 PHE A O 1
ATOM 2733 N N . TRP A 1 336 ? 21.438 35.812 7.469 1 97.06 336 TRP A N 1
ATOM 2734 C CA . TRP A 1 336 ? 20.625 36.312 8.578 1 97.06 336 TRP A CA 1
ATOM 2735 C C . TRP A 1 336 ? 20.406 37.812 8.438 1 97.06 336 TRP A C 1
ATOM 2737 O O . TRP A 1 336 ? 19.375 38.344 8.867 1 97.06 336 TRP A O 1
ATOM 2747 N N . LYS A 1 337 ? 21.328 38.5 7.797 1 94.75 337 LYS A N 1
ATOM 2748 C CA . LYS A 1 337 ? 21.188 39.906 7.539 1 94.75 337 LYS A CA 1
ATOM 2749 C C . LYS A 1 337 ? 20.188 40.188 6.426 1 94.75 337 LYS A C 1
ATOM 2751 O O . LYS A 1 337 ? 20.297 39.625 5.336 1 94.75 337 LYS A O 1
ATOM 2756 N N . PRO A 1 338 ? 19.188 41.031 6.738 1 92.62 338 PRO A N 1
ATOM 2757 C CA . PRO A 1 338 ? 18.297 41.375 5.641 1 92.62 338 PRO A CA 1
ATOM 2758 C C . PRO A 1 338 ? 19.016 42 4.449 1 92.62 338 PRO A C 1
ATOM 2760 O O . PRO A 1 338 ? 19.969 42.781 4.633 1 92.62 338 PRO A O 1
ATOM 2763 N N . MET A 1 339 ? 18.609 41.562 3.225 1 94.38 339 MET A N 1
ATOM 2764 C CA . MET A 1 339 ? 19.25 42.094 2.027 1 94.38 339 MET A CA 1
ATOM 2765 C C . MET A 1 339 ? 18.234 42.219 0.885 1 94.38 339 MET A C 1
ATOM 2767 O O . MET A 1 339 ? 17.203 41.562 0.883 1 94.38 339 MET A O 1
ATOM 2771 N N . SER A 1 340 ? 18.516 43.156 0.033 1 96.44 340 SER A N 1
ATOM 2772 C CA . SER A 1 340 ? 17.719 43.312 -1.171 1 96.44 340 SER A CA 1
ATOM 2773 C C . SER A 1 340 ? 17.984 42.188 -2.176 1 96.44 340 SER A C 1
ATOM 2775 O O . SER A 1 340 ? 18.969 41.469 -2.043 1 96.44 340 SER A O 1
ATOM 2777 N N . VAL A 1 341 ? 17.109 42.094 -3.057 1 97.12 341 VAL A N 1
ATOM 2778 C CA . VAL A 1 341 ? 17.266 41.094 -4.109 1 97.12 341 VAL A CA 1
ATOM 2779 C C . VAL A 1 341 ? 18.547 41.375 -4.891 1 97.12 341 VAL A C 1
ATOM 2781 O O . VAL A 1 341 ? 19.266 40.438 -5.289 1 97.12 341 VAL A O 1
ATOM 2784 N N . GLU A 1 342 ? 18.828 42.688 -5.105 1 97.12 342 GLU A N 1
ATOM 2785 C CA . GLU A 1 342 ? 20.031 43.062 -5.828 1 97.12 342 GLU A CA 1
ATOM 2786 C C . GLU A 1 342 ? 21.297 42.625 -5.074 1 97.12 342 GLU A C 1
ATOM 2788 O O . GLU A 1 342 ? 22.25 42.125 -5.676 1 97.12 342 GLU A O 1
ATOM 2793 N N . GLU A 1 343 ? 21.266 42.844 -3.797 1 97.25 343 GLU A N 1
ATOM 2794 C CA . GLU A 1 343 ? 22.391 42.406 -2.967 1 97.25 343 GLU A CA 1
ATOM 2795 C C . GLU A 1 343 ? 22.578 40.906 -3.012 1 97.25 343 GLU A C 1
ATOM 2797 O O . GLU A 1 343 ? 23.703 40.406 -3.098 1 97.25 343 GLU A O 1
ATOM 2802 N N . ALA A 1 344 ? 21.484 40.188 -2.898 1 97.75 344 ALA A N 1
ATOM 2803 C CA . ALA A 1 344 ? 21.531 38.719 -2.938 1 97.75 344 ALA A CA 1
ATOM 2804 C C . ALA A 1 344 ? 22.078 38.25 -4.273 1 97.75 344 ALA A C 1
ATOM 2806 O O . ALA A 1 344 ? 22.859 37.281 -4.312 1 97.75 344 ALA A O 1
ATOM 2807 N N . ARG A 1 345 ? 21.688 38.844 -5.359 1 97.62 345 ARG A N 1
ATOM 2808 C CA . ARG A 1 345 ? 22.156 38.5 -6.691 1 97.62 345 ARG A CA 1
ATOM 2809 C C . ARG A 1 345 ? 23.656 38.75 -6.828 1 97.62 345 ARG A C 1
ATOM 2811 O O . ARG A 1 345 ? 24.375 37.969 -7.453 1 97.62 345 ARG A O 1
ATOM 2818 N N . ALA A 1 346 ? 24.078 39.875 -6.297 1 97.25 346 ALA A N 1
ATOM 2819 C CA . ALA A 1 346 ? 25.5 40.188 -6.312 1 97.25 346 ALA A CA 1
ATOM 2820 C C . ALA A 1 346 ? 26.312 39.125 -5.566 1 97.25 346 ALA A C 1
ATOM 2822 O O . ALA A 1 346 ? 27.391 38.719 -6.008 1 97.25 346 ALA A O 1
ATOM 2823 N N . LEU A 1 347 ? 25.797 38.719 -4.438 1 97.12 347 LEU A N 1
ATOM 2824 C CA . LEU A 1 347 ? 26.453 37.656 -3.67 1 97.12 347 LEU A CA 1
ATOM 2825 C C . LEU A 1 347 ? 26.531 36.375 -4.48 1 97.12 347 LEU A C 1
ATOM 2827 O O . LEU A 1 347 ? 27.531 35.656 -4.426 1 97.12 347 LEU A O 1
ATOM 2831 N N . ALA A 1 348 ? 25.406 36 -5.145 1 98 348 ALA A N 1
ATOM 2832 C CA . ALA A 1 348 ? 25.375 34.812 -5.969 1 98 348 ALA A CA 1
ATOM 2833 C C . ALA A 1 348 ? 26.469 34.844 -7.031 1 98 348 ALA A C 1
ATOM 2835 O O . ALA A 1 348 ? 27.156 33.844 -7.258 1 98 348 ALA A O 1
ATOM 2836 N N . LYS A 1 349 ? 26.594 35.938 -7.676 1 97.38 349 LYS A N 1
ATOM 2837 C CA . LYS A 1 349 ? 27.641 36.125 -8.688 1 97.38 349 LYS A CA 1
ATOM 2838 C C . LYS A 1 349 ? 29.031 35.969 -8.078 1 97.38 349 LYS A C 1
ATOM 2840 O O . LYS A 1 349 ? 29.891 35.281 -8.633 1 97.38 349 LYS A O 1
ATOM 2845 N N . GLU A 1 350 ? 29.219 36.594 -6.996 1 97.5 350 GLU A N 1
ATOM 2846 C CA . GLU A 1 350 ? 30.5 36.562 -6.301 1 97.5 350 GLU A CA 1
ATOM 2847 C C . GLU A 1 350 ? 30.891 35.156 -5.93 1 97.5 350 GLU A C 1
ATOM 2849 O O . GLU A 1 350 ? 32.062 34.781 -5.941 1 97.5 350 GLU A O 1
ATOM 2854 N N . HIS A 1 351 ? 30 34.312 -5.582 1 97.5 351 HIS A N 1
ATOM 2855 C CA . HIS A 1 351 ? 30.281 32.969 -5.086 1 97.5 351 HIS A CA 1
ATOM 2856 C C . HIS A 1 351 ? 30.016 31.922 -6.16 1 97.5 351 HIS A C 1
ATOM 2858 O O . HIS A 1 351 ? 30 30.719 -5.871 1 97.5 351 HIS A O 1
ATOM 2864 N N . ASP A 1 352 ? 29.672 32.281 -7.379 1 97.31 352 ASP A N 1
ATOM 2865 C CA . ASP A 1 352 ? 29.469 31.406 -8.531 1 97.31 352 ASP A CA 1
ATOM 2866 C C . ASP A 1 352 ? 28.266 30.484 -8.328 1 97.31 352 ASP A C 1
ATOM 2868 O O . ASP A 1 352 ? 28.344 29.281 -8.523 1 97.31 352 ASP A O 1
ATOM 2872 N N . VAL A 1 353 ? 27.234 31.062 -7.75 1 98 353 VAL A N 1
ATOM 2873 C CA . VAL A 1 353 ? 25.953 30.359 -7.625 1 98 353 VAL A CA 1
ATOM 2874 C C . VAL A 1 353 ? 25.047 30.734 -8.797 1 98 353 VAL A C 1
ATOM 2876 O O . VAL A 1 353 ? 24.766 31.906 -9.039 1 98 353 VAL A O 1
ATOM 2879 N N . GLU A 1 354 ? 24.625 29.703 -9.547 1 97.81 354 GLU A N 1
ATOM 2880 C CA . GLU A 1 354 ? 23.75 29.906 -10.695 1 97.81 354 GLU A CA 1
ATOM 2881 C C . GLU A 1 354 ? 22.328 30.25 -10.258 1 97.81 354 GLU A C 1
ATOM 2883 O O . GLU A 1 354 ? 21.75 29.562 -9.414 1 97.81 354 GLU A O 1
ATOM 2888 N N . ILE A 1 355 ? 21.797 31.312 -10.742 1 96.44 355 ILE A N 1
ATOM 2889 C CA . ILE A 1 355 ? 20.438 31.734 -10.414 1 96.44 355 ILE A CA 1
ATOM 2890 C C . ILE A 1 355 ? 19.703 32.156 -11.68 1 96.44 355 ILE A C 1
ATOM 2892 O O . ILE A 1 355 ? 20.344 32.438 -12.711 1 96.44 355 ILE A O 1
ATOM 2896 N N . LYS A 1 356 ? 18.391 32.219 -11.625 1 91.06 356 LYS A N 1
ATOM 2897 C CA . LYS A 1 356 ? 17.562 32.781 -12.672 1 91.06 356 LYS A CA 1
ATOM 2898 C C . LYS A 1 356 ? 17.188 34.219 -12.344 1 91.06 356 LYS A C 1
ATOM 2900 O O . LYS A 1 356 ? 17.125 34.594 -11.172 1 91.06 356 LYS A O 1
ATOM 2905 N N . ASP A 1 357 ? 16.812 34.969 -13.391 1 90.81 357 ASP A N 1
ATOM 2906 C CA . ASP A 1 357 ? 16.531 36.375 -13.242 1 90.81 357 ASP A CA 1
ATOM 2907 C C . ASP A 1 357 ? 15.266 36.594 -12.422 1 90.81 357 ASP A C 1
ATOM 2909 O O . ASP A 1 357 ? 15.094 37.656 -11.805 1 90.81 357 ASP A O 1
ATOM 2913 N N . THR A 1 358 ? 14.461 35.594 -12.383 1 90.38 358 THR A N 1
ATOM 2914 C CA . THR A 1 358 ? 13.164 35.75 -11.75 1 90.38 358 THR A CA 1
ATOM 2915 C C . THR A 1 358 ? 13.242 35.406 -10.266 1 90.38 358 THR A C 1
ATOM 2917 O O . THR A 1 358 ? 12.266 35.594 -9.531 1 90.38 358 THR A O 1
ATOM 2920 N N . MET A 1 359 ? 14.414 35 -9.797 1 93.06 359 MET A N 1
ATOM 2921 C CA . MET A 1 359 ? 14.531 34.5 -8.43 1 93.06 359 MET A CA 1
ATOM 2922 C C . MET A 1 359 ? 14.594 35.625 -7.43 1 93.06 359 MET A C 1
ATOM 2924 O O . MET A 1 359 ? 15.25 36.656 -7.684 1 93.06 359 MET A O 1
ATOM 2928 N N . GLU A 1 360 ? 13.828 35.469 -6.383 1 94.31 360 GLU A N 1
ATOM 2929 C CA . GLU A 1 360 ? 13.875 36.375 -5.246 1 94.31 360 GLU A CA 1
ATOM 2930 C C . GLU A 1 360 ? 14.875 35.906 -4.195 1 94.31 360 GLU A C 1
ATOM 2932 O O . GLU A 1 360 ? 15.547 34.875 -4.379 1 94.31 360 GLU A O 1
ATOM 2937 N N . VAL A 1 361 ? 15 36.688 -3.088 1 97.12 361 VAL A N 1
ATOM 2938 C CA . VAL A 1 361 ? 16.031 36.438 -2.078 1 97.12 361 VAL A CA 1
ATOM 2939 C C . VAL A 1 361 ? 15.906 35 -1.562 1 97.12 361 VAL A C 1
ATOM 2941 O O . VAL A 1 361 ? 16.906 34.312 -1.436 1 97.12 361 VAL A O 1
ATOM 2944 N N . GLY A 1 362 ? 14.695 34.594 -1.235 1 96.94 362 GLY A N 1
ATOM 2945 C CA . GLY A 1 362 ? 14.484 33.219 -0.729 1 96.94 362 GLY A CA 1
ATOM 2946 C C . GLY A 1 362 ? 14.93 32.156 -1.703 1 96.94 362 GLY A C 1
ATOM 2947 O O . GLY A 1 362 ? 15.492 31.141 -1.297 1 96.94 362 GLY A O 1
ATOM 2948 N N . HIS A 1 363 ? 14.695 32.375 -2.982 1 96.19 363 HIS A N 1
ATOM 2949 C CA . HIS A 1 363 ? 15.148 31.438 -4.012 1 96.19 363 HIS A CA 1
ATOM 2950 C C . HIS A 1 363 ? 16.672 31.359 -4.039 1 96.19 363 HIS A C 1
ATOM 2952 O O . HIS A 1 363 ? 17.234 30.266 -4.195 1 96.19 363 HIS A O 1
ATOM 2958 N N . ILE A 1 364 ? 17.281 32.5 -3.977 1 97.88 364 ILE A N 1
ATOM 2959 C CA . ILE A 1 364 ? 18.734 32.594 -4.051 1 97.88 364 ILE A CA 1
ATOM 2960 C C . ILE A 1 364 ? 19.344 31.859 -2.854 1 97.88 364 ILE A C 1
ATOM 2962 O O . ILE A 1 364 ? 20.344 31.141 -2.998 1 97.88 364 ILE A O 1
ATOM 2966 N N . ILE A 1 365 ? 18.75 32.062 -1.679 1 98.19 365 ILE A N 1
ATOM 2967 C CA . ILE A 1 365 ? 19.188 31.328 -0.485 1 98.19 365 ILE A CA 1
ATOM 2968 C C . ILE A 1 365 ? 19.141 29.828 -0.741 1 98.19 365 ILE A C 1
ATOM 2970 O O . ILE A 1 365 ? 20.094 29.109 -0.445 1 98.19 365 ILE A O 1
ATOM 2974 N N . ASN A 1 366 ? 18.062 29.391 -1.268 1 97.94 366 ASN A N 1
ATOM 2975 C CA . ASN A 1 366 ? 17.922 27.969 -1.584 1 97.94 366 ASN A CA 1
ATOM 2976 C C . ASN A 1 366 ? 19 27.5 -2.564 1 97.94 366 ASN A C 1
ATOM 2978 O O . ASN A 1 366 ? 19.516 26.391 -2.434 1 97.94 366 ASN A O 1
ATOM 2982 N N . GLU A 1 367 ? 19.266 28.281 -3.572 1 98 367 GLU A N 1
ATOM 2983 C CA . GLU A 1 367 ? 20.297 27.922 -4.551 1 98 367 GLU A CA 1
ATOM 2984 C C . GLU A 1 367 ? 21.672 27.844 -3.904 1 98 367 GLU A C 1
ATOM 2986 O O . GLU A 1 367 ? 22.469 26.969 -4.258 1 98 367 GLU A O 1
ATOM 2991 N N . PHE A 1 368 ? 22 28.797 -3.018 1 98.31 368 PHE A N 1
ATOM 2992 C CA . PHE A 1 368 ? 23.25 28.703 -2.268 1 98.31 368 PHE A CA 1
ATOM 2993 C C . PHE A 1 368 ? 23.359 27.359 -1.561 1 98.31 368 PHE A C 1
ATOM 2995 O O . PHE A 1 368 ? 24.406 26.719 -1.602 1 98.31 368 PHE A O 1
ATOM 3002 N N . PHE A 1 369 ? 22.328 26.953 -0.919 1 98.38 369 PHE A N 1
ATOM 3003 C CA . PHE A 1 369 ? 22.312 25.688 -0.176 1 98.38 369 PHE A CA 1
ATOM 3004 C C . PHE A 1 369 ? 22.5 24.5 -1.111 1 98.38 369 PHE A C 1
ATOM 3006 O O . PHE A 1 369 ? 23.375 23.656 -0.883 1 98.38 369 PHE A O 1
ATOM 3013 N N . GLU A 1 370 ? 21.672 24.406 -2.141 1 97.88 370 GLU A N 1
ATOM 3014 C CA . GLU A 1 370 ? 21.672 23.266 -3.045 1 97.88 370 GLU A CA 1
ATOM 3015 C C . GLU A 1 370 ? 23.016 23.125 -3.756 1 97.88 370 GLU A C 1
ATOM 3017 O O . GLU A 1 370 ? 23.516 22 -3.918 1 97.88 370 GLU A O 1
ATOM 3022 N N . GLN A 1 371 ? 23.594 24.234 -4.129 1 97.75 371 GLN A N 1
ATOM 3023 C CA . GLN A 1 371 ? 24.781 24.188 -4.98 1 97.75 371 GLN A CA 1
ATOM 3024 C C . GLN A 1 371 ? 26.062 24.125 -4.141 1 97.75 371 GLN A C 1
ATOM 3026 O O . GLN A 1 371 ? 27.078 23.609 -4.598 1 97.75 371 GLN A O 1
ATOM 3031 N N . LYS A 1 372 ? 26.016 24.594 -2.883 1 97.75 372 LYS A N 1
ATOM 3032 C CA . LYS A 1 372 ? 27.281 24.766 -2.17 1 97.75 372 LYS A CA 1
ATOM 3033 C C . LYS A 1 372 ? 27.297 23.953 -0.88 1 97.75 372 LYS A C 1
ATOM 3035 O O . LYS A 1 372 ? 28.359 23.656 -0.337 1 97.75 372 LYS A O 1
ATOM 3040 N N . VAL A 1 373 ? 26.156 23.547 -0.35 1 98.31 373 VAL A N 1
ATOM 3041 C CA . VAL A 1 373 ? 26.109 23 1.002 1 98.31 373 VAL A CA 1
ATOM 3042 C C . VAL A 1 373 ? 25.734 21.516 0.948 1 98.31 373 VAL A C 1
ATOM 3044 O O . VAL A 1 373 ? 26.312 20.703 1.671 1 98.31 373 VAL A O 1
ATOM 3047 N N . GLU A 1 374 ? 24.75 21.125 0.141 1 97.81 374 GLU A N 1
ATOM 3048 C CA . GLU A 1 374 ? 24.125 19.797 0.118 1 97.81 374 GLU A CA 1
ATOM 3049 C C . GLU A 1 374 ? 25.188 18.688 0.085 1 97.81 374 GLU A C 1
ATOM 3051 O O . GLU A 1 374 ? 25.078 17.703 0.816 1 97.81 374 GLU A O 1
ATOM 3056 N N . GLU A 1 375 ? 26.219 18.859 -0.69 1 97.06 375 GLU A N 1
ATOM 3057 C CA . GLU A 1 375 ? 27.219 17.828 -0.938 1 97.06 375 GLU A CA 1
ATOM 3058 C C . GLU A 1 375 ? 28.062 17.562 0.303 1 97.06 375 GLU A C 1
ATOM 3060 O O . GLU A 1 375 ? 28.719 16.531 0.403 1 97.06 375 GLU A O 1
ATOM 3065 N N . LYS A 1 376 ? 27.984 18.5 1.251 1 97.69 376 LYS A N 1
ATOM 3066 C CA . LYS A 1 376 ? 28.797 18.406 2.455 1 97.69 376 LYS A CA 1
ATOM 3067 C C . LYS A 1 376 ? 28.094 17.594 3.539 1 97.69 376 LYS A C 1
ATOM 3069 O O . LYS A 1 376 ? 28.719 17.172 4.516 1 97.69 376 LYS A O 1
ATOM 3074 N N . LEU A 1 377 ? 26.844 17.312 3.369 1 98.56 377 LEU A N 1
ATOM 3075 C CA . LEU A 1 377 ? 26.016 16.703 4.41 1 98.56 377 LEU A CA 1
ATOM 3076 C C . LEU A 1 377 ? 26.016 15.188 4.293 1 98.56 377 LEU A C 1
ATOM 3078 O O . LEU A 1 377 ? 25.094 14.602 3.719 1 98.56 377 LEU A O 1
ATOM 3082 N N . ILE A 1 378 ? 26.953 14.555 4.98 1 98.5 378 ILE A N 1
ATOM 3083 C CA . ILE A 1 378 ? 27.141 13.117 4.859 1 98.5 378 ILE A CA 1
ATOM 3084 C C . ILE A 1 378 ? 26.375 12.398 5.973 1 98.5 378 ILE A C 1
ATOM 3086 O O . ILE A 1 378 ? 25.594 11.5 5.707 1 98.5 378 ILE A O 1
ATOM 3090 N N . GLN A 1 379 ? 26.609 12.789 7.246 1 98.75 379 GLN A N 1
ATOM 3091 C CA . GLN A 1 379 ? 25.859 12.227 8.367 1 98.75 379 GLN A CA 1
ATOM 3092 C C . GLN A 1 379 ? 24.438 12.766 8.398 1 98.75 379 GLN A C 1
ATOM 3094 O O . GLN A 1 379 ? 24.141 13.812 7.816 1 98.75 379 GLN A O 1
ATOM 3099 N N . PRO A 1 380 ? 23.516 12.055 9.031 1 98.88 380 PRO A N 1
ATOM 3100 C CA . PRO A 1 380 ? 22.125 12.531 9.07 1 98.88 380 PRO A CA 1
ATOM 3101 C C . PRO A 1 380 ? 22.016 13.945 9.641 1 98.88 380 PRO A C 1
ATOM 3103 O O . PRO A 1 380 ? 22.422 14.195 10.773 1 98.88 380 PRO A O 1
ATOM 3106 N N . THR A 1 381 ? 21.438 14.805 8.844 1 98.88 381 THR A N 1
ATOM 3107 C CA . THR A 1 381 ? 21.297 16.203 9.219 1 98.88 381 THR A CA 1
ATOM 3108 C C . THR A 1 381 ? 19.938 16.734 8.797 1 98.88 381 THR A C 1
ATOM 3110 O O . THR A 1 381 ? 19.562 16.672 7.617 1 98.88 381 THR A O 1
ATOM 3113 N N . PHE A 1 382 ? 19.203 17.234 9.766 1 98.88 382 PHE A N 1
ATOM 3114 C CA . PHE A 1 382 ? 18 18 9.453 1 98.88 382 PHE A CA 1
ATOM 3115 C C . PHE A 1 382 ? 18.344 19.438 9.086 1 98.88 382 PHE A C 1
ATOM 3117 O O . PHE A 1 382 ? 18.875 20.188 9.914 1 98.88 382 PHE A O 1
ATOM 3124 N N . ILE A 1 383 ? 18.062 19.797 7.875 1 98.88 383 ILE A N 1
ATOM 3125 C CA . ILE A 1 383 ? 18.125 21.203 7.48 1 98.88 383 ILE A CA 1
ATOM 3126 C C . ILE A 1 383 ? 16.75 21.844 7.605 1 98.88 383 ILE A C 1
ATOM 3128 O O . ILE A 1 383 ? 15.797 21.406 6.949 1 98.88 383 ILE A O 1
ATOM 3132 N N . TYR A 1 384 ? 16.656 22.859 8.492 1 98.75 384 TYR A N 1
ATOM 3133 C CA . TYR A 1 384 ? 15.352 23.484 8.695 1 98.75 384 TYR A CA 1
ATOM 3134 C C . TYR A 1 384 ? 15.438 24.984 8.43 1 98.75 384 TYR A C 1
ATOM 3136 O O . TYR A 1 384 ? 16.516 25.516 8.109 1 98.75 384 TYR A O 1
ATOM 3144 N N . GLY A 1 385 ? 14.32 25.688 8.453 1 98.44 385 GLY A N 1
ATOM 3145 C CA . GLY A 1 385 ? 14.289 27.125 8.227 1 98.44 385 GLY A CA 1
ATOM 3146 C C . GLY A 1 385 ? 14.352 27.5 6.758 1 98.44 385 GLY A C 1
ATOM 3147 O O . GLY A 1 385 ? 15.094 28.406 6.371 1 98.44 385 GLY A O 1
ATOM 3148 N N . HIS A 1 386 ? 13.656 26.75 5.918 1 98.56 386 HIS A N 1
ATOM 3149 C CA . HIS A 1 386 ? 13.602 27.047 4.488 1 98.56 386 HIS A CA 1
ATOM 3150 C C . HIS A 1 386 ? 12.859 28.359 4.223 1 98.56 386 HIS A C 1
ATOM 3152 O O . HIS A 1 386 ? 11.891 28.672 4.91 1 98.56 386 HIS A O 1
ATOM 3158 N N . PRO A 1 387 ? 13.289 29.062 3.178 1 98.06 387 PRO A N 1
ATOM 3159 C CA . PRO A 1 387 ? 12.617 30.312 2.836 1 98.06 387 PRO A CA 1
ATOM 3160 C C . PRO A 1 387 ? 11.164 30.109 2.424 1 98.06 387 PRO A C 1
ATOM 3162 O O . PRO A 1 387 ? 10.812 29.078 1.85 1 98.06 387 PRO A O 1
ATOM 3165 N N . VAL A 1 388 ? 10.32 31.125 2.662 1 96.31 388 VAL A N 1
ATOM 3166 C CA . VAL A 1 388 ? 8.883 31.062 2.412 1 96.31 388 VAL A CA 1
ATOM 3167 C C . VAL A 1 388 ? 8.625 30.906 0.915 1 96.31 388 VAL A C 1
ATOM 3169 O O . VAL A 1 388 ? 7.699 30.188 0.513 1 96.31 388 VAL A O 1
ATOM 3172 N N . GLU A 1 389 ? 9.508 31.422 0.017 1 92.88 389 GLU A N 1
ATOM 3173 C CA . GLU A 1 389 ? 9.305 31.438 -1.429 1 92.88 389 GLU A CA 1
ATOM 3174 C C . GLU A 1 389 ? 9.305 30.031 -2.012 1 92.88 389 GLU A C 1
ATOM 3176 O O . GLU A 1 389 ? 8.695 29.781 -3.055 1 92.88 389 GLU A O 1
ATOM 3181 N N . ILE A 1 390 ? 9.938 29.094 -1.289 1 93.31 390 ILE A N 1
ATOM 3182 C CA . ILE A 1 390 ? 10.062 27.75 -1.834 1 93.31 390 ILE A CA 1
ATOM 3183 C C . ILE A 1 390 ? 9.273 26.766 -0.973 1 93.31 390 ILE A C 1
ATOM 3185 O O . ILE A 1 390 ? 9.562 25.562 -0.962 1 93.31 390 ILE A O 1
ATOM 3189 N N . SER A 1 391 ? 8.375 27.281 -0.139 1 95 391 SER A N 1
ATOM 3190 C CA . SER A 1 391 ? 7.637 26.453 0.818 1 95 391 SER A CA 1
ATOM 3191 C C . SER A 1 391 ? 6.145 26.766 0.77 1 95 391 SER A C 1
ATOM 3193 O O . SER A 1 391 ? 5.574 27.25 1.747 1 95 391 SER A O 1
ATOM 3195 N N . PRO A 1 392 ? 5.492 26.391 -0.263 1 93.62 392 PRO A N 1
ATOM 3196 C CA . PRO A 1 392 ? 4.105 26.812 -0.491 1 93.62 392 PRO A CA 1
ATOM 3197 C C . PRO A 1 392 ? 3.135 26.188 0.512 1 93.62 392 PRO A C 1
ATOM 3199 O O . PRO A 1 392 ? 2.016 26.688 0.676 1 93.62 392 PRO A O 1
ATOM 3202 N N . LEU A 1 393 ? 3.527 25.125 1.217 1 96.25 393 LEU A N 1
ATOM 3203 C CA . LEU A 1 393 ? 2.564 24.406 2.043 1 96.25 393 LEU A CA 1
ATOM 3204 C C . LEU A 1 393 ? 2.988 24.406 3.508 1 96.25 393 LEU A C 1
ATOM 3206 O O . LEU A 1 393 ? 2.367 23.75 4.344 1 96.25 393 LEU A O 1
ATOM 3210 N N . ALA A 1 394 ? 4.051 25.141 3.852 1 97.88 394 ALA A N 1
ATOM 3211 C CA . ALA A 1 394 ? 4.602 25.125 5.203 1 97.88 394 ALA A CA 1
ATOM 3212 C C . ALA A 1 394 ? 4.211 26.406 5.961 1 97.88 394 ALA A C 1
ATOM 3214 O O . ALA A 1 394 ? 4.184 27.484 5.383 1 97.88 394 ALA A O 1
ATOM 3215 N N . LYS A 1 395 ? 3.967 26.266 7.172 1 98 395 LYS A N 1
ATOM 3216 C CA . LYS A 1 395 ? 3.65 27.406 8.039 1 98 395 LYS A CA 1
ATOM 3217 C C . LYS A 1 395 ? 4.855 28.328 8.203 1 98 395 LYS A C 1
ATOM 3219 O O . LYS A 1 395 ? 5.988 27.859 8.336 1 98 395 LYS A O 1
ATOM 3224 N N . LYS A 1 396 ? 4.621 29.641 8.188 1 97.06 396 LYS A N 1
ATOM 3225 C CA . LYS A 1 396 ? 5.68 30.609 8.43 1 97.06 396 LYS A CA 1
ATOM 3226 C C . LYS A 1 396 ? 6.219 30.5 9.852 1 97.06 396 LYS A C 1
ATOM 3228 O O . LYS A 1 396 ? 5.465 30.219 10.781 1 97.06 396 LYS A O 1
ATOM 3233 N N . ASN A 1 397 ? 7.512 30.703 9.93 1 96.88 397 ASN A N 1
ATOM 3234 C CA . ASN A 1 397 ? 8.102 30.766 11.258 1 96.88 397 ASN A CA 1
ATOM 3235 C C . ASN A 1 397 ? 7.625 31.984 12.031 1 96.88 397 ASN A C 1
ATOM 3237 O O . ASN A 1 397 ? 7.547 33.094 11.477 1 96.88 397 ASN A O 1
ATOM 3241 N N . ASP A 1 398 ? 7.32 31.812 13.273 1 92.88 398 ASP A N 1
ATOM 3242 C CA . ASP A 1 398 ? 6.723 32.875 14.094 1 92.88 398 ASP A CA 1
ATOM 3243 C C . ASP A 1 398 ? 7.742 33.938 14.422 1 92.88 398 ASP A C 1
ATOM 3245 O O . ASP A 1 398 ? 7.379 35.125 14.594 1 92.88 398 ASP A O 1
ATOM 3249 N N . GLU A 1 399 ? 8.961 33.594 14.523 1 94.25 399 GLU A N 1
ATOM 3250 C CA . GLU A 1 399 ? 10.008 34.531 14.93 1 94.25 399 GLU A CA 1
ATOM 3251 C C . GLU A 1 399 ? 10.57 35.281 13.727 1 94.25 399 GLU A C 1
ATOM 3253 O O . GLU A 1 399 ? 10.945 36.469 13.852 1 94.25 399 GLU A O 1
ATOM 3258 N N . ASP A 1 400 ? 10.727 34.656 12.633 1 95.88 400 ASP A N 1
ATOM 3259 C CA . ASP A 1 400 ? 11.258 35.219 11.406 1 95.88 400 ASP A CA 1
ATOM 3260 C C . ASP A 1 400 ? 10.438 34.812 10.195 1 95.88 400 ASP A C 1
ATOM 3262 O O . ASP A 1 400 ? 10.641 33.719 9.648 1 95.88 400 ASP A O 1
ATOM 3266 N N . SER A 1 401 ? 9.594 35.656 9.688 1 94.81 401 SER A N 1
ATOM 3267 C CA . SER A 1 401 ? 8.578 35.344 8.688 1 94.81 401 SER A CA 1
ATOM 3268 C C . SER A 1 401 ? 9.211 35.125 7.316 1 94.81 401 SER A C 1
ATOM 3270 O O . SER A 1 401 ? 8.523 34.719 6.375 1 94.81 401 SER A O 1
ATOM 3272 N N . ARG A 1 402 ? 10.531 35.375 7.223 1 96 402 ARG A N 1
ATOM 3273 C CA . ARG A 1 402 ? 11.234 35.062 5.98 1 96 402 ARG A CA 1
ATOM 3274 C C . ARG A 1 402 ? 11.32 33.562 5.766 1 96 402 ARG A C 1
ATOM 3276 O O . ARG A 1 402 ? 11.492 33.094 4.633 1 96 402 ARG A O 1
ATOM 3283 N N . PHE A 1 403 ? 11.18 32.812 6.859 1 98 403 PHE A N 1
ATOM 3284 C CA . PHE A 1 403 ? 11.398 31.359 6.836 1 98 403 PHE A CA 1
ATOM 3285 C C . PHE A 1 403 ? 10.141 30.625 7.27 1 98 403 PHE A C 1
ATOM 3287 O O . PHE A 1 403 ? 9.148 31.234 7.66 1 98 403 PHE A O 1
ATOM 3294 N N . THR A 1 404 ? 10.211 29.297 7.055 1 98.44 404 THR A N 1
ATOM 3295 C CA . THR A 1 404 ? 9.07 28.453 7.379 1 98.44 404 THR A CA 1
ATOM 3296 C C . THR A 1 404 ? 9.477 27.344 8.344 1 98.44 404 THR A C 1
ATOM 3298 O O . THR A 1 404 ? 10.672 27.094 8.539 1 98.44 404 THR A O 1
ATOM 3301 N N . ASP A 1 405 ? 8.484 26.766 9.031 1 98.5 405 ASP A N 1
ATOM 3302 C CA . ASP A 1 405 ? 8.672 25.578 9.852 1 98.5 405 ASP A CA 1
ATOM 3303 C C . ASP A 1 405 ? 8.695 24.312 8.992 1 98.5 405 ASP A C 1
ATOM 3305 O O . ASP A 1 405 ? 7.707 23.578 8.938 1 98.5 405 ASP A O 1
ATOM 3309 N N . ARG A 1 406 ? 9.766 24.094 8.367 1 98.56 406 ARG A N 1
ATOM 3310 C CA . ARG A 1 406 ? 10.031 23.047 7.387 1 98.56 406 ARG A CA 1
ATOM 3311 C C . ARG A 1 406 ? 11.422 22.453 7.578 1 98.56 406 ARG A C 1
ATOM 3313 O O . ARG A 1 406 ? 12.352 23.156 7.977 1 98.56 406 ARG A O 1
ATOM 3320 N N . PHE A 1 407 ? 11.539 21.141 7.441 1 98.75 407 PHE A N 1
ATOM 3321 C CA . PHE A 1 407 ? 12.883 20.578 7.375 1 98.75 407 PHE A CA 1
ATOM 3322 C C . PHE A 1 407 ? 13 19.594 6.219 1 98.75 407 PHE A C 1
ATOM 3324 O O . PHE A 1 407 ? 11.984 19.094 5.723 1 98.75 407 PHE A O 1
ATOM 3331 N N . GLU A 1 408 ? 14.156 19.406 5.766 1 98.81 408 GLU A N 1
ATOM 3332 C CA . GLU A 1 408 ? 14.578 18.297 4.914 1 98.81 408 GLU A CA 1
ATOM 3333 C C . GLU A 1 408 ? 15.664 17.469 5.598 1 98.81 408 GLU A C 1
ATOM 3335 O O . GLU A 1 408 ? 16.484 18 6.344 1 98.81 408 GLU A O 1
ATOM 3340 N N . LEU A 1 409 ? 15.586 16.25 5.379 1 98.94 409 LEU A N 1
ATOM 3341 C CA . LEU A 1 409 ? 16.609 15.344 5.906 1 98.94 409 LEU A CA 1
ATOM 3342 C C . LEU A 1 409 ? 17.641 15 4.84 1 98.94 409 LEU A C 1
ATOM 3344 O O . LEU A 1 409 ? 17.281 14.523 3.758 1 98.94 409 LEU A O 1
ATOM 3348 N N . PHE A 1 410 ? 18.875 15.242 5.191 1 98.75 410 PHE A N 1
ATOM 3349 C CA . PHE A 1 410 ? 19.969 14.891 4.293 1 98.75 410 PHE A CA 1
ATOM 3350 C C . PHE A 1 410 ? 20.859 13.812 4.91 1 98.75 410 PHE A C 1
ATOM 3352 O O . PHE A 1 410 ? 21.219 13.906 6.09 1 98.75 410 PHE A O 1
ATOM 3359 N N . ILE A 1 411 ? 21.141 12.781 4.207 1 98.69 411 ILE A N 1
ATOM 3360 C CA . ILE A 1 411 ? 22.109 11.727 4.504 1 98.69 411 ILE A CA 1
ATOM 3361 C C . ILE A 1 411 ? 22.906 11.383 3.248 1 98.69 411 ILE A C 1
ATOM 3363 O O . ILE A 1 411 ? 22.328 11.18 2.176 1 98.69 411 ILE A O 1
ATOM 3367 N N . VAL A 1 412 ? 24.234 11.312 3.311 1 98 412 VAL A N 1
ATOM 3368 C CA . VAL A 1 412 ? 25.156 11.031 2.213 1 98 412 VAL A CA 1
ATOM 3369 C C . VAL A 1 412 ? 24.906 12.023 1.073 1 98 412 VAL A C 1
ATOM 3371 O O . VAL A 1 412 ? 24.812 11.625 -0.091 1 98 412 VAL A O 1
ATOM 3374 N N . ALA A 1 413 ? 24.594 13.242 1.41 1 97.31 413 ALA A N 1
ATOM 3375 C CA . ALA A 1 413 ? 24.484 14.375 0.497 1 97.31 413 ALA A CA 1
ATOM 3376 C C . ALA A 1 413 ? 23.219 14.273 -0.352 1 97.31 413 ALA A C 1
ATOM 3378 O O . ALA A 1 413 ? 23.172 14.773 -1.477 1 97.31 413 ALA A O 1
ATOM 3379 N N . ARG A 1 414 ? 22.234 13.531 0.193 1 96.25 414 ARG A N 1
ATOM 3380 C CA . ARG A 1 414 ? 20.984 13.359 -0.536 1 96.25 414 ARG A CA 1
ATOM 3381 C C . ARG A 1 414 ? 19.781 13.609 0.37 1 96.25 414 ARG A C 1
ATOM 3383 O O . ARG A 1 414 ? 19.797 13.234 1.545 1 96.25 414 ARG A O 1
ATOM 3390 N N . GLU A 1 415 ? 18.781 14.211 -0.212 1 97.81 415 GLU A N 1
ATOM 3391 C CA . GLU A 1 415 ? 17.531 14.422 0.522 1 97.81 415 GLU A CA 1
ATOM 3392 C C . GLU A 1 415 ? 16.766 13.117 0.674 1 97.81 415 GLU A C 1
ATOM 3394 O O . GLU A 1 415 ? 16.5 12.422 -0.312 1 97.81 415 GLU A O 1
ATOM 3399 N N . HIS A 1 416 ? 16.328 12.812 1.89 1 98.12 416 HIS A N 1
ATOM 3400 C CA . HIS A 1 416 ? 15.602 11.57 2.143 1 98.12 416 HIS A CA 1
ATOM 3401 C C . HIS A 1 416 ? 14.188 11.852 2.637 1 98.12 416 HIS A C 1
ATOM 3403 O O . HIS A 1 416 ? 13.32 10.969 2.609 1 98.12 416 HIS A O 1
ATOM 3409 N N . ALA A 1 417 ? 13.938 13.07 3.141 1 98.44 417 ALA A N 1
ATOM 3410 C CA . ALA A 1 417 ? 12.633 13.391 3.707 1 98.44 417 ALA A CA 1
ATOM 3411 C C . ALA A 1 417 ? 12.359 14.891 3.646 1 98.44 417 ALA A C 1
ATOM 3413 O O . ALA A 1 417 ? 13.297 15.695 3.568 1 98.44 417 ALA A O 1
ATOM 3414 N N . ASN A 1 418 ? 11.164 15.258 3.59 1 98.06 418 ASN A N 1
ATOM 3415 C CA . ASN A 1 418 ? 10.633 16.625 3.652 1 98.06 418 ASN A CA 1
ATOM 3416 C C . ASN A 1 418 ? 9.453 16.719 4.613 1 98.06 418 ASN A C 1
ATOM 3418 O O . ASN A 1 418 ? 8.602 15.828 4.648 1 98.06 418 ASN A O 1
ATOM 3422 N N . ALA A 1 419 ? 9.453 17.75 5.48 1 98.5 419 ALA A N 1
ATOM 3423 C CA . ALA A 1 419 ? 8.414 17.828 6.504 1 98.5 419 ALA A CA 1
ATOM 3424 C C . ALA A 1 419 ? 8.078 19.281 6.84 1 98.5 419 ALA A C 1
ATOM 3426 O O . ALA A 1 419 ? 8.914 20.172 6.68 1 98.5 419 ALA A O 1
ATOM 3427 N N . PHE A 1 420 ? 6.852 19.484 7.316 1 97.38 420 PHE A N 1
ATOM 3428 C CA . PHE A 1 420 ? 6.328 20.812 7.621 1 97.38 420 PHE A CA 1
ATOM 3429 C C . PHE A 1 420 ? 5.578 20.797 8.953 1 97.38 420 PHE A C 1
ATOM 3431 O O . PHE A 1 420 ? 5.012 19.781 9.344 1 97.38 420 PHE A O 1
ATOM 3438 N N . THR A 1 421 ? 5.668 21.953 9.641 1 98.75 421 THR A N 1
ATOM 3439 C CA . THR A 1 421 ? 4.406 22.375 10.242 1 98.75 421 THR A CA 1
ATOM 3440 C C . THR A 1 421 ? 3.447 22.891 9.172 1 98.75 421 THR A C 1
ATOM 3442 O O . THR A 1 421 ? 3.705 23.906 8.531 1 98.75 421 THR A O 1
ATOM 3445 N N . GLU A 1 422 ? 2.367 22.219 9.016 1 98.62 422 GLU A N 1
ATOM 3446 C CA . GLU A 1 422 ? 1.507 22.453 7.859 1 98.62 422 GLU A CA 1
ATOM 3447 C C . GLU A 1 422 ? 0.859 23.828 7.926 1 98.62 422 GLU A C 1
ATOM 3449 O O . GLU A 1 422 ? 0.431 24.281 8.992 1 98.62 422 GLU A O 1
ATOM 3454 N N . LEU A 1 423 ? 0.838 24.484 6.785 1 98.31 423 LEU A N 1
ATOM 3455 C CA . LEU A 1 423 ? 0.069 25.719 6.68 1 98.31 423 LEU A CA 1
ATOM 3456 C C . LEU A 1 423 ? -1.428 25.438 6.758 1 98.31 423 LEU A C 1
ATOM 3458 O O . LEU A 1 423 ? -1.979 24.75 5.898 1 98.31 423 LEU A O 1
ATOM 3462 N N . ASN A 1 424 ? -2.086 25.891 7.824 1 98.38 424 ASN A N 1
ATOM 3463 C CA . ASN A 1 424 ? -3.502 25.594 8.008 1 98.38 424 ASN A CA 1
ATOM 3464 C C . ASN A 1 424 ? -4.348 26.859 7.961 1 98.38 424 ASN A C 1
ATOM 3466 O O . ASN A 1 424 ? -5.531 26.828 8.305 1 98.38 424 ASN A O 1
ATOM 3470 N N . ASP A 1 425 ? -3.74 28.094 7.605 1 98 425 ASP A N 1
ATOM 3471 C CA . ASP A 1 425 ? -4.449 29.328 7.309 1 98 425 ASP A CA 1
ATOM 3472 C C . ASP A 1 425 ? -4.922 29.359 5.855 1 98 425 ASP A C 1
ATOM 3474 O O . ASP A 1 425 ? -4.109 29.516 4.938 1 98 425 ASP A O 1
ATOM 3478 N N . PRO A 1 426 ? -6.227 29.297 5.652 1 98 426 PRO A N 1
ATOM 3479 C CA . PRO A 1 426 ? -6.711 29.203 4.273 1 98 426 PRO A CA 1
ATOM 3480 C C . PRO A 1 426 ? -6.43 30.469 3.469 1 98 426 PRO A C 1
ATOM 3482 O O . PRO A 1 426 ? -6.285 30.422 2.244 1 98 426 PRO A O 1
ATOM 3485 N N . ILE A 1 427 ? -6.367 31.609 4.152 1 96.75 427 ILE A N 1
ATOM 3486 C CA . ILE A 1 427 ? -6.094 32.875 3.465 1 96.75 427 ILE A CA 1
ATOM 3487 C C . ILE A 1 427 ? -4.645 32.875 2.986 1 96.75 427 ILE A C 1
ATOM 3489 O O . ILE A 1 427 ? -4.371 33.156 1.817 1 96.75 427 ILE A O 1
ATOM 3493 N N . ASP A 1 428 ? -3.752 32.562 3.873 1 96.44 428 ASP A N 1
ATOM 3494 C CA . ASP A 1 428 ? -2.342 32.469 3.508 1 96.44 428 ASP A CA 1
ATOM 3495 C C . ASP A 1 428 ? -2.117 31.406 2.426 1 96.44 428 ASP A C 1
ATOM 3497 O O . ASP A 1 428 ? -1.354 31.625 1.483 1 96.44 428 ASP A O 1
ATOM 3501 N N . GLN A 1 429 ? -2.74 30.25 2.547 1 97.19 429 GLN A N 1
ATOM 3502 C CA . GLN A 1 429 ? -2.592 29.172 1.576 1 97.19 429 GLN A CA 1
ATOM 3503 C C . GLN A 1 429 ? -3.037 29.609 0.186 1 97.19 429 GLN A C 1
ATOM 3505 O O . GLN A 1 429 ? -2.373 29.312 -0.81 1 97.19 429 GLN A O 1
ATOM 3510 N N . LYS A 1 430 ? -4.16 30.266 0.144 1 96.75 430 LYS A N 1
ATOM 3511 C CA . LYS A 1 430 ? -4.648 30.766 -1.134 1 96.75 430 LYS A CA 1
ATOM 3512 C C . LYS A 1 430 ? -3.641 31.719 -1.771 1 96.75 430 LYS A C 1
ATOM 3514 O O . LYS A 1 430 ? -3.377 31.641 -2.973 1 96.75 430 LYS A O 1
ATOM 3519 N N . GLU A 1 431 ? -3.115 32.562 -0.946 1 95.62 431 GLU A N 1
ATOM 3520 C CA . GLU A 1 431 ? -2.119 33.531 -1.437 1 95.62 431 GLU A CA 1
ATOM 3521 C C . GLU A 1 431 ? -0.884 32.812 -1.966 1 95.62 431 GLU A C 1
ATOM 3523 O O . GLU A 1 431 ? -0.311 33.188 -2.98 1 95.62 431 GLU A O 1
ATOM 3528 N N . ARG A 1 432 ? -0.465 31.766 -1.263 1 94.31 432 ARG A N 1
ATOM 3529 C CA . ARG A 1 432 ? 0.673 30.969 -1.714 1 94.31 432 ARG A CA 1
ATOM 3530 C C . ARG A 1 432 ? 0.399 30.344 -3.078 1 94.31 432 ARG A C 1
ATOM 3532 O O . ARG A 1 432 ? 1.276 30.328 -3.945 1 94.31 432 ARG A O 1
ATOM 3539 N N . PHE A 1 433 ? -0.815 29.75 -3.236 1 92.81 433 PHE A N 1
ATOM 3540 C CA . PHE A 1 433 ? -1.188 29.125 -4.5 1 92.81 433 PHE A CA 1
ATOM 3541 C C . PHE A 1 433 ? -1.227 30.172 -5.621 1 92.81 433 PHE A C 1
ATOM 3543 O O . PHE A 1 433 ? -0.803 29.891 -6.746 1 92.81 433 PHE A O 1
ATOM 3550 N N . GLU A 1 434 ? -1.727 31.344 -5.316 1 92.88 434 GLU A N 1
ATOM 3551 C CA . GLU A 1 434 ? -1.762 32.406 -6.305 1 92.88 434 GLU A CA 1
ATOM 3552 C C . GLU A 1 434 ? -0.354 32.812 -6.742 1 92.88 434 GLU A C 1
ATOM 3554 O O . GLU A 1 434 ? -0.116 33.062 -7.926 1 92.88 434 GLU A O 1
ATOM 3559 N N . ALA A 1 435 ? 0.513 32.844 -5.781 1 89.81 435 ALA A N 1
ATOM 3560 C CA . ALA A 1 435 ? 1.908 33.156 -6.094 1 89.81 435 ALA A CA 1
ATOM 3561 C C . ALA A 1 435 ? 2.512 32.094 -7 1 89.81 435 ALA A C 1
ATOM 3563 O O . ALA A 1 435 ? 3.301 32.406 -7.895 1 89.81 435 ALA A O 1
ATOM 3564 N N . GLN A 1 436 ? 2.191 30.844 -6.727 1 87.19 436 GLN A N 1
ATOM 3565 C CA . GLN A 1 436 ? 2.672 29.75 -7.551 1 87.19 436 GLN A CA 1
ATOM 3566 C C . GLN A 1 436 ? 2.119 29.844 -8.969 1 87.19 436 GLN A C 1
ATOM 3568 O O . GLN A 1 436 ? 2.805 29.5 -9.938 1 87.19 436 GLN A O 1
ATOM 3573 N N . LEU A 1 437 ? 0.913 30.234 -9.086 1 87.75 437 LEU A N 1
ATOM 3574 C CA . LEU A 1 437 ? 0.303 30.406 -10.398 1 87.75 437 LEU A CA 1
ATOM 3575 C C . LEU A 1 437 ? 1.063 31.453 -11.211 1 87.75 437 LEU A C 1
ATOM 3577 O O . LEU A 1 437 ? 1.24 31.297 -12.422 1 87.75 437 LEU A O 1
ATOM 3581 N N . LYS A 1 438 ? 1.429 32.469 -10.539 1 87.31 438 LYS A N 1
ATOM 3582 C CA . LYS A 1 438 ? 2.215 33.5 -11.203 1 87.31 438 LYS A CA 1
ATOM 3583 C C . LYS A 1 438 ? 3.551 32.938 -11.695 1 87.31 438 LYS A C 1
ATOM 3585 O O . LYS A 1 438 ? 4.008 33.281 -12.789 1 87.31 438 LYS A O 1
ATOM 3590 N N . GLU A 1 439 ? 4.129 32.156 -10.883 1 84.69 439 GLU A N 1
ATOM 3591 C CA . GLU A 1 439 ? 5.383 31.531 -11.273 1 84.69 439 GLU A CA 1
ATOM 3592 C C . GLU A 1 439 ? 5.188 30.625 -12.5 1 84.69 439 GLU A C 1
ATOM 3594 O O . GLU A 1 439 ? 6.062 30.562 -13.367 1 84.69 439 GLU A O 1
ATOM 3599 N N . ARG A 1 440 ? 4.137 29.938 -12.539 1 83.12 440 ARG A N 1
ATOM 3600 C CA . ARG A 1 440 ? 3.82 29.078 -13.68 1 83.12 440 ARG A CA 1
ATOM 3601 C C . ARG A 1 440 ? 3.684 29.906 -14.961 1 83.12 440 ARG A C 1
ATOM 3603 O O . ARG A 1 440 ? 4.137 29.484 -16.031 1 83.12 440 ARG A O 1
ATOM 3610 N N . GLU A 1 441 ? 3.061 30.969 -14.805 1 83.38 441 GLU A N 1
ATOM 3611 C CA . GLU A 1 441 ? 2.893 31.859 -15.945 1 83.38 441 GLU A CA 1
ATOM 3612 C C . GLU A 1 441 ? 4.238 32.375 -16.438 1 83.38 441 GLU A C 1
ATOM 3614 O O . GLU A 1 441 ? 4.391 32.688 -17.625 1 83.38 441 GLU A O 1
ATOM 3619 N N . GLN A 1 442 ? 5.094 32.375 -15.523 1 84.38 442 GLN A N 1
ATOM 3620 C CA . GLN A 1 442 ? 6.43 32.844 -15.867 1 84.38 442 GLN A CA 1
ATOM 3621 C C . GLN A 1 442 ? 7.301 31.719 -16.391 1 84.38 442 GLN A C 1
ATOM 3623 O O . GLN A 1 442 ? 8.508 31.891 -16.578 1 84.38 442 GLN A O 1
ATOM 3628 N N . GLY A 1 443 ? 6.691 30.484 -16.547 1 76.56 443 GLY A N 1
ATOM 3629 C CA . GLY A 1 443 ? 7.402 29.406 -17.219 1 76.56 443 GLY A CA 1
ATOM 3630 C C . GLY A 1 443 ? 7.773 28.266 -16.297 1 76.56 443 GLY A C 1
ATOM 3631 O O . GLY A 1 443 ? 8.484 27.344 -16.703 1 76.56 443 GLY A O 1
ATOM 3632 N N . ASN A 1 444 ? 7.355 28.344 -15.109 1 79 444 ASN A N 1
ATOM 3633 C CA . ASN A 1 444 ? 7.605 27.234 -14.195 1 79 444 ASN A CA 1
ATOM 3634 C C . ASN A 1 444 ? 6.496 26.188 -14.266 1 79 444 ASN A C 1
ATOM 3636 O O . ASN A 1 444 ? 5.602 26.172 -13.414 1 79 444 ASN A O 1
ATOM 3640 N N . ASP A 1 445 ? 6.629 25.188 -15 1 75.25 445 ASP A N 1
ATOM 3641 C CA . ASP A 1 445 ? 5.602 24.188 -15.297 1 75.25 445 ASP A CA 1
ATOM 3642 C C . ASP A 1 445 ? 5.391 23.25 -14.109 1 75.25 445 ASP A C 1
ATOM 3644 O O . ASP A 1 445 ? 4.398 22.531 -14.055 1 75.25 445 ASP A O 1
ATOM 3648 N N . GLU A 1 446 ? 6.219 23.328 -13.234 1 75.81 446 GLU A N 1
ATOM 3649 C CA . GLU A 1 446 ? 6.152 22.391 -12.109 1 75.81 446 GLU A CA 1
ATOM 3650 C C . GLU A 1 446 ? 5.457 23.031 -10.906 1 75.81 446 GLU A C 1
ATOM 3652 O O . GLU A 1 446 ? 5.191 22.375 -9.906 1 75.81 446 GLU A O 1
ATOM 3657 N N . ALA A 1 447 ? 5.027 24.25 -11.109 1 79.06 447 ALA A N 1
ATOM 3658 C CA . ALA A 1 447 ? 4.426 24.969 -9.984 1 79.06 447 ALA A CA 1
ATOM 3659 C C . ALA A 1 447 ? 3.002 24.484 -9.727 1 79.06 447 ALA A C 1
ATOM 3661 O O . ALA A 1 447 ? 2.338 23.969 -10.641 1 79.06 447 ALA A O 1
ATOM 3662 N N . HIS A 1 448 ? 2.553 24.656 -8.547 1 78.19 448 HIS A N 1
ATOM 3663 C CA . HIS A 1 448 ? 1.249 24.188 -8.094 1 78.19 448 HIS A CA 1
ATOM 3664 C C . HIS A 1 448 ? 0.119 24.875 -8.852 1 78.19 448 HIS A C 1
ATOM 3666 O O . HIS A 1 448 ? 0.259 26.031 -9.273 1 78.19 448 HIS A O 1
ATOM 3672 N N . MET A 1 449 ? -0.996 24.125 -8.953 1 81.38 449 MET A N 1
ATOM 3673 C CA . MET A 1 449 ? -2.24 24.688 -9.469 1 81.38 449 MET A CA 1
ATOM 3674 C C . MET A 1 449 ? -3.164 25.094 -8.32 1 81.38 449 MET A C 1
ATOM 3676 O O . MET A 1 449 ? -2.967 24.688 -7.18 1 81.38 449 MET A O 1
ATOM 3680 N N . MET A 1 450 ? -4.07 25.969 -8.695 1 87.94 450 MET A N 1
ATOM 3681 C CA . MET A 1 450 ? -5.086 26.344 -7.719 1 87.94 450 MET A CA 1
ATOM 3682 C C . MET A 1 450 ? -6 25.172 -7.402 1 87.94 450 MET A C 1
ATOM 3684 O O . MET A 1 450 ? -6.5 24.5 -8.312 1 87.94 450 MET A O 1
ATOM 3688 N N . ASP A 1 451 ? -6.098 24.844 -6.168 1 92.06 451 ASP A N 1
ATOM 3689 C CA . ASP A 1 451 ? -7.016 23.812 -5.684 1 92.06 451 ASP A CA 1
ATOM 3690 C C . ASP A 1 451 ? -8.078 24.406 -4.77 1 92.06 451 ASP A C 1
ATOM 3692 O O . ASP A 1 451 ? -7.941 24.391 -3.545 1 92.06 451 ASP A O 1
ATOM 3696 N N . ASP A 1 452 ? -9.148 24.828 -5.293 1 93.06 452 ASP A N 1
ATOM 3697 C CA . ASP A 1 452 ? -10.195 25.516 -4.559 1 93.06 452 ASP A CA 1
ATOM 3698 C C . ASP A 1 452 ? -10.859 24.594 -3.535 1 93.06 452 ASP A C 1
ATOM 3700 O O . ASP A 1 452 ? -11.281 25.047 -2.469 1 93.06 452 ASP A O 1
ATOM 3704 N N . ASP A 1 453 ? -10.93 23.406 -3.916 1 92.12 453 ASP A N 1
ATOM 3705 C CA . ASP A 1 453 ? -11.531 22.438 -2.99 1 92.12 453 ASP A CA 1
ATOM 3706 C C . ASP A 1 453 ? -10.68 22.281 -1.734 1 92.12 453 ASP A C 1
ATOM 3708 O O . ASP A 1 453 ? -11.211 22.156 -0.629 1 92.12 453 ASP A O 1
ATOM 3712 N N . TYR A 1 454 ? -9.43 22.281 -1.934 1 95.62 454 TYR A N 1
ATOM 3713 C CA . TYR A 1 454 ? -8.539 22.188 -0.786 1 95.62 454 TYR A CA 1
ATOM 3714 C C . TYR A 1 454 ? -8.641 23.422 0.099 1 95.62 454 TYR A C 1
ATOM 3716 O O . TYR A 1 454 ? -8.672 23.312 1.327 1 95.62 454 TYR A O 1
ATOM 3724 N N . ILE A 1 455 ? -8.68 24.578 -0.497 1 97 455 ILE A N 1
ATOM 3725 C CA . ILE A 1 455 ? -8.836 25.812 0.251 1 97 455 ILE A CA 1
ATOM 3726 C C . ILE A 1 455 ? -10.133 25.781 1.049 1 97 455 ILE A C 1
ATOM 3728 O O . ILE A 1 455 ? -10.156 26.156 2.225 1 97 455 ILE A O 1
ATOM 3732 N N . GLU A 1 456 ? -11.141 25.312 0.399 1 96.38 456 GLU A N 1
ATOM 3733 C CA . GLU A 1 456 ? -12.422 25.188 1.091 1 96.38 456 GLU A CA 1
ATOM 3734 C C . GLU A 1 456 ? -12.312 24.234 2.285 1 96.38 456 GLU A C 1
ATOM 3736 O O . GLU A 1 456 ? -12.852 24.516 3.355 1 96.38 456 GLU A O 1
ATOM 3741 N N . ALA A 1 457 ? -11.656 23.141 2.074 1 97.12 457 ALA A N 1
ATOM 3742 C CA . ALA A 1 457 ? -11.438 22.203 3.178 1 97.12 457 ALA A CA 1
ATOM 3743 C C . ALA A 1 457 ? -10.758 22.891 4.355 1 97.12 457 ALA A C 1
ATOM 3745 O O . ALA A 1 457 ? -11.172 22.734 5.504 1 97.12 457 ALA A O 1
ATOM 3746 N N . LEU A 1 458 ? -9.742 23.688 4.059 1 98.12 458 LEU A N 1
ATOM 3747 C CA . LEU A 1 458 ? -9 24.391 5.102 1 98.12 458 LEU A CA 1
ATOM 3748 C C . LEU A 1 458 ? -9.906 25.375 5.836 1 98.12 458 LEU A C 1
ATOM 3750 O O . LEU A 1 458 ? -9.727 25.609 7.035 1 98.12 458 LEU A O 1
ATOM 3754 N N . GLU A 1 459 ? -10.883 25.922 5.137 1 98 459 GLU A N 1
ATOM 3755 C CA . GLU A 1 459 ? -11.789 26.891 5.73 1 98 459 GLU A CA 1
ATOM 3756 C C . GLU A 1 459 ? -12.68 26.25 6.793 1 98 459 GLU A C 1
ATOM 3758 O O . GLU A 1 459 ? -13.211 26.938 7.664 1 98 459 GLU A O 1
ATOM 3763 N N . TYR A 1 460 ? -12.773 24.938 6.727 1 97.5 460 TYR A N 1
ATOM 3764 C CA . TYR A 1 460 ? -13.531 24.234 7.762 1 97.5 460 TYR A CA 1
ATOM 3765 C C . TYR A 1 460 ? -12.664 23.953 8.977 1 97.5 460 TYR A C 1
ATOM 3767 O O . TYR A 1 460 ? -13.164 23.531 10.023 1 97.5 460 TYR A O 1
ATOM 3775 N N . GLY A 1 461 ? -11.398 24.172 8.828 1 98.25 461 GLY A N 1
ATOM 3776 C CA . GLY A 1 461 ? -10.492 24.109 9.961 1 98.25 461 GLY A CA 1
ATOM 3777 C C . GLY A 1 461 ? -9.617 22.875 9.969 1 98.25 461 GLY A C 1
ATOM 3778 O O . GLY A 1 461 ? -10.125 21.75 10.094 1 98.25 461 GLY A O 1
ATOM 3779 N N . MET A 1 462 ? -8.383 23 9.805 1 98.69 462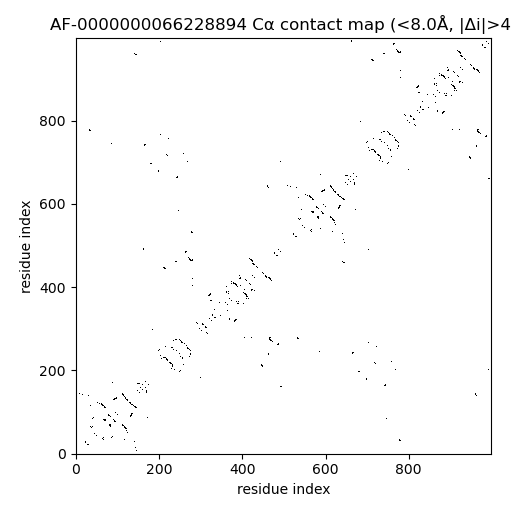 MET A N 1
ATOM 3780 C CA . MET A 1 462 ? -7.363 21.984 10.031 1 98.69 462 MET A CA 1
ATOM 3781 C C . MET A 1 462 ? -6.562 22.281 11.297 1 98.69 462 MET A C 1
ATOM 3783 O O . MET A 1 462 ? -6.02 23.375 11.445 1 98.69 462 MET A O 1
ATOM 3787 N N . PRO A 1 463 ? -6.504 21.375 12.227 1 98.75 463 PRO A N 1
ATOM 3788 C CA . PRO A 1 463 ? -5.691 21.656 13.414 1 98.75 463 PRO A CA 1
ATOM 3789 C C . PRO A 1 463 ? -4.215 21.844 13.086 1 98.75 463 PRO A C 1
ATOM 3791 O O . PRO A 1 463 ? -3.768 21.469 12 1 98.75 463 PRO A O 1
ATOM 3794 N N . PRO A 1 464 ? -3.49 22.531 14.031 1 98.62 464 PRO A N 1
ATOM 3795 C CA . PRO A 1 464 ? -2.039 22.453 13.852 1 98.62 464 PRO A CA 1
ATOM 3796 C C . PRO A 1 464 ? -1.558 21.031 13.586 1 98.62 464 PRO A C 1
ATOM 3798 O O . PRO A 1 464 ? -1.966 20.094 14.281 1 98.62 464 PRO A O 1
ATOM 3801 N N . THR A 1 465 ? -0.805 20.906 12.5 1 98.88 465 THR A N 1
ATOM 3802 C CA . THR A 1 465 ? -0.507 19.562 12.016 1 98.88 465 THR A CA 1
ATOM 3803 C C . THR A 1 465 ? 0.95 19.469 11.578 1 98.88 465 THR A C 1
ATOM 3805 O O . THR A 1 465 ? 1.479 20.375 10.945 1 98.88 465 THR A O 1
ATOM 3808 N N . GLY A 1 466 ? 1.618 18.375 12.008 1 98.81 466 GLY A N 1
ATOM 3809 C CA . GLY A 1 466 ? 2.895 18.016 11.422 1 98.81 466 GLY A CA 1
ATOM 3810 C C . GLY A 1 466 ? 2.758 17.031 10.273 1 98.81 466 GLY A C 1
ATOM 3811 O O . GLY A 1 466 ? 1.916 16.125 10.32 1 98.81 466 GLY A O 1
ATOM 3812 N N . GLY A 1 467 ? 3.52 17.203 9.242 1 98.62 467 GLY A N 1
ATOM 3813 C CA . GLY A 1 467 ? 3.504 16.328 8.086 1 98.62 467 GLY A CA 1
ATOM 3814 C C . GLY A 1 467 ? 4.891 15.883 7.652 1 98.62 467 GLY A C 1
ATOM 3815 O O . GLY A 1 467 ? 5.875 16.594 7.898 1 98.62 467 GLY A O 1
ATOM 3816 N N . LEU A 1 468 ? 4.953 14.734 7.02 1 98.81 468 LEU A N 1
ATOM 3817 C CA . LEU A 1 468 ? 6.227 14.141 6.633 1 98.81 468 LEU A CA 1
ATOM 3818 C C . LEU A 1 468 ? 6.098 13.383 5.316 1 98.81 468 LEU A C 1
ATOM 3820 O O . LEU A 1 468 ? 5.121 12.664 5.102 1 98.81 468 LEU A O 1
ATOM 3824 N N . GLY A 1 469 ? 7.027 13.57 4.43 1 98.44 469 GLY A N 1
ATOM 3825 C CA . GLY A 1 469 ? 7.238 12.727 3.262 1 98.44 469 GLY A CA 1
ATOM 3826 C C . GLY A 1 469 ? 8.617 12.094 3.221 1 98.44 469 GLY A C 1
ATOM 3827 O O . GLY A 1 469 ? 9.625 12.773 3.43 1 98.44 469 GLY A O 1
ATOM 3828 N N . ILE A 1 470 ? 8.672 10.805 3.043 1 98.62 470 ILE A N 1
ATOM 3829 C CA . ILE A 1 470 ? 9.938 10.086 2.889 1 98.62 470 ILE A CA 1
ATOM 3830 C C . ILE A 1 470 ? 9.922 9.312 1.575 1 98.62 470 ILE A C 1
ATOM 3832 O O . ILE A 1 470 ? 8.945 8.625 1.257 1 98.62 470 ILE A O 1
ATOM 3836 N N . GLY A 1 471 ? 10.961 9.5 0.77 1 97.62 471 GLY A N 1
ATOM 3837 C CA . GLY A 1 471 ? 11.141 8.586 -0.346 1 97.62 471 GLY A CA 1
ATOM 3838 C C . GLY A 1 471 ? 11.555 7.191 0.086 1 97.62 471 GLY A C 1
ATOM 3839 O O . GLY A 1 471 ? 12.711 6.969 0.456 1 97.62 471 GLY A O 1
ATOM 3840 N N . ILE A 1 472 ? 10.719 6.27 -0.077 1 98.38 472 ILE A N 1
ATOM 3841 C CA . ILE A 1 472 ? 10.961 4.914 0.404 1 98.38 472 ILE A CA 1
ATOM 3842 C C . ILE A 1 472 ? 12.117 4.285 -0.38 1 98.38 472 ILE A C 1
ATOM 3844 O O . ILE A 1 472 ? 12.984 3.629 0.199 1 98.38 472 ILE A O 1
ATOM 3848 N N . ASP A 1 473 ? 12.117 4.469 -1.643 1 98.19 473 ASP A N 1
ATOM 3849 C CA . ASP A 1 473 ? 13.148 3.867 -2.479 1 98.19 473 ASP A CA 1
ATOM 3850 C C . ASP A 1 473 ? 14.539 4.359 -2.074 1 98.19 473 ASP A C 1
ATOM 3852 O O . ASP A 1 473 ? 15.477 3.564 -1.966 1 98.19 473 ASP A O 1
ATOM 3856 N N . ARG A 1 474 ? 14.625 5.645 -1.82 1 97.81 474 ARG A N 1
ATOM 3857 C CA . ARG A 1 474 ? 15.906 6.199 -1.402 1 97.81 474 ARG A CA 1
ATOM 3858 C C . ARG A 1 474 ? 16.312 5.668 -0.031 1 97.81 474 ARG A C 1
ATOM 3860 O O . ARG A 1 474 ? 17.5 5.441 0.229 1 97.81 474 ARG A O 1
ATOM 3867 N N . LEU A 1 475 ? 15.383 5.586 0.824 1 98.56 475 LEU A N 1
ATOM 3868 C CA . LEU A 1 475 ? 15.672 5.031 2.141 1 98.56 475 LEU A CA 1
ATOM 3869 C C . LEU A 1 475 ? 16.172 3.594 2.023 1 98.56 475 LEU A C 1
ATOM 3871 O O . LEU A 1 475 ? 17.125 3.205 2.705 1 98.56 475 LEU A O 1
ATOM 3875 N N . VAL A 1 476 ? 15.539 2.783 1.208 1 98.56 476 VAL A N 1
ATOM 3876 C CA . VAL A 1 476 ? 15.953 1.399 0.993 1 98.56 476 VAL A CA 1
ATOM 3877 C C . VAL A 1 476 ? 17.344 1.366 0.382 1 98.56 476 VAL A C 1
ATOM 3879 O O . VAL A 1 476 ? 18.172 0.534 0.759 1 98.56 476 VAL A O 1
ATOM 3882 N N . MET A 1 477 ? 17.609 2.254 -0.617 1 98.44 477 MET A N 1
ATOM 3883 C CA . MET A 1 477 ? 18.953 2.35 -1.174 1 98.44 477 MET A CA 1
ATOM 3884 C C . MET A 1 477 ? 19.984 2.551 -0.07 1 98.44 477 MET A C 1
ATOM 3886 O O . MET A 1 477 ? 21 1.861 -0.035 1 98.44 477 MET A O 1
ATOM 3890 N N . LEU A 1 478 ? 19.656 3.477 0.813 1 98.56 478 LEU A N 1
ATOM 3891 C CA . LEU A 1 478 ? 20.562 3.805 1.906 1 98.56 478 LEU A CA 1
ATOM 3892 C C . LEU A 1 478 ? 20.797 2.594 2.803 1 98.56 478 LEU A C 1
ATOM 3894 O O . LEU A 1 478 ? 21.938 2.244 3.098 1 98.56 478 LEU A O 1
ATOM 3898 N N . LEU A 1 479 ? 19.766 1.898 3.203 1 98.69 479 LEU A N 1
ATOM 3899 C CA . LEU A 1 479 ? 19.828 0.848 4.215 1 98.69 479 LEU A CA 1
ATOM 3900 C C . LEU A 1 479 ? 20.359 -0.452 3.615 1 98.69 479 LEU A C 1
ATOM 3902 O O . LEU A 1 479 ? 20.75 -1.363 4.348 1 98.69 479 LEU A O 1
ATOM 3906 N N . THR A 1 480 ? 20.406 -0.59 2.275 1 98.25 480 THR A N 1
ATOM 3907 C CA . THR A 1 480 ? 20.891 -1.806 1.635 1 98.25 480 THR A CA 1
ATOM 3908 C C . THR A 1 480 ? 22.188 -1.534 0.873 1 98.25 480 THR A C 1
ATOM 3910 O O . THR A 1 480 ? 22.656 -2.381 0.108 1 98.25 480 THR A O 1
ATOM 3913 N N . ASN A 1 481 ? 22.703 -0.315 1.011 1 98.06 481 ASN A N 1
ATOM 3914 C CA . ASN A 1 481 ? 23.922 0.088 0.325 1 98.06 481 ASN A CA 1
ATOM 3915 C C . ASN A 1 481 ? 23.812 -0.102 -1.185 1 98.06 481 ASN A C 1
ATOM 3917 O O . ASN A 1 481 ? 24.703 -0.688 -1.81 1 98.06 481 ASN A O 1
ATOM 3921 N N . SER A 1 482 ? 22.625 0.281 -1.73 1 96.94 482 SER A N 1
ATOM 3922 C CA . SER A 1 482 ? 22.375 0.195 -3.164 1 96.94 482 SER A CA 1
ATOM 3923 C C . SER A 1 482 ? 22.625 1.535 -3.85 1 96.94 482 SER A C 1
ATOM 3925 O O . SER A 1 482 ? 22.016 2.545 -3.488 1 96.94 482 SER A O 1
ATOM 3927 N N . PRO A 1 483 ? 23.422 1.613 -4.824 1 94.25 483 PRO A N 1
ATOM 3928 C CA . PRO A 1 483 ? 23.797 2.893 -5.438 1 94.25 483 PRO A CA 1
ATOM 3929 C C . PRO A 1 483 ? 22.719 3.43 -6.379 1 94.25 483 PRO A C 1
ATOM 3931 O O . PRO A 1 483 ? 22.688 4.629 -6.66 1 94.25 483 PRO A O 1
ATOM 3934 N N . SER A 1 484 ? 21.875 2.549 -6.898 1 95.06 484 SER A N 1
ATOM 3935 C CA . SER A 1 484 ? 20.891 2.957 -7.891 1 95.06 484 SER A CA 1
ATOM 3936 C C . SER A 1 484 ? 19.469 2.582 -7.453 1 95.06 484 SER A C 1
ATOM 3938 O O . SER A 1 484 ? 19.266 1.527 -6.848 1 95.06 484 SER A O 1
ATOM 3940 N N . ILE A 1 485 ? 18.547 3.469 -7.824 1 96.12 485 ILE A N 1
ATOM 3941 C CA . ILE A 1 485 ? 17.156 3.203 -7.512 1 96.12 485 ILE A CA 1
ATOM 3942 C C . ILE A 1 485 ? 16.688 1.937 -8.227 1 96.12 485 ILE A C 1
ATOM 3944 O O . ILE A 1 485 ? 15.797 1.238 -7.758 1 96.12 485 ILE A O 1
ATOM 3948 N N . ARG A 1 486 ? 17.266 1.539 -9.328 1 94.88 486 ARG A N 1
ATOM 3949 C CA . ARG A 1 486 ? 16.906 0.361 -10.109 1 94.88 486 ARG A CA 1
ATOM 3950 C C . ARG A 1 486 ? 17.297 -0.92 -9.375 1 94.88 486 ARG A C 1
ATOM 3952 O O . ARG A 1 486 ? 16.797 -2.002 -9.711 1 94.88 486 ARG A O 1
ATOM 3959 N N . ASP A 1 487 ? 18.141 -0.791 -8.398 1 95.56 487 ASP A N 1
ATOM 3960 C CA . ASP A 1 487 ? 18.562 -1.947 -7.613 1 95.56 487 ASP A CA 1
ATOM 3961 C C . ASP A 1 487 ? 17.562 -2.268 -6.512 1 95.56 487 ASP A C 1
ATOM 3963 O O . ASP A 1 487 ? 17.609 -3.342 -5.91 1 95.56 487 ASP A O 1
ATOM 3967 N N . VAL A 1 488 ? 16.625 -1.31 -6.27 1 97.44 488 VAL A N 1
ATOM 3968 C CA . VAL A 1 488 ? 15.719 -1.529 -5.152 1 97.44 488 VAL A CA 1
ATOM 3969 C C . VAL A 1 488 ? 14.273 -1.509 -5.648 1 97.44 488 VAL A C 1
ATOM 3971 O O . VAL A 1 488 ? 13.336 -1.469 -4.848 1 97.44 488 VAL A O 1
ATOM 3974 N N . LEU A 1 489 ? 14.102 -1.439 -6.93 1 97.06 489 LEU A N 1
ATOM 3975 C CA . LEU A 1 489 ? 12.805 -1.604 -7.578 1 97.06 489 LEU A CA 1
ATOM 3976 C C . LEU A 1 489 ? 12.734 -2.932 -8.328 1 97.06 489 LEU A C 1
ATOM 3978 O O . LEU A 1 489 ? 13.594 -3.227 -9.156 1 97.06 489 LEU A O 1
ATOM 3982 N N . LEU A 1 490 ? 11.719 -3.693 -8.047 1 97 490 LEU A N 1
ATOM 3983 C CA . LEU A 1 490 ? 11.578 -4.988 -8.703 1 97 490 LEU A CA 1
ATOM 3984 C C . LEU A 1 490 ? 11.414 -4.824 -10.211 1 97 490 LEU A C 1
ATOM 3986 O O . LEU A 1 490 ? 11.93 -5.633 -10.984 1 97 490 LEU A O 1
ATOM 3990 N N . PHE A 1 491 ? 10.688 -3.771 -10.617 1 95.06 491 PHE A N 1
ATOM 3991 C CA . PHE A 1 491 ? 10.398 -3.539 -12.023 1 95.06 491 PHE A CA 1
ATOM 3992 C C . PHE A 1 491 ? 10.625 -2.076 -12.391 1 95.06 491 PHE A C 1
ATOM 3994 O O . PHE A 1 491 ? 9.664 -1.342 -12.641 1 95.06 491 PHE A O 1
ATOM 4001 N N . PRO A 1 492 ? 11.805 -1.625 -12.539 1 92.94 492 PRO A N 1
ATOM 4002 C CA . PRO A 1 492 ? 12.07 -0.235 -12.914 1 92.94 492 PRO A CA 1
ATOM 4003 C C . PRO A 1 492 ? 11.664 0.077 -14.352 1 92.94 492 PRO A C 1
ATOM 4005 O O . PRO A 1 492 ? 11.609 -0.825 -15.195 1 92.94 492 PRO A O 1
ATOM 4008 N N . THR A 1 493 ? 11.312 1.241 -14.617 1 88.44 493 THR A N 1
ATOM 4009 C CA . THR A 1 493 ? 10.984 1.681 -15.969 1 88.44 493 THR A CA 1
ATOM 4010 C C . THR A 1 493 ? 12.219 1.655 -16.859 1 88.44 493 THR A C 1
ATOM 4012 O O . THR A 1 493 ? 13.258 2.211 -16.5 1 88.44 493 THR A O 1
ATOM 4015 N N . MET A 1 494 ? 12.039 1.014 -17.953 1 85.38 494 MET A N 1
ATOM 4016 C CA . MET A 1 494 ? 13.164 0.874 -18.875 1 85.38 494 MET A CA 1
ATOM 4017 C C . MET A 1 494 ? 12.844 1.529 -20.219 1 85.38 494 MET A C 1
ATOM 4019 O O . MET A 1 494 ? 11.68 1.611 -20.609 1 85.38 494 MET A O 1
ATOM 4023 N N . ARG A 1 495 ? 13.922 1.99 -20.922 1 80 495 ARG A N 1
ATOM 4024 C CA . ARG A 1 495 ? 13.789 2.486 -22.281 1 80 495 ARG A CA 1
ATOM 4025 C C . ARG A 1 495 ? 13.469 1.349 -23.25 1 80 495 ARG A C 1
ATOM 4027 O O . ARG A 1 495 ? 13.781 0.188 -22.984 1 80 495 ARG A O 1
ATOM 4034 N N . HIS A 1 496 ? 12.641 1.661 -24.297 1 75 496 HIS A N 1
ATOM 4035 C CA . HIS A 1 496 ? 12.336 0.644 -25.297 1 75 496 HIS A CA 1
ATOM 4036 C C . HIS A 1 496 ? 13.609 -0.022 -25.812 1 75 496 HIS A C 1
ATOM 4038 O O . HIS A 1 496 ? 14.633 0.638 -25.969 1 75 496 HIS A O 1
ATOM 4044 N N . LYS A 1 497 ? 13.422 -1.358 -25.984 1 63.56 497 LYS A N 1
ATOM 4045 C CA . LYS A 1 497 ? 14.539 -2.057 -26.609 1 63.56 497 LYS A CA 1
ATOM 4046 C C . LYS A 1 497 ? 14.766 -1.562 -28.031 1 63.56 497 LYS A C 1
ATOM 4048 O O . LYS A 1 497 ? 13.805 -1.337 -28.781 1 63.56 497 LYS A O 1
ATOM 4053 N N . GLN A 1 498 ? 15.75 -0.704 -28.344 1 47.88 498 GLN A N 1
ATOM 4054 C CA . GLN A 1 498 ? 16.031 -0.41 -29.734 1 47.88 498 GLN A CA 1
ATOM 4055 C C . GLN A 1 498 ? 16.016 -1.684 -30.578 1 47.88 498 GLN A C 1
ATOM 4057 O O . GLN A 1 498 ? 16.641 -2.682 -30.219 1 47.88 498 GLN A O 1
ATOM 4062 N N . ASP A 1 499 ? 14.836 -1.966 -31.219 1 39.56 499 ASP A N 1
ATOM 4063 C CA . ASP A 1 499 ? 15.039 -2.951 -32.281 1 39.56 499 ASP A CA 1
ATOM 4064 C C . ASP A 1 499 ? 16.375 -2.73 -33 1 39.56 499 ASP A C 1
ATOM 4066 O O . ASP A 1 499 ? 16.781 -1.59 -33.219 1 39.56 499 ASP A O 1
ATOM 4070 N N . MET B 1 1 ? -35.969 29.484 -0.283 1 35.91 1 MET B N 1
ATOM 4071 C CA . MET B 1 1 ? -35.312 28.688 0.749 1 35.91 1 MET B CA 1
ATOM 4072 C C . MET B 1 1 ? -33.812 28.531 0.439 1 35.91 1 MET B C 1
ATOM 4074 O O . MET B 1 1 ? -32.969 28.641 1.333 1 35.91 1 MET B O 1
ATOM 4078 N N . ASP B 1 2 ? -33.5 28.328 -0.903 1 47.28 2 ASP B N 1
ATOM 4079 C CA . ASP B 1 2 ? -32.125 28.156 -1.391 1 47.28 2 ASP B CA 1
ATOM 4080 C C . ASP B 1 2 ? -31.359 29.469 -1.292 1 47.28 2 ASP B C 1
ATOM 4082 O O . ASP B 1 2 ? -30.203 29.484 -0.875 1 47.28 2 ASP B O 1
ATOM 4086 N N . ASN B 1 3 ? -32.062 30.531 -1.615 1 47.94 3 ASN B N 1
ATOM 4087 C CA . ASN B 1 3 ? -31.453 31.875 -1.609 1 47.94 3 ASN B CA 1
ATOM 4088 C C . ASN B 1 3 ? -31.219 32.375 -0.187 1 47.94 3 ASN B C 1
ATOM 4090 O O . ASN B 1 3 ? -30.188 32.969 0.097 1 47.94 3 ASN B O 1
ATOM 4094 N N . MET B 1 4 ? -32.188 32.188 0.729 1 47.81 4 MET B N 1
ATOM 4095 C CA . MET B 1 4 ? -32.062 32.562 2.129 1 47.81 4 MET B CA 1
ATOM 4096 C C . MET B 1 4 ? -30.906 31.812 2.803 1 47.81 4 MET B C 1
ATOM 4098 O O . MET B 1 4 ? -30.156 32.406 3.598 1 47.81 4 MET B O 1
ATOM 4102 N N . ASN B 1 5 ? -30.781 30.531 2.342 1 59.34 5 ASN B N 1
ATOM 4103 C CA . ASN B 1 5 ? -29.703 29.703 2.859 1 59.34 5 ASN B CA 1
ATOM 4104 C C . ASN B 1 5 ? -28.344 30.188 2.369 1 59.34 5 ASN B C 1
ATOM 4106 O O . ASN B 1 5 ? -27.359 30.203 3.129 1 59.34 5 ASN B O 1
ATOM 4110 N N . HIS B 1 6 ? -28.453 30.812 1.216 1 67.62 6 HIS B N 1
ATOM 4111 C CA . HIS B 1 6 ? -27.219 31.344 0.672 1 67.62 6 HIS B CA 1
ATOM 4112 C C . HIS B 1 6 ? -26.844 32.656 1.336 1 67.62 6 HIS B C 1
ATOM 4114 O O . HIS B 1 6 ? -25.656 32.906 1.6 1 67.62 6 HIS B O 1
ATOM 4120 N N . GLU B 1 7 ? -27.875 33.5 1.572 1 67.62 7 GLU B N 1
ATOM 4121 C CA . GLU B 1 7 ? -27.625 34.781 2.232 1 67.62 7 GLU B CA 1
ATOM 4122 C C . GLU B 1 7 ? -27.141 34.562 3.668 1 67.62 7 GLU B C 1
ATOM 4124 O O . GLU B 1 7 ? -26.234 35.25 4.129 1 67.62 7 GLU B O 1
ATOM 4129 N N . GLU B 1 8 ? -27.797 33.75 4.32 1 70.06 8 GLU B N 1
ATOM 4130 C CA . GLU B 1 8 ? -27.406 33.438 5.688 1 70.06 8 GLU B CA 1
ATOM 4131 C C . GLU B 1 8 ? -25.984 32.844 5.734 1 70.06 8 GLU B C 1
ATOM 4133 O O . GLU B 1 8 ? -25.219 33.188 6.633 1 70.06 8 GLU B O 1
ATOM 4138 N N . LEU B 1 9 ? -25.766 32.062 4.789 1 75.56 9 LEU B N 1
ATOM 4139 C CA . LEU B 1 9 ? -24.406 31.531 4.703 1 75.56 9 LEU B CA 1
ATOM 4140 C C . LEU B 1 9 ? -23.391 32.625 4.48 1 75.56 9 LEU B C 1
ATOM 4142 O O . LEU B 1 9 ? -22.344 32.656 5.125 1 75.56 9 LEU B O 1
ATOM 4146 N N . ASN B 1 10 ? -23.781 33.531 3.654 1 81.38 10 ASN B N 1
ATOM 4147 C CA . ASN B 1 10 ? -22.891 34.625 3.369 1 81.38 10 ASN B CA 1
ATOM 4148 C C . ASN B 1 10 ? -22.656 35.5 4.605 1 81.38 10 ASN B C 1
ATOM 4150 O O . ASN B 1 10 ? -21.547 35.969 4.848 1 81.38 10 ASN B O 1
ATOM 4154 N N . ASP B 1 11 ? -23.734 35.625 5.312 1 85.12 11 ASP B N 1
ATOM 4155 C CA . ASP B 1 11 ? -23.625 36.406 6.539 1 85.12 11 ASP B CA 1
ATOM 4156 C C . ASP B 1 11 ? -22.703 35.719 7.543 1 85.12 11 ASP B C 1
ATOM 4158 O O . ASP B 1 11 ? -21.875 36.375 8.18 1 85.12 11 ASP B O 1
ATOM 4162 N N . GLN B 1 12 ? -22.844 34.5 7.68 1 88.31 12 GLN B N 1
ATOM 4163 C CA . GLN B 1 12 ? -22.016 33.75 8.602 1 88.31 12 GLN B CA 1
ATOM 4164 C C . GLN B 1 12 ? -20.547 33.781 8.18 1 88.31 12 GLN B C 1
ATOM 4166 O O . GLN B 1 12 ? -19.656 33.844 9.031 1 88.31 12 GLN B O 1
ATOM 4171 N N . LEU B 1 13 ? -20.359 33.719 6.91 1 92 13 LEU B N 1
ATOM 4172 C CA . LEU B 1 13 ? -19 33.781 6.391 1 92 13 LEU B CA 1
ATOM 4173 C C . LEU B 1 13 ? -18.344 35.094 6.742 1 92 13 LEU B C 1
ATOM 4175 O O . LEU B 1 13 ? -17.188 35.125 7.156 1 92 13 LEU B O 1
ATOM 4179 N N . LEU B 1 14 ? -19.094 36.125 6.613 1 93.38 14 LEU B N 1
ATOM 4180 C CA . LEU B 1 14 ? -18.594 37.469 6.895 1 93.38 14 LEU B CA 1
ATOM 4181 C C . LEU B 1 14 ? -18.312 37.625 8.383 1 93.38 14 LEU B C 1
ATOM 4183 O O . LEU B 1 14 ? -17.281 38.219 8.758 1 93.38 14 LEU B O 1
ATOM 4187 N N . VAL B 1 15 ? -19.203 37.188 9.195 1 94.44 15 VAL B N 1
ATOM 4188 C CA . VAL B 1 15 ? -19.062 37.281 10.641 1 94.44 15 VAL B CA 1
ATOM 4189 C C . VAL B 1 15 ? -17.812 36.562 11.102 1 94.44 15 VAL B C 1
ATOM 4191 O O . VAL B 1 15 ? -17.047 37.031 11.938 1 94.44 15 VAL B O 1
ATOM 4194 N N . ARG B 1 16 ? -17.578 35.406 10.594 1 95.88 16 ARG B N 1
ATOM 4195 C CA . ARG B 1 16 ? -16.422 34.625 10.984 1 95.88 16 ARG B CA 1
ATOM 4196 C C . ARG B 1 16 ? -15.125 35.25 10.531 1 95.88 16 ARG B C 1
ATOM 4198 O O . ARG B 1 16 ? -14.117 35.188 11.234 1 95.88 16 ARG B O 1
ATOM 4205 N N . ARG B 1 17 ? -15.156 35.875 9.406 1 95.56 17 ARG B N 1
ATOM 4206 C CA . ARG B 1 17 ? -13.977 36.594 8.938 1 95.56 17 ARG B CA 1
ATOM 4207 C C . ARG B 1 17 ? -13.711 37.812 9.797 1 95.56 17 ARG B C 1
ATOM 4209 O O . ARG B 1 17 ? -12.555 38.188 10.031 1 95.56 17 ARG B O 1
ATOM 4216 N N . GLU B 1 18 ? -14.812 38.438 10.172 1 96.12 18 GLU B N 1
ATOM 4217 C CA . GLU B 1 18 ? -14.664 39.562 11.086 1 96.12 18 GLU B CA 1
ATOM 4218 C C . GLU B 1 18 ? -14.055 39.125 12.414 1 96.12 18 GLU B C 1
ATOM 4220 O O . GLU B 1 18 ? -13.188 39.812 12.961 1 96.12 18 GLU B O 1
ATOM 4225 N N . LYS B 1 19 ? -14.562 38.062 12.883 1 96.56 19 LYS B N 1
ATOM 4226 C CA . LYS B 1 19 ? -14.008 37.5 14.125 1 96.56 19 LYS B CA 1
ATOM 4227 C C . LYS B 1 19 ? -12.523 37.188 13.961 1 96.56 19 LYS B C 1
ATOM 4229 O O . LYS B 1 19 ? -11.734 37.406 14.883 1 96.56 19 LYS B O 1
ATOM 4234 N N . LEU B 1 20 ? -12.211 36.625 12.812 1 97 20 LEU B N 1
ATOM 4235 C CA . LEU B 1 20 ? -10.812 36.344 12.508 1 97 20 LEU B CA 1
ATOM 4236 C C . LEU B 1 20 ? -9.961 37.594 12.586 1 97 20 LEU B C 1
ATOM 4238 O O . LEU B 1 20 ? -8.891 37.594 13.195 1 97 20 LEU B O 1
ATOM 4242 N N . HIS B 1 21 ? -10.422 38.656 12.008 1 96.19 21 HIS B N 1
ATOM 4243 C CA . HIS B 1 21 ? -9.719 39.938 12.023 1 96.19 21 HIS B CA 1
ATOM 4244 C C . HIS B 1 21 ? -9.562 40.469 13.445 1 96.19 21 HIS B C 1
ATOM 4246 O O . HIS B 1 21 ? -8.508 40.969 13.812 1 96.19 21 HIS B O 1
ATOM 4252 N N . ASN B 1 22 ? -10.625 40.344 14.195 1 96.38 22 ASN B N 1
ATOM 4253 C CA . ASN B 1 22 ? -10.586 40.781 15.586 1 96.38 22 ASN B CA 1
ATOM 4254 C C . ASN B 1 22 ? -9.539 40 16.391 1 96.38 22 ASN B C 1
ATOM 4256 O O . ASN B 1 22 ? -8.852 40.594 17.234 1 96.38 22 ASN B O 1
ATOM 4260 N N . LEU B 1 23 ? -9.5 38.719 16.172 1 96.94 23 LEU B N 1
ATOM 4261 C CA . LEU B 1 23 ? -8.5 37.906 16.844 1 96.94 23 LEU B CA 1
ATOM 4262 C C . LEU B 1 23 ? -7.09 38.406 16.531 1 96.94 23 LEU B C 1
ATOM 4264 O O . LEU B 1 23 ? -6.27 38.594 17.422 1 96.94 23 LEU B O 1
ATOM 4268 N N . ARG B 1 24 ? -6.852 38.656 15.289 1 95.88 24 ARG B N 1
ATOM 4269 C CA . ARG B 1 24 ? -5.539 39.125 14.859 1 95.88 24 ARG B CA 1
ATOM 4270 C C . ARG B 1 24 ? -5.219 40.5 15.477 1 95.88 24 ARG B C 1
ATOM 4272 O O . ARG B 1 24 ? -4.09 40.75 15.906 1 95.88 24 ARG B O 1
ATOM 4279 N N . GLU B 1 25 ? -6.18 41.344 15.539 1 95.44 25 GLU B N 1
ATOM 4280 C CA . GLU B 1 25 ? -6.004 42.656 16.125 1 95.44 25 GLU B CA 1
ATOM 4281 C C . GLU B 1 25 ? -5.66 42.562 17.609 1 95.44 25 GLU B C 1
ATOM 4283 O O . GLU B 1 25 ? -4.91 43.406 18.141 1 95.44 25 GLU B O 1
ATOM 4288 N N . GLN B 1 26 ? -6.172 41.531 18.203 1 94.62 26 GLN B N 1
ATOM 4289 C CA . GLN B 1 26 ? -5.918 41.312 19.625 1 94.62 26 GLN B CA 1
ATOM 4290 C C . GLN B 1 26 ? -4.59 40.594 19.844 1 94.62 26 GLN B C 1
ATOM 4292 O O . GLN B 1 26 ? -4.211 40.312 20.969 1 94.62 26 GLN B O 1
ATOM 4297 N N . GLY B 1 27 ? -3.932 40.281 18.75 1 93.06 27 GLY B N 1
ATOM 4298 C CA . GLY B 1 27 ? -2.643 39.594 18.844 1 93.06 27 GLY B CA 1
ATOM 4299 C C . GLY B 1 27 ? -2.758 38.094 19.016 1 93.06 27 GLY B C 1
ATOM 4300 O O . GLY B 1 27 ? -1.795 37.438 19.422 1 93.06 27 GLY B O 1
ATOM 4301 N N . ILE B 1 28 ? -3.924 37.594 18.812 1 95.12 28 ILE B N 1
ATOM 4302 C CA . ILE B 1 28 ? -4.145 36.156 18.938 1 95.12 28 ILE B CA 1
ATOM 4303 C C . ILE B 1 28 ? -4.035 35.5 17.562 1 95.12 28 ILE B C 1
ATOM 4305 O O . ILE B 1 28 ? -4.637 35.938 16.594 1 95.12 28 ILE B O 1
ATOM 4309 N N . ASP B 1 29 ? -3.189 34.5 17.453 1 95.44 29 ASP B N 1
ATOM 4310 C CA . ASP B 1 29 ? -3.07 33.719 16.219 1 95.44 29 ASP B CA 1
ATOM 4311 C C . ASP B 1 29 ? -4.285 32.812 16.016 1 95.44 29 ASP B C 1
ATOM 4313 O O . ASP B 1 29 ? -4.48 31.844 16.766 1 95.44 29 ASP B O 1
ATOM 4317 N N . PRO B 1 30 ? -5.035 33.031 15.016 1 97.69 30 PRO B N 1
ATOM 4318 C CA . PRO B 1 30 ? -6.266 32.25 14.828 1 97.69 30 PRO B CA 1
ATOM 4319 C C . PRO B 1 30 ? -6 30.828 14.398 1 97.69 30 PRO B C 1
ATOM 4321 O O . PRO B 1 30 ? -6.914 30 14.406 1 97.69 30 PRO B O 1
ATOM 4324 N N . PHE B 1 31 ? -4.789 30.484 14.047 1 98 31 PHE B N 1
ATOM 4325 C CA . PHE B 1 31 ? -4.539 29.156 13.5 1 98 31 PHE B CA 1
ATOM 4326 C C . PHE B 1 31 ? -3.527 28.406 14.352 1 98 31 PHE B C 1
ATOM 4328 O O . PHE B 1 31 ? -3.004 27.375 13.938 1 98 31 PHE B O 1
ATOM 4335 N N . GLY B 1 32 ? -3.248 28.906 15.414 1 95.62 32 GLY B N 1
ATOM 4336 C CA . GLY B 1 32 ? -2.65 28.266 16.578 1 95.62 32 GLY B CA 1
ATOM 4337 C C . GLY B 1 32 ? -1.338 27.578 16.266 1 95.62 32 GLY B C 1
ATOM 4338 O O . GLY B 1 32 ? -0.683 27.891 15.266 1 95.62 32 GLY B O 1
ATOM 4339 N N . LYS B 1 33 ? -0.917 26.766 17.297 1 96.75 33 LYS B N 1
ATOM 4340 C CA . LYS B 1 33 ? 0.354 26.047 17.281 1 96.75 33 LYS B CA 1
ATOM 4341 C C . LYS B 1 33 ? 0.208 24.672 17.938 1 96.75 33 LYS B C 1
ATOM 4343 O O . LYS B 1 33 ? -0.899 24.25 18.297 1 96.75 33 LYS B O 1
ATOM 4348 N N . ARG B 1 34 ? 1.342 23.969 17.969 1 97.5 34 ARG B N 1
ATOM 4349 C CA . ARG B 1 34 ? 1.413 22.656 18.594 1 97.5 34 ARG B CA 1
ATOM 4350 C C . ARG B 1 34 ? 0.69 22.656 19.938 1 97.5 34 ARG B C 1
ATOM 4352 O O . ARG B 1 34 ? 0.75 23.641 20.688 1 97.5 34 ARG B O 1
ATOM 4359 N N . PHE B 1 35 ? -0.018 21.547 20.266 1 98.44 35 PHE B N 1
ATOM 4360 C CA . PHE B 1 35 ? -0.744 21.406 21.531 1 98.44 35 PHE B CA 1
ATOM 4361 C C . PHE B 1 35 ? -0.529 20.016 22.125 1 98.44 35 PHE B C 1
ATOM 4363 O O . PHE B 1 35 ? -0.661 19.016 21.422 1 98.44 35 PHE B O 1
ATOM 4370 N N . GLU B 1 36 ? -0.219 20 23.375 1 97.56 36 GLU B N 1
ATOM 4371 C CA . GLU B 1 36 ? 0.036 18.734 24.031 1 97.56 36 GLU B CA 1
ATOM 4372 C C . GLU B 1 36 ? -1.251 18.125 24.594 1 97.56 36 GLU B C 1
ATOM 4374 O O . GLU B 1 36 ? -1.924 18.75 25.422 1 97.56 36 GLU B O 1
ATOM 4379 N N . ARG B 1 37 ? -1.601 17 24.172 1 97.5 37 ARG B N 1
ATOM 4380 C CA . ARG B 1 37 ? -2.754 16.281 24.688 1 97.5 37 ARG B CA 1
ATOM 4381 C C . ARG B 1 37 ? -2.316 15.125 25.578 1 97.5 37 ARG B C 1
ATOM 4383 O O . ARG B 1 37 ? -1.315 14.461 25.312 1 97.5 37 ARG B O 1
ATOM 4390 N N . THR B 1 38 ? -3.104 14.914 26.625 1 97.75 38 THR B N 1
ATOM 4391 C CA . THR B 1 38 ? -2.809 13.797 27.516 1 97.75 38 THR B CA 1
ATOM 4392 C C . THR B 1 38 ? -3.822 12.672 27.328 1 97.75 38 THR B C 1
ATOM 4394 O O . THR B 1 38 ? -3.527 11.508 27.609 1 97.75 38 THR B O 1
ATOM 4397 N N . HIS B 1 39 ? -5.043 13.023 26.906 1 97.56 39 HIS B N 1
ATOM 4398 C CA . HIS B 1 39 ? -6.113 12.039 26.812 1 97.56 39 HIS B CA 1
ATOM 4399 C C . HIS B 1 39 ? -6.988 12.297 25.594 1 97.56 39 HIS B C 1
ATOM 4401 O O . HIS B 1 39 ? -7.105 13.438 25.125 1 97.56 39 HIS B O 1
ATOM 4407 N N . SER B 1 40 ? -7.492 11.273 25.062 1 96.88 40 SER B N 1
ATOM 4408 C CA . SER B 1 40 ? -8.594 11.359 24.109 1 96.88 40 SER B CA 1
ATOM 4409 C C . SER B 1 40 ? -9.945 11.242 24.812 1 96.88 40 SER B C 1
ATOM 4411 O O . SER B 1 40 ? -10 10.906 26 1 96.88 40 SER B O 1
ATOM 4413 N N . SER B 1 41 ? -10.992 11.539 24.109 1 96.81 41 SER B N 1
ATOM 4414 C CA . SER B 1 41 ? -12.336 11.391 24.641 1 96.81 41 SER B CA 1
ATOM 4415 C C . SER B 1 41 ? -12.594 9.961 25.109 1 96.81 41 SER B C 1
ATOM 4417 O O . SER B 1 41 ? -13.109 9.742 26.219 1 96.81 41 SER B O 1
ATOM 4419 N N . LYS B 1 42 ? -12.203 9.023 24.312 1 95.25 42 LYS B N 1
ATOM 4420 C CA . LYS B 1 42 ? -12.406 7.613 24.625 1 95.25 42 LYS B CA 1
ATOM 4421 C C . LYS B 1 42 ? -11.617 7.207 25.859 1 95.25 42 LYS B C 1
ATOM 4423 O O . LYS B 1 42 ? -12.117 6.461 26.719 1 95.25 42 LYS B O 1
ATOM 4428 N N . GLU B 1 43 ? -10.414 7.695 25.984 1 96.88 43 GLU B N 1
ATOM 4429 C CA . GLU B 1 43 ? -9.586 7.383 27.141 1 96.88 43 GLU B CA 1
ATOM 4430 C C . GLU B 1 43 ? -10.203 7.938 28.422 1 96.88 43 GLU B C 1
ATOM 4432 O O . GLU B 1 43 ? -10.172 7.281 29.469 1 96.88 43 GLU B O 1
ATOM 4437 N N . LEU B 1 44 ? -10.75 9.133 28.359 1 97.56 44 LEU B N 1
ATOM 4438 C CA . LEU B 1 44 ? -11.398 9.734 29.531 1 97.56 44 LEU B CA 1
ATOM 4439 C C . LEU B 1 44 ? -12.562 8.883 30 1 97.56 44 LEU B C 1
ATOM 4441 O O . LEU B 1 44 ? -12.711 8.633 31.203 1 97.56 44 LEU B O 1
ATOM 4445 N N . LEU B 1 45 ? -13.328 8.477 29.047 1 96.31 45 LEU B N 1
ATOM 4446 C CA . LEU B 1 45 ? -14.492 7.66 29.375 1 96.31 45 LEU B CA 1
ATOM 4447 C C . LEU B 1 45 ? -14.07 6.328 29.984 1 96.31 45 LEU B C 1
ATOM 4449 O O . LEU B 1 45 ? -14.641 5.887 30.984 1 96.31 45 LEU B O 1
ATOM 4453 N N . ASN B 1 46 ? -13.078 5.664 29.406 1 96.69 46 ASN B N 1
ATOM 4454 C CA . ASN B 1 46 ? -12.617 4.355 29.875 1 96.69 46 ASN B CA 1
ATOM 4455 C C . ASN B 1 46 ? -11.984 4.434 31.25 1 96.69 46 ASN B C 1
ATOM 4457 O O . ASN B 1 46 ? -12.18 3.537 32.094 1 96.69 46 ASN B O 1
ATOM 4461 N N . LEU B 1 47 ? -11.258 5.48 31.484 1 97.25 47 LEU B N 1
ATOM 4462 C CA . LEU B 1 47 ? -10.484 5.582 32.719 1 97.25 47 LEU B CA 1
ATOM 4463 C C . LEU B 1 47 ? -11.352 6.125 33.875 1 97.25 47 LEU B C 1
ATOM 4465 O O . LEU B 1 47 ? -11.195 5.719 35 1 97.25 47 LEU B O 1
ATOM 4469 N N . TYR B 1 48 ? -12.328 7.047 33.531 1 97.12 48 TYR B N 1
ATOM 4470 C CA . TYR B 1 48 ? -12.922 7.816 34.594 1 97.12 48 TYR B CA 1
ATOM 4471 C C . TYR B 1 48 ? -14.445 7.734 34.562 1 97.12 48 TYR B C 1
ATOM 4473 O O . TYR B 1 48 ? -15.125 8.219 35.469 1 97.12 48 TYR B O 1
ATOM 4481 N N . GLY B 1 49 ? -14.961 7.16 33.531 1 95.38 49 GLY B N 1
ATOM 4482 C CA . GLY B 1 49 ? -16.406 7.125 33.312 1 95.38 49 GLY B CA 1
ATOM 4483 C C . GLY B 1 49 ? -17.156 6.484 34.469 1 95.38 49 GLY B C 1
ATOM 4484 O O . GLY B 1 49 ? -18.297 6.84 34.75 1 95.38 49 GLY B O 1
ATOM 4485 N N . GLU B 1 50 ? -16.5 5.59 35.188 1 95.44 50 GLU B N 1
ATOM 4486 C CA . GLU B 1 50 ? -17.188 4.805 36.219 1 95.44 50 GLU B CA 1
ATOM 4487 C C . GLU B 1 50 ? -17.062 5.469 37.594 1 95.44 50 GLU B C 1
ATOM 4489 O O . GLU B 1 50 ? -17.75 5.07 38.531 1 95.44 50 GLU B O 1
ATOM 4494 N N . PHE B 1 51 ? -16.297 6.473 37.75 1 96.12 51 PHE B N 1
ATOM 4495 C CA . PHE B 1 51 ? -16.141 7.16 39.031 1 96.12 51 PHE B CA 1
ATOM 4496 C C . PHE B 1 51 ? -17.375 8.016 39.312 1 96.12 51 PHE B C 1
ATOM 4498 O O . PHE B 1 51 ? -18.016 8.539 38.406 1 96.12 51 PHE B O 1
ATOM 4505 N N . SER B 1 52 ? -17.625 8.172 40.594 1 96.12 52 SER B N 1
ATOM 4506 C CA . SER B 1 52 ? -18.688 9.086 41 1 96.12 52 SER B CA 1
ATOM 4507 C C . SER B 1 52 ? -18.203 10.531 40.969 1 96.12 52 SER B C 1
ATOM 4509 O O . SER B 1 52 ? -17 10.789 40.875 1 96.12 52 SER B O 1
ATOM 4511 N N . LYS B 1 53 ? -19.188 11.398 41.031 1 96.31 53 LYS B N 1
ATOM 4512 C CA . LYS B 1 53 ? -18.906 12.828 41.094 1 96.31 53 LYS B CA 1
ATOM 4513 C C . LYS B 1 53 ? -17.953 13.141 42.25 1 96.31 53 LYS B C 1
ATOM 4515 O O . LYS B 1 53 ? -16.969 13.859 42.062 1 96.31 53 LYS B O 1
ATOM 4520 N N . GLU B 1 54 ? -18.203 12.586 43.438 1 96.38 54 GLU B N 1
ATOM 4521 C CA . GLU B 1 54 ? -17.422 12.836 44.625 1 96.38 54 GLU B CA 1
ATOM 4522 C C . GLU B 1 54 ? -16 12.281 44.5 1 96.38 54 GLU B C 1
ATOM 4524 O O . GLU B 1 54 ? -15.039 12.938 44.906 1 96.38 54 GLU B O 1
ATOM 4529 N N . GLU B 1 55 ? -15.906 11.172 43.906 1 97 55 GLU B N 1
ATOM 4530 C CA . GLU B 1 55 ? -14.602 10.547 43.719 1 97 55 GLU B CA 1
ATOM 4531 C C . GLU B 1 55 ? -13.719 11.375 42.812 1 97 55 GLU B C 1
ATOM 4533 O O . GLU B 1 55 ? -12.523 11.531 43.062 1 97 55 GLU B O 1
ATOM 4538 N N . LEU B 1 56 ? -14.32 11.82 41.719 1 97.38 56 LEU B N 1
ATOM 4539 C CA . LEU B 1 56 ? -13.562 12.625 40.75 1 97.38 56 LEU B CA 1
ATOM 4540 C C . LEU B 1 56 ? -13.117 13.938 41.375 1 97.38 56 LEU B C 1
ATOM 4542 O O . LEU B 1 56 ? -12.023 14.43 41.094 1 97.38 56 LEU B O 1
ATOM 4546 N N . GLU B 1 57 ? -13.93 14.539 42.219 1 95.06 57 GLU B N 1
ATOM 4547 C CA . GLU B 1 57 ? -13.578 15.781 42.906 1 95.06 57 GLU B CA 1
ATOM 4548 C C . GLU B 1 57 ? -12.398 15.57 43.844 1 95.06 57 GLU B C 1
ATOM 4550 O O . GLU B 1 57 ? -11.523 16.422 43.969 1 95.06 57 GLU B O 1
ATOM 4555 N N . GLU B 1 58 ? -12.438 14.398 44.5 1 96.56 58 GLU B N 1
ATOM 4556 C CA . GLU B 1 58 ? -11.375 14.078 45.438 1 96.56 58 GLU B CA 1
ATOM 4557 C C . GLU B 1 58 ? -10.055 13.805 44.719 1 96.56 58 GLU B C 1
ATOM 4559 O O . GLU B 1 58 ? -8.992 14.242 45.156 1 96.56 58 GLU B O 1
ATOM 4564 N N . LYS B 1 59 ? -10.148 13.172 43.625 1 96.38 59 LYS B N 1
ATOM 4565 C CA . LYS B 1 59 ? -8.945 12.781 42.906 1 96.38 59 LYS B CA 1
ATOM 4566 C C . LYS B 1 59 ? -8.359 13.969 42.125 1 96.38 59 LYS B C 1
ATOM 4568 O O . LYS B 1 59 ? -7.148 14.016 41.875 1 96.38 59 LYS B O 1
ATOM 4573 N N . ALA B 1 60 ? -9.125 14.914 41.781 1 96.44 60 ALA B N 1
ATOM 4574 C CA . ALA B 1 60 ? -8.703 16.141 41.094 1 96.44 60 ALA B CA 1
ATOM 4575 C C . ALA B 1 60 ? -7.801 15.828 39.906 1 96.44 60 ALA B C 1
ATOM 4577 O O . ALA B 1 60 ? -6.695 16.359 39.781 1 96.44 60 ALA B O 1
ATOM 4578 N N . ILE B 1 61 ? -8.281 14.977 39.031 1 97.94 61 ILE B N 1
ATOM 4579 C CA . ILE B 1 61 ? -7.508 14.492 37.906 1 97.94 61 ILE B CA 1
ATOM 4580 C C . ILE B 1 61 ? -7.379 15.609 36.844 1 97.94 61 ILE B C 1
ATOM 4582 O O . ILE B 1 61 ? -8.383 16.109 36.344 1 97.94 61 ILE B O 1
ATOM 4586 N N . SER B 1 62 ? -6.113 16 36.5 1 98.38 62 SER B N 1
ATOM 4587 C CA . SER B 1 62 ? -5.832 17 35.469 1 98.38 62 SER B CA 1
ATOM 4588 C C . SER B 1 62 ? -5.621 16.359 34.125 1 98.38 62 SER B C 1
ATOM 4590 O O . SER B 1 62 ? -4.895 15.375 34 1 98.38 62 SER B O 1
ATOM 4592 N N . VAL B 1 63 ? -6.273 16.922 33.094 1 98.56 63 VAL B N 1
ATOM 4593 C CA . VAL B 1 63 ? -6.141 16.375 31.75 1 98.56 63 VAL B CA 1
ATOM 4594 C C . VAL B 1 63 ? -5.965 17.516 30.75 1 98.56 63 VAL B C 1
ATOM 4596 O O . VAL B 1 63 ? -6.227 18.672 31.062 1 98.56 63 VAL B O 1
ATOM 4599 N N . SER B 1 64 ? -5.406 17.25 29.594 1 98.69 64 SER B N 1
ATOM 4600 C CA . SER B 1 64 ? -5.324 18.109 28.422 1 98.69 64 SER B CA 1
ATOM 4601 C C . SER B 1 64 ? -5.922 17.422 27.203 1 98.69 64 SER B C 1
ATOM 4603 O O . SER B 1 64 ? -5.48 16.344 26.812 1 98.69 64 SER B O 1
ATOM 4605 N N . ILE B 1 65 ? -6.98 18.031 26.609 1 98.44 65 ILE B N 1
ATOM 4606 C CA . ILE B 1 65 ? -7.68 17.438 25.484 1 98.44 65 ILE B CA 1
ATOM 4607 C C . ILE B 1 65 ? -7.848 18.484 24.375 1 98.44 65 ILE B C 1
ATOM 4609 O O . ILE B 1 65 ? -7.68 19.688 24.609 1 98.44 65 ILE B O 1
ATOM 4613 N N . ALA B 1 66 ? -8.07 18.062 23.156 1 98.75 66 ALA B N 1
ATOM 4614 C CA . ALA B 1 66 ? -8.305 18.938 22.016 1 98.75 66 ALA B CA 1
ATOM 4615 C C . ALA B 1 66 ? -9.344 18.344 21.078 1 98.75 66 ALA B C 1
ATOM 4617 O O . ALA B 1 66 ? -9.5 17.125 21 1 98.75 66 ALA B O 1
ATOM 4618 N N . GLY B 1 67 ? -10.031 19.188 20.406 1 98.56 67 GLY B N 1
ATOM 4619 C CA . GLY B 1 67 ? -11.031 18.734 19.453 1 98.56 67 GLY B CA 1
ATOM 4620 C C . GLY B 1 67 ? -11.82 19.875 18.828 1 98.56 67 GLY B C 1
ATOM 4621 O O . GLY B 1 67 ? -11.508 21.047 19.047 1 98.56 67 GLY B O 1
ATOM 4622 N N . ARG B 1 68 ? -12.727 19.516 18.031 1 98.56 68 ARG B N 1
ATOM 4623 C CA . ARG B 1 68 ? -13.586 20.453 17.297 1 98.56 68 ARG B CA 1
ATOM 4624 C C . ARG B 1 68 ? -14.859 20.75 18.094 1 98.56 68 ARG B C 1
ATOM 4626 O O . ARG B 1 68 ? -15.508 19.828 18.594 1 98.56 68 ARG B O 1
ATOM 4633 N N . ILE B 1 69 ? -15.266 22.031 18.219 1 98.25 69 ILE B N 1
ATOM 4634 C CA . ILE B 1 69 ? -16.5 22.391 18.922 1 98.25 69 ILE B CA 1
ATOM 4635 C C . ILE B 1 69 ? -17.703 21.969 18.094 1 98.25 69 ILE B C 1
ATOM 4637 O O . ILE B 1 69 ? -17.891 22.438 16.969 1 98.25 69 ILE B O 1
ATOM 4641 N N . MET B 1 70 ? -18.531 21.125 18.703 1 96.62 70 MET B N 1
ATOM 4642 C CA . MET B 1 70 ? -19.703 20.609 17.984 1 96.62 70 MET B CA 1
ATOM 4643 C C . MET B 1 70 ? -20.969 21.266 18.5 1 96.62 70 MET B C 1
ATOM 4645 O O . MET B 1 70 ? -21.938 21.422 17.75 1 96.62 70 MET B O 1
ATOM 4649 N N . THR B 1 71 ? -21.016 21.5 19.781 1 96.25 71 THR B N 1
ATOM 4650 C CA . THR B 1 71 ? -22.109 22.234 20.406 1 96.25 71 THR B CA 1
ATOM 4651 C C . THR B 1 71 ? -21.578 23.219 21.438 1 96.25 71 THR B C 1
ATOM 4653 O O . THR B 1 71 ? -20.469 23.062 21.938 1 96.25 71 THR B O 1
ATOM 4656 N N . LYS B 1 72 ? -22.328 24.203 21.672 1 96.56 72 LYS B N 1
ATOM 4657 C CA . LYS B 1 72 ? -21.953 25.234 22.641 1 96.56 72 LYS B CA 1
ATOM 4658 C C . LYS B 1 72 ? -23.188 25.938 23.203 1 96.56 72 LYS B C 1
ATOM 4660 O O . LYS B 1 72 ? -24.125 26.234 22.453 1 96.56 72 LYS B O 1
ATOM 4665 N N . ARG B 1 73 ? -23.172 25.984 24.484 1 95.06 73 ARG B N 1
ATOM 4666 C CA . ARG B 1 73 ? -24.234 26.719 25.156 1 95.06 73 ARG B CA 1
ATOM 4667 C C . ARG B 1 73 ? -23.703 27.438 26.391 1 95.06 73 ARG B C 1
ATOM 4669 O O . ARG B 1 73 ? -22.734 26.969 27.016 1 95.06 73 ARG B O 1
ATOM 4676 N N . GLY B 1 74 ? -24.219 28.625 26.625 1 86.81 74 GLY B N 1
ATOM 4677 C CA . GLY B 1 74 ? -23.766 29.328 27.828 1 86.81 74 GLY B CA 1
ATOM 4678 C C . GLY B 1 74 ? -24.422 30.688 28 1 86.81 74 GLY B C 1
ATOM 4679 O O . GLY B 1 74 ? -25.031 31.219 27.078 1 86.81 74 GLY B O 1
ATOM 4680 N N . LYS B 1 75 ? -24.547 31.031 29.234 1 85.5 75 LYS B N 1
ATOM 4681 C CA . LYS B 1 75 ? -25.109 32.312 29.609 1 85.5 75 LYS B CA 1
ATOM 4682 C C . LYS B 1 75 ? -24.266 33 30.688 1 85.5 75 LYS B C 1
ATOM 4684 O O . LYS B 1 75 ? -23.797 32.344 31.609 1 85.5 75 LYS B O 1
ATOM 4689 N N . GLY B 1 76 ? -24.078 34.188 30.5 1 89.62 76 GLY B N 1
ATOM 4690 C CA . GLY B 1 76 ? -23.375 34.969 31.516 1 89.62 76 GLY B CA 1
ATOM 4691 C C . GLY B 1 76 ? -21.891 34.656 31.578 1 89.62 76 GLY B C 1
ATOM 4692 O O . GLY B 1 76 ? -21.188 34.781 30.578 1 89.62 76 GLY B O 1
ATOM 4693 N N . LYS B 1 77 ? -21.484 34.062 32.781 1 95.62 77 LYS B N 1
ATOM 4694 C CA . LYS B 1 77 ? -20.062 33.906 33.062 1 95.62 77 LYS B CA 1
ATOM 4695 C C . LYS B 1 77 ? -19.641 32.438 33 1 95.62 77 LYS B C 1
ATOM 4697 O O . LYS B 1 77 ? -18.562 32.094 33.438 1 95.62 77 LYS B O 1
ATOM 4702 N N . ALA B 1 78 ? -20.516 31.625 32.406 1 96.25 78 ALA B N 1
ATOM 4703 C CA . ALA B 1 78 ? -20.188 30.203 32.312 1 96.25 78 ALA B CA 1
ATOM 4704 C C . ALA B 1 78 ? -20.891 29.578 31.109 1 96.25 78 ALA B C 1
ATOM 4706 O O . ALA B 1 78 ? -21.922 30.078 30.641 1 96.25 78 ALA B O 1
ATOM 4707 N N . GLY B 1 79 ? -20.281 28.516 30.578 1 97 79 GLY B N 1
ATOM 4708 C CA . GLY B 1 79 ? -20.891 27.797 29.469 1 97 79 GLY B CA 1
ATOM 4709 C C . GLY B 1 79 ? -20.344 26.391 29.297 1 97 79 GLY B C 1
ATOM 4710 O O . GLY B 1 79 ? -19.359 26.016 29.938 1 97 79 GLY B O 1
ATOM 4711 N N . PHE B 1 80 ? -21.094 25.625 28.516 1 98 80 PHE B N 1
ATOM 4712 C CA . PHE B 1 80 ? -20.734 24.25 28.172 1 98 80 PHE B CA 1
ATOM 4713 C C . PHE B 1 80 ? -20.516 24.109 26.656 1 98 80 PHE B C 1
ATOM 4715 O O . PHE B 1 80 ? -21.078 24.875 25.875 1 98 80 PHE B O 1
ATOM 4722 N N . ALA B 1 81 ? -19.672 23.25 26.297 1 98.19 81 ALA B N 1
ATOM 4723 C CA . ALA B 1 81 ? -19.5 22.844 24.906 1 98.19 81 ALA B CA 1
ATOM 4724 C C . ALA B 1 81 ? -19.109 21.375 24.797 1 98.19 81 ALA B C 1
ATOM 4726 O O . ALA B 1 81 ? -18.609 20.781 25.75 1 98.19 81 ALA B O 1
ATOM 4727 N N . HIS B 1 82 ? -19.422 20.781 23.703 1 98.12 82 HIS B N 1
ATOM 4728 C CA . HIS B 1 82 ? -18.859 19.469 23.359 1 98.12 82 HIS B CA 1
ATOM 4729 C C . HIS B 1 82 ? -17.75 19.609 22.328 1 98.12 82 HIS B C 1
ATOM 4731 O O . HIS B 1 82 ? -17.938 20.266 21.297 1 98.12 82 HIS B O 1
ATOM 4737 N N . ILE B 1 83 ? -16.625 19 22.625 1 98 83 ILE B N 1
ATOM 4738 C CA . ILE B 1 83 ? -15.57 18.953 21.609 1 98 83 ILE B CA 1
ATOM 4739 C C . ILE B 1 83 ? -15.398 17.516 21.125 1 98 83 ILE B C 1
ATOM 4741 O O . ILE B 1 83 ? -15.531 16.562 21.891 1 98 83 ILE B O 1
ATOM 4745 N N . GLN B 1 84 ? -15.156 17.422 19.812 1 97.88 84 GLN B N 1
ATOM 4746 C CA . GLN B 1 84 ? -15.086 16.125 19.141 1 97.88 84 GLN B CA 1
ATOM 4747 C C . GLN B 1 84 ? -13.656 15.82 18.703 1 97.88 84 GLN B C 1
ATOM 4749 O O . GLN B 1 84 ? -12.984 16.672 18.109 1 97.88 84 GLN B O 1
ATOM 4754 N N . ASP B 1 85 ? -13.164 14.688 19.078 1 97.5 85 ASP B N 1
ATOM 4755 C CA . ASP B 1 85 ? -11.898 14.172 18.562 1 97.5 85 ASP B CA 1
ATOM 4756 C C . ASP B 1 85 ? -12.125 12.914 17.734 1 97.5 85 ASP B C 1
ATOM 4758 O O . ASP B 1 85 ? -13.227 12.68 17.234 1 97.5 85 ASP B O 1
ATOM 4762 N N . LEU B 1 86 ? -11.117 12.156 17.422 1 95.75 86 LEU B N 1
ATOM 4763 C CA . LEU B 1 86 ? -11.18 10.984 16.547 1 95.75 86 LEU B CA 1
ATOM 4764 C C . LEU B 1 86 ? -12.188 9.969 17.078 1 95.75 86 LEU B C 1
ATOM 4766 O O . LEU B 1 86 ? -12.883 9.32 16.297 1 95.75 86 LEU B O 1
ATOM 4770 N N . HIS B 1 87 ? -12.328 9.906 18.391 1 89.06 87 HIS B N 1
ATOM 4771 C CA . HIS B 1 87 ? -12.977 8.75 19 1 89.06 87 HIS B CA 1
ATOM 4772 C C . HIS B 1 87 ? -14.375 9.102 19.5 1 89.06 87 HIS B C 1
ATOM 4774 O O . HIS B 1 87 ? -15.18 8.211 19.781 1 89.06 87 HIS B O 1
ATOM 4780 N N . GLY B 1 88 ? -14.547 10.367 19.688 1 94.75 88 GLY B N 1
ATOM 4781 C CA . GLY B 1 88 ? -15.836 10.758 20.219 1 94.75 88 GLY B CA 1
ATOM 4782 C C . GLY B 1 88 ? -15.875 12.203 20.688 1 94.75 88 GLY B C 1
ATOM 4783 O O . GLY B 1 88 ? -15.141 13.047 20.156 1 94.75 88 GLY B O 1
ATOM 4784 N N . GLN B 1 89 ? -16.859 12.5 21.594 1 96.69 89 GLN B N 1
ATOM 4785 C CA . GLN B 1 89 ? -17.047 13.852 22.109 1 96.69 89 GLN B CA 1
ATOM 4786 C C . GLN B 1 89 ? -16.922 13.891 23.625 1 96.69 89 GLN B C 1
ATOM 4788 O O . GLN B 1 89 ? -17.188 12.891 24.297 1 96.69 89 GLN B O 1
ATOM 4793 N N . VAL B 1 90 ? -16.5 14.977 24.109 1 97.44 90 VAL B N 1
ATOM 4794 C CA . VAL B 1 90 ? -16.422 15.219 25.547 1 97.44 90 VAL B CA 1
ATOM 4795 C C . VAL B 1 90 ? -16.938 16.625 25.859 1 97.44 90 VAL B C 1
ATOM 4797 O O . VAL B 1 90 ? -16.672 17.562 25.109 1 97.44 90 VAL B O 1
ATOM 4800 N N . GLN B 1 91 ? -17.688 16.688 26.875 1 98.38 91 GLN B N 1
ATOM 4801 C CA . GLN B 1 91 ? -18.203 17.984 27.328 1 98.38 91 GLN B CA 1
ATOM 4802 C C . GLN B 1 91 ? -17.141 18.766 28.094 1 98.38 91 GLN B C 1
ATOM 4804 O O . GLN B 1 91 ? -16.391 18.203 28.891 1 98.38 91 GLN B O 1
ATOM 4809 N N . ILE B 1 92 ? -17.094 20.062 27.859 1 98.62 92 ILE B N 1
ATOM 4810 C CA . ILE B 1 92 ? -16.234 20.953 28.641 1 98.62 92 ILE B CA 1
ATOM 4811 C C . ILE B 1 92 ? -17.078 22.016 29.328 1 98.62 92 ILE B C 1
ATOM 4813 O O . ILE B 1 92 ? -18.156 22.375 28.828 1 98.62 92 ILE B O 1
ATOM 4817 N N . TYR B 1 93 ? -16.656 22.391 30.438 1 98.31 93 TYR B N 1
ATOM 4818 C CA . TYR B 1 93 ? -17.266 23.469 31.219 1 98.31 93 TYR B CA 1
ATOM 4819 C C . TYR B 1 93 ? -16.297 24.625 31.422 1 98.31 93 TYR B C 1
ATOM 4821 O O . TYR B 1 93 ? -15.211 24.453 31.984 1 98.31 93 TYR B O 1
ATOM 4829 N N . VAL B 1 94 ? -16.688 25.828 30.922 1 98.5 94 VAL B N 1
ATOM 4830 C CA . VAL B 1 94 ? -15.805 26.984 30.969 1 98.5 94 VAL B CA 1
ATOM 4831 C C . VAL B 1 94 ? -16.438 28.094 31.797 1 98.5 94 VAL B C 1
ATOM 4833 O O . VAL B 1 94 ? -17.547 28.547 31.5 1 98.5 94 VAL B O 1
ATOM 4836 N N . ARG B 1 95 ? -15.727 28.469 32.781 1 97.75 95 ARG B N 1
ATOM 4837 C CA . ARG B 1 95 ? -16.172 29.562 33.656 1 97.75 95 ARG B CA 1
ATOM 4838 C C . ARG B 1 95 ? -15.172 30.719 33.625 1 97.75 95 ARG B C 1
ATOM 4840 O O . ARG B 1 95 ? -13.961 30.5 33.656 1 97.75 95 ARG B O 1
ATOM 4847 N N . LYS B 1 96 ? -15.703 31.891 33.656 1 97.62 96 LYS B N 1
ATOM 4848 C CA . LYS B 1 96 ? -14.867 33.094 33.625 1 97.62 96 LYS B CA 1
ATOM 4849 C C . LYS B 1 96 ? -13.898 33.125 34.812 1 97.62 96 LYS B C 1
ATOM 4851 O O . LYS B 1 96 ? -12.734 33.5 34.625 1 97.62 96 LYS B O 1
ATOM 4856 N N . ASP B 1 97 ? -14.297 32.75 35.969 1 97.06 97 ASP B N 1
ATOM 4857 C CA . ASP B 1 97 ? -13.469 32.844 37.156 1 97.06 97 ASP B CA 1
ATOM 4858 C C . ASP B 1 97 ? -12.383 31.781 37.156 1 97.06 97 ASP B C 1
ATOM 4860 O O . ASP B 1 97 ? -11.406 31.875 37.906 1 97.06 97 ASP B O 1
ATOM 4864 N N . ALA B 1 98 ? -12.555 30.797 36.344 1 96.44 98 ALA B N 1
ATOM 4865 C CA . ALA B 1 98 ? -11.578 29.703 36.281 1 96.44 98 ALA B CA 1
ATOM 4866 C C . ALA B 1 98 ? -10.523 29.969 35.219 1 96.44 98 ALA B C 1
ATOM 4868 O O . ALA B 1 98 ? -9.336 29.719 35.438 1 96.44 98 ALA B O 1
ATOM 4869 N N . VAL B 1 99 ? -10.898 30.484 34.062 1 97.56 99 VAL B N 1
ATOM 4870 C CA . VAL B 1 99 ? -9.977 30.594 32.938 1 97.56 99 VAL B CA 1
ATOM 4871 C C . VAL B 1 99 ? -9.508 32.031 32.781 1 97.56 99 VAL B C 1
ATOM 4873 O O . VAL B 1 99 ? -8.523 32.312 32.094 1 97.56 99 VAL B O 1
ATOM 4876 N N . GLY B 1 100 ? -10.188 33.031 33.406 1 96.81 100 GLY B N 1
ATOM 4877 C CA . GLY B 1 100 ? -9.867 34.438 33.281 1 96.81 100 GLY B CA 1
ATOM 4878 C C . GLY B 1 100 ? -10.656 35.125 32.188 1 96.81 100 GLY B C 1
ATOM 4879 O O . GLY B 1 100 ? -11.281 34.469 31.344 1 96.81 100 GLY B O 1
ATOM 4880 N N . ASP B 1 101 ? -10.648 36.406 32.156 1 96.19 101 ASP B N 1
ATOM 4881 C CA . ASP B 1 101 ? -11.477 37.219 31.266 1 96.19 101 ASP B CA 1
ATOM 4882 C C . ASP B 1 101 ? -11.109 37 29.797 1 96.19 101 ASP B C 1
ATOM 4884 O O . ASP B 1 101 ? -11.992 36.812 28.953 1 96.19 101 ASP B O 1
ATOM 4888 N N . GLU B 1 102 ? -9.875 36.969 29.484 1 95.56 102 GLU B N 1
ATOM 4889 C CA . GLU B 1 102 ? -9.414 36.906 28.094 1 95.56 102 GLU B CA 1
ATOM 4890 C C . GLU B 1 102 ? -9.797 35.562 27.469 1 95.56 102 GLU B C 1
ATOM 4892 O O . GLU B 1 102 ? -10.383 35.531 26.391 1 95.56 102 GLU B O 1
ATOM 4897 N N . GLU B 1 103 ? -9.5 34.469 28.188 1 96.62 103 GLU B N 1
ATOM 4898 C CA . GLU B 1 103 ? -9.812 33.156 27.656 1 96.62 103 GLU B CA 1
ATOM 4899 C C . GLU B 1 103 ? -11.32 32.906 27.641 1 96.62 103 GLU B C 1
ATOM 4901 O O . GLU B 1 103 ? -11.828 32.219 26.75 1 96.62 103 GLU B O 1
ATOM 4906 N N . TYR B 1 104 ? -12.008 33.438 28.578 1 97.06 104 TYR B N 1
ATOM 4907 C CA . TYR B 1 104 ? -13.461 33.281 28.547 1 97.06 104 TYR B CA 1
ATOM 4908 C C . TYR B 1 104 ? -14.062 34.031 27.359 1 97.06 104 TYR B C 1
ATOM 4910 O O . TYR B 1 104 ? -15.039 33.562 26.766 1 97.06 104 TYR B O 1
ATOM 4918 N N . GLU B 1 105 ? -13.539 35.219 27.078 1 95.31 105 GLU B N 1
ATOM 4919 C CA . GLU B 1 105 ? -14 35.938 25.906 1 95.31 105 GLU B CA 1
ATOM 4920 C C . GLU B 1 105 ? -13.766 35.125 24.625 1 95.31 105 GLU B C 1
ATOM 4922 O O . GLU B 1 105 ? -14.586 35.125 23.719 1 95.31 105 GLU B O 1
ATOM 4927 N N . LEU B 1 106 ? -12.633 34.438 24.562 1 96.31 106 LEU B N 1
ATOM 4928 C CA . LEU B 1 106 ? -12.359 33.531 23.453 1 96.31 106 LEU B CA 1
ATOM 4929 C C . LEU B 1 106 ? -13.422 32.438 23.344 1 96.31 106 LEU B C 1
ATOM 4931 O O . LEU B 1 106 ? -13.898 32.125 22.25 1 96.31 106 LEU B O 1
ATOM 4935 N N . PHE B 1 107 ? -13.75 31.875 24.5 1 97.56 107 PHE B N 1
ATOM 4936 C CA . PHE B 1 107 ? -14.789 30.859 24.531 1 97.56 107 PHE B CA 1
ATOM 4937 C C . PHE B 1 107 ? -16.125 31.422 24.062 1 97.56 107 PHE B C 1
ATOM 4939 O O . PHE B 1 107 ? -16.812 30.797 23.25 1 97.56 107 PHE B O 1
ATOM 4946 N N . LYS B 1 108 ? -16.406 32.594 24.516 1 95.56 108 LYS B N 1
ATOM 4947 C CA . LYS B 1 108 ? -17.672 33.219 24.203 1 95.56 108 LYS B CA 1
ATOM 4948 C C . LYS B 1 108 ? -17.797 33.5 22.703 1 95.56 108 LYS B C 1
ATOM 4950 O O . LYS B 1 108 ? -18.875 33.312 22.125 1 95.56 108 LYS B O 1
ATOM 4955 N N . THR B 1 109 ? -16.766 33.844 22.078 1 94.38 109 THR B N 1
ATOM 4956 C CA . THR B 1 109 ? -16.797 34.25 20.688 1 94.38 109 THR B CA 1
ATOM 4957 C C . THR B 1 109 ? -16.5 33.062 19.766 1 94.38 109 THR B C 1
ATOM 4959 O O . THR B 1 109 ? -16.672 33.156 18.547 1 94.38 109 THR B O 1
ATOM 4962 N N . ALA B 1 110 ? -16.062 31.953 20.328 1 96.62 110 ALA B N 1
ATOM 4963 C CA . ALA B 1 110 ? -15.781 30.766 19.516 1 96.62 110 ALA B CA 1
ATOM 4964 C C . ALA B 1 110 ? -17.047 30.281 18.812 1 96.62 110 ALA B C 1
ATOM 4966 O O . ALA B 1 110 ? -18.156 30.391 19.344 1 96.62 110 ALA B O 1
ATOM 4967 N N . ASP B 1 111 ? -16.859 29.734 17.641 1 96.69 111 ASP B N 1
ATOM 4968 C CA . ASP B 1 111 ? -17.969 29.219 16.844 1 96.69 111 ASP B CA 1
ATOM 4969 C C . ASP B 1 111 ? -17.938 27.703 16.766 1 96.69 111 ASP B C 1
ATOM 4971 O O . ASP B 1 111 ? -16.891 27.094 17.016 1 96.69 111 ASP B O 1
ATOM 4975 N N . LEU B 1 112 ? -19.094 27.141 16.422 1 96.25 112 LEU B N 1
ATOM 4976 C CA . LEU B 1 112 ? -19.109 25.734 16.062 1 96.25 112 LEU B CA 1
ATOM 4977 C C . LEU B 1 112 ? -18.141 25.453 14.914 1 96.25 112 LEU B C 1
ATOM 4979 O O . LEU B 1 112 ? -18.094 26.234 13.953 1 96.25 112 LEU B O 1
ATOM 4983 N N . GLY B 1 113 ? -17.328 24.422 15.062 1 97.19 113 GLY B N 1
ATOM 4984 C CA . GLY B 1 113 ? -16.359 24.078 14.039 1 97.19 113 GLY B CA 1
ATOM 4985 C C . GLY B 1 113 ? -14.945 24.469 14.398 1 97.19 113 GLY B C 1
ATOM 4986 O O . GLY B 1 113 ? -13.984 23.938 13.836 1 97.19 113 GLY B O 1
ATOM 4987 N N . ASP B 1 114 ? -14.797 25.484 15.297 1 98.56 114 ASP B N 1
ATOM 4988 C CA . ASP B 1 114 ? -13.453 25.844 15.742 1 98.56 114 ASP B CA 1
ATOM 4989 C C . ASP B 1 114 ? -12.766 24.672 16.438 1 98.56 114 ASP B C 1
ATOM 4991 O O . ASP B 1 114 ? -13.43 23.844 17.062 1 98.56 114 ASP B O 1
ATOM 4995 N N . LEU B 1 115 ? -11.484 24.578 16.281 1 98.81 115 LEU B N 1
ATOM 4996 C CA . LEU B 1 115 ? -10.68 23.609 17.016 1 98.81 115 LEU B CA 1
ATOM 4997 C C . LEU B 1 115 ? -10.031 24.266 18.234 1 98.81 115 LEU B C 1
ATOM 4999 O O . LEU B 1 115 ? -9.477 25.359 18.125 1 98.81 115 LEU B O 1
ATOM 5003 N N . VAL B 1 116 ? -10.086 23.547 19.422 1 98.81 116 VAL B N 1
ATOM 5004 C CA . VAL B 1 116 ? -9.625 24.172 20.656 1 98.81 116 VAL B CA 1
ATOM 5005 C C . VAL B 1 116 ? -8.867 23.141 21.5 1 98.81 116 VAL B C 1
ATOM 5007 O O . VAL B 1 116 ? -9.016 21.938 21.312 1 98.81 116 VAL B O 1
ATOM 5010 N N . GLY B 1 117 ? -7.945 23.609 22.312 1 98.69 117 GLY B N 1
ATOM 5011 C CA . GLY B 1 117 ? -7.27 22.859 23.359 1 98.69 117 GLY B CA 1
ATOM 5012 C C . GLY B 1 117 ? -7.711 23.25 24.75 1 98.69 117 GLY B C 1
ATOM 5013 O O . GLY B 1 117 ? -7.883 24.438 25.047 1 98.69 117 GLY B O 1
ATOM 5014 N N . ILE B 1 118 ? -7.941 22.266 25.578 1 98.75 118 ILE B N 1
ATOM 5015 C CA . ILE B 1 118 ? -8.469 22.484 26.922 1 98.75 118 ILE B CA 1
ATOM 5016 C C . ILE B 1 118 ? -7.562 21.812 27.953 1 98.75 118 ILE B C 1
ATOM 5018 O O . ILE B 1 118 ? -7.246 20.641 27.828 1 98.75 118 ILE B O 1
ATOM 5022 N N . GLU B 1 119 ? -7.086 22.547 28.875 1 98.69 119 GLU B N 1
ATOM 5023 C CA . GLU B 1 119 ? -6.539 21.984 30.109 1 98.69 119 GLU B CA 1
ATOM 5024 C C . GLU B 1 119 ? -7.523 22.141 31.266 1 98.69 119 GLU B C 1
ATOM 5026 O O . GLU B 1 119 ? -8.203 23.156 31.375 1 98.69 119 GLU B O 1
ATOM 5031 N N . GLY B 1 120 ? -7.672 21.078 32.031 1 98.56 120 GLY B N 1
ATOM 5032 C CA . GLY B 1 120 ? -8.617 21.188 33.125 1 98.56 120 GLY B CA 1
ATOM 5033 C C . GLY B 1 120 ? -8.695 19.938 33.969 1 98.56 120 GLY B C 1
ATOM 5034 O O . GLY B 1 120 ? -7.781 19.109 33.969 1 98.56 120 GLY B O 1
ATOM 5035 N N . LYS B 1 121 ? -9.789 19.891 34.75 1 98.44 121 LYS B N 1
ATOM 5036 C CA . LYS B 1 121 ? -10.016 18.781 35.688 1 98.44 121 LYS B CA 1
ATOM 5037 C C . LYS B 1 121 ? -11.266 17.984 35.281 1 98.44 121 LYS B C 1
ATOM 5039 O O . LYS B 1 121 ? -12.273 18.562 34.906 1 98.44 121 LYS B O 1
ATOM 5044 N N . VAL B 1 122 ? -11.094 16.672 35.469 1 98.5 122 VAL B N 1
ATOM 5045 C CA . VAL B 1 122 ? -12.227 15.805 35.125 1 98.5 122 VAL B CA 1
ATOM 5046 C C . VAL B 1 122 ? -13.258 15.883 36.25 1 98.5 122 VAL B C 1
ATOM 5048 O O . VAL B 1 122 ? -12.898 15.875 37.438 1 98.5 122 VAL B O 1
ATOM 5051 N N . PHE B 1 123 ? -14.531 16.031 35.938 1 97.69 123 PHE B N 1
ATOM 5052 C CA . PHE B 1 123 ? -15.609 15.992 36.906 1 97.69 123 PHE B CA 1
ATOM 5053 C C . PHE B 1 123 ? -16.906 15.477 36.281 1 97.69 123 PHE B C 1
ATOM 5055 O O . PHE B 1 123 ? -16.938 15.195 35.094 1 97.69 123 PHE B O 1
ATOM 5062 N N . LYS B 1 124 ? -17.906 15.281 37 1 97.62 124 LYS B N 1
ATOM 5063 C CA . LYS B 1 124 ? -19.234 14.922 36.531 1 97.62 124 LYS B CA 1
ATOM 5064 C C . LYS B 1 124 ? -20.25 16 36.906 1 97.62 124 LYS B C 1
ATOM 5066 O O . LYS B 1 124 ? -20.203 16.562 38 1 97.62 124 LYS B O 1
ATOM 5071 N N . THR B 1 125 ? -21 16.328 35.938 1 95.5 125 THR B N 1
ATOM 5072 C CA . THR B 1 125 ? -22.062 17.297 36.188 1 95.5 125 THR B CA 1
ATOM 5073 C C . THR B 1 125 ? -23.141 16.688 37.094 1 95.5 125 THR B C 1
ATOM 5075 O O . THR B 1 125 ? -23.078 15.492 37.406 1 95.5 125 THR B O 1
ATOM 5078 N N . ASN B 1 126 ? -24.109 17.516 37.469 1 93 126 ASN B N 1
ATOM 5079 C CA . ASN B 1 126 ? -25.172 17.047 38.344 1 93 126 ASN B CA 1
ATOM 5080 C C . ASN B 1 126 ? -26.047 15.992 37.656 1 93 126 ASN B C 1
ATOM 5082 O O . ASN B 1 126 ? -26.641 15.156 38.312 1 93 126 ASN B O 1
ATOM 5086 N N . VAL B 1 127 ? -26.016 16 36.344 1 93.5 127 VAL B N 1
ATOM 5087 C CA . VAL B 1 127 ? -26.828 15.039 35.625 1 93.5 127 VAL B CA 1
ATOM 5088 C C . VAL B 1 127 ? -26 13.82 35.25 1 93.5 127 VAL B C 1
ATOM 5090 O O . VAL B 1 127 ? -26.438 12.953 34.5 1 93.5 127 VAL B O 1
ATOM 5093 N N . GLY B 1 128 ? -24.781 13.758 35.656 1 93.56 128 GLY B N 1
ATOM 5094 C CA . GLY B 1 128 ? -23.984 12.547 35.562 1 93.56 128 GLY B CA 1
ATOM 5095 C C . GLY B 1 128 ? -23.094 12.523 34.312 1 93.56 128 GLY B C 1
ATOM 5096 O O . GLY B 1 128 ? -22.453 11.508 34.031 1 93.56 128 GLY B O 1
ATOM 5097 N N . GLU B 1 129 ? -23 13.57 33.562 1 96.19 129 GLU B N 1
ATOM 5098 C CA . GLU B 1 129 ? -22.188 13.578 32.344 1 96.19 129 GLU B CA 1
ATOM 5099 C C . GLU B 1 129 ? -20.719 13.883 32.688 1 96.19 129 GLU B C 1
ATOM 5101 O O . GLU B 1 129 ? -20.422 14.852 33.375 1 96.19 129 GLU B O 1
ATOM 5106 N N . LEU B 1 130 ? -19.859 12.969 32.281 1 97.69 130 LEU B N 1
ATOM 5107 C CA . LEU B 1 130 ? -18.422 13.203 32.438 1 97.69 130 LEU B CA 1
ATOM 5108 C C . LEU B 1 130 ? -18 14.43 31.641 1 97.69 130 LEU B C 1
ATOM 5110 O O . LEU B 1 130 ? -18.281 14.539 30.453 1 97.69 130 LEU B O 1
ATOM 5114 N N . SER B 1 131 ? -17.328 15.383 32.312 1 98.38 131 SER B N 1
ATOM 5115 C CA . SER B 1 131 ? -16.953 16.656 31.734 1 98.38 131 SER B CA 1
ATOM 5116 C C . SER B 1 131 ? -15.562 17.094 32.188 1 98.38 131 SER B C 1
ATOM 5118 O O . SER B 1 131 ? -14.984 16.484 33.094 1 98.38 131 SER B O 1
ATOM 5120 N N . VAL B 1 132 ? -15 18 31.469 1 98.69 132 VAL B N 1
ATOM 5121 C CA . VAL B 1 132 ? -13.742 18.625 31.859 1 98.69 132 VAL B CA 1
ATOM 5122 C C . VAL B 1 132 ? -13.969 20.094 32.219 1 98.69 132 VAL B C 1
ATOM 5124 O O . VAL B 1 132 ? -14.422 20.875 31.391 1 98.69 132 VAL B O 1
ATOM 5127 N N . LYS B 1 133 ? -13.727 20.438 33.469 1 98.38 133 LYS B N 1
ATOM 5128 C CA . LYS B 1 133 ? -13.758 21.828 33.906 1 98.38 133 LYS B CA 1
ATOM 5129 C C . LYS B 1 133 ? -12.492 22.562 33.5 1 98.38 133 LYS B C 1
ATOM 5131 O O . LYS B 1 133 ? -11.422 22.344 34.062 1 98.38 133 LYS B O 1
ATOM 5136 N N . ALA B 1 134 ? -12.625 23.484 32.594 1 98.62 134 ALA B N 1
ATOM 5137 C CA . ALA B 1 134 ? -11.477 24.125 31.969 1 98.62 134 ALA B CA 1
ATOM 5138 C C . ALA B 1 134 ? -10.75 25.047 32.938 1 98.62 134 ALA B C 1
ATOM 5140 O O . ALA B 1 134 ? -11.383 25.844 33.656 1 98.62 134 ALA B O 1
ATOM 5141 N N . THR B 1 135 ? -9.461 24.891 33.031 1 98.44 135 THR B N 1
ATOM 5142 C CA . THR B 1 135 ? -8.594 25.875 33.688 1 98.44 135 THR B CA 1
ATOM 5143 C C . THR B 1 135 ? -7.859 26.719 32.656 1 98.44 135 THR B C 1
ATOM 5145 O O . THR B 1 135 ? -7.355 27.797 32.969 1 98.44 135 THR B O 1
ATOM 5148 N N . SER B 1 136 ? -7.781 26.172 31.453 1 98.38 136 SER B N 1
ATOM 5149 C CA . SER B 1 136 ? -7.227 26.891 30.312 1 98.38 136 SER B CA 1
ATOM 5150 C C . SER B 1 136 ? -7.992 26.578 29.031 1 98.38 136 SER B C 1
ATOM 5152 O O . SER B 1 136 ? -8.391 25.422 28.812 1 98.38 136 SER B O 1
ATOM 5154 N N . PHE B 1 137 ? -8.227 27.594 28.203 1 98.44 137 PHE B N 1
ATOM 5155 C CA . PHE B 1 137 ? -8.906 27.5 26.906 1 98.44 137 PHE B CA 1
ATOM 5156 C C . PHE B 1 137 ? -8.047 28.094 25.797 1 98.44 137 PHE B C 1
ATOM 5158 O O . PHE B 1 137 ? -7.77 29.297 25.812 1 98.44 137 PHE B O 1
ATOM 5165 N N . THR B 1 138 ? -7.629 27.266 24.859 1 98.25 138 THR B N 1
ATOM 5166 C CA . THR B 1 138 ? -6.742 27.719 23.797 1 98.25 138 THR B CA 1
ATOM 5167 C C . THR B 1 138 ? -7.402 27.531 22.438 1 98.25 138 THR B C 1
ATOM 5169 O O . THR B 1 138 ? -7.898 26.453 22.109 1 98.25 138 THR B O 1
ATOM 5172 N N . LEU B 1 139 ? -7.5 28.594 21.609 1 98.38 139 LEU B N 1
ATOM 5173 C CA . LEU B 1 139 ? -7.941 28.469 20.219 1 98.38 139 LEU B CA 1
ATOM 5174 C C . LEU B 1 139 ? -6.832 27.906 19.344 1 98.38 139 LEU B C 1
ATOM 5176 O O . LEU B 1 139 ? -5.723 28.438 19.297 1 98.38 139 LEU B O 1
ATOM 5180 N N . LEU B 1 140 ? -7.117 26.812 18.703 1 98.62 140 LEU B N 1
ATOM 5181 C CA . LEU B 1 140 ? -6.102 26.141 17.891 1 98.62 140 LEU B CA 1
ATOM 5182 C C . LEU B 1 140 ? -6.32 26.438 16.406 1 98.62 140 LEU B C 1
ATOM 5184 O O . LEU B 1 140 ? -5.359 26.5 15.633 1 98.62 140 LEU B O 1
ATOM 5188 N N . THR B 1 141 ? -7.59 26.516 15.977 1 98.75 141 THR B N 1
ATOM 5189 C CA . THR B 1 141 ? -7.902 26.844 14.586 1 98.75 141 THR B CA 1
ATOM 5190 C C . THR B 1 141 ? -9.289 27.484 14.484 1 98.75 141 THR B C 1
ATOM 5192 O O . THR B 1 141 ? -10.266 26.938 15.008 1 98.75 141 THR B O 1
ATOM 5195 N N . LYS B 1 142 ? -9.367 28.625 13.867 1 98.56 142 LYS B N 1
ATOM 5196 C CA . LYS B 1 142 ? -10.641 29.281 13.57 1 98.56 142 LYS B CA 1
ATOM 5197 C C . LYS B 1 142 ? -11.266 28.719 12.297 1 98.56 142 LYS B C 1
ATOM 5199 O O . LYS B 1 142 ? -10.617 28.672 11.25 1 98.56 142 LYS B O 1
ATOM 5204 N N . SER B 1 143 ? -12.461 28.219 12.414 1 98.06 143 SER B N 1
ATOM 5205 C CA . SER B 1 143 ? -13.211 27.797 11.234 1 98.06 143 SER B CA 1
ATOM 5206 C C . SER B 1 143 ? -13.891 28.969 10.547 1 98.06 143 SER B C 1
ATOM 5208 O O . SER B 1 143 ? -14.57 29.766 11.195 1 98.06 143 SER B O 1
ATOM 5210 N N . LEU B 1 144 ? -13.75 29.047 9.266 1 97.69 144 LEU B N 1
ATOM 5211 C CA . LEU B 1 144 ? -14.266 30.203 8.523 1 97.69 144 LEU B CA 1
ATOM 5212 C C . LEU B 1 144 ? -15.562 29.844 7.805 1 97.69 144 LEU B C 1
ATOM 5214 O O . LEU B 1 144 ? -16.141 30.688 7.117 1 97.69 144 LEU B O 1
ATOM 5218 N N . ARG B 1 145 ? -15.977 28.594 7.957 1 95.44 145 ARG B N 1
ATOM 5219 C CA . ARG B 1 145 ? -17.234 28.125 7.387 1 95.44 145 ARG B CA 1
ATOM 5220 C C . ARG B 1 145 ? -18.094 27.422 8.438 1 95.44 145 ARG B C 1
ATOM 5222 O O . ARG B 1 145 ? -17.562 26.75 9.32 1 95.44 145 ARG B O 1
ATOM 5229 N N . PRO B 1 146 ? -19.422 27.641 8.328 1 93.75 146 PRO B N 1
ATOM 5230 C CA . PRO B 1 146 ? -20.281 26.906 9.25 1 93.75 146 PRO B CA 1
ATOM 5231 C C . PRO B 1 146 ? -20.391 25.422 8.898 1 93.75 146 PRO B C 1
ATOM 5233 O O . PRO B 1 146 ? -20.328 25.062 7.727 1 93.75 146 PRO B O 1
ATOM 5236 N N . LEU B 1 147 ? -20.484 24.641 9.938 1 91.12 147 LEU B N 1
ATOM 5237 C CA . LEU B 1 147 ? -20.781 23.219 9.703 1 91.12 147 LEU B CA 1
ATOM 5238 C C . LEU B 1 147 ? -22.219 23.047 9.195 1 91.12 147 LEU B C 1
ATOM 5240 O O . LEU B 1 147 ? -23.078 23.875 9.461 1 91.12 147 LEU B O 1
ATOM 5244 N N . PRO B 1 148 ? -22.375 22.031 8.398 1 82.44 148 PRO B N 1
ATOM 5245 C CA . PRO B 1 148 ? -23.766 21.766 7.988 1 82.44 148 PRO B CA 1
ATOM 5246 C C . PRO B 1 148 ? -24.688 21.5 9.172 1 82.44 148 PRO B C 1
ATOM 5248 O O . PRO B 1 148 ? -24.234 21.047 10.227 1 82.44 148 PRO B O 1
ATOM 5251 N N . ASP B 1 149 ? -25.875 21.953 9.156 1 70.75 149 ASP B N 1
ATOM 5252 C CA . ASP B 1 149 ? -26.859 21.844 10.227 1 70.75 149 ASP B CA 1
ATOM 5253 C C . ASP B 1 149 ? -27 20.391 10.68 1 70.75 149 ASP B C 1
ATOM 5255 O O . ASP B 1 149 ? -26.969 19.469 9.852 1 70.75 149 ASP B O 1
ATOM 5259 N N . LYS B 1 150 ? -26.781 20.188 12.062 1 57 150 LYS B N 1
ATOM 5260 C CA . LYS B 1 150 ? -26.844 18.875 12.727 1 57 150 LYS B CA 1
ATOM 5261 C C . LYS B 1 150 ? -28.031 18.062 12.211 1 57 150 LYS B C 1
ATOM 5263 O O . LYS B 1 150 ? -27.906 16.844 12 1 57 150 LYS B O 1
ATOM 5268 N N . TYR B 1 151 ? -29.109 18.828 12.281 1 47.12 151 TYR B N 1
ATOM 5269 C CA . TYR B 1 151 ? -30.344 18.141 11.922 1 47.12 151 TYR B CA 1
ATOM 5270 C C . TYR B 1 151 ? -30.359 17.812 10.438 1 47.12 151 TYR B C 1
ATOM 5272 O O . TYR B 1 151 ? -31.047 16.859 10.016 1 47.12 151 TYR B O 1
ATOM 5280 N N . HIS B 1 152 ? -29.578 18.562 9.766 1 54.38 152 HIS B N 1
ATOM 5281 C CA . HIS B 1 152 ? -29.547 18.359 8.32 1 54.38 152 HIS B CA 1
ATOM 5282 C C . HIS B 1 152 ? -28.188 17.844 7.859 1 54.38 152 HIS B C 1
ATOM 5284 O O . HIS B 1 152 ? -27.859 17.922 6.672 1 54.38 152 HIS B O 1
ATOM 5290 N N . GLY B 1 153 ? -27.453 17.141 8.703 1 57.94 153 GLY B N 1
ATOM 5291 C CA . GLY B 1 153 ? -26.25 16.547 8.133 1 57.94 153 GLY B CA 1
ATOM 5292 C C . GLY B 1 153 ? -26.203 16.625 6.617 1 57.94 153 GLY B C 1
ATOM 5293 O O . GLY B 1 153 ? -27.047 17.281 6 1 57.94 153 GLY B O 1
ATOM 5294 N N . LEU B 1 154 ? -25.094 16.297 6.043 1 66.94 154 LEU B N 1
ATOM 5295 C CA . LEU B 1 154 ? -25.078 16.312 4.586 1 66.94 154 LEU B CA 1
ATOM 5296 C C . LEU B 1 154 ? -26.156 15.398 4.02 1 66.94 154 LEU B C 1
ATOM 5298 O O . LEU B 1 154 ? -26.078 14.18 4.18 1 66.94 154 LEU B O 1
ATOM 5302 N N . LYS B 1 155 ? -27.375 15.844 3.869 1 67.5 155 LYS B N 1
ATOM 5303 C CA . LYS B 1 155 ? -28.469 15.008 3.383 1 67.5 155 LYS B CA 1
ATOM 5304 C C . LYS B 1 155 ? -28.219 14.547 1.952 1 67.5 155 LYS B C 1
ATOM 5306 O O . LYS B 1 155 ? -28.703 13.5 1.536 1 67.5 155 LYS B O 1
ATOM 5311 N N . ASP B 1 156 ? -27.328 15.289 1.432 1 81.81 156 ASP B N 1
ATOM 5312 C CA . ASP B 1 156 ? -27.031 14.945 0.046 1 81.81 156 ASP B CA 1
ATOM 5313 C C . ASP B 1 156 ? -25.875 13.945 -0.034 1 81.81 156 ASP B C 1
ATOM 5315 O O . ASP B 1 156 ? -24.734 14.289 0.252 1 81.81 156 ASP B O 1
ATOM 5319 N N . ILE B 1 157 ? -26.25 12.75 -0.343 1 81.69 157 ILE B N 1
ATOM 5320 C CA . ILE B 1 157 ? -25.297 11.641 -0.432 1 81.69 157 ILE B CA 1
ATOM 5321 C C . ILE B 1 157 ? -24.156 12.016 -1.37 1 81.69 157 ILE B C 1
ATOM 5323 O O . ILE B 1 157 ? -23 11.688 -1.103 1 81.69 157 ILE B O 1
ATOM 5327 N N . GLU B 1 158 ? -24.453 12.664 -2.348 1 85.25 158 GLU B N 1
ATOM 5328 C CA . GLU B 1 158 ? -23.422 13.07 -3.299 1 85.25 158 GLU B CA 1
ATOM 5329 C C . GLU B 1 158 ? -22.453 14.07 -2.672 1 85.25 158 GLU B C 1
ATOM 5331 O O . GLU B 1 158 ? -21.234 13.992 -2.893 1 85.25 158 GLU B O 1
ATOM 5336 N N . GLN B 1 159 ? -22.984 14.969 -1.947 1 85.38 159 GLN B N 1
ATOM 5337 C CA . GLN B 1 159 ? -22.141 15.945 -1.274 1 85.38 159 GLN B CA 1
ATOM 5338 C C . GLN B 1 159 ? -21.219 15.281 -0.253 1 85.38 159 GLN B C 1
ATOM 5340 O O . GLN B 1 159 ? -20.062 15.672 -0.096 1 85.38 159 GLN B O 1
ATOM 5345 N N . ARG B 1 160 ? -21.766 14.297 0.366 1 88.19 160 ARG B N 1
ATOM 5346 C CA . ARG B 1 160 ? -20.969 13.547 1.338 1 88.19 160 ARG B CA 1
ATOM 5347 C C . ARG B 1 160 ? -19.766 12.898 0.675 1 88.19 160 ARG B C 1
ATOM 5349 O O . ARG B 1 160 ? -18.656 12.906 1.234 1 88.19 160 ARG B O 1
ATOM 5356 N N . TYR B 1 161 ? -20 12.406 -0.498 1 89.44 161 TYR B N 1
ATOM 5357 C CA . TYR B 1 161 ? -18.922 11.742 -1.229 1 89.44 161 TYR B CA 1
ATOM 5358 C C . TYR B 1 161 ? -17.922 12.758 -1.747 1 89.44 161 TYR B C 1
ATOM 5360 O O . TYR B 1 161 ? -16.719 12.492 -1.767 1 89.44 161 TYR B O 1
ATOM 5368 N N . ARG B 1 162 ? -18.359 13.922 -2.102 1 89.5 162 ARG B N 1
ATOM 5369 C CA . ARG B 1 162 ? -17.516 14.953 -2.691 1 89.5 162 ARG B CA 1
ATOM 5370 C C . ARG B 1 162 ? -16.703 15.68 -1.621 1 89.5 162 ARG B C 1
ATOM 5372 O O . ARG B 1 162 ? -15.57 16.094 -1.867 1 89.5 162 ARG B O 1
ATOM 5379 N N . GLN B 1 163 ? -17.359 15.836 -0.499 1 92.69 163 GLN B N 1
ATOM 5380 C CA . GLN B 1 163 ? -16.703 16.5 0.624 1 92.69 163 GLN B CA 1
ATOM 5381 C C . GLN B 1 163 ? -16.562 15.562 1.815 1 92.69 163 GLN B C 1
ATOM 5383 O O . GLN B 1 163 ? -17.125 15.82 2.885 1 92.69 163 GLN B O 1
ATOM 5388 N N . ARG B 1 164 ? -15.75 14.633 1.575 1 94.75 164 ARG B N 1
ATOM 5389 C CA . ARG B 1 164 ? -15.562 13.562 2.555 1 94.75 164 ARG B CA 1
ATOM 5390 C C . ARG B 1 164 ? -15.148 14.133 3.908 1 94.75 164 ARG B C 1
ATOM 5392 O O . ARG B 1 164 ? -15.539 13.602 4.953 1 94.75 164 ARG B O 1
ATOM 5399 N N . TYR B 1 165 ? -14.359 15.25 3.928 1 96 165 TYR B N 1
ATOM 5400 C CA . TYR B 1 165 ? -13.945 15.836 5.195 1 96 165 TYR B CA 1
ATOM 5401 C C . TYR B 1 165 ? -15.148 16.328 5.992 1 96 165 TYR B C 1
ATOM 5403 O O . TYR B 1 165 ? -15.172 16.219 7.219 1 96 165 TYR B O 1
ATOM 5411 N N . LEU B 1 166 ? -16.188 16.797 5.316 1 95.12 166 LEU B N 1
ATOM 5412 C CA . LEU B 1 166 ? -17.391 17.219 6.008 1 95.12 166 LEU B CA 1
ATOM 5413 C C . LEU B 1 166 ? -18.172 16.016 6.516 1 95.12 166 LEU B C 1
ATOM 5415 O O . LEU B 1 166 ? -18.75 16.047 7.605 1 95.12 166 LEU B O 1
ATOM 5419 N N . ASP B 1 167 ? -18.188 15 5.676 1 94.62 167 ASP B N 1
ATOM 5420 C CA . ASP B 1 167 ? -18.828 13.75 6.082 1 94.62 167 ASP B CA 1
ATOM 5421 C C . ASP B 1 167 ? -18.172 13.195 7.348 1 94.62 167 ASP B C 1
ATOM 5423 O O . ASP B 1 167 ? -18.875 12.797 8.281 1 94.62 167 ASP B O 1
ATOM 5427 N N . LEU B 1 168 ? -16.891 13.219 7.402 1 95.75 168 LEU B N 1
ATOM 5428 C CA . LEU B 1 168 ? -16.141 12.68 8.531 1 95.75 168 LEU B CA 1
ATOM 5429 C C . LEU B 1 168 ? -16.359 13.516 9.781 1 95.75 168 LEU B C 1
ATOM 5431 O O . LEU B 1 168 ? -16.344 12.992 10.898 1 95.75 168 LEU B O 1
ATOM 5435 N N . ILE B 1 169 ? -16.547 14.797 9.617 1 95.25 169 ILE B N 1
ATOM 5436 C CA . ILE B 1 169 ? -16.781 15.688 10.75 1 95.25 169 ILE B CA 1
ATOM 5437 C C . ILE B 1 169 ? -18.156 15.414 11.344 1 95.25 169 ILE B C 1
ATOM 5439 O O . ILE B 1 169 ? -18.312 15.344 12.562 1 95.25 169 ILE B O 1
ATOM 5443 N N . THR B 1 170 ? -19.156 15.195 10.461 1 92.81 170 THR B N 1
ATOM 5444 C CA . THR B 1 170 ? -20.531 15.258 10.914 1 92.81 170 THR B CA 1
ATOM 5445 C C . THR B 1 170 ? -21.078 13.852 11.188 1 92.81 170 THR B C 1
ATOM 5447 O O . THR B 1 170 ? -22.109 13.703 11.836 1 92.81 170 THR B O 1
ATOM 5450 N N . SER B 1 171 ? -20.359 12.836 10.688 1 91.94 171 SER B N 1
ATOM 5451 C CA . SER B 1 171 ? -20.875 11.477 10.836 1 91.94 171 SER B CA 1
ATOM 5452 C C . SER B 1 171 ? -19.844 10.578 11.516 1 91.94 171 SER B C 1
ATOM 5454 O O . SER B 1 171 ? -18.922 10.086 10.867 1 91.94 171 SER B O 1
ATOM 5456 N N . MET B 1 172 ? -20.141 10.234 12.75 1 91.5 172 MET B N 1
ATOM 5457 C CA . MET B 1 172 ? -19.266 9.32 13.477 1 91.5 172 MET B CA 1
ATOM 5458 C C . MET B 1 172 ? -19.297 7.922 12.859 1 91.5 172 MET B C 1
ATOM 5460 O O . MET B 1 172 ? -18.312 7.203 12.883 1 91.5 172 MET B O 1
ATOM 5464 N N . GLU B 1 173 ? -20.453 7.602 12.289 1 92.5 173 GLU B N 1
ATOM 5465 C CA . GLU B 1 173 ? -20.594 6.305 11.633 1 92.5 173 GLU B CA 1
ATOM 5466 C C . GLU B 1 173 ? -19.656 6.18 10.438 1 92.5 173 GLU B C 1
ATOM 5468 O O . GLU B 1 173 ? -18.984 5.16 10.273 1 92.5 173 GLU B O 1
ATOM 5473 N N . SER B 1 174 ? -19.625 7.227 9.641 1 93.38 174 SER B N 1
ATOM 5474 C CA . SER B 1 174 ? -18.703 7.246 8.508 1 93.38 174 SER B CA 1
ATOM 5475 C C . SER B 1 174 ? -17.266 7.129 8.961 1 93.38 174 SER B C 1
ATOM 5477 O O . SER B 1 174 ? -16.484 6.367 8.383 1 93.38 174 SER B O 1
ATOM 5479 N N . ARG B 1 175 ? -16.938 7.852 9.945 1 95.06 175 ARG B N 1
ATOM 5480 C CA . ARG B 1 175 ? -15.57 7.824 10.469 1 95.06 175 ARG B CA 1
ATOM 5481 C C . ARG B 1 175 ? -15.195 6.426 10.945 1 95.06 175 ARG B C 1
ATOM 5483 O O . ARG B 1 175 ? -14.094 5.941 10.664 1 95.06 175 ARG B O 1
ATOM 5490 N N . GLU B 1 176 ? -16.094 5.832 11.633 1 95.75 176 GLU B N 1
ATOM 5491 C CA . GLU B 1 176 ? -15.844 4.492 12.156 1 95.75 176 GLU B CA 1
ATOM 5492 C C . GLU B 1 176 ? -15.625 3.492 11.023 1 95.75 176 GLU B C 1
ATOM 5494 O O . GLU B 1 176 ? -14.812 2.572 11.148 1 95.75 176 GLU B O 1
ATOM 5499 N N . THR B 1 177 ? -16.344 3.623 9.961 1 97.06 177 THR B N 1
ATOM 5500 C CA . THR B 1 177 ? -16.188 2.75 8.805 1 97.06 177 THR B CA 1
ATOM 5501 C C . THR B 1 177 ? -14.75 2.818 8.273 1 97.06 177 THR B C 1
ATOM 5503 O O . THR B 1 177 ? -14.133 1.787 7.996 1 97.06 177 THR B O 1
ATOM 5506 N N . PHE B 1 178 ? -14.234 4.004 8.219 1 97.19 178 PHE B N 1
ATOM 5507 C CA . PHE B 1 178 ? -12.906 4.18 7.641 1 97.19 178 PHE B CA 1
ATOM 5508 C C . PHE B 1 178 ? -11.828 3.748 8.625 1 97.19 178 PHE B C 1
ATOM 5510 O O . PHE B 1 178 ? -10.773 3.238 8.227 1 97.19 178 PHE B O 1
ATOM 5517 N N . VAL B 1 179 ? -12.062 3.947 9.914 1 97.38 179 VAL B N 1
ATOM 5518 C CA . VAL B 1 179 ? -11.164 3.406 10.93 1 97.38 179 VAL B CA 1
ATOM 5519 C C . VAL B 1 179 ? -11.141 1.882 10.844 1 97.38 179 VAL B C 1
ATOM 5521 O O . VAL B 1 179 ? -10.078 1.266 10.875 1 97.38 179 VAL B O 1
ATOM 5524 N N . THR B 1 180 ? -12.312 1.302 10.703 1 98.12 180 THR B N 1
ATOM 5525 C CA . THR B 1 180 ? -12.438 -0.147 10.594 1 98.12 180 THR B CA 1
ATOM 5526 C C . THR B 1 180 ? -11.734 -0.656 9.344 1 98.12 180 THR B C 1
ATOM 5528 O O . THR B 1 180 ? -11.07 -1.698 9.375 1 98.12 180 THR B O 1
ATOM 5531 N N . ARG B 1 181 ? -11.883 0.04 8.195 1 98.44 181 ARG B N 1
ATOM 5532 C CA . ARG B 1 181 ? -11.172 -0.321 6.977 1 98.44 181 ARG B CA 1
ATOM 5533 C C . ARG B 1 181 ? -9.664 -0.409 7.223 1 98.44 181 ARG B C 1
ATOM 5535 O O . ARG B 1 181 ? -9.023 -1.377 6.816 1 98.44 181 ARG B O 1
ATOM 5542 N N . SER B 1 182 ? -9.141 0.607 7.871 1 98.06 182 SER B N 1
ATOM 5543 C CA . SER B 1 182 ? -7.715 0.627 8.188 1 98.06 182 SER B CA 1
ATOM 5544 C C . SER B 1 182 ? -7.316 -0.58 9.023 1 98.06 182 SER B C 1
ATOM 5546 O O . SER B 1 182 ? -6.281 -1.204 8.773 1 98.06 182 SER B O 1
ATOM 5548 N N . LYS B 1 183 ? -8.117 -0.903 10 1 98.25 183 LYS B N 1
ATOM 5549 C CA . LYS B 1 183 ? -7.828 -2.031 10.883 1 98.25 183 LYS B CA 1
ATOM 5550 C C . LYS B 1 183 ? -7.887 -3.354 10.125 1 98.25 183 LYS B C 1
ATOM 5552 O O . LYS B 1 183 ? -7.09 -4.258 10.383 1 98.25 183 LYS B O 1
ATOM 5557 N N . ILE B 1 184 ? -8.828 -3.486 9.242 1 98.75 184 ILE B N 1
ATOM 5558 C CA . ILE B 1 184 ? -8.984 -4.691 8.438 1 98.75 184 ILE B CA 1
ATOM 5559 C C . ILE B 1 184 ? -7.723 -4.926 7.613 1 98.75 184 ILE B C 1
ATOM 5561 O O . ILE B 1 184 ? -7.164 -6.027 7.621 1 98.75 184 ILE B O 1
ATOM 5565 N N . ILE B 1 185 ? -7.266 -3.936 6.922 1 98.5 185 ILE B N 1
ATOM 5566 C CA . ILE B 1 185 ? -6.098 -4.051 6.059 1 98.5 185 ILE B CA 1
ATOM 5567 C C . ILE B 1 185 ? -4.855 -4.336 6.906 1 98.5 185 ILE B C 1
ATOM 5569 O O . ILE B 1 185 ? -4.02 -5.16 6.531 1 98.5 185 ILE B O 1
ATOM 5573 N N . ARG B 1 186 ? -4.738 -3.637 8.023 1 98.12 186 ARG B N 1
ATOM 5574 C CA . ARG B 1 186 ? -3.633 -3.869 8.945 1 98.12 186 ARG B CA 1
ATOM 5575 C C . ARG B 1 186 ? -3.586 -5.328 9.391 1 98.12 186 ARG B C 1
ATOM 5577 O O . ARG B 1 186 ? -2.525 -5.953 9.375 1 98.12 186 ARG B O 1
ATOM 5584 N N . GLU B 1 187 ? -4.715 -5.844 9.797 1 98.44 187 GLU B N 1
ATOM 5585 C CA . GLU B 1 187 ? -4.773 -7.223 10.273 1 98.44 187 GLU B CA 1
ATOM 5586 C C . GLU B 1 187 ? -4.504 -8.211 9.141 1 98.44 187 GLU B C 1
ATOM 5588 O O . GLU B 1 187 ? -3.914 -9.273 9.367 1 98.44 187 GLU B O 1
ATOM 5593 N N . MET B 1 188 ? -4.977 -7.91 7.98 1 98.69 188 MET B N 1
ATOM 5594 C CA . MET B 1 188 ? -4.684 -8.742 6.816 1 98.69 188 MET B CA 1
ATOM 5595 C C . MET B 1 188 ? -3.178 -8.844 6.594 1 98.69 188 MET B C 1
ATOM 5597 O O . MET B 1 188 ? -2.65 -9.945 6.41 1 98.69 188 MET B O 1
ATOM 5601 N N . ARG B 1 189 ? -2.484 -7.707 6.602 1 98.31 189 ARG B N 1
ATOM 5602 C CA . ARG B 1 189 ? -1.036 -7.691 6.418 1 98.31 189 ARG B CA 1
ATOM 5603 C C . ARG B 1 189 ? -0.335 -8.484 7.512 1 98.31 189 ARG B C 1
ATOM 5605 O O . ARG B 1 189 ? 0.584 -9.258 7.234 1 98.31 189 ARG B O 1
ATOM 5612 N N . ARG B 1 190 ? -0.762 -8.266 8.711 1 97.75 190 ARG B N 1
ATOM 5613 C CA . ARG B 1 190 ? -0.145 -8.969 9.828 1 97.75 190 ARG B CA 1
ATOM 5614 C C . ARG B 1 190 ? -0.303 -10.477 9.672 1 97.75 190 ARG B C 1
ATOM 5616 O O . ARG B 1 190 ? 0.645 -11.234 9.906 1 97.75 190 ARG B O 1
ATOM 5623 N N . TYR B 1 191 ? -1.527 -10.914 9.328 1 98.62 191 TYR B N 1
ATOM 5624 C CA . TYR B 1 191 ? -1.796 -12.328 9.117 1 98.62 191 TYR B CA 1
ATOM 5625 C C . TYR B 1 191 ? -0.866 -12.914 8.062 1 98.62 191 TYR B C 1
ATOM 5627 O O . TYR B 1 191 ? -0.279 -13.977 8.258 1 98.62 191 TYR B O 1
ATOM 5635 N N . LEU B 1 192 ? -0.737 -12.234 6.945 1 98.69 192 LEU B N 1
ATOM 5636 C CA . LEU B 1 192 ? 0.082 -12.719 5.84 1 98.69 192 LEU B CA 1
ATOM 5637 C C . LEU B 1 192 ? 1.562 -12.68 6.203 1 98.69 192 LEU B C 1
ATOM 5639 O O . LEU B 1 192 ? 2.303 -13.617 5.906 1 98.69 192 LEU B O 1
ATOM 5643 N N . ASP B 1 193 ? 1.985 -11.562 6.871 1 97.06 193 ASP B N 1
ATOM 5644 C CA . ASP B 1 193 ? 3.367 -11.477 7.328 1 97.06 193 ASP B CA 1
ATOM 5645 C C . ASP B 1 193 ? 3.715 -12.641 8.25 1 97.06 193 ASP B C 1
ATOM 5647 O O . ASP B 1 193 ? 4.777 -13.25 8.117 1 97.06 193 ASP B O 1
ATOM 5651 N N . ASP B 1 194 ? 2.836 -12.914 9.109 1 96.94 194 ASP B N 1
ATOM 5652 C CA . ASP B 1 194 ? 3.059 -13.969 10.102 1 96.94 194 ASP B CA 1
ATOM 5653 C C . ASP B 1 194 ? 3.041 -15.352 9.445 1 96.94 194 ASP B C 1
ATOM 5655 O O . ASP B 1 194 ? 3.514 -16.328 10.031 1 96.94 194 ASP B O 1
ATOM 5659 N N . ASN B 1 195 ? 2.488 -15.406 8.273 1 97.44 195 ASN B N 1
ATOM 5660 C CA . ASN B 1 195 ? 2.447 -16.672 7.547 1 97.44 195 ASN B CA 1
ATOM 5661 C C . ASN B 1 195 ? 3.514 -16.734 6.457 1 97.44 195 ASN B C 1
ATOM 5663 O O . ASN B 1 195 ? 3.404 -17.516 5.512 1 97.44 195 ASN B O 1
ATOM 5667 N N . GLY B 1 196 ? 4.488 -15.875 6.496 1 96.19 196 GLY B N 1
ATOM 5668 C CA . GLY B 1 196 ? 5.703 -16 5.703 1 96.19 196 GLY B CA 1
ATOM 5669 C C . GLY B 1 196 ? 5.621 -15.273 4.371 1 96.19 196 GLY B C 1
ATOM 5670 O O . GLY B 1 196 ? 6.531 -15.383 3.545 1 96.19 196 GLY B O 1
ATOM 5671 N N . TYR B 1 197 ? 4.559 -14.555 4.09 1 98.44 197 TYR B N 1
ATOM 5672 C CA . TYR B 1 197 ? 4.438 -13.828 2.83 1 98.44 197 TYR B CA 1
ATOM 5673 C C . TYR B 1 197 ? 5.238 -12.539 2.867 1 98.44 197 TYR B C 1
ATOM 5675 O O . TYR B 1 197 ? 5.324 -11.883 3.908 1 98.44 197 TYR B O 1
ATOM 5683 N N . LEU B 1 198 ? 5.781 -12.18 1.714 1 98.12 198 LEU B N 1
ATOM 5684 C CA . LEU B 1 198 ? 6.492 -10.922 1.533 1 98.12 198 LEU B CA 1
ATOM 5685 C C . LEU B 1 198 ? 5.645 -9.93 0.743 1 98.12 198 LEU B C 1
ATOM 5687 O O . LEU B 1 198 ? 5.172 -10.242 -0.353 1 98.12 198 LEU B O 1
ATOM 5691 N N . GLU B 1 199 ? 5.422 -8.797 1.339 1 98.38 199 GLU B N 1
ATOM 5692 C CA . GLU B 1 199 ? 4.754 -7.742 0.577 1 98.38 199 GLU B CA 1
ATOM 5693 C C . GLU B 1 199 ? 5.699 -7.113 -0.443 1 98.38 199 GLU B C 1
ATOM 5695 O O . GLU B 1 199 ? 6.84 -6.781 -0.117 1 98.38 199 GLU B O 1
ATOM 5700 N N . VAL B 1 200 ? 5.266 -7.023 -1.687 1 98 200 VAL B N 1
ATOM 5701 C CA . VAL B 1 200 ? 6.07 -6.449 -2.76 1 98 200 VAL B CA 1
ATOM 5702 C C . VAL B 1 200 ? 5.25 -5.402 -3.512 1 98 200 VAL B C 1
ATOM 5704 O O . VAL B 1 200 ? 4.062 -5.219 -3.238 1 98 200 VAL B O 1
ATOM 5707 N N . GLU B 1 201 ? 5.906 -4.629 -4.32 1 96.12 201 GLU B N 1
ATOM 5708 C CA . GLU B 1 201 ? 5.266 -3.609 -5.145 1 96.12 201 GLU B CA 1
ATOM 5709 C C . GLU B 1 201 ? 5.598 -3.805 -6.621 1 96.12 201 GLU B C 1
ATOM 5711 O O . GLU B 1 201 ? 6.766 -3.973 -6.984 1 96.12 201 GLU B O 1
ATOM 5716 N N . THR B 1 202 ? 4.605 -3.83 -7.414 1 96.38 202 THR B N 1
ATOM 5717 C CA . THR B 1 202 ? 4.785 -3.955 -8.859 1 96.38 202 THR B CA 1
ATOM 5718 C C . THR B 1 202 ? 4.355 -2.674 -9.57 1 96.38 202 THR B C 1
ATOM 5720 O O . THR B 1 202 ? 3.73 -1.802 -8.961 1 96.38 202 THR B O 1
ATOM 5723 N N . PRO B 1 203 ? 4.707 -2.51 -10.789 1 95.25 203 PRO B N 1
ATOM 5724 C CA . PRO B 1 203 ? 4.406 -1.268 -11.5 1 95.25 203 PRO B CA 1
ATOM 5725 C C . PRO B 1 203 ? 2.91 -1.044 -11.688 1 95.25 203 PRO B C 1
ATOM 5727 O O . PRO B 1 203 ? 2.152 -2.006 -11.852 1 95.25 203 PRO B O 1
ATOM 5730 N N . MET B 1 204 ? 2.592 0.249 -11.734 1 95.94 204 MET B N 1
ATOM 5731 C CA . MET B 1 204 ? 1.21 0.627 -12.008 1 95.94 204 MET B CA 1
ATOM 5732 C C . MET B 1 204 ? 1.027 0.985 -13.484 1 95.94 204 MET B C 1
ATOM 5734 O O . MET B 1 204 ? -0.086 0.921 -14.008 1 95.94 204 MET B O 1
ATOM 5738 N N . MET B 1 205 ? 2.051 1.363 -14.062 1 94.31 205 MET B N 1
ATOM 5739 C CA . MET B 1 205 ? 2.043 1.658 -15.492 1 94.31 205 MET B CA 1
ATOM 5740 C C . MET B 1 205 ? 2.738 0.553 -16.281 1 94.31 205 MET B C 1
ATOM 5742 O O . MET B 1 205 ? 3.922 0.287 -16.078 1 94.31 205 MET B O 1
ATOM 5746 N N . HIS B 1 206 ? 1.932 -0.05 -17.156 1 92.5 206 HIS B N 1
ATOM 5747 C CA . HIS B 1 206 ? 2.428 -1.174 -17.953 1 92.5 206 HIS B CA 1
ATOM 5748 C C . HIS B 1 206 ? 2.615 -0.783 -19.406 1 92.5 206 HIS B C 1
ATOM 5750 O O . HIS B 1 206 ? 1.962 0.142 -19.906 1 92.5 206 HIS B O 1
ATOM 5756 N N . THR B 1 207 ? 3.49 -1.461 -20.078 1 88.94 207 THR B N 1
ATOM 5757 C CA . THR B 1 207 ? 3.646 -1.263 -21.516 1 88.94 207 THR B CA 1
ATOM 5758 C C . THR B 1 207 ? 2.564 -2.014 -22.281 1 88.94 207 THR B C 1
ATOM 5760 O O . THR B 1 207 ? 2.301 -1.711 -23.453 1 88.94 207 THR B O 1
ATOM 5763 N N . ILE B 1 208 ? 2.002 -3.006 -21.656 1 85.56 208 ILE B N 1
ATOM 5764 C CA . ILE B 1 208 ? 0.889 -3.768 -22.219 1 85.56 208 ILE B CA 1
ATOM 5765 C C . ILE B 1 208 ? -0.184 -3.969 -21.156 1 85.56 208 ILE B C 1
ATOM 5767 O O . ILE B 1 208 ? 0.131 -4.191 -19.984 1 85.56 208 ILE B O 1
ATOM 5771 N N . ALA B 1 209 ? -1.406 -3.811 -21.656 1 80.69 209 ALA B N 1
ATOM 5772 C CA . ALA B 1 209 ? -2.492 -4.098 -20.719 1 80.69 209 ALA B CA 1
ATOM 5773 C C . ALA B 1 209 ? -2.73 -5.598 -20.594 1 80.69 209 ALA B C 1
ATOM 5775 O O . ALA B 1 209 ? -2.779 -6.309 -21.609 1 80.69 209 ALA B O 1
ATOM 5776 N N . GLY B 1 210 ? -2.773 -6.141 -19.422 1 77.69 210 GLY B N 1
ATOM 5777 C CA . GLY B 1 210 ? -3.002 -7.57 -19.266 1 77.69 210 GLY B CA 1
ATOM 5778 C C . GLY B 1 210 ? -3.361 -7.965 -17.844 1 77.69 210 GLY B C 1
ATOM 5779 O O . GLY B 1 210 ? -3.412 -7.113 -16.953 1 77.69 210 GLY B O 1
ATOM 5780 N N . GLY B 1 211 ? -3.785 -9.234 -17.625 1 77.19 211 GLY B N 1
ATOM 5781 C CA . GLY B 1 211 ? -4.074 -9.805 -16.312 1 77.19 211 GLY B CA 1
ATOM 5782 C C . GLY B 1 211 ? -5.551 -9.82 -15.984 1 77.19 211 GLY B C 1
ATOM 5783 O O . GLY B 1 211 ? -5.969 -10.438 -15 1 77.19 211 GLY B O 1
ATOM 5784 N N . ALA B 1 212 ? -6.289 -9.07 -16.734 1 77.75 212 ALA B N 1
ATOM 5785 C CA . ALA B 1 212 ? -7.734 -9.039 -16.531 1 77.75 212 ALA B CA 1
ATOM 5786 C C . ALA B 1 212 ? -8.453 -8.625 -17.812 1 77.75 212 ALA B C 1
ATOM 5788 O O . ALA B 1 212 ? -7.82 -8.125 -18.75 1 77.75 212 ALA B O 1
ATOM 5789 N N . SER B 1 213 ? -9.68 -9.008 -17.844 1 78.5 213 SER B N 1
ATOM 5790 C CA . SER B 1 213 ? -10.539 -8.531 -18.922 1 78.5 213 SER B CA 1
ATOM 5791 C C . SER B 1 213 ? -11.195 -7.199 -18.547 1 78.5 213 SER B C 1
ATOM 5793 O O . SER B 1 213 ? -12.273 -7.176 -17.953 1 78.5 213 SER B O 1
ATOM 5795 N N . ALA B 1 214 ? -10.531 -6.129 -18.922 1 84.94 214 ALA B N 1
ATOM 5796 C CA . ALA B 1 214 ? -11.023 -4.789 -18.609 1 84.94 214 ALA B CA 1
ATOM 5797 C C . ALA B 1 214 ? -10.398 -3.748 -19.531 1 84.94 214 ALA B C 1
ATOM 5799 O O . ALA B 1 214 ? -9.312 -3.955 -20.062 1 84.94 214 ALA B O 1
ATOM 5800 N N . ARG B 1 215 ? -11.078 -2.623 -19.703 1 86.69 215 ARG B N 1
ATOM 5801 C CA . ARG B 1 215 ? -10.555 -1.517 -20.484 1 86.69 215 ARG B CA 1
ATOM 5802 C C . ARG B 1 215 ? -9.539 -0.708 -19.688 1 86.69 215 ARG B C 1
ATOM 5804 O O . ARG B 1 215 ? -9.844 -0.219 -18.609 1 86.69 215 ARG B O 1
ATOM 5811 N N . PRO B 1 216 ? -8.383 -0.522 -20.234 1 91.88 216 PRO B N 1
ATOM 5812 C CA . PRO B 1 216 ? -7.348 0.184 -19.469 1 91.88 216 PRO B CA 1
ATOM 5813 C C . PRO B 1 216 ? -7.414 1.699 -19.656 1 91.88 216 PRO B C 1
ATOM 5815 O O . PRO B 1 216 ? -7.969 2.182 -20.641 1 91.88 216 PRO B O 1
ATOM 5818 N N . PHE B 1 217 ? -6.93 2.477 -18.688 1 93.56 217 PHE B N 1
ATOM 5819 C CA . PHE B 1 217 ? -6.555 3.873 -18.875 1 93.56 217 PHE B CA 1
ATOM 5820 C C . PHE B 1 217 ? -5.234 3.982 -19.641 1 93.56 217 PHE B C 1
ATOM 5822 O O . PHE B 1 217 ? -4.305 3.217 -19.375 1 93.56 217 PHE B O 1
ATOM 5829 N N . ILE B 1 218 ? -5.172 4.879 -20.547 1 93.81 218 ILE B N 1
ATOM 5830 C CA . ILE B 1 218 ? -3.982 5.039 -21.391 1 93.81 218 ILE B CA 1
ATOM 5831 C C . ILE B 1 218 ? -3.303 6.367 -21.062 1 93.81 218 ILE B C 1
ATOM 5833 O O . ILE B 1 218 ? -3.975 7.383 -20.875 1 93.81 218 ILE B O 1
ATOM 5837 N N . THR B 1 219 ? -2.018 6.352 -20.906 1 94.12 219 THR B N 1
ATOM 5838 C CA . THR B 1 219 ? -1.22 7.555 -20.703 1 94.12 219 THR B CA 1
ATOM 5839 C C . THR B 1 219 ? 0.049 7.52 -21.547 1 94.12 219 THR B C 1
ATOM 5841 O O . THR B 1 219 ? 0.174 6.695 -22.453 1 94.12 219 THR B O 1
ATOM 5844 N N . HIS B 1 220 ? 0.909 8.562 -21.375 1 93.62 220 HIS B N 1
ATOM 5845 C CA . HIS B 1 220 ? 2.076 8.703 -22.234 1 93.62 220 HIS B CA 1
ATOM 5846 C C . HIS B 1 220 ? 3.281 9.211 -21.453 1 93.62 220 HIS B C 1
ATOM 5848 O O . HIS B 1 220 ? 3.168 10.164 -20.688 1 93.62 220 HIS B O 1
ATOM 5854 N N . HIS B 1 221 ? 4.352 8.508 -21.609 1 91.12 221 HIS B N 1
ATOM 5855 C CA . HIS B 1 221 ? 5.621 8.961 -21.062 1 91.12 221 HIS B CA 1
ATOM 5856 C C . HIS B 1 221 ? 6.34 9.898 -22.031 1 91.12 221 HIS B C 1
ATOM 5858 O O . HIS B 1 221 ? 6.797 9.469 -23.094 1 91.12 221 HIS B O 1
ATOM 5864 N N . ASN B 1 222 ? 6.637 11.016 -21.594 1 88.44 222 ASN B N 1
ATOM 5865 C CA . ASN B 1 222 ? 7.137 12.047 -22.5 1 88.44 222 ASN B CA 1
ATOM 5866 C C . ASN B 1 222 ? 8.602 11.82 -22.844 1 88.44 222 ASN B C 1
ATOM 5868 O O . ASN B 1 222 ? 8.977 11.812 -24.031 1 88.44 222 ASN B O 1
ATOM 5872 N N . ALA B 1 223 ? 9.398 11.648 -21.859 1 86.12 223 ALA B N 1
ATOM 5873 C CA . ALA B 1 223 ? 10.836 11.547 -22.078 1 86.12 223 ALA B CA 1
ATOM 5874 C C . ALA B 1 223 ? 11.18 10.312 -22.906 1 86.12 223 ALA B C 1
ATOM 5876 O O . ALA B 1 223 ? 12.094 10.344 -23.734 1 86.12 223 ALA B O 1
ATOM 5877 N N . LEU B 1 224 ? 10.445 9.227 -22.75 1 88 224 LEU B N 1
ATOM 5878 C CA . LEU B 1 224 ? 10.719 7.98 -23.453 1 88 224 LEU B CA 1
ATOM 5879 C C . LEU B 1 224 ? 9.812 7.824 -24.672 1 88 224 LEU B C 1
ATOM 5881 O O . LEU B 1 224 ? 9.969 6.883 -25.453 1 88 224 LEU B O 1
ATOM 5885 N N . ASP B 1 225 ? 8.914 8.711 -24.828 1 89.94 225 ASP B N 1
ATOM 5886 C CA . ASP B 1 225 ? 7.953 8.711 -25.922 1 89.94 225 ASP B CA 1
ATOM 5887 C C . ASP B 1 225 ? 7.305 7.336 -26.078 1 89.94 225 ASP B C 1
ATOM 5889 O O . ASP B 1 225 ? 7.359 6.738 -27.156 1 89.94 225 ASP B O 1
ATOM 5893 N N . MET B 1 226 ? 6.672 6.906 -25 1 91.44 226 MET B N 1
ATOM 5894 C CA . MET B 1 226 ? 6.055 5.582 -24.984 1 91.44 226 MET B CA 1
ATOM 5895 C C . MET B 1 226 ? 4.648 5.645 -24.391 1 91.44 226 MET B C 1
ATOM 5897 O O . MET B 1 226 ? 4.406 6.371 -23.438 1 91.44 226 MET B O 1
ATOM 5901 N N . GLU B 1 227 ? 3.775 4.965 -25.047 1 92.31 227 GLU B N 1
ATOM 5902 C CA . GLU B 1 227 ? 2.441 4.781 -24.484 1 92.31 227 GLU B CA 1
ATOM 5903 C C . GLU B 1 227 ? 2.467 3.801 -23.328 1 92.31 227 GLU B C 1
ATOM 5905 O O . GLU B 1 227 ? 3.135 2.766 -23.391 1 92.31 227 GLU B O 1
ATOM 5910 N N . LEU B 1 228 ? 1.77 4.168 -22.281 1 93.38 228 LEU B N 1
ATOM 5911 C CA . LEU B 1 228 ? 1.673 3.33 -21.078 1 93.38 228 LEU B CA 1
ATOM 5912 C C . LEU B 1 228 ? 0.215 3.092 -20.703 1 93.38 228 LEU B C 1
ATOM 5914 O O . LEU B 1 228 ? -0.658 3.895 -21.047 1 93.38 228 LEU B O 1
ATOM 5918 N N . TYR B 1 229 ? -0.035 1.979 -20.109 1 93.5 229 TYR B N 1
ATOM 5919 C CA . TYR B 1 229 ? -1.359 1.593 -19.625 1 93.5 229 TYR B CA 1
ATOM 5920 C C . TYR B 1 229 ? -1.375 1.447 -18.109 1 93.5 229 TYR B C 1
ATOM 5922 O O . TYR B 1 229 ? -0.481 0.827 -17.531 1 93.5 229 TYR B O 1
ATOM 5930 N N . MET B 1 230 ? -2.402 2.098 -17.484 1 95.56 230 MET B N 1
ATOM 5931 C CA . MET B 1 230 ? -2.578 1.792 -16.062 1 95.56 230 MET B CA 1
ATOM 5932 C C . MET B 1 230 ? -2.973 0.332 -15.867 1 95.56 230 MET B C 1
ATOM 5934 O O . MET B 1 230 ? -3.775 -0.207 -16.625 1 95.56 230 MET B O 1
ATOM 5938 N N . ARG B 1 231 ? -2.414 -0.292 -14.875 1 96 231 ARG B N 1
ATOM 5939 C CA . ARG B 1 231 ? -2.619 -1.726 -14.695 1 96 231 ARG B CA 1
ATOM 5940 C C . ARG B 1 231 ? -4.082 -2.041 -14.414 1 96 231 ARG B C 1
ATOM 5942 O O . ARG B 1 231 ? -4.742 -1.322 -13.664 1 96 231 ARG B O 1
ATOM 5949 N N . ILE B 1 232 ? -4.594 -3.084 -14.969 1 94.75 232 ILE B N 1
ATOM 5950 C CA . ILE B 1 232 ? -5.965 -3.525 -14.742 1 94.75 232 ILE B CA 1
ATOM 5951 C C . ILE B 1 232 ? -5.973 -4.738 -13.82 1 94.75 232 ILE B C 1
ATOM 5953 O O . ILE B 1 232 ? -7.035 -5.211 -13.406 1 94.75 232 ILE B O 1
ATOM 5957 N N . ALA B 1 233 ? -4.754 -5.262 -13.539 1 94.31 233 ALA B N 1
ATOM 5958 C CA . ALA B 1 233 ? -4.516 -6.348 -12.594 1 94.31 233 ALA B CA 1
ATOM 5959 C C . ALA B 1 233 ? -3.062 -6.363 -12.133 1 94.31 233 ALA B C 1
ATOM 5961 O O . ALA B 1 233 ? -2.184 -5.832 -12.812 1 94.31 233 ALA B O 1
ATOM 5962 N N . ILE B 1 234 ? -2.77 -6.969 -10.969 1 94.31 234 ILE B N 1
ATOM 5963 C CA . ILE B 1 234 ? -1.428 -7.023 -10.398 1 94.31 234 ILE B CA 1
ATOM 5964 C C . ILE B 1 234 ? -0.76 -8.344 -10.781 1 94.31 234 ILE B C 1
ATOM 5966 O O . ILE B 1 234 ? 0.465 -8.469 -10.711 1 94.31 234 ILE B O 1
ATOM 5970 N N . GLU B 1 235 ? -1.363 -9.242 -11.336 1 93.56 235 GLU B N 1
ATOM 5971 C CA . GLU B 1 235 ? -1.155 -10.68 -11.398 1 93.56 235 GLU B CA 1
ATOM 5972 C C . GLU B 1 235 ? 0.137 -11.023 -12.133 1 93.56 235 GLU B C 1
ATOM 5974 O O . GLU B 1 235 ? 1.016 -11.688 -11.578 1 93.56 235 GLU B O 1
ATOM 5979 N N . LEU B 1 236 ? 0.364 -10.531 -13.281 1 94.62 236 LEU B N 1
ATOM 5980 C CA . LEU B 1 236 ? 1.399 -11.07 -14.156 1 94.62 236 LEU B CA 1
ATOM 5981 C C . LEU B 1 236 ? 2.789 -10.711 -13.633 1 94.62 236 LEU B C 1
ATOM 5983 O O . LEU B 1 236 ? 3.725 -11.5 -13.758 1 94.62 236 LEU B O 1
ATOM 5987 N N . HIS B 1 237 ? 2.902 -9.555 -13.047 1 96.31 237 HIS B N 1
ATOM 5988 C CA . HIS B 1 237 ? 4.191 -9.172 -12.477 1 96.31 237 HIS B CA 1
ATOM 5989 C C . HIS B 1 237 ? 4.508 -9.984 -11.227 1 96.31 237 HIS B C 1
ATOM 5991 O O . HIS B 1 237 ? 5.66 -10.359 -11.008 1 96.31 237 HIS B O 1
ATOM 5997 N N . LEU B 1 238 ? 3.516 -10.234 -10.383 1 97.94 238 LEU B N 1
ATOM 5998 C CA . LEU B 1 238 ? 3.746 -11.047 -9.188 1 97.94 238 LEU B CA 1
ATOM 5999 C C . LEU B 1 238 ? 4.164 -12.461 -9.562 1 97.94 238 LEU B C 1
ATOM 6001 O O . LEU B 1 238 ? 5.016 -13.055 -8.898 1 97.94 238 LEU B O 1
ATOM 6005 N N . LYS B 1 239 ? 3.586 -13.016 -10.617 1 98.06 239 LYS B N 1
ATOM 6006 C CA . LYS B 1 239 ? 3.955 -14.352 -11.062 1 98.06 239 LYS B CA 1
ATOM 6007 C C . LYS B 1 239 ? 5.41 -14.398 -11.516 1 98.06 239 LYS B C 1
ATOM 6009 O O . LYS B 1 239 ? 6.098 -15.398 -11.32 1 98.06 239 LYS B O 1
ATOM 6014 N N . ARG B 1 240 ? 5.914 -13.312 -12.086 1 97.94 240 ARG B N 1
ATOM 6015 C CA . ARG B 1 240 ? 7.316 -13.242 -12.477 1 97.94 240 ARG B CA 1
ATOM 6016 C C . ARG B 1 240 ? 8.227 -13.336 -11.258 1 97.94 240 ARG B C 1
ATOM 6018 O O . ARG B 1 240 ? 9.328 -13.891 -11.344 1 97.94 240 ARG B O 1
ATOM 6025 N N . LEU B 1 241 ? 7.742 -12.797 -10.188 1 98.5 241 LEU B N 1
ATOM 6026 C CA . LEU B 1 241 ? 8.539 -12.875 -8.969 1 98.5 241 LEU B CA 1
ATOM 6027 C C . LEU B 1 241 ? 8.617 -14.305 -8.461 1 98.5 241 LEU B C 1
ATOM 6029 O O . LEU B 1 241 ? 9.641 -14.719 -7.91 1 98.5 241 LEU B O 1
ATOM 6033 N N . ILE B 1 242 ? 7.539 -15.086 -8.617 1 98.69 242 ILE B N 1
ATOM 6034 C CA . ILE B 1 242 ? 7.551 -16.5 -8.25 1 98.69 242 ILE B CA 1
ATOM 6035 C C . ILE B 1 242 ? 8.539 -17.25 -9.141 1 98.69 242 ILE B C 1
ATOM 6037 O O . ILE B 1 242 ? 9.305 -18.094 -8.656 1 98.69 242 ILE B O 1
ATOM 6041 N N . VAL B 1 243 ? 8.523 -16.922 -10.43 1 98.56 243 VAL B N 1
ATOM 6042 C CA . VAL B 1 243 ? 9.516 -17.5 -11.336 1 98.56 243 VAL B CA 1
ATOM 6043 C C . VAL B 1 243 ? 10.922 -17.203 -10.82 1 98.56 243 VAL B C 1
ATOM 6045 O O . VAL B 1 243 ? 11.797 -18.062 -10.875 1 98.56 243 VAL B O 1
ATOM 6048 N N . GLY B 1 244 ? 11.109 -16.016 -10.289 1 97.62 244 GLY B N 1
ATOM 6049 C CA . GLY B 1 244 ? 12.406 -15.562 -9.82 1 97.62 244 GLY B CA 1
ATOM 6050 C C . GLY B 1 244 ? 12.82 -16.188 -8.508 1 97.62 244 GLY B C 1
ATOM 6051 O O . GLY B 1 244 ? 13.953 -16.016 -8.055 1 97.62 244 GLY B O 1
ATOM 6052 N N . GLY B 1 245 ? 11.922 -16.891 -7.895 1 97.81 245 GLY B N 1
ATOM 6053 C CA . GLY B 1 245 ? 12.312 -17.625 -6.695 1 97.81 245 GLY B CA 1
ATOM 6054 C C . GLY B 1 245 ? 11.734 -17.031 -5.422 1 97.81 245 GLY B C 1
ATOM 6055 O O . GLY B 1 245 ? 12 -17.531 -4.328 1 97.81 245 GLY B O 1
ATOM 6056 N N . LEU B 1 246 ? 10.984 -15.977 -5.582 1 97.75 246 LEU B N 1
ATOM 6057 C CA . LEU B 1 246 ? 10.195 -15.57 -4.422 1 97.75 246 LEU B CA 1
ATOM 6058 C C . LEU B 1 246 ? 9.031 -16.531 -4.191 1 97.75 246 LEU B C 1
ATOM 6060 O O . LEU B 1 246 ? 8.32 -16.875 -5.133 1 97.75 246 LEU B O 1
ATOM 6064 N N . GLU B 1 247 ? 8.914 -17.047 -3.059 1 98.12 247 GLU B N 1
ATOM 6065 C CA . GLU B 1 247 ? 8.086 -18.234 -2.893 1 98.12 247 GLU B CA 1
ATOM 6066 C C . GLU B 1 247 ? 6.719 -17.875 -2.316 1 98.12 247 GLU B C 1
ATOM 6068 O O . GLU B 1 247 ? 5.754 -18.625 -2.488 1 98.12 247 GLU B O 1
ATOM 6073 N N . LYS B 1 248 ? 6.551 -16.875 -1.527 1 98.44 248 LYS B N 1
ATOM 6074 C CA . LYS B 1 248 ? 5.309 -16.312 -1.004 1 98.44 248 LYS B CA 1
ATOM 6075 C C . LYS B 1 248 ? 5.305 -14.789 -1.109 1 98.44 248 LYS B C 1
ATOM 6077 O O . LYS B 1 248 ? 6.027 -14.109 -0.378 1 98.44 248 LYS B O 1
ATOM 6082 N N . VAL B 1 249 ? 4.438 -14.266 -2 1 98.69 249 VAL B N 1
ATOM 6083 C CA . VAL B 1 249 ? 4.422 -12.812 -2.193 1 98.69 249 VAL B CA 1
ATOM 6084 C C . VAL B 1 249 ? 2.982 -12.312 -2.223 1 98.69 249 VAL B C 1
ATOM 6086 O O . VAL B 1 249 ? 2.062 -13.062 -2.557 1 98.69 249 VAL B O 1
ATOM 6089 N N . TYR B 1 250 ? 2.754 -11.109 -1.797 1 98.75 250 TYR B N 1
ATOM 6090 C CA . TYR B 1 250 ? 1.46 -10.453 -1.96 1 98.75 250 TYR B CA 1
ATOM 6091 C C . TYR B 1 250 ? 1.63 -8.953 -2.18 1 98.75 250 TYR B C 1
ATOM 6093 O O . TYR B 1 250 ? 2.701 -8.398 -1.921 1 98.75 250 TYR B O 1
ATOM 6101 N N . GLU B 1 251 ? 0.661 -8.367 -2.748 1 98.38 251 GLU B N 1
ATOM 6102 C CA . GLU B 1 251 ? 0.559 -6.918 -2.902 1 98.38 251 GLU B CA 1
ATOM 6103 C C . GLU B 1 251 ? -0.868 -6.438 -2.658 1 98.38 251 GLU B C 1
ATOM 6105 O O . GLU B 1 251 ? -1.821 -7.004 -3.195 1 98.38 251 GLU B O 1
ATOM 6110 N N . ILE B 1 252 ? -0.983 -5.52 -1.753 1 98.12 252 ILE B N 1
ATOM 6111 C CA . ILE B 1 252 ? -2.205 -4.727 -1.67 1 98.12 252 ILE B CA 1
ATOM 6112 C C . ILE B 1 252 ? -2.023 -3.418 -2.436 1 98.12 252 ILE B C 1
ATOM 6114 O O . ILE B 1 252 ? -1.146 -2.615 -2.107 1 98.12 252 ILE B O 1
ATOM 6118 N N . GLY B 1 253 ? -2.764 -3.223 -3.455 1 96 253 GLY B N 1
ATOM 6119 C CA . GLY B 1 253 ? -2.551 -2.031 -4.262 1 96 253 GLY B CA 1
ATOM 6120 C C . GLY B 1 253 ? -3.748 -1.667 -5.117 1 96 253 GLY B C 1
ATOM 6121 O O . GLY B 1 253 ? -4.723 -2.42 -5.184 1 96 253 GLY B O 1
ATOM 6122 N N . ARG B 1 254 ? -3.699 -0.492 -5.719 1 96.5 254 ARG B N 1
ATOM 6123 C CA . ARG B 1 254 ? -4.766 0.029 -6.566 1 96.5 254 ARG B CA 1
ATOM 6124 C C . ARG B 1 254 ? -4.715 -0.604 -7.953 1 96.5 254 ARG B C 1
ATOM 6126 O O . ARG B 1 254 ? -3.637 -0.9 -8.469 1 96.5 254 ARG B O 1
ATOM 6133 N N . VAL B 1 255 ? -5.844 -0.797 -8.492 1 96.38 255 VAL B N 1
ATOM 6134 C CA . VAL B 1 255 ? -6.059 -1.241 -9.867 1 96.38 255 VAL B CA 1
ATOM 6135 C C . VAL B 1 255 ? -7.02 -0.29 -10.578 1 96.38 255 VAL B C 1
ATOM 6137 O O . VAL B 1 255 ? -7.859 0.348 -9.93 1 96.38 255 VAL B O 1
ATOM 6140 N N . PHE B 1 256 ? -6.906 -0.192 -11.891 1 96.06 256 PHE B N 1
ATOM 6141 C CA . PHE B 1 256 ? -7.621 0.828 -12.648 1 96.06 256 PHE B CA 1
ATOM 6142 C C . PHE B 1 256 ? -8.398 0.2 -13.805 1 96.06 256 PHE B C 1
ATOM 6144 O O . PHE B 1 256 ? -7.809 -0.442 -14.68 1 96.06 256 PHE B O 1
ATOM 6151 N N . ARG B 1 257 ? -9.609 0.34 -13.82 1 93.81 257 ARG B N 1
ATOM 6152 C CA . ARG B 1 257 ? -10.445 -0.124 -14.93 1 93.81 257 ARG B CA 1
ATOM 6153 C C . ARG B 1 257 ? -11.336 0.997 -15.453 1 93.81 257 ARG B C 1
ATOM 6155 O O . ARG B 1 257 ? -12.141 1.557 -14.703 1 93.81 257 ARG B O 1
ATOM 6162 N N . ASN B 1 258 ? -11.086 1.386 -16.672 1 93.31 258 ASN B N 1
ATOM 6163 C CA . ASN B 1 258 ? -11.742 2.529 -17.297 1 93.31 258 ASN B CA 1
ATOM 6164 C C . ASN B 1 258 ? -13.18 2.205 -17.688 1 93.31 258 ASN B C 1
ATOM 6166 O O . ASN B 1 258 ? -13.523 2.205 -18.875 1 93.31 258 ASN B O 1
ATOM 6170 N N . GLU B 1 259 ? -13.898 1.875 -16.703 1 88 259 GLU B N 1
ATOM 6171 C CA . GLU B 1 259 ? -15.305 1.505 -16.828 1 88 259 GLU B CA 1
ATOM 6172 C C . GLU B 1 259 ? -16.203 2.514 -16.109 1 88 259 GLU B C 1
ATOM 6174 O O . GLU B 1 259 ? -15.727 3.529 -15.602 1 88 259 GLU B O 1
ATOM 6179 N N . GLY B 1 260 ? -17.469 2.33 -16.203 1 84.56 260 GLY B N 1
ATOM 6180 C CA . GLY B 1 260 ? -18.406 3.232 -15.555 1 84.56 260 GLY B CA 1
ATOM 6181 C C . GLY B 1 260 ? -18.391 3.109 -14.047 1 84.56 260 GLY B C 1
ATOM 6182 O O . GLY B 1 260 ? -17.625 2.33 -13.484 1 84.56 260 GLY B O 1
ATOM 6183 N N . VAL B 1 261 ? -19.094 3.967 -13.383 1 85.19 261 VAL B N 1
ATOM 6184 C CA . VAL B 1 261 ? -19.203 3.967 -11.93 1 85.19 261 VAL B CA 1
ATOM 6185 C C . VAL B 1 261 ? -20.562 3.426 -11.508 1 85.19 261 VAL B C 1
ATOM 6187 O O . VAL B 1 261 ? -21.562 3.645 -12.195 1 85.19 261 VAL B O 1
ATOM 6190 N N . SER B 1 262 ? -20.562 2.645 -10.461 1 89.31 262 SER B N 1
ATOM 6191 C CA . SER B 1 262 ? -21.781 2.137 -9.859 1 89.31 262 SER B CA 1
ATOM 6192 C C . SER B 1 262 ? -21.625 1.937 -8.359 1 89.31 262 SER B C 1
ATOM 6194 O O . SER B 1 262 ? -20.609 2.342 -7.777 1 89.31 262 SER B O 1
ATOM 6196 N N . THR B 1 263 ? -22.594 1.466 -7.676 1 87.06 263 THR B N 1
ATOM 6197 C CA . THR B 1 263 ? -22.531 1.206 -6.242 1 87.06 263 THR B CA 1
ATOM 6198 C C . THR B 1 263 ? -21.5 0.131 -5.926 1 87.06 263 THR B C 1
ATOM 6200 O O . THR B 1 263 ? -21.062 -0.012 -4.781 1 87.06 263 THR B O 1
ATOM 6203 N N . ARG B 1 264 ? -21.078 -0.515 -6.965 1 88.88 264 ARG B N 1
ATOM 6204 C CA . ARG B 1 264 ? -20.172 -1.632 -6.707 1 88.88 264 ARG B CA 1
ATOM 6205 C C . ARG B 1 264 ? -18.859 -1.46 -7.465 1 88.88 264 ARG B C 1
ATOM 6207 O O . ARG B 1 264 ? -17.938 -2.248 -7.289 1 88.88 264 ARG B O 1
ATOM 6214 N N . HIS B 1 265 ? -18.938 -0.519 -8.32 1 89.94 265 HIS B N 1
ATOM 6215 C CA . HIS B 1 265 ? -17.766 -0.359 -9.188 1 89.94 265 HIS B CA 1
ATOM 6216 C C . HIS B 1 265 ? -17.203 1.055 -9.094 1 89.94 265 HIS B C 1
ATOM 6218 O O . HIS B 1 265 ? -17.953 2.033 -9.18 1 89.94 265 HIS B O 1
ATOM 6224 N N . ASN B 1 266 ? -16.016 1.177 -8.805 1 94.5 266 ASN B N 1
ATOM 6225 C CA . ASN B 1 266 ? -15.211 2.395 -8.891 1 94.5 266 ASN B CA 1
ATOM 6226 C C . ASN B 1 266 ? -14.008 2.215 -9.805 1 94.5 266 ASN B C 1
ATOM 6228 O O . ASN B 1 266 ? -13.359 1.168 -9.789 1 94.5 266 ASN B O 1
ATOM 6232 N N . PRO B 1 267 ? -13.711 3.152 -10.719 1 94 267 PRO B N 1
ATOM 6233 C CA . PRO B 1 267 ? -12.641 2.998 -11.711 1 94 267 PRO B CA 1
ATOM 6234 C C . PRO B 1 267 ? -11.297 2.656 -11.086 1 94 267 PRO B C 1
ATOM 6236 O O . PRO B 1 267 ? -10.477 1.979 -11.703 1 94 267 PRO B O 1
ATOM 6239 N N . GLU B 1 268 ? -11.008 3.227 -10.047 1 95.19 268 GLU B N 1
ATOM 6240 C CA . GLU B 1 268 ? -9.844 2.811 -9.266 1 95.19 268 GLU B CA 1
ATOM 6241 C C . GLU B 1 268 ? -10.266 2.156 -7.957 1 95.19 268 GLU B C 1
ATOM 6243 O O . GLU B 1 268 ? -11 2.752 -7.164 1 95.19 268 GLU B O 1
ATOM 6248 N N . PHE B 1 269 ? -9.859 0.983 -7.758 1 96.38 269 PHE B N 1
ATOM 6249 C CA . PHE B 1 269 ? -10.234 0.234 -6.562 1 96.38 269 PHE B CA 1
ATOM 6250 C C . PHE B 1 269 ? -9.039 -0.557 -6.027 1 96.38 269 PHE B C 1
ATOM 6252 O O . PHE B 1 269 ? -8 -0.644 -6.688 1 96.38 269 PHE B O 1
ATOM 6259 N N . THR B 1 270 ? -9.109 -1.044 -4.789 1 97.56 270 THR B N 1
ATOM 6260 C CA . THR B 1 270 ? -8 -1.708 -4.109 1 97.56 270 THR B CA 1
ATOM 6261 C C . THR B 1 270 ? -8.195 -3.223 -4.117 1 97.56 270 THR B C 1
ATOM 6263 O O . THR B 1 270 ? -9.289 -3.715 -3.854 1 97.56 270 THR B O 1
ATOM 6266 N N . MET B 1 271 ? -7.133 -3.887 -4.48 1 97.12 271 MET B N 1
ATOM 6267 C CA . MET B 1 271 ? -7.133 -5.344 -4.434 1 97.12 271 MET B CA 1
ATOM 6268 C C . MET B 1 271 ? -5.906 -5.863 -3.689 1 97.12 271 MET B C 1
ATOM 6270 O O . MET B 1 271 ? -4.922 -5.141 -3.529 1 97.12 271 MET B O 1
ATOM 6274 N N . ILE B 1 272 ? -6.047 -7.027 -3.201 1 98.44 272 ILE B N 1
ATOM 6275 C CA . ILE B 1 272 ? -4.863 -7.797 -2.832 1 98.44 272 ILE B CA 1
ATOM 6276 C C . ILE B 1 272 ? -4.695 -8.977 -3.787 1 98.44 272 ILE B C 1
ATOM 6278 O O . ILE B 1 272 ? -5.676 -9.594 -4.199 1 98.44 272 ILE B O 1
ATOM 6282 N N . GLU B 1 273 ? -3.49 -9.211 -4.188 1 98.38 273 GLU B N 1
ATOM 6283 C CA . GLU B 1 273 ? -3.104 -10.422 -4.902 1 98.38 273 GLU B CA 1
ATOM 6284 C C . GLU B 1 273 ? -1.937 -11.117 -4.215 1 98.38 273 GLU B C 1
ATOM 6286 O O . GLU B 1 273 ? -1.013 -10.461 -3.727 1 98.38 273 GLU B O 1
ATOM 6291 N N . LEU B 1 274 ? -2.021 -12.391 -4.082 1 98.75 274 LEU B N 1
ATOM 6292 C CA . LEU B 1 274 ? -0.939 -13.141 -3.451 1 98.75 274 LEU B CA 1
ATOM 6293 C C . LEU B 1 274 ? -0.663 -14.438 -4.199 1 98.75 274 LEU B C 1
ATOM 6295 O O . LEU B 1 274 ? -1.556 -14.984 -4.852 1 98.75 274 LEU B O 1
ATOM 6299 N N . TYR B 1 275 ? 0.535 -14.938 -4.125 1 98.81 275 TYR B N 1
ATOM 6300 C CA . TYR B 1 275 ? 0.994 -16.156 -4.77 1 98.81 275 TYR B CA 1
ATOM 6301 C C . TYR B 1 275 ? 1.893 -16.969 -3.838 1 98.81 275 TYR B C 1
ATOM 6303 O O . TYR B 1 275 ? 2.713 -16.391 -3.113 1 98.81 275 TYR B O 1
ATOM 6311 N N . GLU B 1 276 ? 1.683 -18.234 -3.826 1 98.81 276 GLU B N 1
ATOM 6312 C CA . GLU B 1 276 ? 2.439 -19.141 -2.977 1 98.81 276 GLU B CA 1
ATOM 6313 C C . GLU B 1 276 ? 2.969 -20.328 -3.777 1 98.81 276 GLU B C 1
ATOM 6315 O O . GLU B 1 276 ? 2.189 -21.109 -4.344 1 98.81 276 GLU B O 1
ATOM 6320 N N . ALA B 1 277 ? 4.277 -20.438 -3.844 1 98.75 277 ALA B N 1
ATOM 6321 C CA . ALA B 1 277 ? 4.914 -21.562 -4.527 1 98.75 277 ALA B CA 1
ATOM 6322 C C . ALA B 1 277 ? 4.598 -22.891 -3.828 1 98.75 277 ALA B C 1
ATOM 6324 O O . ALA B 1 277 ? 4.469 -22.938 -2.604 1 98.75 277 ALA B O 1
ATOM 6325 N N . TYR B 1 278 ? 4.441 -23.938 -4.641 1 98.69 278 TYR B N 1
ATOM 6326 C CA . TYR B 1 278 ? 4.273 -25.344 -4.254 1 98.69 278 TYR B CA 1
ATOM 6327 C C . TYR B 1 278 ? 2.914 -25.562 -3.607 1 98.69 278 TYR B C 1
ATOM 6329 O O . TYR B 1 278 ? 2.732 -26.531 -2.854 1 98.69 278 TYR B O 1
ATOM 6337 N N . ALA B 1 279 ? 1.996 -24.625 -3.852 1 98.69 279 ALA B N 1
ATOM 6338 C CA . ALA B 1 279 ? 0.625 -24.703 -3.355 1 98.69 279 ALA B CA 1
ATOM 6339 C C . ALA B 1 279 ? -0.365 -24.875 -4.504 1 98.69 279 ALA B C 1
ATOM 6341 O O . ALA B 1 279 ? -0.001 -24.719 -5.672 1 98.69 279 ALA B O 1
ATOM 6342 N N . ASP B 1 280 ? -1.583 -25.281 -4.207 1 98.56 280 ASP B N 1
ATOM 6343 C CA . ASP B 1 280 ? -2.668 -25.359 -5.18 1 98.56 280 ASP B CA 1
ATOM 6344 C C . ASP B 1 280 ? -3.9 -24.609 -4.695 1 98.56 280 ASP B C 1
ATOM 6346 O O . ASP B 1 280 ? -3.852 -23.922 -3.664 1 98.56 280 ASP B O 1
ATOM 6350 N N . TYR B 1 281 ? -5 -24.609 -5.477 1 98.62 281 TYR B N 1
ATOM 6351 C CA . TYR B 1 281 ? -6.18 -23.812 -5.18 1 98.62 281 TYR B CA 1
ATOM 6352 C C . TYR B 1 281 ? -6.84 -24.266 -3.885 1 98.62 281 TYR B C 1
ATOM 6354 O O . TYR B 1 281 ? -7.52 -23.484 -3.217 1 98.62 281 TYR B O 1
ATOM 6362 N N . LYS B 1 282 ? -6.633 -25.5 -3.463 1 98.5 282 LYS B N 1
ATOM 6363 C CA . LYS B 1 282 ? -7.195 -25.969 -2.197 1 98.5 282 LYS B CA 1
ATOM 6364 C C . LYS B 1 282 ? -6.473 -25.328 -1.011 1 98.5 282 LYS B C 1
ATOM 6366 O O . LYS B 1 282 ? -7.098 -24.984 -0.009 1 98.5 282 LYS B O 1
ATOM 6371 N N . ASP B 1 283 ? -5.133 -25.266 -1.098 1 98.69 283 ASP B N 1
ATOM 6372 C CA . ASP B 1 283 ? -4.379 -24.531 -0.089 1 98.69 283 ASP B CA 1
ATOM 6373 C C . ASP B 1 283 ? -4.871 -23.078 0.027 1 98.69 283 ASP B C 1
ATOM 6375 O O . ASP B 1 283 ? -4.988 -22.547 1.132 1 98.69 283 ASP B O 1
ATOM 6379 N N . ILE B 1 284 ? -5.16 -22.5 -1.085 1 98.81 284 ILE B N 1
ATOM 6380 C CA . ILE B 1 284 ? -5.559 -21.094 -1.142 1 98.81 284 ILE B CA 1
ATOM 6381 C C . ILE B 1 284 ? -6.969 -20.938 -0.577 1 98.81 284 ILE B C 1
ATOM 6383 O O . ILE B 1 284 ? -7.273 -19.922 0.062 1 98.81 284 ILE B O 1
ATOM 6387 N N . MET B 1 285 ? -7.867 -21.984 -0.772 1 98.75 285 MET B N 1
ATOM 6388 C CA . MET B 1 285 ? -9.172 -21.969 -0.118 1 98.75 285 MET B CA 1
ATOM 6389 C C . MET B 1 285 ? -9.023 -21.859 1.396 1 98.75 285 MET B C 1
ATOM 6391 O O . MET B 1 285 ? -9.656 -21.016 2.027 1 98.75 285 MET B O 1
ATOM 6395 N N . LYS B 1 286 ? -8.18 -22.703 1.881 1 98.75 286 LYS B N 1
ATOM 6396 C CA . LYS B 1 286 ? -7.953 -22.719 3.322 1 98.75 286 LYS B CA 1
ATOM 6397 C C . LYS B 1 286 ? -7.375 -21.391 3.807 1 98.75 286 LYS B C 1
ATOM 6399 O O . LYS B 1 286 ? -7.809 -20.859 4.832 1 98.75 286 LYS B O 1
ATOM 6404 N N . LEU B 1 287 ? -6.418 -20.891 3.096 1 98.81 287 LEU B N 1
ATOM 6405 C CA . LEU B 1 287 ? -5.828 -19.609 3.439 1 98.81 287 LEU B CA 1
ATOM 6406 C C . LEU B 1 287 ? -6.887 -18.516 3.469 1 98.81 287 LEU B C 1
ATOM 6408 O O . LEU B 1 287 ? -6.926 -17.703 4.398 1 98.81 287 LEU B O 1
ATOM 6412 N N . THR B 1 288 ? -7.754 -18.5 2.477 1 98.88 288 THR B N 1
ATOM 6413 C CA . THR B 1 288 ? -8.742 -17.438 2.295 1 98.88 288 THR B CA 1
ATOM 6414 C C . THR B 1 288 ? -9.758 -17.453 3.434 1 98.88 288 THR B C 1
ATOM 6416 O O . THR B 1 288 ? -10 -16.422 4.07 1 98.88 288 THR B O 1
ATOM 6419 N N . GLU B 1 289 ? -10.398 -18.578 3.711 1 98.81 289 GLU B N 1
ATOM 6420 C CA . GLU B 1 289 ? -11.438 -18.656 4.727 1 98.81 289 GLU B CA 1
ATOM 6421 C C . GLU B 1 289 ? -10.875 -18.391 6.121 1 98.81 289 GLU B C 1
ATOM 6423 O O . GLU B 1 289 ? -11.5 -17.719 6.938 1 98.81 289 GLU B O 1
ATOM 6428 N N . ASN B 1 290 ? -9.609 -18.859 6.387 1 98.88 290 ASN B N 1
ATOM 6429 C CA . ASN B 1 290 ? -9 -18.625 7.688 1 98.88 290 ASN B CA 1
ATOM 6430 C C . ASN B 1 290 ? -8.594 -17.156 7.863 1 98.88 290 ASN B C 1
ATOM 6432 O O . ASN B 1 290 ? -8.742 -16.594 8.945 1 98.88 290 ASN B O 1
ATOM 6436 N N . MET B 1 291 ? -8.086 -16.547 6.816 1 98.88 291 MET B N 1
ATOM 6437 C CA . MET B 1 291 ? -7.66 -15.156 6.883 1 98.88 291 MET B CA 1
ATOM 6438 C C . MET B 1 291 ? -8.859 -14.234 7.125 1 98.88 291 MET B C 1
ATOM 6440 O O . MET B 1 291 ? -8.812 -13.383 8.008 1 98.88 291 MET B O 1
ATOM 6444 N N . ILE B 1 292 ? -9.953 -14.438 6.363 1 98.88 292 ILE B N 1
ATOM 6445 C CA . ILE B 1 292 ? -11.117 -13.578 6.484 1 98.88 292 ILE B CA 1
ATOM 6446 C C . ILE B 1 292 ? -11.766 -13.773 7.852 1 98.88 292 ILE B C 1
ATOM 6448 O O . ILE B 1 292 ? -12.164 -12.812 8.508 1 98.88 292 ILE B O 1
ATOM 6452 N N . ALA B 1 293 ? -11.867 -15.047 8.289 1 98.88 293 ALA B N 1
ATOM 6453 C CA . ALA B 1 293 ? -12.398 -15.336 9.617 1 98.88 293 ALA B CA 1
ATOM 6454 C C . ALA B 1 293 ? -11.547 -14.68 10.703 1 98.88 293 ALA B C 1
ATOM 6456 O O . ALA B 1 293 ? -12.086 -14.102 11.656 1 98.88 293 ALA B O 1
ATOM 6457 N N . HIS B 1 294 ? -10.258 -14.805 10.562 1 98.81 294 HIS B N 1
ATOM 6458 C CA . HIS B 1 294 ? -9.336 -14.195 11.508 1 98.81 294 HIS B CA 1
ATOM 6459 C C . HIS B 1 294 ? -9.539 -12.688 11.586 1 98.81 294 HIS B C 1
ATOM 6461 O O . HIS B 1 294 ? -9.602 -12.117 12.672 1 98.81 294 HIS B O 1
ATOM 6467 N N . ILE B 1 295 ? -9.625 -12.031 10.492 1 98.81 295 ILE B N 1
ATOM 6468 C CA . ILE B 1 295 ? -9.805 -10.586 10.422 1 98.81 295 ILE B CA 1
ATOM 6469 C C . ILE B 1 295 ? -11.117 -10.195 11.094 1 98.81 295 ILE B C 1
ATOM 6471 O O . ILE B 1 295 ? -11.156 -9.273 11.906 1 98.81 295 ILE B O 1
ATOM 6475 N N . ALA B 1 296 ? -12.211 -10.938 10.711 1 98.81 296 ALA B N 1
ATOM 6476 C CA . ALA B 1 296 ? -13.516 -10.648 11.305 1 98.81 296 ALA B CA 1
ATOM 6477 C C . ALA B 1 296 ? -13.461 -10.766 12.828 1 98.81 296 ALA B C 1
ATOM 6479 O O . ALA B 1 296 ? -13.945 -9.883 13.539 1 98.81 296 ALA B O 1
ATOM 6480 N N . LYS B 1 297 ? -12.859 -11.797 13.32 1 98.75 297 LYS B N 1
ATOM 6481 C CA . LYS B 1 297 ? -12.766 -12.031 14.758 1 98.75 297 LYS B CA 1
ATOM 6482 C C . LYS B 1 297 ? -11.938 -10.953 15.438 1 98.75 297 LYS B C 1
ATOM 6484 O O . LYS B 1 297 ? -12.328 -10.438 16.484 1 98.75 297 LYS B O 1
ATOM 6489 N N . ARG B 1 298 ? -10.82 -10.594 14.867 1 98.56 298 ARG B N 1
ATOM 6490 C CA . ARG B 1 298 ? -9.891 -9.656 15.492 1 98.56 298 ARG B CA 1
ATOM 6491 C C . ARG B 1 298 ? -10.422 -8.234 15.43 1 98.56 298 ARG B C 1
ATOM 6493 O O . ARG B 1 298 ? -10.234 -7.449 16.359 1 98.56 298 ARG B O 1
ATOM 6500 N N . VAL B 1 299 ? -11.047 -7.84 14.344 1 98.5 299 VAL B N 1
ATOM 6501 C CA . VAL B 1 299 ? -11.43 -6.449 14.117 1 98.5 299 VAL B CA 1
ATOM 6502 C C . VAL B 1 299 ? -12.836 -6.211 14.656 1 98.5 299 VAL B C 1
ATOM 6504 O O . VAL B 1 299 ? -13.117 -5.156 15.234 1 98.5 299 VAL B O 1
ATOM 6507 N N . LEU B 1 300 ? -13.719 -7.23 14.461 1 98.31 300 LEU B N 1
ATOM 6508 C CA . LEU B 1 300 ? -15.125 -7.035 14.828 1 98.31 300 LEU B CA 1
ATOM 6509 C C . LEU B 1 300 ? -15.461 -7.781 16.109 1 98.31 300 LEU B C 1
ATOM 6511 O O . LEU B 1 300 ? -16.516 -7.551 16.703 1 98.31 300 LEU B O 1
ATOM 6515 N N . GLY B 1 301 ? -14.633 -8.703 16.547 1 98.31 301 GLY B N 1
ATOM 6516 C CA . GLY B 1 301 ? -14.883 -9.461 17.766 1 98.31 301 GLY B CA 1
ATOM 6517 C C . GLY B 1 301 ? -15.781 -10.664 17.547 1 98.31 301 GLY B C 1
ATOM 6518 O O . GLY B 1 301 ? -16.109 -11.375 18.5 1 98.31 301 GLY B O 1
ATOM 6519 N N . THR B 1 302 ? -16.188 -10.914 16.266 1 98.31 302 THR B N 1
ATOM 6520 C CA . THR B 1 302 ? -17.109 -12 15.938 1 98.31 302 THR B CA 1
ATOM 6521 C C . THR B 1 302 ? -16.891 -12.477 14.5 1 98.31 302 THR B C 1
ATOM 6523 O O . THR B 1 302 ? -16.328 -11.75 13.68 1 98.31 302 THR B O 1
ATOM 6526 N N . THR B 1 303 ? -17.312 -13.703 14.203 1 98.38 303 THR B N 1
ATOM 6527 C CA . THR B 1 303 ? -17.312 -14.211 12.836 1 98.38 303 THR B CA 1
ATOM 6528 C C . THR B 1 303 ? -18.734 -14.242 12.281 1 98.38 303 THR B C 1
ATOM 6530 O O . THR B 1 303 ? -18.953 -14.625 11.125 1 98.38 303 THR B O 1
ATOM 6533 N N . THR B 1 304 ? -19.703 -13.867 13.125 1 98.62 304 THR B N 1
ATOM 6534 C CA . THR B 1 304 ? -21.078 -13.711 12.672 1 98.62 304 THR B CA 1
ATOM 6535 C C . THR B 1 304 ? -21.406 -12.242 12.438 1 98.62 304 THR B C 1
ATOM 6537 O O . THR B 1 304 ? -21.469 -11.453 13.391 1 98.62 304 THR B O 1
ATOM 6540 N N . ILE B 1 305 ? -21.641 -11.93 11.195 1 98.38 305 ILE B N 1
ATOM 6541 C CA . ILE B 1 305 ? -21.812 -10.516 10.883 1 98.38 305 ILE B CA 1
ATOM 6542 C C . ILE B 1 305 ? -23.172 -10.297 10.219 1 98.38 305 ILE B C 1
ATOM 6544 O O . ILE B 1 305 ? -23.797 -11.242 9.727 1 98.38 305 ILE B O 1
ATOM 6548 N N . GLN B 1 306 ? -23.641 -9.102 10.305 1 98 306 GLN B N 1
ATOM 6549 C CA . GLN B 1 306 ? -24.859 -8.68 9.625 1 98 306 GLN B CA 1
ATOM 6550 C C . GLN B 1 306 ? -24.547 -7.938 8.328 1 98 306 GLN B C 1
ATOM 6552 O O . GLN B 1 306 ? -23.672 -7.062 8.305 1 98 306 GLN B O 1
ATOM 6557 N N . TYR B 1 307 ? -25.188 -8.297 7.258 1 97.88 307 TYR B N 1
ATOM 6558 C CA . TYR B 1 307 ? -25.156 -7.543 6.012 1 97.88 307 TYR B CA 1
ATOM 6559 C C . TYR B 1 307 ? -26.547 -7.387 5.418 1 97.88 307 TYR B C 1
ATOM 6561 O O . TYR B 1 307 ? -27.125 -8.352 4.918 1 97.88 307 TYR B O 1
ATOM 6569 N N . GLY B 1 308 ? -26.969 -6.137 5.445 1 96.56 308 GLY B N 1
ATOM 6570 C CA . GLY B 1 308 ? -28.359 -5.961 5.098 1 96.56 308 GLY B CA 1
ATOM 6571 C C . GLY B 1 308 ? -29.297 -6.816 5.93 1 96.56 308 GLY B C 1
ATOM 6572 O O . GLY B 1 308 ? -29.266 -6.758 7.16 1 96.56 308 GLY B O 1
ATOM 6573 N N . GLU B 1 309 ? -30.062 -7.637 5.27 1 96.69 309 GLU B N 1
ATOM 6574 C CA . GLU B 1 309 ? -31.047 -8.461 5.961 1 96.69 309 GLU B CA 1
ATOM 6575 C C . GLU B 1 309 ? -30.469 -9.836 6.301 1 96.69 309 GLU B C 1
ATOM 6577 O O . GLU B 1 309 ? -31.141 -10.648 6.945 1 96.69 309 GLU B O 1
ATOM 6582 N N . HIS B 1 310 ? -29.266 -10.117 5.938 1 98.12 310 HIS B N 1
ATOM 6583 C CA . HIS B 1 310 ? -28.703 -11.453 6.102 1 98.12 310 HIS B CA 1
ATOM 6584 C C . HIS B 1 310 ? -27.734 -11.508 7.285 1 98.12 310 HIS B C 1
ATOM 6586 O O . HIS B 1 310 ? -27 -10.555 7.531 1 98.12 310 HIS B O 1
ATOM 6592 N N . GLU B 1 311 ? -27.812 -12.508 8.008 1 98.5 311 GLU B N 1
ATOM 6593 C CA . GLU B 1 311 ? -26.766 -12.891 8.953 1 98.5 311 GLU B CA 1
ATOM 6594 C C . GLU B 1 311 ? -25.766 -13.859 8.312 1 98.5 311 GLU B C 1
ATOM 6596 O O . GLU B 1 311 ? -26.172 -14.906 7.793 1 98.5 311 GLU B O 1
ATOM 6601 N N . ILE B 1 312 ? -24.562 -13.531 8.266 1 98.75 312 ILE B N 1
ATOM 6602 C CA . ILE B 1 312 ? -23.531 -14.297 7.574 1 98.75 312 ILE B CA 1
ATOM 6603 C C . ILE B 1 312 ? -22.578 -14.922 8.594 1 98.75 312 ILE B C 1
ATOM 6605 O O . ILE B 1 312 ? -22.094 -14.234 9.492 1 98.75 312 ILE B O 1
ATOM 6609 N N . ASN B 1 313 ? -22.328 -16.172 8.531 1 98.75 313 ASN B N 1
ATOM 6610 C CA . ASN B 1 313 ? -21.359 -16.875 9.375 1 98.75 313 ASN B CA 1
ATOM 6611 C C . ASN B 1 313 ? -20.031 -17.078 8.641 1 98.75 313 ASN B C 1
ATOM 6613 O O . ASN B 1 313 ? -19.938 -17.906 7.727 1 98.75 313 ASN B O 1
ATOM 6617 N N . LEU B 1 314 ? -18.969 -16.453 9.102 1 98.81 314 LEU B N 1
ATOM 6618 C CA . LEU B 1 314 ? -17.672 -16.484 8.438 1 98.81 314 LEU B CA 1
ATOM 6619 C C . LEU B 1 314 ? -16.75 -17.516 9.078 1 98.81 314 LEU B C 1
ATOM 6621 O O . LEU B 1 314 ? -15.562 -17.578 8.773 1 98.81 314 LEU B O 1
ATOM 6625 N N . GLU B 1 315 ? -17.234 -18.312 9.961 1 98.5 315 GLU B N 1
ATOM 6626 C CA . GLU B 1 315 ? -16.422 -19.375 10.562 1 98.5 315 GLU B CA 1
ATOM 6627 C C . GLU B 1 315 ? -16.094 -20.469 9.555 1 98.5 315 GLU B C 1
ATOM 6629 O O . GLU B 1 315 ? -17 -21 8.883 1 98.5 315 GLU B O 1
ATOM 6634 N N . PRO B 1 316 ? -14.906 -20.828 9.406 1 97.81 316 PRO B N 1
ATOM 6635 C CA . PRO B 1 316 ? -14.539 -21.938 8.516 1 97.81 316 PRO B CA 1
ATOM 6636 C C . PRO B 1 316 ? -15.039 -23.281 9.016 1 97.81 316 PRO B C 1
ATOM 6638 O O . PRO B 1 316 ? -15.258 -23.453 10.219 1 97.81 316 PRO B O 1
ATOM 6641 N N . GLU B 1 317 ? -15.203 -24.297 8.148 1 97.56 317 GLU B N 1
ATOM 6642 C CA . GLU B 1 317 ? -14.914 -24.328 6.715 1 97.56 317 GLU B CA 1
ATOM 6643 C C . GLU B 1 317 ? -16.141 -23.922 5.898 1 97.56 317 GLU B C 1
ATOM 6645 O O . GLU B 1 317 ? -17.25 -24.359 6.188 1 97.56 317 GLU B O 1
ATOM 6650 N N . TRP B 1 318 ? -15.992 -23.172 4.871 1 98.75 318 TRP B N 1
ATOM 6651 C CA . TRP B 1 318 ? -17.062 -22.688 4.008 1 98.75 318 TRP B CA 1
ATOM 6652 C C . TRP B 1 318 ? -17.469 -23.75 2.994 1 98.75 318 TRP B C 1
ATOM 6654 O O . TRP B 1 318 ? -16.719 -24.703 2.736 1 98.75 318 TRP B O 1
ATOM 6664 N N . THR B 1 319 ? -18.672 -23.625 2.529 1 98.69 319 THR B N 1
ATOM 6665 C CA . THR B 1 319 ? -19.203 -24.547 1.53 1 98.69 319 THR B CA 1
ATOM 6666 C C . THR B 1 319 ? -18.312 -24.562 0.285 1 98.69 319 THR B C 1
ATOM 6668 O O . THR B 1 319 ? -17.859 -23.516 -0.17 1 98.69 319 THR B O 1
ATOM 6671 N N . ARG B 1 320 ? -17.984 -25.734 -0.192 1 98.69 320 ARG B N 1
ATOM 6672 C CA . ARG B 1 320 ? -17.297 -25.969 -1.463 1 98.69 320 ARG B CA 1
ATOM 6673 C C . ARG B 1 320 ? -18.219 -26.656 -2.465 1 98.69 320 ARG B C 1
ATOM 6675 O O . ARG B 1 320 ? -18.688 -27.766 -2.215 1 98.69 320 ARG B O 1
ATOM 6682 N N . LEU B 1 321 ? -18.453 -25.984 -3.541 1 98.62 321 LEU B N 1
ATOM 6683 C CA . LEU B 1 321 ? -19.438 -26.484 -4.492 1 98.62 321 LEU B CA 1
ATOM 6684 C C . LEU B 1 321 ? -18.938 -26.359 -5.922 1 98.62 321 LEU B C 1
ATOM 6686 O O . LEU B 1 321 ? -18.562 -25.266 -6.359 1 98.62 321 LEU B O 1
ATOM 6690 N N . HIS B 1 322 ? -18.844 -27.5 -6.633 1 98.62 322 HIS B N 1
ATOM 6691 C CA . HIS B 1 322 ? -18.469 -27.438 -8.039 1 98.62 322 HIS B CA 1
ATOM 6692 C C . HIS B 1 322 ? -19.5 -26.672 -8.859 1 98.62 322 HIS B C 1
ATOM 6694 O O . HIS B 1 322 ? -20.703 -26.828 -8.648 1 98.62 322 HIS B O 1
ATOM 6700 N N . MET B 1 323 ? -19.094 -25.875 -9.828 1 98.62 323 MET B N 1
ATOM 6701 C CA . MET B 1 323 ? -19.953 -24.984 -10.602 1 98.62 323 MET B CA 1
ATOM 6702 C C . MET B 1 323 ? -21.094 -25.766 -11.25 1 98.62 323 MET B C 1
ATOM 6704 O O . MET B 1 323 ? -22.25 -25.359 -11.164 1 98.62 323 MET B O 1
ATOM 6708 N N . VAL B 1 324 ? -20.797 -26.906 -11.859 1 98.19 324 VAL B N 1
ATOM 6709 C CA . VAL B 1 324 ? -21.797 -27.672 -12.586 1 98.19 324 VAL B CA 1
ATOM 6710 C C . VAL B 1 324 ? -22.75 -28.344 -11.586 1 98.19 324 VAL B C 1
ATOM 6712 O O . VAL B 1 324 ? -23.938 -28.5 -11.875 1 98.19 324 VAL B O 1
ATOM 6715 N N . ASP B 1 325 ? -22.281 -28.703 -10.398 1 98.69 325 ASP B N 1
ATOM 6716 C CA . ASP B 1 325 ? -23.172 -29.203 -9.344 1 98.69 325 ASP B CA 1
ATOM 6717 C C . ASP B 1 325 ? -24.125 -28.109 -8.883 1 98.69 325 ASP B C 1
ATOM 6719 O O . ASP B 1 325 ? -25.297 -28.391 -8.594 1 98.69 325 ASP B O 1
ATOM 6723 N N . ALA B 1 326 ? -23.594 -26.906 -8.734 1 98.56 326 ALA B N 1
ATOM 6724 C CA . ALA B 1 326 ? -24.438 -25.781 -8.344 1 98.56 326 ALA B CA 1
ATOM 6725 C C . ALA B 1 326 ? -25.562 -25.562 -9.359 1 98.56 326 ALA B C 1
ATOM 6727 O O . ALA B 1 326 ? -26.719 -25.375 -8.984 1 98.56 326 ALA B O 1
ATOM 6728 N N . ILE B 1 327 ? -25.188 -25.562 -10.641 1 98.44 327 ILE B N 1
ATOM 6729 C CA . ILE B 1 327 ? -26.156 -25.375 -11.711 1 98.44 327 ILE B CA 1
ATOM 6730 C C . ILE B 1 327 ? -27.203 -26.484 -11.656 1 98.44 327 ILE B C 1
ATOM 6732 O O . ILE B 1 327 ? -28.406 -26.219 -11.781 1 98.44 327 ILE B O 1
ATOM 6736 N N . LYS B 1 328 ? -26.734 -27.703 -11.5 1 98.31 328 LYS B N 1
ATOM 6737 C CA . LYS B 1 328 ? -27.656 -28.828 -11.398 1 98.31 328 LYS B CA 1
ATOM 6738 C C . LYS B 1 328 ? -28.609 -28.656 -10.219 1 98.31 328 LYS B C 1
ATOM 6740 O O . LYS B 1 328 ? -29.812 -28.891 -10.344 1 98.31 328 LYS B O 1
ATOM 6745 N N . GLN B 1 329 ? -28.109 -28.266 -9.148 1 97.75 329 GLN B N 1
ATOM 6746 C CA . GLN B 1 329 ? -28.875 -28.109 -7.918 1 97.75 329 GLN B CA 1
ATOM 6747 C C . GLN B 1 329 ? -29.953 -27.031 -8.078 1 97.75 329 GLN B C 1
ATOM 6749 O O . GLN B 1 329 ? -31.094 -27.234 -7.672 1 97.75 329 GLN B O 1
ATOM 6754 N N . TYR B 1 330 ? -29.625 -25.922 -8.695 1 96.38 330 TYR B N 1
ATOM 6755 C CA . TYR B 1 330 ? -30.516 -24.75 -8.664 1 96.38 330 TYR B CA 1
ATOM 6756 C C . TYR B 1 330 ? -31.312 -24.641 -9.953 1 96.38 330 TYR B C 1
ATOM 6758 O O . TYR B 1 330 ? -32.375 -24.031 -9.977 1 96.38 330 TYR B O 1
ATOM 6766 N N . CYS B 1 331 ? -30.812 -25.25 -11.078 1 94.81 331 CYS B N 1
ATOM 6767 C CA . CYS B 1 331 ? -31.469 -25.109 -12.375 1 94.81 331 CYS B CA 1
ATOM 6768 C C . CYS B 1 331 ? -31.953 -26.453 -12.891 1 94.81 331 CYS B C 1
ATOM 6770 O O . CYS B 1 331 ? -32.75 -26.516 -13.828 1 94.81 331 CYS B O 1
ATOM 6772 N N . GLY B 1 332 ? -31.406 -27.469 -12.445 1 95.69 332 GLY B N 1
ATOM 6773 C CA . GLY B 1 332 ? -31.797 -28.812 -12.859 1 95.69 332 GLY B CA 1
ATOM 6774 C C . GLY B 1 332 ? -31.062 -29.297 -14.094 1 95.69 332 GLY B C 1
ATOM 6775 O O . GLY B 1 332 ? -31.328 -30.391 -14.578 1 95.69 332 GLY B O 1
ATOM 6776 N N . VAL B 1 333 ? -30.141 -28.547 -14.617 1 97.12 333 VAL B N 1
ATOM 6777 C CA . VAL B 1 333 ? -29.422 -28.906 -15.828 1 97.12 333 VAL B CA 1
ATOM 6778 C C . VAL B 1 333 ? -28.141 -29.641 -15.453 1 97.12 333 VAL B C 1
ATOM 6780 O O . VAL B 1 333 ? -27.359 -29.172 -14.625 1 97.12 333 VAL B O 1
ATOM 6783 N N . ASP B 1 334 ? -27.844 -30.75 -16.078 1 97.69 334 ASP B N 1
ATOM 6784 C CA . ASP B 1 334 ? -26.672 -31.578 -15.766 1 97.69 334 ASP B CA 1
ATOM 6785 C C . ASP B 1 334 ? -25.578 -31.391 -16.812 1 97.69 334 ASP B C 1
ATOM 6787 O O . ASP B 1 334 ? -25.5 -32.156 -17.781 1 97.69 334 ASP B O 1
ATOM 6791 N N . PHE B 1 335 ? -24.625 -30.609 -16.547 1 97.62 335 PHE B N 1
ATOM 6792 C CA . PHE B 1 335 ? -23.531 -30.312 -17.469 1 97.62 335 PHE B CA 1
ATOM 6793 C C . PHE B 1 335 ? -22.375 -31.281 -17.266 1 97.62 335 PHE B C 1
ATOM 6795 O O . PHE B 1 335 ? -21.344 -31.188 -17.953 1 97.62 335 PHE B O 1
ATOM 6802 N N . TRP B 1 336 ? -22.469 -32.219 -16.297 1 97 336 TRP B N 1
ATOM 6803 C CA . TRP B 1 336 ? -21.453 -33.281 -16.203 1 97 336 TRP B CA 1
ATOM 6804 C C . TRP B 1 336 ? -21.469 -34.125 -17.453 1 97 336 TRP B C 1
ATOM 6806 O O . TRP B 1 336 ? -20.438 -34.688 -17.859 1 97 336 TRP B O 1
ATOM 6816 N N . LYS B 1 337 ? -22.609 -34.219 -18.094 1 94.69 337 LYS B N 1
ATOM 6817 C CA . LYS B 1 337 ? -22.734 -34.969 -19.344 1 94.69 337 LYS B CA 1
ATOM 6818 C C . LYS B 1 337 ? -22.109 -34.188 -20.5 1 94.69 337 LYS B C 1
ATOM 6820 O O . LYS B 1 337 ? -22.438 -33 -20.719 1 94.69 337 LYS B O 1
ATOM 6825 N N . PRO B 1 338 ? -21.188 -34.844 -21.203 1 92.25 338 PRO B N 1
ATOM 6826 C CA . PRO B 1 338 ? -20.672 -34.156 -22.391 1 92.25 338 PRO B CA 1
ATOM 6827 C C . PRO B 1 338 ? -21.766 -33.781 -23.375 1 92.25 338 PRO B C 1
ATOM 6829 O O . PRO B 1 338 ? -22.703 -34.531 -23.578 1 92.25 338 PRO B O 1
ATOM 6832 N N . MET B 1 339 ? -21.641 -32.531 -23.922 1 94.25 339 MET B N 1
ATOM 6833 C CA . MET B 1 339 ? -22.656 -32.062 -24.875 1 94.25 339 MET B CA 1
ATOM 6834 C C . MET B 1 339 ? -22.031 -31.188 -25.953 1 94.25 339 MET B C 1
ATOM 6836 O O . MET B 1 339 ? -20.953 -30.625 -25.75 1 94.25 339 MET B O 1
ATOM 6840 N N . SER B 1 340 ? -22.641 -31.219 -27.078 1 96.44 340 SER B N 1
ATOM 6841 C CA . SER B 1 340 ? -22.219 -30.328 -28.172 1 96.44 340 SER B CA 1
ATOM 6842 C C . SER B 1 340 ? -22.625 -28.891 -27.891 1 96.44 340 SER B C 1
ATOM 6844 O O . SER B 1 340 ? -23.422 -28.625 -26.984 1 96.44 340 SER B O 1
ATOM 6846 N N . VAL B 1 341 ? -22.016 -28.031 -28.578 1 97.06 341 VAL B N 1
ATOM 6847 C CA . VAL B 1 341 ? -22.344 -26.609 -28.438 1 97.06 341 VAL B CA 1
ATOM 6848 C C . VAL B 1 341 ? -23.812 -26.391 -28.781 1 97.06 341 VAL B C 1
ATOM 6850 O O . VAL B 1 341 ? -24.469 -25.562 -28.141 1 97.06 341 VAL B O 1
ATOM 6853 N N . GLU B 1 342 ? -24.297 -27.125 -29.812 1 97.12 342 GLU B N 1
ATOM 6854 C CA . GLU B 1 342 ? -25.703 -27 -30.203 1 97.12 342 GLU B CA 1
ATOM 6855 C C . GLU B 1 342 ? -26.641 -27.438 -29.078 1 97.12 342 GLU B C 1
ATOM 6857 O O . GLU B 1 342 ? -27.641 -26.781 -28.828 1 97.12 342 GLU B O 1
ATOM 6862 N N . GLU B 1 343 ? -26.281 -28.516 -28.453 1 97.25 343 GLU B N 1
ATOM 6863 C CA . GLU B 1 343 ? -27.078 -29 -27.328 1 97.25 343 GLU B CA 1
ATOM 6864 C C . GLU B 1 343 ? -27.078 -27.984 -26.188 1 97.25 343 GLU B C 1
ATOM 6866 O O . GLU B 1 343 ? -28.109 -27.734 -25.562 1 97.25 343 GLU B O 1
ATOM 6871 N N . ALA B 1 344 ? -25.922 -27.453 -25.891 1 97.69 344 ALA B N 1
ATOM 6872 C CA . ALA B 1 344 ? -25.797 -26.469 -24.828 1 97.69 344 ALA B CA 1
ATOM 6873 C C . ALA B 1 344 ? -26.625 -25.219 -25.125 1 97.69 344 ALA B C 1
ATOM 6875 O O . ALA B 1 344 ? -27.25 -24.656 -24.234 1 97.69 344 ALA B O 1
ATOM 6876 N N . ARG B 1 345 ? -26.625 -24.781 -26.359 1 97.56 345 ARG B N 1
ATOM 6877 C CA . ARG B 1 345 ? -27.391 -23.609 -26.781 1 97.56 345 ARG B CA 1
ATOM 6878 C C . ARG B 1 345 ? -28.891 -23.875 -26.641 1 97.56 345 ARG B C 1
ATOM 6880 O O . ARG B 1 345 ? -29.641 -22.984 -26.25 1 97.56 345 ARG B O 1
ATOM 6887 N N . ALA B 1 346 ? -29.281 -25.047 -27.016 1 97.25 346 ALA B N 1
ATOM 6888 C CA . ALA B 1 346 ? -30.688 -25.422 -26.859 1 97.25 346 ALA B CA 1
ATOM 6889 C C . ALA B 1 346 ? -31.109 -25.375 -25.406 1 97.25 346 ALA B C 1
ATOM 6891 O O . ALA B 1 346 ? -32.219 -24.922 -25.094 1 97.25 346 ALA B O 1
ATOM 6892 N N . LEU B 1 347 ? -30.266 -25.875 -24.562 1 97.19 347 LEU B N 1
ATOM 6893 C CA . LEU B 1 347 ? -30.547 -25.828 -23.125 1 97.19 347 LEU B CA 1
ATOM 6894 C C . LEU B 1 347 ? -30.672 -24.391 -22.656 1 97.19 347 LEU B C 1
ATOM 6896 O O . LEU B 1 347 ? -31.531 -24.078 -21.812 1 97.19 347 LEU B O 1
ATOM 6900 N N . ALA B 1 348 ? -29.75 -23.516 -23.094 1 98 348 ALA B N 1
ATOM 6901 C CA . ALA B 1 348 ? -29.797 -22.109 -22.719 1 98 348 ALA B CA 1
ATOM 6902 C C . ALA B 1 348 ? -31.141 -21.484 -23.094 1 98 348 ALA B C 1
ATOM 6904 O O . ALA B 1 348 ? -31.719 -20.734 -22.312 1 98 348 ALA B O 1
ATOM 6905 N N . LYS B 1 349 ? -31.578 -21.75 -24.281 1 97.44 349 LYS B N 1
ATOM 6906 C CA . LYS B 1 349 ? -32.875 -21.25 -24.75 1 97.44 349 LYS B CA 1
ATOM 6907 C C . LYS B 1 349 ? -34 -21.781 -23.875 1 97.44 349 LYS B C 1
ATOM 6909 O O . LYS B 1 349 ? -34.875 -21.031 -23.484 1 97.44 349 LYS B O 1
ATOM 6914 N N . GLU B 1 350 ? -33.969 -23.016 -23.609 1 97.5 350 GLU B N 1
ATOM 6915 C CA . GLU B 1 350 ? -35 -23.672 -22.812 1 97.5 350 GLU B CA 1
ATOM 6916 C C . GLU B 1 350 ? -35.094 -23.047 -21.422 1 97.5 350 GLU B C 1
ATOM 6918 O O . GLU B 1 350 ? -36.156 -22.969 -20.844 1 97.5 350 GLU B O 1
ATOM 6923 N N . HIS B 1 351 ? -34.031 -22.656 -20.844 1 97.5 351 HIS B N 1
ATOM 6924 C CA . HIS B 1 351 ? -33.969 -22.172 -19.469 1 97.5 351 HIS B CA 1
ATOM 6925 C C . HIS B 1 351 ? -33.906 -20.641 -19.422 1 97.5 351 HIS B C 1
ATOM 6927 O O . HIS B 1 351 ? -33.656 -20.062 -18.375 1 97.5 351 HIS B O 1
ATOM 6933 N N . ASP B 1 352 ? -33.938 -19.922 -20.531 1 97.31 352 ASP B N 1
ATOM 6934 C CA . ASP B 1 352 ? -33.969 -18.469 -20.656 1 97.31 352 ASP B CA 1
ATOM 6935 C C . ASP B 1 352 ? -32.625 -17.875 -20.188 1 97.31 352 ASP B C 1
ATOM 6937 O O . ASP B 1 352 ? -32.625 -16.938 -19.375 1 97.31 352 ASP B O 1
ATOM 6941 N N . VAL B 1 353 ? -31.578 -18.547 -20.531 1 98 353 VAL B N 1
ATOM 6942 C CA . VAL B 1 353 ? -30.234 -18.016 -20.297 1 98 353 VAL B CA 1
ATOM 6943 C C . VAL B 1 353 ? -29.75 -17.281 -21.531 1 98 353 VAL B C 1
ATOM 6945 O O . VAL B 1 353 ? -29.688 -17.844 -22.625 1 98 353 VAL B O 1
ATOM 6948 N N . GLU B 1 354 ? -29.406 -15.984 -21.359 1 97.81 354 GLU B N 1
ATOM 6949 C CA . GLU B 1 354 ? -28.922 -15.164 -22.453 1 97.81 354 GLU B CA 1
ATOM 6950 C C . GLU B 1 354 ? -27.484 -15.531 -22.828 1 97.81 354 GLU B C 1
ATOM 6952 O O . GLU B 1 354 ? -26.625 -15.641 -21.969 1 97.81 354 GLU B O 1
ATOM 6957 N N . ILE B 1 355 ? -27.25 -15.82 -24.078 1 96.5 355 ILE B N 1
ATOM 6958 C CA . ILE B 1 355 ? -25.922 -16.172 -24.547 1 96.5 355 ILE B CA 1
ATOM 6959 C C . ILE B 1 355 ? -25.625 -15.422 -25.859 1 96.5 355 ILE B C 1
ATOM 6961 O O . ILE B 1 355 ? -26.547 -14.906 -26.5 1 96.5 355 ILE B O 1
ATOM 6965 N N . LYS B 1 356 ? -24.359 -15.32 -26.219 1 91.19 356 LYS B N 1
ATOM 6966 C CA . LYS B 1 356 ? -23.922 -14.828 -27.516 1 91.19 356 LYS B CA 1
ATOM 6967 C C . LYS B 1 356 ? -23.656 -15.977 -28.484 1 91.19 356 LYS B C 1
ATOM 6969 O O . LYS B 1 356 ? -23.328 -17.094 -28.062 1 91.19 356 LYS B O 1
ATOM 6974 N N . ASP B 1 357 ? -23.688 -15.648 -29.75 1 90.94 357 ASP B N 1
ATOM 6975 C CA . ASP B 1 357 ? -23.547 -16.656 -30.797 1 90.94 357 ASP B CA 1
ATOM 6976 C C . ASP B 1 357 ? -22.141 -17.25 -30.797 1 90.94 357 ASP B C 1
ATOM 6978 O O . ASP B 1 357 ? -21.938 -18.391 -31.234 1 90.94 357 ASP B O 1
ATOM 6982 N N . THR B 1 358 ? -21.234 -16.516 -30.25 1 90.44 358 THR B N 1
ATOM 6983 C CA . THR B 1 358 ? -19.844 -16.922 -30.328 1 90.44 358 THR B CA 1
ATOM 6984 C C . THR B 1 358 ? -19.469 -17.812 -29.141 1 90.44 358 THR B C 1
ATOM 6986 O O . THR B 1 358 ? -18.359 -18.344 -29.078 1 90.44 358 THR B O 1
ATOM 6989 N N . MET B 1 359 ? -20.406 -18.031 -28.234 1 93.06 359 MET B N 1
ATOM 6990 C CA . MET B 1 359 ? -20.094 -18.719 -26.984 1 93.06 359 MET B CA 1
ATOM 6991 C C . MET B 1 359 ? -20.016 -20.219 -27.203 1 93.06 359 MET B C 1
ATOM 6993 O O . MET B 1 359 ? -20.844 -20.781 -27.922 1 93.06 359 MET B O 1
ATOM 6997 N N . GLU B 1 360 ? -18.984 -20.781 -26.625 1 94.25 360 GLU B N 1
ATOM 6998 C CA . GLU B 1 360 ? -18.828 -22.219 -26.594 1 94.25 360 GLU B CA 1
ATOM 6999 C C . GLU B 1 360 ? -19.438 -22.828 -25.328 1 94.25 360 GLU B C 1
ATOM 7001 O O . GLU B 1 360 ? -20 -22.094 -24.5 1 94.25 360 GLU B O 1
ATOM 7006 N N . VAL B 1 361 ? -19.359 -24.188 -25.188 1 97.06 361 VAL B N 1
ATOM 7007 C CA . VAL B 1 361 ? -20.016 -24.891 -24.109 1 97.06 361 VAL B CA 1
ATOM 7008 C C . VAL B 1 361 ? -19.578 -24.312 -22.766 1 97.06 361 VAL B C 1
ATOM 7010 O O . VAL B 1 361 ? -20.406 -24.062 -21.875 1 97.06 361 VAL B O 1
ATOM 7013 N N . GLY B 1 362 ? -18.281 -24.109 -22.578 1 96.88 362 GLY B N 1
ATOM 7014 C CA . GLY B 1 362 ? -17.781 -23.578 -21.328 1 96.88 362 GLY B CA 1
ATOM 7015 C C . GLY B 1 362 ? -18.328 -22.188 -21 1 96.88 362 GLY B C 1
ATOM 7016 O O . GLY B 1 362 ? -18.625 -21.891 -19.844 1 96.88 362 GLY B O 1
ATOM 7017 N N . HIS B 1 363 ? -18.484 -21.359 -22.016 1 96.19 363 HIS B N 1
ATOM 7018 C CA . HIS B 1 363 ? -19.078 -20.047 -21.828 1 96.19 363 HIS B CA 1
ATOM 7019 C C . HIS B 1 363 ? -20.531 -20.156 -21.359 1 96.19 363 HIS B C 1
ATOM 7021 O O . HIS B 1 363 ? -20.969 -19.391 -20.5 1 96.19 363 HIS B O 1
ATOM 7027 N N . ILE B 1 364 ? -21.234 -21.031 -22 1 97.88 364 ILE B N 1
ATOM 7028 C CA . ILE B 1 364 ? -22.641 -21.219 -21.719 1 97.88 364 ILE B CA 1
ATOM 7029 C C . ILE B 1 364 ? -22.812 -21.703 -20.281 1 97.88 364 ILE B C 1
ATOM 7031 O O . ILE B 1 364 ? -23.719 -21.25 -19.562 1 97.88 364 ILE B O 1
ATOM 7035 N N . ILE B 1 365 ? -21.953 -22.625 -19.859 1 98.12 365 ILE B N 1
ATOM 7036 C CA . ILE B 1 365 ? -21.953 -23.094 -18.469 1 98.12 365 ILE B CA 1
ATOM 7037 C C . ILE B 1 365 ? -21.781 -21.906 -17.531 1 98.12 365 ILE B C 1
ATOM 7039 O O . ILE B 1 365 ? -22.531 -21.766 -16.562 1 98.12 365 ILE B O 1
ATOM 7043 N N . ASN B 1 366 ? -20.844 -21.078 -17.828 1 97.94 366 ASN B N 1
ATOM 7044 C CA . ASN B 1 366 ? -20.625 -19.891 -17 1 97.94 366 ASN B CA 1
ATOM 7045 C C . ASN B 1 366 ? -21.844 -19 -16.969 1 97.94 366 ASN B C 1
ATOM 7047 O O . ASN B 1 366 ? -22.172 -18.422 -15.93 1 97.94 366 ASN B O 1
ATOM 7051 N N . GLU B 1 367 ? -22.5 -18.812 -18.094 1 98 367 GLU B N 1
ATOM 7052 C CA . GLU B 1 367 ? -23.688 -17.969 -18.156 1 98 367 GLU B CA 1
ATOM 7053 C C . GLU B 1 367 ? -24.812 -18.562 -17.312 1 98 367 GLU B C 1
ATOM 7055 O O . GLU B 1 367 ? -25.562 -17.828 -16.672 1 98 367 GLU B O 1
ATOM 7060 N N . PHE B 1 368 ? -25.016 -19.891 -17.375 1 98.31 368 PHE B N 1
ATOM 7061 C CA . PHE B 1 368 ? -25.984 -20.547 -16.516 1 98.31 368 PHE B CA 1
ATOM 7062 C C . PHE B 1 368 ? -25.734 -20.188 -15.055 1 98.31 368 PHE B C 1
ATOM 7064 O O . PHE B 1 368 ? -26.656 -19.859 -14.312 1 98.31 368 PHE B O 1
ATOM 7071 N N . PHE B 1 369 ? -24.5 -20.266 -14.641 1 98.38 369 PHE B N 1
ATOM 7072 C CA . PHE B 1 369 ? -24.125 -19.984 -13.258 1 98.38 369 PHE B CA 1
ATOM 7073 C C . PHE B 1 369 ? -24.422 -18.531 -12.898 1 98.38 369 PHE B C 1
ATOM 7075 O O . PHE B 1 369 ? -25.078 -18.25 -11.891 1 98.38 369 PHE B O 1
ATOM 7082 N N . GLU B 1 370 ? -23.891 -17.609 -13.688 1 97.88 370 GLU B N 1
ATOM 7083 C CA . GLU B 1 370 ? -23.984 -16.172 -13.398 1 97.88 370 GLU B CA 1
ATOM 7084 C C . GLU B 1 370 ? -25.453 -15.719 -13.359 1 97.88 370 GLU B C 1
ATOM 7086 O O . GLU B 1 370 ? -25.828 -14.93 -12.492 1 97.88 370 GLU B O 1
ATOM 7091 N N . GLN B 1 371 ? -26.266 -16.25 -14.25 1 97.75 371 GLN B N 1
ATOM 7092 C CA . GLN B 1 371 ? -27.625 -15.75 -14.414 1 97.75 371 GLN B CA 1
ATOM 7093 C C . GLN B 1 371 ? -28.594 -16.484 -13.5 1 97.75 371 GLN B C 1
ATOM 7095 O O . GLN B 1 371 ? -29.625 -15.938 -13.117 1 97.75 371 GLN B O 1
ATOM 7100 N N . LYS B 1 372 ? -28.266 -17.734 -13.086 1 97.75 372 LYS B N 1
ATOM 7101 C CA . LYS B 1 372 ? -29.297 -18.531 -12.43 1 97.75 372 LYS B CA 1
ATOM 7102 C C . LYS B 1 372 ? -28.859 -18.953 -11.031 1 97.75 372 LYS B C 1
ATOM 7104 O O . LYS B 1 372 ? -29.688 -19.281 -10.188 1 97.75 372 LYS B O 1
ATOM 7109 N N . VAL B 1 373 ? -27.578 -18.938 -10.727 1 98.31 373 VAL B N 1
ATOM 7110 C CA . VAL B 1 373 ? -27.094 -19.562 -9.508 1 98.31 373 VAL B CA 1
ATOM 7111 C C . VAL B 1 373 ? -26.562 -18.5 -8.547 1 98.31 373 VAL B C 1
ATOM 7113 O O . VAL B 1 373 ? -26.812 -18.578 -7.336 1 98.31 373 VAL B O 1
ATOM 7116 N N . GLU B 1 374 ? -25.781 -17.516 -9.016 1 97.88 374 GLU B N 1
ATOM 7117 C CA . GLU B 1 374 ? -25.031 -16.547 -8.219 1 97.88 374 GLU B CA 1
ATOM 7118 C C . GLU B 1 374 ? -25.906 -15.922 -7.137 1 97.88 374 GLU B C 1
ATOM 7120 O O . GLU B 1 374 ? -25.484 -15.797 -5.984 1 97.88 374 GLU B O 1
ATOM 7125 N N . GLU B 1 375 ? -27.141 -15.602 -7.461 1 97.12 375 GLU B N 1
ATOM 7126 C CA . GLU B 1 375 ? -28.031 -14.852 -6.574 1 97.12 375 GLU B CA 1
ATOM 7127 C C . GLU B 1 375 ? -28.469 -15.703 -5.383 1 97.12 375 GLU B C 1
ATOM 7129 O O . GLU B 1 375 ? -28.953 -15.18 -4.379 1 97.12 375 GLU B O 1
ATOM 7134 N N . LYS B 1 376 ? -28.234 -17.016 -5.5 1 97.69 376 LYS B N 1
ATOM 7135 C CA . LYS B 1 376 ? -28.672 -17.938 -4.461 1 97.69 376 LYS B CA 1
ATOM 7136 C C . LYS B 1 376 ? -27.609 -18.125 -3.393 1 97.69 376 LYS B C 1
ATOM 7138 O O . LYS B 1 376 ? -27.875 -18.641 -2.311 1 97.69 376 LYS B O 1
ATOM 7143 N N . LEU B 1 377 ? -26.422 -17.656 -3.633 1 98.56 377 LEU B N 1
ATOM 7144 C CA . LEU B 1 377 ? -25.281 -17.922 -2.771 1 98.56 377 LEU B CA 1
ATOM 7145 C C . LEU B 1 377 ? -25.125 -16.828 -1.717 1 98.56 377 LEU B C 1
ATOM 7147 O O . LEU B 1 377 ? -24.328 -15.906 -1.887 1 98.56 377 LEU B O 1
ATOM 7151 N N . ILE B 1 378 ? -25.75 -17.031 -0.573 1 98.5 378 ILE B N 1
ATOM 7152 C CA . ILE B 1 378 ? -25.781 -16.016 0.472 1 98.5 378 ILE B CA 1
ATOM 7153 C C . ILE B 1 378 ? -24.656 -16.266 1.474 1 98.5 378 ILE B C 1
ATOM 7155 O O . ILE B 1 378 ? -23.859 -15.375 1.768 1 98.5 378 ILE B O 1
ATOM 7159 N N . GLN B 1 379 ? -24.578 -17.484 2.031 1 98.75 379 GLN B N 1
ATOM 7160 C CA . GLN B 1 379 ? -23.484 -17.859 2.928 1 98.75 379 GLN B CA 1
ATOM 7161 C C . GLN B 1 379 ? -22.172 -18.062 2.156 1 98.75 379 GLN B C 1
ATOM 7163 O O . GLN B 1 379 ? -22.203 -18.281 0.944 1 98.75 379 GLN B O 1
ATOM 7168 N N . PRO B 1 380 ? -21.047 -17.938 2.822 1 98.88 380 PRO B N 1
ATOM 7169 C CA . PRO B 1 380 ? -19.766 -18.109 2.119 1 98.88 380 PRO B CA 1
ATOM 7170 C C . PRO B 1 380 ? -19.672 -19.453 1.389 1 98.88 380 PRO B C 1
ATOM 7172 O O . PRO B 1 380 ? -19.797 -20.516 2.014 1 98.88 380 PRO B O 1
ATOM 7175 N N . THR B 1 381 ? -19.453 -19.359 0.105 1 98.88 381 THR B N 1
ATOM 7176 C CA . THR B 1 381 ? -19.391 -20.547 -0.743 1 98.88 381 THR B CA 1
ATOM 7177 C C . THR B 1 381 ? -18.281 -20.406 -1.776 1 98.88 381 THR B C 1
ATOM 7179 O O . THR B 1 381 ? -18.25 -19.438 -2.541 1 98.88 381 THR B O 1
ATOM 7182 N N . PHE B 1 382 ? -17.391 -21.375 -1.746 1 98.88 382 PHE B N 1
ATOM 7183 C CA . PHE B 1 382 ? -16.422 -21.484 -2.826 1 98.88 382 PHE B CA 1
ATOM 7184 C C . PHE B 1 382 ? -17.016 -22.219 -4.023 1 98.88 382 PHE B C 1
ATOM 7186 O O . PHE B 1 382 ? -17.391 -23.375 -3.922 1 98.88 382 PHE B O 1
ATOM 7193 N N . ILE B 1 383 ? -17.125 -21.516 -5.121 1 98.88 383 ILE B N 1
ATOM 7194 C CA . ILE B 1 383 ? -17.484 -22.156 -6.387 1 98.88 383 ILE B CA 1
ATOM 7195 C C . ILE B 1 383 ? -16.203 -22.5 -7.156 1 98.88 383 ILE B C 1
ATOM 7197 O O . ILE B 1 383 ? -15.422 -21.609 -7.504 1 98.88 383 ILE B O 1
ATOM 7201 N N . TYR B 1 384 ? -16 -23.812 -7.379 1 98.75 384 TYR B N 1
ATOM 7202 C CA . TYR B 1 384 ? -14.789 -24.219 -8.086 1 98.75 384 TYR B CA 1
ATOM 7203 C C . TYR B 1 384 ? -15.133 -25.016 -9.336 1 98.75 384 TYR B C 1
ATOM 7205 O O . TYR B 1 384 ? -16.297 -25.266 -9.625 1 98.75 384 TYR B O 1
ATOM 7213 N N . GLY B 1 385 ? -14.148 -25.359 -10.141 1 98.44 385 GLY B N 1
ATOM 7214 C CA . GLY B 1 385 ? -14.352 -26.141 -11.352 1 98.44 385 GLY B CA 1
ATOM 7215 C C . GLY B 1 385 ? -14.859 -25.312 -12.516 1 98.44 385 GLY B C 1
ATOM 7216 O O . GLY B 1 385 ? -15.789 -25.719 -13.227 1 98.44 385 GLY B O 1
ATOM 7217 N N . HIS B 1 386 ? -14.344 -24.109 -12.68 1 98.5 386 HIS B N 1
ATOM 7218 C CA . HIS B 1 386 ? -14.719 -23.234 -13.789 1 98.5 386 HIS B CA 1
ATOM 7219 C C . HIS B 1 386 ? -14.25 -23.812 -15.117 1 98.5 386 HIS B C 1
ATOM 7221 O O . HIS B 1 386 ? -13.18 -24.406 -15.203 1 98.5 386 HIS B O 1
ATOM 7227 N N . PRO B 1 387 ? -15.031 -23.562 -16.156 1 98 387 PRO B N 1
ATOM 7228 C CA . PRO B 1 387 ? -14.648 -24.047 -17.484 1 98 387 PRO B CA 1
ATOM 7229 C C . PRO B 1 387 ? -13.344 -23.422 -17.984 1 98 387 PRO B C 1
ATOM 7231 O O . PRO B 1 387 ? -13.047 -22.266 -17.672 1 98 387 PRO B O 1
ATOM 7234 N N . VAL B 1 388 ? -12.602 -24.156 -18.812 1 96.25 388 VAL B N 1
ATOM 7235 C CA . VAL B 1 388 ? -11.297 -23.75 -19.328 1 96.25 388 VAL B CA 1
ATOM 7236 C C . VAL B 1 388 ? -11.438 -22.5 -20.188 1 96.25 388 VAL B C 1
ATOM 7238 O O . VAL B 1 388 ? -10.578 -21.625 -20.172 1 96.25 388 VAL B O 1
ATOM 7241 N N . GLU B 1 389 ? -12.594 -22.297 -20.891 1 92.75 389 GLU B N 1
ATOM 7242 C CA . GLU B 1 389 ? -12.805 -21.203 -21.844 1 92.75 389 GLU B CA 1
ATOM 7243 C C . GLU B 1 389 ? -12.781 -19.844 -21.156 1 92.75 389 GLU B C 1
ATOM 7245 O O . GLU B 1 389 ? -12.461 -18.844 -21.781 1 92.75 389 GLU B O 1
ATOM 7250 N N . ILE B 1 390 ? -13.07 -19.844 -19.844 1 93.19 390 ILE B N 1
ATOM 7251 C CA . ILE B 1 390 ? -13.164 -18.562 -19.141 1 93.19 390 ILE B CA 1
ATOM 7252 C C . ILE B 1 390 ? -12.055 -18.469 -18.109 1 93.19 390 ILE B C 1
ATOM 7254 O O . ILE B 1 390 ? -12.172 -17.719 -17.141 1 93.19 390 ILE B O 1
ATOM 7258 N N . SER B 1 391 ? -11.031 -19.297 -18.219 1 94.88 391 SER B N 1
ATOM 7259 C CA . SER B 1 391 ? -9.961 -19.375 -17.234 1 94.88 391 SER B CA 1
ATOM 7260 C C . SER B 1 391 ? -8.586 -19.359 -17.891 1 94.88 391 SER B C 1
ATOM 7262 O O . SER B 1 391 ? -7.84 -20.328 -17.812 1 94.88 391 SER B O 1
ATOM 7264 N N . PRO B 1 392 ? -8.203 -18.266 -18.438 1 93.38 392 PRO B N 1
ATOM 7265 C CA . PRO B 1 392 ? -6.996 -18.203 -19.25 1 93.38 392 PRO B CA 1
ATOM 7266 C C . PRO B 1 392 ? -5.719 -18.406 -18.453 1 93.38 392 PRO B C 1
ATOM 7268 O O . PRO B 1 392 ? -4.668 -18.719 -19.016 1 93.38 392 PRO B O 1
ATOM 7271 N N . LEU B 1 393 ? -5.77 -18.266 -17.125 1 96.06 393 LEU B N 1
ATOM 7272 C CA . LEU B 1 393 ? -4.535 -18.281 -16.344 1 96.06 393 LEU B CA 1
ATOM 7273 C C . LEU B 1 393 ? -4.539 -19.438 -15.336 1 96.06 393 LEU B C 1
ATOM 7275 O O . LEU B 1 393 ? -3.641 -19.531 -14.5 1 96.06 393 LEU B O 1
ATOM 7279 N N . ALA B 1 394 ? -5.547 -20.297 -15.375 1 97.81 394 ALA B N 1
ATOM 7280 C CA . ALA B 1 394 ? -5.699 -21.375 -14.391 1 97.81 394 ALA B CA 1
ATOM 7281 C C . ALA B 1 394 ? -5.281 -22.719 -14.977 1 97.81 394 ALA B C 1
ATOM 7283 O O . ALA B 1 394 ? -5.551 -23 -16.141 1 97.81 394 ALA B O 1
ATOM 7284 N N . LYS B 1 395 ? -4.699 -23.5 -14.195 1 97.94 395 LYS B N 1
ATOM 7285 C CA . LYS B 1 395 ? -4.301 -24.844 -14.594 1 97.94 395 LYS B CA 1
ATOM 7286 C C . LYS B 1 395 ? -5.52 -25.734 -14.836 1 97.94 395 LYS B C 1
ATOM 7288 O O . LYS B 1 395 ? -6.504 -25.656 -14.094 1 97.94 395 LYS B O 1
ATOM 7293 N N . LYS B 1 396 ? -5.465 -26.547 -15.891 1 97 396 LYS B N 1
ATOM 7294 C CA . LYS B 1 396 ? -6.531 -27.516 -16.172 1 97 396 LYS B CA 1
ATOM 7295 C C . LYS B 1 396 ? -6.641 -28.562 -15.07 1 97 396 LYS B C 1
ATOM 7297 O O . LYS B 1 396 ? -5.629 -28.969 -14.492 1 97 396 LYS B O 1
ATOM 7302 N N . ASN B 1 397 ? -7.883 -28.922 -14.828 1 96.81 397 ASN B N 1
ATOM 7303 C CA . ASN B 1 397 ? -8.094 -30.016 -13.891 1 96.81 397 ASN B CA 1
ATOM 7304 C C . ASN B 1 397 ? -7.578 -31.344 -14.453 1 96.81 397 ASN B C 1
ATOM 7306 O O . ASN B 1 397 ? -7.801 -31.641 -15.625 1 96.81 397 ASN B O 1
ATOM 7310 N N . ASP B 1 398 ? -6.918 -32.094 -13.648 1 92.81 398 ASP B N 1
ATOM 7311 C CA . ASP B 1 398 ? -6.258 -33.344 -14.086 1 92.81 398 ASP B CA 1
ATOM 7312 C C . ASP B 1 398 ? -7.277 -34.406 -14.414 1 92.81 398 ASP B C 1
ATOM 7314 O O . ASP B 1 398 ? -7.035 -35.281 -15.273 1 92.81 398 ASP B O 1
ATOM 7318 N N . GLU B 1 399 ? -8.367 -34.438 -13.766 1 94.19 399 GLU B N 1
ATOM 7319 C CA . GLU B 1 399 ? -9.375 -35.469 -13.914 1 94.19 399 GLU B CA 1
ATOM 7320 C C . GLU B 1 399 ? -10.336 -35.156 -15.062 1 94.19 399 GLU B C 1
ATOM 7322 O O . GLU B 1 399 ? -10.82 -36.062 -15.742 1 94.19 399 GLU B O 1
ATOM 7327 N N . ASP B 1 400 ? -10.703 -33.938 -15.203 1 95.81 400 ASP B N 1
ATOM 7328 C CA . ASP B 1 400 ? -11.625 -33.469 -16.234 1 95.81 400 ASP B CA 1
ATOM 7329 C C . ASP B 1 400 ? -11.117 -32.188 -16.891 1 95.81 400 ASP B C 1
ATOM 7331 O O . ASP B 1 400 ? -11.328 -31.094 -16.375 1 95.81 400 ASP B O 1
ATOM 7335 N N . SER B 1 401 ? -10.555 -32.281 -18.078 1 94.75 401 SER B N 1
ATOM 7336 C CA . SER B 1 401 ? -9.82 -31.203 -18.734 1 94.75 401 SER B CA 1
ATOM 7337 C C . SER B 1 401 ? -10.766 -30.109 -19.234 1 94.75 401 SER B C 1
ATOM 7339 O O . SER B 1 401 ? -10.312 -29.062 -19.688 1 94.75 401 SER B O 1
ATOM 7341 N N . ARG B 1 402 ? -12.086 -30.375 -19.109 1 95.94 402 ARG B N 1
ATOM 7342 C CA . ARG B 1 402 ? -13.055 -29.328 -19.453 1 95.94 402 ARG B CA 1
ATOM 7343 C C . ARG B 1 402 ? -13.008 -28.188 -18.453 1 95.94 402 ARG B C 1
ATOM 7345 O O . ARG B 1 402 ? -13.422 -27.078 -18.75 1 95.94 402 ARG B O 1
ATOM 7352 N N . PHE B 1 403 ? -12.484 -28.5 -17.266 1 97.94 403 PHE B N 1
ATOM 7353 C CA . PHE B 1 403 ? -12.523 -27.547 -16.141 1 97.94 403 PHE B CA 1
ATOM 7354 C C . PHE B 1 403 ? -11.109 -27.219 -15.672 1 97.94 403 PHE B C 1
ATOM 7356 O O . PHE B 1 403 ? -10.141 -27.797 -16.156 1 97.94 403 PHE B O 1
ATOM 7363 N N . THR B 1 404 ? -11.07 -26.203 -14.805 1 98.38 404 THR B N 1
ATOM 7364 C CA . THR B 1 404 ? -9.781 -25.75 -14.289 1 98.38 404 THR B CA 1
ATOM 7365 C C . THR B 1 404 ? -9.773 -25.781 -12.766 1 98.38 404 THR B C 1
ATOM 7367 O O . THR B 1 404 ? -10.82 -25.922 -12.133 1 98.38 404 THR B O 1
ATOM 7370 N N . ASP B 1 405 ? -8.57 -25.781 -12.195 1 98.5 405 ASP B N 1
ATOM 7371 C CA . ASP B 1 405 ? -8.375 -25.625 -10.75 1 98.5 405 ASP B CA 1
ATOM 7372 C C . ASP B 1 405 ? -8.469 -24.172 -10.336 1 98.5 405 ASP B C 1
ATOM 7374 O O . ASP B 1 405 ? -7.445 -23.516 -10.086 1 98.5 405 ASP B O 1
ATOM 7378 N N . ARG B 1 406 ? -9.625 -23.703 -10.273 1 98.56 406 ARG B N 1
ATOM 7379 C CA . ARG B 1 406 ? -10.016 -22.312 -10.031 1 98.56 406 ARG B CA 1
ATOM 7380 C C . ARG B 1 406 ? -11.219 -22.234 -9.094 1 98.56 406 ARG B C 1
ATOM 7382 O O . ARG B 1 406 ? -12.078 -23.109 -9.109 1 98.56 406 ARG B O 1
ATOM 7389 N N . PHE B 1 407 ? -11.195 -21.281 -8.172 1 98.75 407 PHE B N 1
ATOM 7390 C CA . PHE B 1 407 ? -12.422 -21.031 -7.426 1 98.75 407 PHE B CA 1
ATOM 7391 C C . PHE B 1 407 ? -12.727 -19.531 -7.371 1 98.75 407 PHE B C 1
ATOM 7393 O O . PHE B 1 407 ? -11.836 -18.703 -7.578 1 98.75 407 PHE B O 1
ATOM 7400 N N . GLU B 1 408 ? -13.938 -19.219 -7.199 1 98.81 408 GLU B N 1
ATOM 7401 C CA . GLU B 1 408 ? -14.43 -17.906 -6.781 1 98.81 408 GLU B CA 1
ATOM 7402 C C . GLU B 1 408 ? -15.172 -18 -5.449 1 98.81 408 GLU B C 1
ATOM 7404 O O . GLU B 1 408 ? -15.812 -19 -5.152 1 98.81 408 GLU B O 1
ATOM 7409 N N . LEU B 1 409 ? -15.008 -17.016 -4.699 1 98.94 409 LEU B N 1
ATOM 7410 C CA . LEU B 1 409 ? -15.727 -16.938 -3.428 1 98.94 409 LEU B CA 1
ATOM 7411 C C . LEU B 1 409 ? -16.953 -16.047 -3.549 1 98.94 409 LEU B C 1
ATOM 7413 O O . LEU B 1 409 ? -16.859 -14.891 -3.955 1 98.94 409 LEU B O 1
ATOM 7417 N N . PHE B 1 410 ? -18.062 -16.625 -3.168 1 98.81 410 PHE B N 1
ATOM 7418 C CA . PHE B 1 410 ? -19.312 -15.859 -3.16 1 98.81 410 PHE B CA 1
ATOM 7419 C C . PHE B 1 410 ? -19.859 -15.727 -1.742 1 98.81 410 PHE B C 1
ATOM 7421 O O . PHE B 1 410 ? -19.891 -16.703 -0.988 1 98.81 410 PHE B O 1
ATOM 7428 N N . ILE B 1 411 ? -20.188 -14.555 -1.335 1 98.69 411 ILE B N 1
ATOM 7429 C CA . ILE B 1 411 ? -20.891 -14.195 -0.107 1 98.69 411 ILE B CA 1
ATOM 7430 C C . ILE B 1 411 ? -21.953 -13.141 -0.408 1 98.69 411 ILE B C 1
ATOM 7432 O O . ILE B 1 411 ? -21.672 -12.141 -1.076 1 98.69 411 ILE B O 1
ATOM 7436 N N . VAL B 1 412 ? -23.188 -13.305 0.052 1 98 412 VAL B N 1
ATOM 7437 C CA . VAL B 1 412 ? -24.328 -12.422 -0.164 1 98 412 VAL B CA 1
ATOM 7438 C C . VAL B 1 412 ? -24.547 -12.203 -1.66 1 98 412 VAL B C 1
ATOM 7440 O O . VAL B 1 412 ? -24.734 -11.07 -2.109 1 98 412 VAL B O 1
ATOM 7443 N N . ALA B 1 413 ? -24.312 -13.227 -2.445 1 97.31 413 ALA B N 1
ATOM 7444 C CA . ALA B 1 413 ? -24.594 -13.289 -3.877 1 97.31 413 ALA B CA 1
ATOM 7445 C C . ALA B 1 413 ? -23.609 -12.43 -4.664 1 97.31 413 ALA B C 1
ATOM 7447 O O . ALA B 1 413 ? -23.938 -11.93 -5.742 1 97.31 413 ALA B O 1
ATOM 7448 N N . ARG B 1 414 ? -22.438 -12.219 -4.055 1 96.25 414 ARG B N 1
ATOM 7449 C CA . ARG B 1 414 ? -21.422 -11.406 -4.715 1 96.25 414 ARG B CA 1
ATOM 7450 C C . ARG B 1 414 ? -20.047 -12.094 -4.668 1 96.25 414 ARG B C 1
ATOM 7452 O O . ARG B 1 414 ? -19.703 -12.719 -3.666 1 96.25 414 ARG B O 1
ATOM 7459 N N . GLU B 1 415 ? -19.328 -11.93 -5.746 1 97.81 415 GLU B N 1
ATOM 7460 C CA . GLU B 1 415 ? -17.969 -12.461 -5.789 1 97.81 415 GLU B CA 1
ATOM 7461 C C . GLU B 1 415 ? -17.031 -11.609 -4.941 1 97.81 415 GLU B C 1
ATOM 7463 O O . GLU B 1 415 ? -16.969 -10.391 -5.102 1 97.81 415 GLU B O 1
ATOM 7468 N N . HIS B 1 416 ? -16.234 -12.258 -4.09 1 98.12 416 HIS B N 1
ATOM 7469 C CA . HIS B 1 416 ? -15.312 -11.531 -3.219 1 98.12 416 HIS B CA 1
ATOM 7470 C C . HIS B 1 416 ? -13.867 -11.914 -3.514 1 98.12 416 HIS B C 1
ATOM 7472 O O . HIS B 1 416 ? -12.945 -11.195 -3.115 1 98.12 416 HIS B O 1
ATOM 7478 N N . ALA B 1 417 ? -13.648 -13.055 -4.172 1 98.44 417 ALA B N 1
ATOM 7479 C CA . ALA B 1 417 ? -12.289 -13.523 -4.418 1 98.44 417 ALA B CA 1
ATOM 7480 C C . ALA B 1 417 ? -12.242 -14.438 -5.641 1 98.44 417 ALA B C 1
ATOM 7482 O O . ALA B 1 417 ? -13.25 -15.023 -6.031 1 98.44 417 ALA B O 1
ATOM 7483 N N . ASN B 1 418 ? -11.156 -14.484 -6.27 1 98.06 418 ASN B N 1
ATOM 7484 C CA . ASN B 1 418 ? -10.805 -15.367 -7.383 1 98.06 418 ASN B CA 1
ATOM 7485 C C . ASN B 1 418 ? -9.422 -15.992 -7.188 1 98.06 418 ASN B C 1
ATOM 7487 O O . ASN B 1 418 ? -8.492 -15.328 -6.734 1 98.06 418 ASN B O 1
ATOM 7491 N N . ALA B 1 419 ? -9.32 -17.328 -7.426 1 98.5 419 ALA B N 1
ATOM 7492 C CA . ALA B 1 419 ? -8.062 -18 -7.141 1 98.5 419 ALA B CA 1
ATOM 7493 C C . ALA B 1 419 ? -7.836 -19.156 -8.102 1 98.5 419 ALA B C 1
ATOM 7495 O O . ALA B 1 419 ? -8.789 -19.734 -8.633 1 98.5 419 ALA B O 1
ATOM 7496 N N . PHE B 1 420 ? -6.559 -19.5 -8.289 1 97.31 420 PHE B N 1
ATOM 7497 C CA . PHE B 1 420 ? -6.141 -20.531 -9.227 1 97.31 420 PHE B CA 1
ATOM 7498 C C . PHE B 1 420 ? -5.059 -21.422 -8.617 1 97.31 420 PHE B C 1
ATOM 7500 O O . PHE B 1 420 ? -4.285 -20.969 -7.77 1 97.31 420 PHE B O 1
ATOM 7507 N N . THR B 1 421 ? -5.094 -22.703 -9.023 1 98.75 421 THR B N 1
ATOM 7508 C CA . THR B 1 421 ? -3.777 -23.266 -9.312 1 98.75 421 THR B CA 1
ATOM 7509 C C . THR B 1 421 ? -3.221 -22.688 -10.609 1 98.75 421 THR B C 1
ATOM 7511 O O . THR B 1 421 ? -3.771 -22.922 -11.688 1 98.75 421 THR B O 1
ATOM 7514 N N . GLU B 1 422 ? -2.158 -21.984 -10.508 1 98.56 422 GLU B N 1
ATOM 7515 C CA . GLU B 1 422 ? -1.685 -21.172 -11.625 1 98.56 422 GLU B CA 1
ATOM 7516 C C . GLU B 1 422 ? -1.223 -22.047 -12.781 1 98.56 422 GLU B C 1
ATOM 7518 O O . GLU B 1 422 ? -0.578 -23.078 -12.57 1 98.56 422 GLU B O 1
ATOM 7523 N N . LEU B 1 423 ? -1.598 -21.641 -13.977 1 98.25 423 LEU B N 1
ATOM 7524 C CA . LEU B 1 423 ? -1.049 -22.281 -15.164 1 98.25 423 LEU B CA 1
ATOM 7525 C C . LEU B 1 423 ? 0.436 -21.969 -15.312 1 98.25 423 LEU B C 1
ATOM 7527 O O . LEU B 1 423 ? 0.815 -20.797 -15.477 1 98.25 423 LEU B O 1
ATOM 7531 N N . ASN B 1 424 ? 1.293 -22.969 -15.164 1 98.38 424 ASN B N 1
ATOM 7532 C CA . ASN B 1 424 ? 2.732 -22.734 -15.219 1 98.38 424 ASN B CA 1
ATOM 7533 C C . ASN B 1 424 ? 3.367 -23.438 -16.422 1 98.38 424 ASN B C 1
ATOM 7535 O O . ASN B 1 424 ? 4.594 -23.516 -16.516 1 98.38 424 ASN B O 1
ATOM 7539 N N . ASP B 1 425 ? 2.535 -24.062 -17.391 1 98 425 ASP B N 1
ATOM 7540 C CA . ASP B 1 425 ? 2.975 -24.562 -18.688 1 98 425 ASP B CA 1
ATOM 7541 C C . ASP B 1 425 ? 3.021 -23.453 -19.719 1 98 425 ASP B C 1
ATOM 7543 O O . ASP B 1 425 ? 1.98 -22.984 -20.172 1 98 425 ASP B O 1
ATOM 7547 N N . PRO B 1 426 ? 4.219 -23.094 -20.156 1 97.94 426 PRO B N 1
ATOM 7548 C CA . PRO B 1 426 ? 4.32 -21.969 -21.078 1 97.94 426 PRO B CA 1
ATOM 7549 C C . PRO B 1 426 ? 3.668 -22.234 -22.422 1 97.94 426 PRO B C 1
ATOM 7551 O O . PRO B 1 426 ? 3.201 -21.312 -23.094 1 97.94 426 PRO B O 1
ATOM 7554 N N . ILE B 1 427 ? 3.65 -23.5 -22.828 1 96.62 427 ILE B N 1
ATOM 7555 C CA . ILE B 1 427 ? 3.043 -23.859 -24.109 1 96.62 427 ILE B CA 1
ATOM 7556 C C . ILE B 1 427 ? 1.526 -23.703 -24.016 1 96.62 427 ILE B C 1
ATOM 7558 O O . ILE B 1 427 ? 0.913 -23.047 -24.875 1 96.62 427 ILE B O 1
ATOM 7562 N N . ASP B 1 428 ? 0.966 -24.25 -22.984 1 96.31 428 ASP B N 1
ATOM 7563 C CA . ASP B 1 428 ? -0.467 -24.094 -22.75 1 96.31 428 ASP B CA 1
ATOM 7564 C C . ASP B 1 428 ? -0.841 -22.625 -22.578 1 96.31 428 ASP B C 1
ATOM 7566 O O . ASP B 1 428 ? -1.854 -22.172 -23.109 1 96.31 428 ASP B O 1
ATOM 7570 N N . GLN B 1 429 ? -0.069 -21.859 -21.812 1 97.12 429 GLN B N 1
ATOM 7571 C CA . GLN B 1 429 ? -0.34 -20.453 -21.578 1 97.12 429 GLN B CA 1
ATOM 7572 C C . GLN B 1 429 ? -0.35 -19.656 -22.875 1 97.12 429 GLN B C 1
ATOM 7574 O O . GLN B 1 429 ? -1.218 -18.812 -23.094 1 97.12 429 GLN B O 1
ATOM 7579 N N . LYS B 1 430 ? 0.626 -19.922 -23.688 1 96.62 430 LYS B N 1
ATOM 7580 C CA . LYS B 1 430 ? 0.682 -19.25 -24.984 1 96.62 430 LYS B CA 1
ATOM 7581 C C . LYS B 1 430 ? -0.575 -19.531 -25.812 1 96.62 430 LYS B C 1
ATOM 7583 O O . LYS B 1 430 ? -1.144 -18.625 -26.406 1 96.62 430 LYS B O 1
ATOM 7588 N N . GLU B 1 431 ? -0.958 -20.766 -25.781 1 95.44 431 GLU B N 1
ATOM 7589 C CA . GLU B 1 431 ? -2.16 -21.156 -26.516 1 95.44 431 GLU B CA 1
ATOM 7590 C C . GLU B 1 431 ? -3.393 -20.438 -25.969 1 95.44 431 GLU B C 1
ATOM 7592 O O . GLU B 1 431 ? -4.266 -20.016 -26.734 1 95.44 431 GLU B O 1
ATOM 7597 N N . ARG B 1 432 ? -3.471 -20.328 -24.656 1 94.12 432 ARG B N 1
ATOM 7598 C CA . ARG B 1 432 ? -4.578 -19.609 -24.031 1 94.12 432 ARG B CA 1
ATOM 7599 C C . ARG B 1 432 ? -4.613 -18.156 -24.5 1 94.12 432 ARG B C 1
ATOM 7601 O O . ARG B 1 432 ? -5.688 -17.609 -24.781 1 94.12 432 ARG B O 1
ATOM 7608 N N . PHE B 1 433 ? -3.432 -17.5 -24.484 1 92.5 433 PHE B N 1
ATOM 7609 C CA . PHE B 1 433 ? -3.342 -16.094 -24.906 1 92.5 433 PHE B CA 1
ATOM 7610 C C . PHE B 1 433 ? -3.742 -15.953 -26.359 1 92.5 433 PHE B C 1
ATOM 7612 O O . PHE B 1 433 ? -4.422 -14.992 -26.734 1 92.5 433 PHE B O 1
ATOM 7619 N N . GLU B 1 434 ? -3.324 -16.906 -27.188 1 92.69 434 GLU B N 1
ATOM 7620 C CA . GLU B 1 434 ? -3.695 -16.875 -28.594 1 92.69 434 GLU B CA 1
ATOM 7621 C C . GLU B 1 434 ? -5.207 -16.984 -28.781 1 92.69 434 GLU B C 1
ATOM 7623 O O . GLU B 1 434 ? -5.789 -16.312 -29.625 1 92.69 434 GLU B O 1
ATOM 7628 N N . ALA B 1 435 ? -5.777 -17.828 -27.984 1 89.56 435 ALA B N 1
ATOM 7629 C CA . ALA B 1 435 ? -7.23 -17.984 -28.016 1 89.56 435 ALA B CA 1
ATOM 7630 C C . ALA B 1 435 ? -7.922 -16.688 -27.625 1 89.56 435 ALA B C 1
ATOM 7632 O O . ALA B 1 435 ? -8.953 -16.328 -28.188 1 89.56 435 ALA B O 1
ATOM 7633 N N . GLN B 1 436 ? -7.391 -16.031 -26.609 1 86.88 436 GLN B N 1
ATOM 7634 C CA . GLN B 1 436 ? -7.938 -14.742 -26.172 1 86.88 436 GLN B CA 1
ATOM 7635 C C . GLN B 1 436 ? -7.809 -13.688 -27.266 1 86.88 436 GLN B C 1
ATOM 7637 O O . GLN B 1 436 ? -8.68 -12.836 -27.422 1 86.88 436 GLN B O 1
ATOM 7642 N N . LEU B 1 437 ? -6.734 -13.719 -27.953 1 87.38 437 LEU B N 1
ATOM 7643 C CA . LEU B 1 437 ? -6.531 -12.781 -29.062 1 87.38 437 LEU B CA 1
ATOM 7644 C C . LEU B 1 437 ? -7.609 -12.953 -30.125 1 87.38 437 LEU B C 1
ATOM 7646 O O . LEU B 1 437 ? -8.086 -11.977 -30.688 1 87.38 437 LEU B O 1
ATOM 7650 N N . LYS B 1 438 ? -7.898 -14.156 -30.359 1 87.12 438 LYS B N 1
ATOM 7651 C CA . LYS B 1 438 ? -8.953 -14.445 -31.312 1 87.12 438 LYS B CA 1
ATOM 7652 C C . LYS B 1 438 ? -10.297 -13.891 -30.844 1 87.12 438 LYS B C 1
ATOM 7654 O O . LYS B 1 438 ? -11.07 -13.367 -31.641 1 87.12 438 LYS B O 1
ATOM 7659 N N . GLU B 1 439 ? -10.531 -14.055 -29.609 1 84.38 439 GLU B N 1
ATOM 7660 C CA . GLU B 1 439 ? -11.758 -13.508 -29.047 1 84.38 439 GLU B CA 1
ATOM 7661 C C . GLU B 1 439 ? -11.797 -11.984 -29.188 1 84.38 439 GLU B C 1
ATOM 7663 O O . GLU B 1 439 ? -12.852 -11.406 -29.422 1 84.38 439 GLU B O 1
ATOM 7668 N N . ARG B 1 440 ? -10.719 -11.359 -28.969 1 82.69 440 ARG B N 1
ATOM 7669 C CA . ARG B 1 440 ? -10.617 -9.914 -29.125 1 82.69 440 ARG B CA 1
ATOM 7670 C C . ARG B 1 440 ? -10.938 -9.484 -30.547 1 82.69 440 ARG B C 1
ATOM 7672 O O . ARG B 1 440 ? -11.602 -8.469 -30.766 1 82.69 440 ARG B O 1
ATOM 7679 N N . GLU B 1 441 ? -10.43 -10.219 -31.422 1 83 441 GLU B N 1
ATOM 7680 C CA . GLU B 1 441 ? -10.695 -9.938 -32.812 1 83 441 GLU B CA 1
ATOM 7681 C C . GLU B 1 441 ? -12.172 -10.086 -33.156 1 83 441 GLU B C 1
ATOM 7683 O O . GLU B 1 441 ? -12.68 -9.438 -34.062 1 83 441 GLU B O 1
ATOM 7688 N N . GLN B 1 442 ? -12.734 -10.867 -32.375 1 84.06 442 GLN B N 1
ATOM 7689 C CA . GLN B 1 442 ? -14.164 -11.102 -32.562 1 84.06 442 GLN B CA 1
ATOM 7690 C C . GLN B 1 442 ? -15 -10.078 -31.812 1 84.06 442 GLN B C 1
ATOM 7692 O O . GLN B 1 442 ? -16.219 -10.203 -31.734 1 84.06 442 GLN B O 1
ATOM 7697 N N . GLY B 1 443 ? -14.297 -9.078 -31.141 1 76.25 443 GLY B N 1
ATOM 7698 C CA . GLY B 1 443 ? -15.039 -7.961 -30.562 1 76.25 443 GLY B CA 1
ATOM 7699 C C . GLY B 1 443 ? -15 -7.93 -29.047 1 76.25 443 GLY B C 1
ATOM 7700 O O . GLY B 1 443 ? -15.68 -7.117 -28.422 1 76.25 443 GLY B O 1
ATOM 7701 N N . ASN B 1 444 ? -14.281 -8.812 -28.5 1 78.75 444 ASN B N 1
ATOM 7702 C CA . ASN B 1 444 ? -14.133 -8.789 -27.047 1 78.75 444 ASN B CA 1
ATOM 7703 C C . ASN B 1 444 ? -12.969 -7.91 -26.609 1 78.75 444 ASN B C 1
ATOM 7705 O O . ASN B 1 444 ? -11.883 -8.414 -26.328 1 78.75 444 ASN B O 1
ATOM 7709 N N . ASP B 1 445 ? -13.172 -6.727 -26.297 1 74.69 445 ASP B N 1
ATOM 7710 C CA . ASP B 1 445 ? -12.148 -5.723 -26.016 1 74.69 445 ASP B CA 1
ATOM 7711 C C . ASP B 1 445 ? -11.508 -5.961 -24.641 1 74.69 445 ASP B C 1
ATOM 7713 O O . ASP B 1 445 ? -10.453 -5.395 -24.344 1 74.69 445 ASP B O 1
ATOM 7717 N N . GLU B 1 446 ? -12.07 -6.746 -23.938 1 75.56 446 GLU B N 1
ATOM 7718 C CA . GLU B 1 446 ? -11.586 -6.969 -22.578 1 75.56 446 GLU B CA 1
ATOM 7719 C C . GLU B 1 446 ? -10.672 -8.188 -22.516 1 75.56 446 GLU B C 1
ATOM 7721 O O . GLU B 1 446 ? -10.062 -8.453 -21.469 1 75.56 446 GLU B O 1
ATOM 7726 N N . ALA B 1 447 ? -10.453 -8.781 -23.656 1 78.75 447 ALA B N 1
ATOM 7727 C CA . ALA B 1 447 ? -9.656 -10 -23.656 1 78.75 447 ALA B CA 1
ATOM 7728 C C . ALA B 1 447 ? -8.172 -9.688 -23.531 1 78.75 447 ALA B C 1
ATOM 7730 O O . ALA B 1 447 ? -7.73 -8.594 -23.891 1 78.75 447 ALA B O 1
ATOM 7731 N N . HIS B 1 448 ? -7.438 -10.625 -23.062 1 77.88 448 HIS B N 1
ATOM 7732 C CA . HIS B 1 448 ? -6.012 -10.484 -22.797 1 77.88 448 HIS B CA 1
ATOM 7733 C C . HIS B 1 448 ? -5.23 -10.242 -24.078 1 77.88 448 HIS B C 1
ATOM 7735 O O . HIS B 1 448 ? -5.621 -10.711 -25.156 1 77.88 448 HIS B O 1
ATOM 7741 N N . MET B 1 449 ? -4.098 -9.5 -23.891 1 81 449 MET B N 1
ATOM 7742 C CA . MET B 1 449 ? -3.121 -9.344 -24.969 1 81 449 MET B CA 1
ATOM 7743 C C . MET B 1 449 ? -1.981 -10.344 -24.812 1 81 449 MET B C 1
ATOM 7745 O O . MET B 1 449 ? -1.812 -10.945 -23.75 1 81 449 MET B O 1
ATOM 7749 N N . MET B 1 450 ? -1.318 -10.547 -25.938 1 87.56 450 MET B N 1
ATOM 7750 C CA . MET B 1 450 ? -0.128 -11.391 -25.891 1 87.56 450 MET B CA 1
ATOM 7751 C C . MET B 1 450 ? 0.978 -10.727 -25.078 1 87.56 450 MET B C 1
ATOM 7753 O O . MET B 1 450 ? 1.296 -9.555 -25.297 1 87.56 450 MET B O 1
ATOM 7757 N N . ASP B 1 451 ? 1.443 -11.406 -24.094 1 91.88 451 ASP B N 1
ATOM 7758 C CA . ASP B 1 451 ? 2.578 -10.977 -23.281 1 91.88 451 ASP B CA 1
ATOM 7759 C C . ASP B 1 451 ? 3.768 -11.914 -23.453 1 91.88 451 ASP B C 1
ATOM 7761 O O . ASP B 1 451 ? 3.973 -12.82 -22.656 1 91.88 451 ASP B O 1
ATOM 7765 N N . ASP B 1 452 ? 4.59 -11.672 -24.375 1 92.94 452 ASP B N 1
ATOM 7766 C CA . ASP B 1 452 ? 5.711 -12.547 -24.734 1 92.94 452 ASP B CA 1
ATOM 7767 C C . ASP B 1 452 ? 6.73 -12.609 -23.594 1 92.94 452 ASP B C 1
ATOM 7769 O O . ASP B 1 452 ? 7.371 -13.641 -23.391 1 92.94 452 ASP B O 1
ATOM 7773 N N . ASP B 1 453 ? 6.84 -11.531 -22.969 1 92.06 453 ASP B N 1
ATOM 7774 C CA . ASP B 1 453 ? 7.785 -11.508 -21.859 1 92.06 453 ASP B CA 1
ATOM 7775 C C . ASP B 1 453 ? 7.332 -12.438 -20.734 1 92.06 453 ASP B C 1
ATOM 7777 O O . ASP B 1 453 ? 8.156 -13.109 -20.109 1 92.06 453 ASP B O 1
ATOM 7781 N N . TYR B 1 454 ? 6.09 -12.453 -20.516 1 95.5 454 TYR B N 1
ATOM 7782 C CA . TYR B 1 454 ? 5.559 -13.344 -19.5 1 95.5 454 TYR B CA 1
ATOM 7783 C C . TYR B 1 454 ? 5.75 -14.805 -19.891 1 95.5 454 TYR B C 1
ATOM 7785 O O . TYR B 1 454 ? 6.117 -15.641 -19.062 1 95.5 454 TYR B O 1
ATOM 7793 N N . ILE B 1 455 ? 5.484 -15.117 -21.125 1 96.94 455 ILE B N 1
ATOM 7794 C CA . ILE B 1 455 ? 5.68 -16.469 -21.625 1 96.94 455 ILE B CA 1
ATOM 7795 C C . ILE B 1 455 ? 7.145 -16.875 -21.453 1 96.94 455 ILE B C 1
ATOM 7797 O O . ILE B 1 455 ? 7.445 -17.984 -21.016 1 96.94 455 ILE B O 1
ATOM 7801 N N . GLU B 1 456 ? 7.988 -15.961 -21.781 1 96.31 456 GLU B N 1
ATOM 7802 C CA . GLU B 1 456 ? 9.414 -16.219 -21.609 1 96.31 456 GLU B CA 1
ATOM 7803 C C . GLU B 1 456 ? 9.75 -16.5 -20.141 1 96.31 456 GLU B C 1
ATOM 7805 O O . GLU B 1 456 ? 10.531 -17.406 -19.844 1 96.31 456 GLU B O 1
ATOM 7810 N N . ALA B 1 457 ? 9.203 -15.695 -19.281 1 97.12 457 ALA B N 1
ATOM 7811 C CA . ALA B 1 457 ? 9.414 -15.922 -17.859 1 97.12 457 ALA B CA 1
ATOM 7812 C C . ALA B 1 457 ? 8.992 -17.328 -17.453 1 97.12 457 ALA B C 1
ATOM 7814 O O . ALA B 1 457 ? 9.727 -18.031 -16.75 1 97.12 457 ALA B O 1
ATOM 7815 N N . LEU B 1 458 ? 7.852 -17.766 -17.953 1 98.06 458 LEU B N 1
ATOM 7816 C CA . LEU B 1 458 ? 7.344 -19.094 -17.625 1 98.06 458 LEU B CA 1
ATOM 7817 C C . LEU B 1 458 ? 8.281 -20.172 -18.156 1 98.06 458 LEU B C 1
ATOM 7819 O O . LEU B 1 458 ? 8.406 -21.234 -17.547 1 98.06 458 LEU B O 1
ATOM 7823 N N . GLU B 1 459 ? 8.953 -19.891 -19.25 1 98 459 GLU B N 1
ATOM 7824 C CA . GLU B 1 459 ? 9.852 -20.875 -19.859 1 98 459 GLU B CA 1
ATOM 7825 C C . GLU B 1 459 ? 11.07 -21.125 -18.984 1 98 459 GLU B C 1
ATOM 7827 O O . GLU B 1 459 ? 11.719 -22.172 -19.094 1 98 459 GLU B O 1
ATOM 7832 N N . TYR B 1 460 ? 11.312 -20.188 -18.078 1 97.5 460 TYR B N 1
ATOM 7833 C CA . TYR B 1 460 ? 12.398 -20.406 -17.125 1 97.5 460 TYR B CA 1
ATOM 7834 C C . TYR B 1 460 ? 11.938 -21.234 -15.938 1 97.5 460 TYR B C 1
ATOM 7836 O O . TYR B 1 460 ? 12.758 -21.688 -15.133 1 97.5 460 TYR B O 1
ATOM 7844 N N . GLY B 1 461 ? 10.672 -21.406 -15.836 1 98.25 461 GLY B N 1
ATOM 7845 C CA . GLY B 1 461 ? 10.117 -22.312 -14.852 1 98.25 461 GLY B CA 1
ATOM 7846 C C . GLY B 1 461 ? 9.445 -21.609 -13.688 1 98.25 461 GLY B C 1
ATOM 7847 O O . GLY B 1 461 ? 10.102 -20.906 -12.922 1 98.25 461 GLY B O 1
ATOM 7848 N N . MET B 1 462 ? 8.203 -21.734 -13.547 1 98.62 462 MET B N 1
ATOM 7849 C CA . MET B 1 462 ? 7.426 -21.359 -12.367 1 98.62 462 MET B CA 1
ATOM 7850 C C . MET B 1 462 ? 6.969 -22.594 -11.602 1 98.62 462 MET B C 1
ATOM 7852 O O . MET B 1 462 ? 6.352 -23.5 -12.172 1 98.62 462 MET B O 1
ATOM 7856 N N . PRO B 1 463 ? 7.285 -22.703 -10.344 1 98.75 463 PRO B N 1
ATOM 7857 C CA . PRO B 1 463 ? 6.801 -23.859 -9.602 1 98.75 463 PRO B CA 1
ATOM 7858 C C . PRO B 1 463 ? 5.273 -23.938 -9.531 1 98.75 463 PRO B C 1
ATOM 7860 O O . PRO B 1 463 ? 4.598 -22.938 -9.805 1 98.75 463 PRO B O 1
ATOM 7863 N N . PRO B 1 464 ? 4.762 -25.188 -9.266 1 98.62 464 PRO B N 1
ATOM 7864 C CA . PRO B 1 464 ? 3.34 -25.172 -8.922 1 98.62 464 PRO B CA 1
ATOM 7865 C C . PRO B 1 464 ? 2.99 -24.094 -7.898 1 98.62 464 PRO B C 1
ATOM 7867 O O . PRO B 1 464 ? 3.689 -23.938 -6.895 1 98.62 464 PRO B O 1
ATOM 7870 N N . THR B 1 465 ? 1.987 -23.312 -8.258 1 98.88 465 THR B N 1
ATOM 7871 C CA . THR B 1 465 ? 1.74 -22.109 -7.477 1 98.88 465 THR B CA 1
ATOM 7872 C C . THR B 1 465 ? 0.243 -21.891 -7.273 1 98.88 465 THR B C 1
ATOM 7874 O O . THR B 1 465 ? -0.55 -22.094 -8.195 1 98.88 465 THR B O 1
ATOM 7877 N N . GLY B 1 466 ? -0.141 -21.578 -6.031 1 98.81 466 GLY B N 1
ATOM 7878 C CA . GLY B 1 466 ? -1.474 -21.062 -5.77 1 98.81 466 GLY B CA 1
ATOM 7879 C C . GLY B 1 466 ? -1.532 -19.547 -5.777 1 98.81 466 GLY B C 1
ATOM 7880 O O . GLY B 1 466 ? -0.605 -18.875 -5.312 1 98.81 466 GLY B O 1
ATOM 7881 N N . GLY B 1 467 ? -2.568 -19 -6.336 1 98.62 467 GLY B N 1
ATOM 7882 C CA . GLY B 1 467 ? -2.758 -17.562 -6.395 1 98.62 467 GLY B CA 1
ATOM 7883 C C . GLY B 1 467 ? -4.145 -17.125 -5.957 1 98.62 467 GLY B C 1
ATOM 7884 O O . GLY B 1 467 ? -5.102 -17.891 -6.062 1 98.62 467 GLY B O 1
ATOM 7885 N N . LEU B 1 468 ? -4.227 -15.898 -5.473 1 98.75 468 LEU B N 1
ATOM 7886 C CA . LEU B 1 468 ? -5.477 -15.383 -4.918 1 98.75 468 LEU B CA 1
ATOM 7887 C C . LEU B 1 468 ? -5.617 -13.891 -5.203 1 98.75 468 LEU B C 1
ATOM 7889 O O . LEU B 1 468 ? -4.652 -13.133 -5.07 1 98.75 468 LEU B O 1
ATOM 7893 N N . GLY B 1 469 ? -6.777 -13.477 -5.641 1 98.44 469 GLY B N 1
ATOM 7894 C CA . GLY B 1 469 ? -7.188 -12.086 -5.676 1 98.44 469 GLY B CA 1
ATOM 7895 C C . GLY B 1 469 ? -8.438 -11.805 -4.855 1 98.44 469 GLY B C 1
ATOM 7896 O O . GLY B 1 469 ? -9.422 -12.539 -4.953 1 98.44 469 GLY B O 1
ATOM 7897 N N . ILE B 1 470 ? -8.375 -10.828 -3.992 1 98.62 470 ILE B N 1
ATOM 7898 C CA . ILE B 1 470 ? -9.531 -10.398 -3.209 1 98.62 470 ILE B CA 1
ATOM 7899 C C . ILE B 1 470 ? -9.789 -8.906 -3.443 1 98.62 470 ILE B C 1
ATOM 7901 O O . ILE B 1 470 ? -8.859 -8.102 -3.4 1 98.62 470 ILE B O 1
ATOM 7905 N N . GLY B 1 471 ? -11.016 -8.578 -3.797 1 97.62 471 GLY B N 1
ATOM 7906 C CA . GLY B 1 471 ? -11.383 -7.168 -3.758 1 97.62 471 GLY B CA 1
ATOM 7907 C C . GLY B 1 471 ? -11.484 -6.617 -2.35 1 97.62 471 GLY B C 1
ATOM 7908 O O . GLY B 1 471 ? -12.453 -6.891 -1.641 1 97.62 471 GLY B O 1
ATOM 7909 N N . ILE B 1 472 ? -10.617 -5.777 -1.989 1 98.38 472 ILE B N 1
ATOM 7910 C CA . ILE B 1 472 ? -10.547 -5.27 -0.624 1 98.38 472 ILE B CA 1
ATOM 7911 C C . ILE B 1 472 ? -11.781 -4.418 -0.327 1 98.38 472 ILE B C 1
ATOM 7913 O O . ILE B 1 472 ? -12.367 -4.523 0.752 1 98.38 472 ILE B O 1
ATOM 7917 N N . ASP B 1 473 ? -12.148 -3.602 -1.24 1 98.19 473 ASP B N 1
ATOM 7918 C CA . ASP B 1 473 ? -13.281 -2.713 -1.025 1 98.19 473 ASP B CA 1
ATOM 7919 C C . ASP B 1 473 ? -14.562 -3.51 -0.76 1 98.19 473 ASP B C 1
ATOM 7921 O O . ASP B 1 473 ? -15.32 -3.182 0.151 1 98.19 473 ASP B O 1
ATOM 7925 N N . ARG B 1 474 ? -14.734 -4.559 -1.533 1 97.81 474 ARG B N 1
ATOM 7926 C CA . ARG B 1 474 ? -15.914 -5.395 -1.335 1 97.81 474 ARG B CA 1
ATOM 7927 C C . ARG B 1 474 ? -15.859 -6.109 0.011 1 97.81 474 ARG B C 1
ATOM 7929 O O . ARG B 1 474 ? -16.891 -6.301 0.661 1 97.81 474 ARG B O 1
ATOM 7936 N N . LEU B 1 475 ? -14.727 -6.578 0.334 1 98.56 475 LEU B N 1
ATOM 7937 C CA . LEU B 1 475 ? -14.578 -7.223 1.635 1 98.56 475 LEU B CA 1
ATOM 7938 C C . LEU B 1 475 ? -14.906 -6.25 2.764 1 98.56 475 LEU B C 1
ATOM 7940 O O . LEU B 1 475 ? -15.578 -6.613 3.729 1 98.56 475 LEU B O 1
ATOM 7944 N N . VAL B 1 476 ? -14.422 -5.023 2.691 1 98.56 476 VAL B N 1
ATOM 7945 C CA . VAL B 1 476 ? -14.703 -4 3.697 1 98.56 476 VAL B CA 1
ATOM 7946 C C . VAL B 1 476 ? -16.203 -3.699 3.729 1 98.56 476 VAL B C 1
ATOM 7948 O O . VAL B 1 476 ? -16.781 -3.531 4.805 1 98.56 476 VAL B O 1
ATOM 7951 N N . MET B 1 477 ? -16.828 -3.578 2.529 1 98.44 477 MET B N 1
ATOM 7952 C CA . MET B 1 477 ? -18.266 -3.398 2.484 1 98.44 477 MET B CA 1
ATOM 7953 C C . MET B 1 477 ? -18.984 -4.477 3.297 1 98.44 477 MET B C 1
ATOM 7955 O O . MET B 1 477 ? -19.859 -4.176 4.109 1 98.44 477 MET B O 1
ATOM 7959 N N . LEU B 1 478 ? -18.547 -5.703 3.068 1 98.56 478 LEU B N 1
ATOM 7960 C CA . LEU B 1 478 ? -19.156 -6.844 3.746 1 98.56 478 LEU B CA 1
ATOM 7961 C C . LEU B 1 478 ? -18.969 -6.734 5.258 1 98.56 478 LEU B C 1
ATOM 7963 O O . LEU B 1 478 ? -19.938 -6.863 6.012 1 98.56 478 LEU B O 1
ATOM 7967 N N . LEU B 1 479 ? -17.797 -6.445 5.738 1 98.69 479 LEU B N 1
ATOM 7968 C CA . LEU B 1 479 ? -17.453 -6.508 7.152 1 98.69 479 LEU B CA 1
ATOM 7969 C C . LEU B 1 479 ? -17.953 -5.27 7.891 1 98.69 479 LEU B C 1
ATOM 7971 O O . LEU B 1 479 ? -18 -5.258 9.125 1 98.69 479 LEU B O 1
ATOM 7975 N N . THR B 1 480 ? -18.344 -4.191 7.18 1 98.25 480 THR B N 1
ATOM 7976 C CA . THR B 1 480 ? -18.828 -2.977 7.82 1 98.25 480 THR B CA 1
ATOM 7977 C C . THR B 1 480 ? -20.312 -2.758 7.508 1 98.25 480 THR B C 1
ATOM 7979 O O . THR B 1 480 ? -20.859 -1.692 7.797 1 98.25 480 THR B O 1
ATOM 7982 N N . ASN B 1 481 ? -20.922 -3.729 6.824 1 98.06 481 ASN B N 1
ATOM 7983 C CA . ASN B 1 481 ? -22.328 -3.641 6.441 1 98.06 481 ASN B CA 1
ATOM 7984 C C . ASN B 1 481 ? -22.609 -2.381 5.629 1 98.06 481 ASN B C 1
ATOM 7986 O O . ASN B 1 481 ? -23.531 -1.637 5.93 1 98.06 481 ASN B O 1
ATOM 7990 N N . SER B 1 482 ? -21.672 -2.092 4.684 1 96.94 482 SER B N 1
ATOM 7991 C CA . SER B 1 482 ? -21.812 -0.941 3.797 1 96.94 482 SER B CA 1
ATOM 7992 C C . SER B 1 482 ? -22.406 -1.351 2.447 1 96.94 482 SER B C 1
ATOM 7994 O O . SER B 1 482 ? -21.828 -2.199 1.754 1 96.94 482 SER B O 1
ATOM 7996 N N . PRO B 1 483 ? -23.438 -0.783 2 1 94.12 483 PRO B N 1
ATOM 7997 C CA . PRO B 1 483 ? -24.125 -1.227 0.779 1 94.12 483 PRO B CA 1
ATOM 7998 C C . PRO B 1 483 ? -23.422 -0.739 -0.49 1 94.12 483 PRO B C 1
ATOM 8000 O O . PRO B 1 483 ? -23.609 -1.318 -1.562 1 94.12 483 PRO B O 1
ATOM 8003 N N . SER B 1 484 ? -22.656 0.335 -0.382 1 95.06 484 SER B N 1
ATOM 8004 C CA . SER B 1 484 ? -22.031 0.932 -1.561 1 95.06 484 SER B CA 1
ATOM 8005 C C . SER B 1 484 ? -20.516 1.033 -1.397 1 95.06 484 SER B C 1
ATOM 8007 O O . SER B 1 484 ? -20.031 1.308 -0.302 1 95.06 484 SER B O 1
ATOM 8009 N N . ILE B 1 485 ? -19.844 0.834 -2.535 1 96.12 485 ILE B N 1
ATOM 8010 C CA . ILE B 1 485 ? -18.391 0.956 -2.525 1 96.12 485 ILE B CA 1
ATOM 8011 C C . ILE B 1 485 ? -18 2.383 -2.152 1 96.12 485 ILE B C 1
ATOM 8013 O O . ILE B 1 485 ? -16.922 2.607 -1.589 1 96.12 485 ILE B O 1
ATOM 8017 N N . ARG B 1 486 ? -18.797 3.395 -2.373 1 94.81 486 ARG B N 1
ATOM 8018 C CA . ARG B 1 486 ? -18.516 4.797 -2.08 1 94.81 486 ARG B CA 1
ATOM 8019 C C . ARG B 1 486 ? -18.531 5.055 -0.578 1 94.81 486 ARG B C 1
ATOM 8021 O O . ARG B 1 486 ? -18.031 6.082 -0.115 1 94.81 486 ARG B O 1
ATOM 8028 N N . ASP B 1 487 ? -19.078 4.129 0.16 1 95.56 487 ASP B N 1
ATOM 8029 C CA . ASP B 1 487 ? -19.141 4.262 1.613 1 95.56 487 ASP B CA 1
ATOM 8030 C C . ASP B 1 487 ? -17.828 3.781 2.254 1 95.56 487 ASP B C 1
ATOM 8032 O O . ASP B 1 487 ? -17.578 4.039 3.434 1 95.56 487 ASP B O 1
ATOM 8036 N N . VAL B 1 488 ? -17 3.084 1.442 1 97.44 488 VAL B N 1
ATOM 8037 C CA . VAL B 1 488 ? -15.797 2.516 2.045 1 97.44 488 VAL B CA 1
ATOM 8038 C C . VAL B 1 488 ? -14.562 3.051 1.33 1 97.44 488 VAL B C 1
ATOM 8040 O O . VAL B 1 488 ? -13.453 2.551 1.536 1 97.44 488 VAL B O 1
ATOM 8043 N N . LEU B 1 489 ? -14.75 3.988 0.441 1 97.06 489 LEU B N 1
ATOM 8044 C CA . LEU B 1 489 ? -13.672 4.738 -0.189 1 97.06 489 LEU B CA 1
ATOM 8045 C C . LEU B 1 489 ? -13.633 6.176 0.321 1 97.06 489 LEU B C 1
ATOM 8047 O O . LEU B 1 489 ? -14.648 6.879 0.27 1 97.06 489 LEU B O 1
ATOM 8051 N N . LEU B 1 490 ? -12.492 6.602 0.777 1 97.06 490 LEU B N 1
ATOM 8052 C CA . LEU B 1 490 ? -12.367 7.957 1.296 1 97.06 490 LEU B CA 1
ATOM 8053 C C . LEU B 1 490 ? -12.648 8.984 0.201 1 97.06 490 LEU B C 1
ATOM 8055 O O . LEU B 1 490 ? -13.242 10.031 0.463 1 97.06 490 LEU B O 1
ATOM 8059 N N . PHE B 1 491 ? -12.203 8.672 -1.03 1 95.12 491 PHE B N 1
ATOM 8060 C CA . PHE B 1 491 ? -12.344 9.602 -2.146 1 95.12 491 PHE B CA 1
ATOM 8061 C C . PHE B 1 491 ? -12.844 8.875 -3.393 1 95.12 491 PHE B C 1
ATOM 8063 O O . PHE B 1 491 ? -12.094 8.703 -4.355 1 95.12 491 PHE B O 1
ATOM 8070 N N . PRO B 1 492 ? -14.07 8.539 -3.49 1 93.06 492 PRO B N 1
ATOM 8071 C CA . PRO B 1 492 ? -14.602 7.867 -4.68 1 93.06 492 PRO B CA 1
ATOM 8072 C C . PRO B 1 492 ? -14.633 8.781 -5.906 1 93.06 492 PRO B C 1
ATOM 8074 O O . PRO B 1 492 ? -14.695 10 -5.77 1 93.06 492 PRO B O 1
ATOM 8077 N N . THR B 1 493 ? -14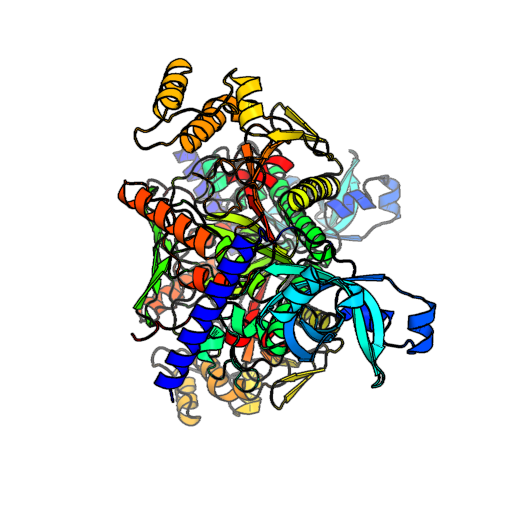.523 8.242 -7.031 1 88.56 493 THR B N 1
ATOM 8078 C CA . THR B 1 493 ? -14.625 8.992 -8.273 1 88.56 493 THR B CA 1
ATOM 8079 C C . THR B 1 493 ? -16.047 9.523 -8.469 1 88.56 493 THR B C 1
ATOM 8081 O O . THR B 1 493 ? -17.016 8.758 -8.383 1 88.56 493 THR B O 1
ATOM 8084 N N . MET B 1 494 ? -16.094 10.773 -8.703 1 85.44 494 MET B N 1
ATOM 8085 C CA . MET B 1 494 ? -17.406 11.414 -8.867 1 85.44 494 MET B CA 1
ATOM 8086 C C . MET B 1 494 ? -17.547 12.016 -10.258 1 85.44 494 MET B C 1
ATOM 8088 O O . MET B 1 494 ? -16.547 12.406 -10.875 1 85.44 494 MET B O 1
ATOM 8092 N N . ARG B 1 495 ? -18.812 12.094 -10.742 1 79.75 495 ARG B N 1
ATOM 8093 C CA . ARG B 1 495 ? -19.125 12.797 -11.984 1 79.75 495 ARG B CA 1
ATOM 8094 C C . ARG B 1 495 ? -18.938 14.297 -11.82 1 79.75 495 ARG B C 1
ATOM 8096 O O . ARG B 1 495 ? -19.031 14.82 -10.703 1 79.75 495 ARG B O 1
ATOM 8103 N N . HIS B 1 496 ? -18.469 14.969 -12.914 1 74.5 496 HIS B N 1
ATOM 8104 C CA . HIS B 1 496 ? -18.328 16.422 -12.852 1 74.5 496 HIS B CA 1
ATOM 8105 C C . HIS B 1 496 ? -19.609 17.078 -12.359 1 74.5 496 HIS B C 1
ATOM 8107 O O . HIS B 1 496 ? -20.719 16.625 -12.695 1 74.5 496 HIS B O 1
ATOM 8113 N N . LYS B 1 497 ? -19.328 18.109 -11.5 1 63.28 497 LYS B N 1
ATOM 8114 C CA . LYS B 1 497 ? -20.484 18.875 -11.078 1 63.28 497 LYS B CA 1
ATOM 8115 C C . LYS B 1 497 ? -21.141 19.594 -12.266 1 63.28 497 LYS B C 1
ATOM 8117 O O . LYS B 1 497 ? -20.438 20.125 -13.125 1 63.28 497 LYS B O 1
ATOM 8122 N N . GLN B 1 498 ? -22.25 19.125 -12.852 1 47.97 498 GLN B N 1
ATOM 8123 C CA . GLN B 1 498 ? -22.922 19.938 -13.859 1 47.97 498 GLN B CA 1
ATOM 8124 C C . GLN B 1 498 ? -22.984 21.406 -13.43 1 47.97 498 GLN B C 1
ATOM 8126 O O . GLN B 1 498 ? -23.375 21.703 -12.305 1 47.97 498 GLN B O 1
ATOM 8131 N N . ASP B 1 499 ? -22.016 22.203 -13.914 1 39.38 499 ASP B N 1
ATOM 8132 C CA . ASP B 1 499 ? -22.375 23.625 -13.781 1 39.38 499 ASP B CA 1
ATOM 8133 C C . ASP B 1 499 ? -23.859 23.828 -14.039 1 39.38 499 ASP B C 1
ATOM 8135 O O . ASP B 1 499 ? -24.438 23.188 -14.922 1 39.38 499 ASP B O 1
#

Foldseek 3Di:
DVVVVVVVQVVLLVLLVVVCVVCVVVVHDQQADDDDWDDEPVRCCVPPLPPAQVRQVVVQDKTKYKAFWADKDDDDFKIKTWGADLQGIAIEIEGCVQAHDVLSVVVVSADGGWMKMFIAGWGADPVSGIYGYGNHIGGNHRDSGDQDDLVCQVVPPQVCQAPVVSVVVNDSLLSVLQVLLVLLVVLLVVLLVVVPEAEDDDDQKALFEFDFQAAWDWDADDVVGGIITGYQDPPLVQLLVLLVPRAKYKYWDWHAGPDDDDLEDFRIAIKMKMKGFPDWLVVVLVVVLVSLQSSLCVSVVAQFDDAVPDTEGSHDDAAEDELQRQLCVFPVDHPVDDDFQVVLVVVCVVSVQDDDPVDGNLRSSVSSCLVTRLQVAAYKYKYAFRAPLVPLFADADPVDRRTGRKIFIHHNSDTFKIKHQTDLPLVSNQVSQVSQVVVVVVPSVSTGHDDVVSSVSSVSPRGRMMMMMGRSLVSSCRSSNNSGSSSNDSNGDDDDDPD/DVVVVVVVQVVLLVLLVVVCVVCVVVVHDQQADDDDFDDEPVRCCVVPLPPAQVRQVVVQDKGKYKAFWADKDDDDFKIKTWGADLQGIAIEIEGCVQQHDVQSVVVVSADGGWMKMFIAGWGADPVSGIYGYGNHIGGNHRDSGDQDDLVPQVVPPQVCQAPVVSVVVNDSLLSVLQVLLVLLVVLLVVLLVVVPEAEDDDDQKALFEFDFQAAWDWDADDVVGGIITGYQDPPLVQLLVLLVPRAKYKYWDWHAGPDDDDLEDFRIAIKMKMKGFPDWLVVVLVVVLVSLQSSLCVSVVAQFDDAVPDTEHSHDDAAEDELQRQLCVFPVDHPVDDDFQVVLVVVCVVSVQDDDPVDGNLRSSVSSCLVTRLQVAAYKYKYAFRAPLVPLFADADPVDRRTGRKIFIHHNSDTFKIKHQTDLDLVSNQVSQVSQVVVVVVPSNSTGHDDVVSSVSSVSPRGRMMMMMGRSLVSSCRSSNNSGSSSNDSRGDDDDDPD

Organism: Bacillus cytotoxicus (strain DSM 22905 / CIP 110041 / 391-98 / NVH 391-98) (NCBI:txid315749)